Protein 2F4L (pdb70)

InterPro domains:
  IPR004304 Acetamidase/Formamidase [PF03069] (16-131)
  IPR004304 Acetamidase/Formamidase [PF03069] (140-243)
  IPR004304 Acetamidase/Formamidase [PTHR31891] (7-283)

Secondary structure (DSSP, 8-state):
-EE-TTSEESEEE----S-EE-TT-EEEEEE--TT------EEEEEEETT--TT-EEEEEEEEEE--SB--EEETT-STTGGG--SEEE---EE-SSEEEETTEEEEP----EEE---SSSEEETTSEETTEE---TT--TT-EEEEE--STTEEEEEE--B---TB-TTS---B--EEEEEEEEEE----SS-EEE-SSEEEEEEEESSHHHHHHHHHHHHHHHHHHHHT--HHHH--HHHH-EEEEEESSSSSEEEEEEEEGGGT-/--EE-TTSEESEEE----SEEE-TT-EEEEEE-------EEEEEEETT--TT-EEEEEEEEEE--SB--EEETT-STTGGG--SEEE---BB-SSEEEETTEEEEP----EEE---SSSEEETTSEETTEE---TT--TTEEEEEE--STTEEEEEE-EE---TB-TTS--SEE-EEEEEEEEEES---SS-EEE-SSEEEEEEEESSHHHHHHHHHHHHHHHHHHHHT--HHHH--HHHH-EEEEEESSSSSEEEEEEEEGGGT-/--EE-TTSEESEEE----SEEE-TT-EEEEEE--TT--------EEEEEEETT--TT-EEEEEEEEEE--SB--EEETT-STTTTT--SEEE---EE-SSEEEETTEEEEP----EEE---SSSEEETTSEETTEE---TT-STTEEEEEE--STTEEEEEE-EE---TB-TTS--SEE-EEEEEEEEEES---SS-EEE-SSEEEEEEEESSHHHHHHHHHHHHHHHHHHHHT--HHHH--HHHH-EEEEEESSSSSEEEEEEEEGGGT-/--EE-TTSEESEEE----SEEE-TT-EEEEEE--TT----EEEEEEETT--TT-EEEEEEEEEE--SB--EEETT-STTTTT--SEEE---EE-SSEEEETTEEEEP----EEE---SSSEEETTSEETTEE---TT--TT-EEEEE--STTEEEEEE-EE---TB-TTS--SEE-EEEEEEEEEES---SS-EEE-SSEEEEEEEESSHHHHHHHHHHHHHHHHHHHHT--HHHH--HHHH-EEEEEESSSSSEEEEEEEEGGGT-

CATH classification: 2.60.120.580 (+2 more: 2.40.10.120, 3.10.28.20)

Nearest PDB structures (foldseek):
  2f4l-assembly2_C  TM=1.004E+00  e=5.101E-58  Thermotoga maritima MSB8
  2f4l-assembly2_D  TM=9.854E-01  e=3.652E-54  Thermotoga maritima MSB8
  2f4l-assembly1_A  TM=9.945E-01  e=1.901E-53  Thermotoga maritima MSB8
  2f4l-assembly1_B  TM=9.841E-01  e=3.764E-53  Thermotoga maritima MSB8
  3tkk-assembly2_D  TM=9.656E-01  e=3.105E-33  Caldanaerobacter subterraneus subsp. tengcongensis

Sequence (1072 aa):
KVVPAQRCVYSFSANAPVEEVYPGEQVVFETLDALGSKVNPATGPVFVNGVKPGDTLKVRIKRIELPRRGIVTGKGFGVLGDEVEGFHTKELEIEKWAVLFDGVRIPIHPVGVIGVAPQEGEYPTGTAHRHGGNDTKEITENVTVHLPVFQEGALLALGDVHATGDGEVCVSACEVPAKVVVEIDVSKEEIKWPVVETNDAYYIIVSLPDIEEALKEVTRETVWFIQRRKTIPFTDAYLASLSVDVGISQLVNPAKTAKARIPKYIFTHKVVPAQRCVYSFSANAPVEEVYPGEQVVFETLDALVNPATGPVFVNGVKPGDTLKVRIKRIELPRRGIVTGKGFGVLGDEVEGFHTKELEIEKWAVLFDGVRIPIHPVGVIGVAPQEGEYPTGTAHRHGGNDTKEITENNVTVHLPVFQEGALLALGDVHATGDGEVCVSACEVPAKVVVEIDVSKEEIKWPVVETNDAYYIIVSLPDIEEALKEVTRETVWFIQRRKTIPFTDAYLASLSVDVGISQLVNPAKTAKARIPKYIFTHKVVPAQRCVYSFSANAPVEEVYPGEQVVFETLDALGGSSKVNPATGPVFVNGVKPGDTLKVRIKRIELPRRGIVTGKGFGVLGDEVEGFHTKELEIEKWAVLFDGVRIPIHPVGVIGVAPQEGEYPTGTAHRHGGNDTKEITENVTVHLPVFQEGALLALGDVHATGDGEVCVSACEVPAKVVVEIDVSKEEIKWPVVETNNDAYYIIVSLPDIEEALKEVTRRETVWFIQRRKTIPFTDAYLASLSVDVGISQLVNPAKTAKARIPKYIFTHKVVPAQRCVYSFSANAPVEEVYPGEQVVFETLDALGVNPATGPVFVNGVKPGDTLKVRIKRIELPRRGIVTGKGFGVLGDEVEGFHTKELEIEKWAVLFDGVRIPIHPVGVIGVAPQEGEYPTGTAHRHGGNDTKEITENVTVHLPVFQEGALLALGDVHATGDGEVCVSACEVPAKVVVEIDVSKEEIKWPVVETNDAYYIIVSLPDIEEALKEVTRETVWFIQRRKTIPFTDAYLASLSVDVGISQLVNPAKTAKARIPKYIFT

Radius of gyration: 30.97 Å; Cα contacts (8 Å, |Δi|>4): 3338; chains: 4; bounding box: 73×74×76 Å

Organism: Thermotoga maritima (strain ATCC 43589 / DSM 3109 / JCM 10099 / NBRC 100826 / MSB8) (NCBI:txid243274)

Foldseek 3Di:
DEQEQVAWDQKQAQPDWPEEEEAQDKYKYWHAWQPVVSGGIWGTQYFYPPDAAQKKKKKAWADKAFDQKWDKFAAPFFDCNVPGHDIDDDMWGDDPQAIDDPPDGHGWQKWFAKFFHDQHGIDGLLAAAQRTHGFASLPGHQKMKIGGARHHRRGIITYNMARHDFACGRRHHTIGTIMIMIHIHIGNHGDRHMWIGHPWWIKGKGWAQDPVVSQVVQLVRQLVVLCVLVVDDSVVSVCCVVAKDKAFGHDTTSIGMIIIIGTPVSND/DEEQEAVAWDQKQALDDWPEEDEAQDKYKYFAFWCPVHIWGTQYFYAPDAAQWKKKKAWADKFFDQKWKKFAQPFFPQVVPGHDIDDDMWGDDDQAIDDPNDGHGWQKWFFKFFRDQHDIDGLLAAFQGTHGFASLPGHGKMKIGGARHRRRGIITYNMARHDAACGRHHHGIGTIMIMIGMHIGNHGDRHMWIGHPWWIKGKGWAQDVVVQQVVQLVRQLVVLCVLPVDDSVVSNVCVVAKDKAFGHDTGSIGMIMIIGTPVSND/DEEQEAVAWDQKQALPDWPEEDEAQDKYKYWAFWLVRPPVVGRTWTTFYFYPPDAAQKKKKKAFADKFFDQKWDWFAQPFFPCNVPGHDIDDDMWGDDPQAIDDPPDGHGWQKWFFKFFHDQHDMDGLLAAAQRTHGFASLPGHQKMKIGGARHHRRGMTTYNMARHDFACGRHHHGIGTIMIMIRMHIGSHGDRHMWMGHPWWIKGKGWAQDVVVQQVVQLVSQLVVQCVLVVDDSVVSNCCVVAKDKGFGHDTTSTGMIMIIGTPVSND/DAEQAAVQWDQKQALPDWPEEDEAFDKYKYWHFWCVVVGIWTTFYFYPPDAAQKKKKKAWADKFFDQKFDKFAQPFFPVNPPGHDIDDDMWGHDPQAIDDPNDGHGWQKWFFKFFHDQHGMDGLLAAAQRTHGFASLPGHQKIKIGGARHRRRGMTTYNMARADFACGRRHHGIGTIMIMIRIHIGNHGDRHMWMGHPWWIKGKGWAQDPVVQQVVQLVRQLVVQCVLVVDDSVVSNCCVVAKDKAFGHDTTSIGMIMIIGTPVSND

Structure (mmCIF, N/CA/C/O backbone):
data_2F4L
#
_entry.id   2F4L
#
_cell.length_a   80.257
_cell.length_b   104.068
_cell.length_c   154.945
_cell.angle_alpha   90.000
_cell.angle_beta   90.000
_cell.angle_gamma   90.000
#
_symmetry.space_group_name_H-M   'P 21 21 21'
#
loop_
_entity.id
_entity.type
_entity.pdbx_description
1 polymer 'acetamidase, putative'
2 non-polymer 'ZINC ION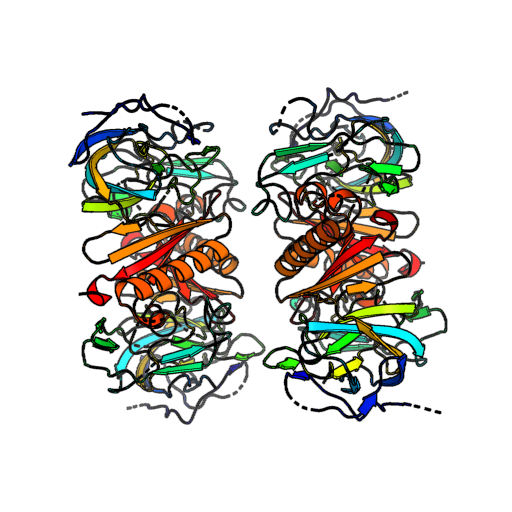'
3 non-polymer 'CHLORIDE ION'
4 water water
#
loop_
_atom_site.group_PDB
_atom_site.id
_atom_site.type_symbol
_atom_site.label_atom_id
_atom_site.label_alt_id
_atom_site.label_comp_id
_atom_site.label_asym_id
_atom_site.label_entity_id
_atom_site.label_seq_id
_atom_site.pdbx_PDB_ins_code
_atom_site.Cartn_x
_atom_site.Cartn_y
_atom_site.Cartn_z
_atom_site.occupancy
_atom_site.B_iso_or_equiv
_atom_site.auth_seq_id
_atom_site.auth_comp_id
_atom_site.auth_asym_id
_atom_site.auth_atom_id
_atom_site.pdbx_PDB_model_num
ATOM 9 N N . LYS A 1 14 ? 28.895 87.122 50.997 1.00 35.51 2 LYS A N 1
ATOM 10 C CA . LYS A 1 14 ? 29.479 87.341 52.309 1.00 33.97 2 LYS A CA 1
ATOM 11 C C . LYS A 1 14 ? 30.259 86.123 52.779 1.00 31.56 2 LYS A C 1
ATOM 12 O O . LYS A 1 14 ? 29.794 84.997 52.637 1.00 31.29 2 LYS A O 1
ATOM 18 N N . VAL A 1 15 ? 31.436 86.370 53.351 1.00 29.04 3 VAL A N 1
ATOM 19 C CA . VAL A 1 15 ? 32.265 85.330 53.944 1.00 27.09 3 VAL A CA 1
ATOM 20 C C . VAL A 1 15 ? 32.432 85.554 55.444 1.00 26.66 3 VAL A C 1
ATOM 21 O O . VAL A 1 15 ? 32.772 86.646 55.867 1.00 28.01 3 VAL A O 1
ATOM 25 N N . VAL A 1 16 ? 32.188 84.525 56.248 1.00 26.13 4 VAL A N 1
ATOM 26 C CA . VAL A 1 16 ? 32.445 84.608 57.683 1.00 24.81 4 VAL A CA 1
ATOM 27 C C . VAL A 1 16 ? 33.758 83.893 57.966 1.00 24.76 4 VAL A C 1
ATOM 28 O O . VAL A 1 16 ? 33.823 82.677 57.890 1.00 24.72 4 VAL A O 1
ATOM 32 N N . PRO A 1 17 ? 34.814 84.639 58.296 1.00 25.31 5 PRO A N 1
ATOM 33 C CA . PRO A 1 17 ? 36.131 84.004 58.456 1.00 25.16 5 PRO A CA 1
ATOM 34 C C . PRO A 1 17 ? 36.217 83.168 59.723 1.00 25.97 5 PRO A C 1
ATOM 35 O O . PRO A 1 17 ? 35.514 83.472 60.693 1.00 26.54 5 PRO A O 1
ATOM 39 N N . ALA A 1 18 ? 37.076 82.143 59.714 1.00 27.18 6 ALA A N 1
ATOM 40 C CA . ALA A 1 18 ? 37.145 81.129 60.806 1.00 26.78 6 ALA A CA 1
ATOM 41 C C . ALA A 1 18 ? 37.528 81.707 62.161 1.00 28.04 6 ALA A C 1
ATOM 42 O O . ALA A 1 18 ? 37.171 81.151 63.205 1.00 29.79 6 ALA A O 1
ATOM 44 N N . GLN A 1 19 ? 38.234 82.834 62.135 1.00 27.98 7 GLN A N 1
ATOM 45 C CA . GLN A 1 19 ? 38.648 83.543 63.341 1.00 27.40 7 GLN A CA 1
ATOM 46 C C . GLN A 1 19 ? 37.488 84.161 64.119 1.00 26.96 7 GLN A C 1
ATOM 47 O O . GLN A 1 19 ? 37.669 84.595 65.249 1.00 29.38 7 GLN A O 1
ATOM 53 N N . ARG A 1 20 ? 36.314 84.252 63.512 1.00 26.48 8 ARG A N 1
ATOM 54 C CA . ARG A 1 20 ? 35.118 84.696 64.229 1.00 26.26 8 ARG A CA 1
ATOM 55 C C . ARG A 1 20 ? 34.225 83.502 64.565 1.00 25.86 8 ARG A C 1
ATOM 56 O O . ARG A 1 20 ? 33.477 82.997 63.705 1.00 24.77 8 ARG A O 1
ATOM 64 N N . CYS A 1 21 ? 34.311 83.064 65.821 1.00 24.08 9 CYS A N 1
ATOM 65 C CA . CYS A 1 21 ? 33.697 81.828 66.236 1.00 25.18 9 CYS A CA 1
ATOM 66 C C . CYS A 1 21 ? 33.285 81.810 67.701 1.00 24.31 9 CYS A C 1
ATOM 67 O O . CYS A 1 21 ? 33.525 82.744 68.455 1.00 23.31 9 CYS A O 1
ATOM 70 N N . VAL A 1 22 ? 32.657 80.710 68.092 1.00 25.68 10 VAL A N 1
ATOM 71 C CA . VAL A 1 22 ? 32.183 80.521 69.454 1.00 24.69 10 VAL A CA 1
ATOM 72 C C . VAL A 1 22 ? 32.473 79.092 69.931 1.00 24.05 10 VAL A C 1
ATOM 73 O O . VAL A 1 22 ? 32.716 78.186 69.132 1.00 22.67 10 VAL A O 1
ATOM 77 N N . TYR A 1 23 ? 32.488 78.935 71.250 1.00 24.89 11 TYR A N 1
ATOM 78 C CA . TYR A 1 23 ? 32.676 77.651 71.907 1.00 24.46 11 TYR A CA 1
ATOM 79 C C . TYR A 1 23 ? 31.454 77.312 72.769 1.00 24.04 11 TYR A C 1
ATOM 80 O O . TYR A 1 23 ? 31.442 76.315 73.484 1.00 23.82 11 TYR A O 1
ATOM 89 N N . SER A 1 24 ? 30.417 78.139 72.663 1.00 24.05 12 SER A N 1
ATOM 90 C CA . SER A 1 24 ? 29.127 77.878 73.271 1.00 24.62 12 SER A CA 1
ATOM 91 C C . SER A 1 24 ? 28.074 78.484 72.386 1.00 25.64 12 SER A C 1
ATOM 92 O O . SER A 1 24 ? 28.281 79.565 71.832 1.00 27.35 12 SER A O 1
ATOM 95 N N . PHE A 1 25 ? 26.947 77.796 72.245 1.00 25.56 13 PHE A N 1
ATOM 96 C CA . PHE A 1 25 ? 25.719 78.450 71.823 1.00 24.41 13 PHE A CA 1
ATOM 97 C C . PHE A 1 25 ? 25.112 79.057 73.076 1.00 25.38 13 PHE A C 1
ATOM 98 O O . PHE A 1 25 ? 24.762 78.340 74.032 1.00 24.27 13 PHE A O 1
ATOM 106 N N . SER A 1 26 ? 25.049 80.385 73.079 1.00 24.98 14 SER A N 1
ATOM 107 C CA . SER A 1 26 ? 24.621 81.146 74.239 1.00 26.08 14 SER A CA 1
ATOM 108 C C . SER A 1 26 ? 23.437 82.016 73.850 1.00 25.77 14 SER A C 1
ATOM 109 O O . SER A 1 26 ? 23.353 82.491 72.717 1.00 25.80 14 SER A O 1
ATOM 112 N N . ALA A 1 27 ? 22.519 82.210 74.788 1.00 25.59 15 ALA A N 1
ATOM 113 C CA . ALA A 1 27 ? 21.361 83.062 74.556 1.00 26.50 15 ALA A CA 1
ATOM 114 C C . ALA A 1 27 ? 21.800 84.459 74.124 1.00 27.74 15 ALA A C 1
ATOM 115 O O . ALA A 1 27 ? 21.154 85.089 73.280 1.00 27.34 15 ALA A O 1
ATOM 117 N N . ASN A 1 28 ? 22.919 84.919 74.684 1.00 28.86 16 ASN A N 1
ATOM 118 C CA . ASN A 1 28 ? 23.354 86.297 74.511 1.00 29.72 16 ASN A CA 1
ATOM 119 C C . ASN A 1 28 ? 24.500 86.564 73.543 1.00 29.40 16 ASN A C 1
ATOM 120 O O . ASN A 1 28 ? 24.987 87.684 73.494 1.00 30.20 16 ASN A O 1
ATOM 133 N N . ALA A 1 30 ? 26.841 87.744 70.612 1.00 27.36 18 ALA A N 1
ATOM 134 C CA . ALA A 1 30 ? 26.800 88.849 69.650 1.00 26.18 18 ALA A CA 1
ATOM 135 C C . ALA A 1 30 ? 26.987 88.326 68.227 1.00 26.71 18 ALA A C 1
ATOM 136 O O . ALA A 1 30 ? 27.786 87.425 67.997 1.00 25.84 18 ALA A O 1
ATOM 138 N N . PRO A 1 31 ? 26.241 88.885 67.261 1.00 27.05 19 PRO A N 1
ATOM 139 C CA . PRO A 1 31 ? 26.489 88.517 65.868 1.00 27.53 19 PRO A CA 1
ATOM 140 C C . PRO A 1 31 ? 27.806 89.076 65.341 1.00 27.18 19 PRO A C 1
ATOM 141 O O . PRO A 1 31 ? 28.311 90.052 65.891 1.00 26.29 19 PRO A O 1
ATOM 145 N N . VAL A 1 32 ? 28.352 88.441 64.304 1.00 26.54 20 VAL A N 1
ATOM 146 C CA . VAL A 1 32 ? 29.551 88.933 63.620 1.00 27.21 20 VAL A CA 1
ATOM 147 C C . VAL A 1 32 ? 29.275 89.188 62.130 1.00 28.41 20 VAL A C 1
ATOM 148 O O . VAL A 1 32 ? 30.187 89.444 61.353 1.00 27.49 20 VAL A O 1
ATOM 152 N N . GLU A 1 33 ? 28.004 89.130 61.750 1.00 30.32 21 GLU A N 1
ATOM 153 C CA . GLU A 1 33 ? 27.577 89.326 60.374 1.00 30.08 21 GLU A CA 1
ATOM 154 C C . GLU A 1 33 ? 26.050 89.336 60.376 1.00 30.44 21 GLU A C 1
ATOM 155 O O . GLU A 1 33 ? 25.411 88.657 61.200 1.00 29.10 21 GLU A O 1
ATOM 161 N N . GLU A 1 34 ? 25.480 90.132 59.473 1.00 31.09 22 GLU A N 1
ATOM 162 C CA . GLU A 1 34 ? 24.030 90.229 59.309 1.00 31.48 22 GLU A CA 1
ATOM 163 C C . GLU A 1 34 ? 23.655 90.007 57.838 1.00 29.89 22 GLU A C 1
ATOM 164 O O . GLU A 1 34 ? 24.291 90.545 56.933 1.00 28.67 22 GLU A O 1
ATOM 167 N N . VAL A 1 35 ? 22.620 89.193 57.636 1.00 29.22 23 VAL A N 1
ATOM 168 C CA . VAL A 1 35 ? 22.157 88.780 56.318 1.00 28.70 23 VAL A CA 1
ATOM 169 C C . VAL A 1 35 ? 20.641 88.967 56.166 1.00 27.50 23 VAL A C 1
ATOM 170 O O . VAL A 1 35 ? 19.884 88.915 57.140 1.00 27.26 23 VAL A O 1
ATOM 174 N N . TYR A 1 36 ? 20.204 89.198 54.939 1.00 26.18 24 TYR A N 1
ATOM 175 C CA . TYR A 1 36 ? 18.799 89.083 54.622 1.00 26.06 24 TYR A CA 1
ATOM 176 C C . TYR A 1 36 ? 18.529 87.613 54.395 1.00 25.37 24 TYR A C 1
ATOM 177 O O . TYR A 1 36 ? 19.414 86.894 53.962 1.00 25.70 24 TYR A O 1
ATOM 186 N N . PRO A 1 37 ? 17.302 87.155 54.684 1.00 25.32 25 PRO A N 1
ATOM 187 C CA . PRO A 1 37 ? 16.943 85.813 54.279 1.00 25.47 25 PRO A CA 1
ATOM 188 C C . PRO A 1 37 ? 16.905 85.701 52.741 1.00 26.93 25 PRO A C 1
ATOM 189 O O . PRO A 1 37 ? 16.513 86.658 52.052 1.00 25.46 25 PRO A O 1
ATOM 193 N N . GLY A 1 38 ? 17.334 84.549 52.225 1.00 28.00 26 GLY A N 1
ATOM 194 C CA . GLY A 1 38 ? 17.571 84.353 50.801 1.00 28.55 26 GLY A CA 1
ATOM 195 C C . GLY A 1 38 ? 19.023 84.508 50.387 1.00 29.57 26 GLY A C 1
ATOM 196 O O . GLY A 1 38 ? 19.391 84.089 49.288 1.00 30.75 26 GLY A O 1
ATOM 197 N N . GLU A 1 39 ? 19.846 85.124 51.234 1.00 30.68 27 GLU A N 1
ATOM 198 C CA . GLU A 1 39 ? 21.252 85.362 50.882 1.00 32.63 27 GLU A CA 1
ATOM 199 C C . GLU A 1 39 ? 22.043 84.085 51.008 1.00 31.47 27 GLU A C 1
ATOM 200 O O . GLU A 1 39 ? 21.653 83.202 51.744 1.00 31.08 27 GLU A O 1
ATOM 206 N N . GLN A 1 40 ? 23.150 84.003 50.273 1.00 32.46 28 GLN A N 1
ATOM 207 C CA . GLN A 1 40 ? 24.144 82.932 50.436 1.00 33.09 28 GLN A CA 1
ATOM 208 C C . GLN A 1 40 ? 25.284 83.449 51.291 1.00 30.35 28 GLN A C 1
ATOM 209 O O . GLN A 1 40 ? 25.629 84.606 51.212 1.00 31.14 28 GLN A O 1
ATOM 215 N N . VAL A 1 41 ? 25.867 82.573 52.096 1.00 30.10 29 VAL A N 1
ATOM 216 C CA . VAL A 1 41 ? 26.967 82.927 52.987 1.00 29.79 29 VAL A CA 1
ATOM 217 C C . VAL A 1 41 ? 28.006 81.801 52.994 1.00 29.58 29 VAL A C 1
ATOM 218 O O . VAL A 1 41 ? 27.645 80.622 53.085 1.00 29.42 29 VAL A O 1
ATOM 222 N N . VAL A 1 42 ? 29.284 82.170 52.897 1.00 27.68 30 VAL A N 1
ATOM 223 C CA . VAL A 1 42 ? 30.382 81.222 53.064 1.00 26.54 30 VAL A CA 1
ATOM 224 C C . VAL A 1 42 ? 30.929 81.266 54.507 1.00 27.62 30 VAL A C 1
ATOM 225 O O . VAL A 1 42 ? 31.359 82.334 54.998 1.00 26.14 30 VAL A O 1
ATOM 229 N N . PHE A 1 43 ? 30.906 80.106 55.176 1.00 27.35 31 PHE A N 1
ATOM 230 C CA . PHE A 1 43 ? 31.514 79.945 56.501 1.00 27.33 31 PHE A CA 1
ATOM 231 C C . PHE A 1 43 ? 32.867 79.261 56.334 1.00 27.83 31 PHE A C 1
ATOM 232 O O . PHE A 1 43 ? 32.927 78.143 55.828 1.00 28.84 31 PHE A O 1
ATOM 240 N N . GLU A 1 44 ? 33.942 79.899 56.778 1.00 27.76 32 GLU A N 1
ATOM 241 C CA . GLU A 1 44 ? 35.239 79.232 56.841 1.00 29.10 32 GLU A CA 1
ATOM 242 C C . GLU A 1 44 ? 35.354 78.639 58.232 1.00 29.77 32 GLU A C 1
ATOM 243 O O . GLU A 1 44 ? 35.181 79.348 59.223 1.00 30.34 32 GLU A O 1
ATOM 249 N N . THR A 1 45 ? 35.584 77.328 58.308 1.00 29.47 33 THR A N 1
ATOM 250 C CA . THR A 1 45 ? 35.606 76.627 59.586 1.00 28.09 33 THR A CA 1
ATOM 251 C C . THR A 1 45 ? 36.966 76.020 59.824 1.00 27.76 33 THR A C 1
ATOM 252 O O . THR A 1 45 ? 37.580 75.530 58.888 1.00 26.91 33 THR A O 1
ATOM 256 N N . LEU A 1 46 ? 37.437 76.094 61.073 1.00 27.93 34 LEU A N 1
ATOM 257 C CA . LEU A 1 46 ? 38.616 75.357 61.522 1.00 27.92 34 LEU A CA 1
ATOM 258 C C . LEU A 1 46 ? 38.141 73.968 61.856 1.00 27.71 34 LEU A C 1
ATOM 259 O O . LEU A 1 46 ? 36.960 73.779 62.143 1.00 27.58 34 LEU A O 1
ATOM 264 N N . ASP A 1 47 ? 39.043 72.993 61.809 1.00 28.79 35 ASP A N 1
ATOM 265 C CA . ASP A 1 47 ? 38.709 71.631 62.241 1.00 30.56 35 ASP A CA 1
ATOM 266 C C . ASP A 1 47 ? 38.349 71.609 63.748 1.00 29.53 35 ASP A C 1
ATOM 267 O O . ASP A 1 47 ? 38.697 72.517 64.489 1.00 28.62 35 ASP A O 1
ATOM 272 N N . ALA A 1 48 ? 37.653 70.566 64.185 1.00 29.31 36 ALA A N 1
ATOM 273 C CA . ALA A 1 48 ? 37.119 70.511 65.540 1.00 29.28 36 ALA A CA 1
ATOM 274 C C . ALA A 1 48 ? 38.216 70.370 66.600 1.00 30.13 36 ALA A C 1
ATOM 275 O O . ALA A 1 48 ? 38.030 70.784 67.735 1.00 27.59 36 ALA A O 1
ATOM 277 N N . LEU A 1 49 ? 39.361 69.821 66.200 1.00 32.71 37 LEU A N 1
ATOM 278 C CA . LEU A 1 49 ? 40.401 69.389 67.125 1.00 35.35 37 LEU A CA 1
ATOM 279 C C . LEU A 1 49 ? 41.348 70.501 67.564 1.00 37.99 37 LEU A C 1
ATOM 280 O O . LEU A 1 49 ? 42.029 70.361 68.576 1.00 39.41 37 LEU A O 1
ATOM 285 N N . GLY A 1 50 ? 41.422 71.588 66.801 1.00 40.62 38 GLY A N 1
ATOM 286 C CA . GLY A 1 50 ? 42.356 72.678 67.119 1.00 41.77 38 GLY A CA 1
ATOM 287 C C . GLY A 1 50 ? 42.338 73.767 66.063 1.00 42.43 38 GLY A C 1
ATOM 288 O O . GLY A 1 50 ? 43.145 73.748 65.134 1.00 42.65 38 GLY A O 1
ATOM 289 N N . SER A 1 59 ? 42.502 71.406 74.171 1.00 45.24 47 SER A N 1
ATOM 290 C CA . SER A 1 59 ? 41.264 70.686 74.464 1.00 45.02 47 SER A CA 1
ATOM 291 C C . SER A 1 59 ? 40.219 71.599 75.143 1.00 45.03 47 SER A C 1
ATOM 292 O O . SER A 1 59 ? 39.324 71.122 75.856 1.00 44.21 47 SER A O 1
ATOM 295 N N . LYS A 1 60 ? 40.352 72.908 74.899 1.00 44.60 48 LYS A N 1
ATOM 296 C CA . LYS A 1 60 ? 39.357 73.923 75.269 1.00 42.83 48 LYS A CA 1
ATOM 297 C C . LYS A 1 60 ? 38.756 74.505 73.984 1.00 40.26 48 LYS A C 1
ATOM 298 O O . LYS A 1 60 ? 38.568 75.722 73.875 1.00 39.13 48 LYS A O 1
ATOM 300 N N . VAL A 1 61 ? 38.452 73.621 73.023 1.00 38.05 49 VAL A N 1
ATOM 301 C CA . VAL A 1 61 ? 38.137 74.016 71.636 1.00 35.44 49 VAL A CA 1
ATOM 302 C C . VAL A 1 61 ? 37.273 72.984 70.864 1.00 34.84 49 VAL A C 1
ATOM 303 O O . VAL A 1 61 ? 37.572 71.789 70.861 1.00 33.97 49 VAL A O 1
ATOM 307 N N . ASN A 1 62 ? 36.179 73.477 70.264 1.00 34.22 50 ASN A N 1
ATOM 308 C CA . ASN A 1 62 ? 35.432 72.835 69.157 1.00 32.47 50 ASN A CA 1
ATOM 309 C C . ASN A 1 62 ? 34.640 73.954 68.423 1.00 31.66 50 ASN A C 1
ATOM 310 O O . ASN A 1 62 ? 33.438 74.111 68.616 1.00 30.97 50 ASN A O 1
ATOM 315 N N . PRO A 1 63 ? 35.323 74.749 67.581 1.00 30.38 51 PRO A N 1
ATOM 316 C CA . PRO A 1 63 ? 34.829 76.064 67.139 1.00 29.83 51 PRO A CA 1
ATOM 317 C C . PRO A 1 63 ? 33.761 76.109 66.026 1.00 28.28 51 PRO A C 1
ATOM 318 O O . PRO A 1 63 ? 33.911 75.458 64.992 1.00 26.46 51 PRO A O 1
ATOM 322 N N . ALA A 1 64 ? 32.727 76.928 66.232 1.00 26.74 52 ALA A N 1
ATOM 323 C CA . ALA A 1 64 ? 31.673 77.142 65.238 1.00 25.87 52 ALA A CA 1
ATOM 324 C C . ALA A 1 64 ? 31.726 78.572 64.699 1.00 25.47 52 ALA A C 1
ATOM 325 O O . ALA A 1 64 ? 31.546 79.512 65.460 1.00 26.73 52 ALA A O 1
ATOM 327 N N . THR A 1 65 ? 31.975 78.741 63.399 1.00 24.91 53 THR A N 1
ATOM 328 C CA . THR A 1 65 ? 32.048 80.086 62.800 1.00 24.75 53 THR A CA 1
ATOM 329 C C . THR A 1 65 ? 30.697 80.785 62.903 1.00 25.55 53 THR A C 1
ATOM 330 O O . THR A 1 65 ? 29.661 80.148 62.738 1.00 25.96 53 THR A O 1
ATOM 334 N N . GLY A 1 66 ? 30.718 82.092 63.168 1.00 25.67 54 GLY A N 1
ATOM 335 C CA . GLY A 1 66 ? 29.504 82.863 63.411 1.00 25.56 54 GLY A CA 1
ATOM 336 C C . GLY A 1 66 ? 29.529 83.489 64.801 1.00 25.81 54 GLY A C 1
ATOM 337 O O . GLY A 1 66 ? 30.604 83.658 65.382 1.00 25.40 54 GLY A O 1
ATOM 338 N N . PRO A 1 67 ? 28.346 83.821 65.357 1.00 25.89 55 PRO A N 1
ATOM 339 C CA . PRO A 1 67 ? 27.005 83.577 64.836 1.00 25.64 55 PRO A CA 1
ATOM 340 C C . PRO A 1 67 ? 26.531 84.632 63.842 1.00 25.14 55 PRO A C 1
ATOM 341 O O . PRO A 1 67 ? 27.051 85.753 63.826 1.00 24.99 55 PRO A O 1
ATOM 345 N N . VAL A 1 68 ? 25.547 84.259 63.024 1.00 24.20 56 VAL A N 1
ATOM 346 C CA . VAL A 1 68 ? 25.013 85.142 61.986 1.00 23.76 56 VAL A CA 1
ATOM 347 C C . VAL A 1 68 ? 23.562 85.578 62.296 1.00 24.13 56 VAL A C 1
ATOM 348 O O . VAL A 1 68 ? 22.694 84.727 62.494 1.00 24.57 56 VAL A O 1
ATOM 352 N N . PHE A 1 69 ? 23.320 86.891 62.316 1.00 22.46 57 PHE A N 1
ATOM 353 C CA . PHE A 1 69 ? 21.982 87.471 62.488 1.00 22.23 57 PHE A CA 1
ATOM 354 C C . PHE A 1 69 ? 21.204 87.492 61.162 1.00 22.92 57 PHE A C 1
ATOM 355 O O . PHE A 1 69 ? 21.681 88.052 60.166 1.00 22.39 57 PHE A O 1
ATOM 363 N N . VAL A 1 70 ? 20.007 86.908 61.140 1.00 23.06 58 VAL A N 1
ATOM 364 C CA . VAL A 1 70 ? 19.187 86.896 59.924 1.00 22.74 58 VAL A CA 1
ATOM 365 C C . VAL A 1 70 ? 17.989 87.803 60.100 1.00 24.42 58 VAL A C 1
ATOM 366 O O . VAL A 1 70 ? 17.167 87.593 60.978 1.00 24.71 58 VAL A O 1
ATOM 370 N N . ASN A 1 71 ? 17.883 88.813 59.248 1.00 27.18 59 ASN A N 1
ATOM 371 C CA . ASN A 1 71 ? 16.868 89.854 59.435 1.00 27.95 59 ASN A CA 1
ATOM 372 C C . ASN A 1 71 ? 15.429 89.329 59.454 1.00 27.74 59 ASN A C 1
ATOM 373 O O . ASN A 1 71 ? 15.006 88.588 58.571 1.00 26.73 59 ASN A O 1
ATOM 378 N N . GLY A 1 72 ? 14.699 89.714 60.499 1.00 28.23 60 GLY A N 1
ATOM 379 C CA . GLY A 1 72 ? 13.272 89.451 60.595 1.00 28.03 60 GLY A CA 1
ATOM 380 C C . GLY A 1 72 ? 12.904 88.110 61.193 1.00 27.91 60 GLY A C 1
ATOM 381 O O . GLY A 1 72 ? 11.736 87.869 61.472 1.00 29.37 60 GLY A O 1
ATOM 382 N N . VAL A 1 73 ? 13.878 87.222 61.364 1.00 27.45 61 VAL A N 1
ATOM 383 C CA . VAL A 1 73 ? 13.629 85.945 62.021 1.00 26.58 61 VAL A CA 1
ATOM 384 C C . VAL A 1 73 ? 13.304 86.201 63.484 1.00 26.65 61 VAL A C 1
ATOM 385 O O . VAL A 1 73 ? 14.017 86.950 64.156 1.00 26.83 61 VAL A O 1
ATOM 389 N N . LYS A 1 74 ? 12.225 85.589 63.970 1.00 26.08 62 LYS A N 1
ATOM 390 C CA . LYS A 1 74 ? 11.808 85.756 65.364 1.00 26.43 62 LYS A CA 1
ATOM 391 C C . LYS A 1 74 ? 11.733 84.418 66.105 1.00 25.38 62 LYS A C 1
ATOM 392 O O . LYS A 1 74 ? 11.621 83.363 65.481 1.00 25.67 62 LYS A O 1
ATOM 398 N N . PRO A 1 75 ? 11.819 84.456 67.446 1.00 24.09 63 PRO A N 1
ATOM 399 C CA . PRO A 1 75 ? 11.589 83.263 68.249 1.00 24.01 63 PRO A CA 1
ATOM 400 C C . PRO A 1 75 ? 10.273 82.597 67.885 1.00 23.69 63 PRO A C 1
ATOM 401 O O . PRO A 1 75 ? 9.280 83.280 67.665 1.00 23.93 63 PRO A O 1
ATOM 405 N N . GLY A 1 76 ? 10.281 81.274 67.805 1.00 23.95 64 GLY A N 1
ATOM 406 C CA . GLY A 1 76 ? 9.128 80.535 67.327 1.00 24.83 64 GLY A CA 1
ATOM 407 C C . GLY A 1 76 ? 9.108 80.405 65.812 1.00 26.12 64 GLY A C 1
ATOM 408 O O . GLY A 1 76 ? 8.191 79.797 65.266 1.00 27.17 64 GLY A O 1
ATOM 409 N N . ASP A 1 77 ? 10.095 80.977 65.122 1.00 26.45 65 ASP A N 1
ATOM 410 C CA . ASP A 1 77 ? 10.265 80.697 63.702 1.00 28.48 65 ASP A CA 1
ATOM 411 C C . ASP A 1 77 ? 11.117 79.446 63.524 1.00 28.34 65 ASP A C 1
ATOM 412 O O . ASP A 1 77 ? 11.593 78.835 64.503 1.00 27.14 65 ASP A O 1
ATOM 417 N N . THR A 1 78 ? 11.270 79.071 62.255 1.00 27.30 66 THR A N 1
ATOM 418 C CA . THR A 1 78 ? 12.218 78.067 61.829 1.00 26.37 66 THR A CA 1
ATOM 419 C C . THR A 1 78 ? 13.214 78.704 60.856 1.00 25.69 66 THR A C 1
ATOM 420 O O . THR A 1 78 ? 12.822 79.307 59.865 1.00 26.53 66 THR A O 1
ATOM 424 N N . LEU A 1 79 ? 14.494 78.609 61.183 1.00 24.92 67 LEU A N 1
ATOM 425 C CA . LEU A 1 79 ? 15.564 79.044 60.307 1.00 24.41 67 LEU A CA 1
ATOM 426 C C . LEU A 1 79 ? 15.803 77.882 59.363 1.00 24.61 67 LEU A C 1
ATOM 427 O O . LEU A 1 79 ? 15.805 76.742 59.801 1.00 25.08 67 LEU A O 1
ATOM 432 N N . LYS A 1 80 ? 15.957 78.158 58.075 1.00 25.13 68 LYS A N 1
ATOM 433 C CA . LYS A 1 80 ? 16.214 77.114 57.081 1.00 25.59 68 LYS A CA 1
ATOM 434 C C . LYS A 1 80 ? 17.571 77.343 56.458 1.00 25.83 68 LYS A C 1
ATOM 435 O O . LYS A 1 80 ? 17.807 78.404 55.906 1.00 27.17 68 LYS A O 1
ATOM 441 N N . VAL A 1 81 ? 18.458 76.360 56.554 1.00 25.44 69 VAL A N 1
ATOM 442 C CA . VAL A 1 81 ? 19.806 76.490 56.022 1.00 26.90 69 VAL A CA 1
ATOM 443 C C . VAL A 1 81 ? 20.035 75.441 54.950 1.00 27.56 69 VAL A C 1
ATOM 444 O O . VAL A 1 81 ? 20.122 74.263 55.279 1.00 29.24 69 VAL A O 1
ATOM 448 N N . ARG A 1 82 ? 20.101 75.853 53.681 1.00 27.44 70 ARG A N 1
ATOM 449 C CA . ARG A 1 82 ? 20.329 74.906 52.573 1.00 28.32 70 ARG A CA 1
ATOM 450 C C . ARG A 1 82 ? 21.819 74.780 52.341 1.00 25.82 70 ARG A C 1
ATOM 451 O O . ARG A 1 82 ? 22.499 75.782 52.139 1.00 25.89 70 ARG A O 1
ATOM 459 N N . ILE A 1 83 ? 22.337 73.558 52.379 1.00 24.52 71 ILE A N 1
ATOM 460 C CA . ILE A 1 83 ? 23.785 73.369 52.275 1.00 24.56 71 ILE A CA 1
ATOM 461 C C . ILE A 1 83 ? 24.117 73.240 50.788 1.00 24.24 71 ILE A C 1
ATOM 462 O O . ILE A 1 83 ? 23.771 72.250 50.142 1.00 22.96 71 ILE A O 1
ATOM 467 N N . LYS A 1 84 ? 24.741 74.274 50.231 1.00 25.18 72 LYS A N 1
ATOM 468 C CA . LYS A 1 84 ? 24.992 74.317 48.788 1.00 24.68 72 LYS A CA 1
ATOM 469 C C . LYS A 1 84 ? 26.294 73.621 48.435 1.00 24.45 72 LYS A C 1
ATOM 470 O O . LYS A 1 84 ? 26.371 72.888 47.453 1.00 24.74 72 LYS A O 1
ATOM 476 N N . ARG A 1 85 ? 27.321 73.836 49.242 1.00 24.62 73 ARG A N 1
ATOM 477 C CA . ARG A 1 85 ? 28.637 73.384 48.874 1.00 26.10 73 ARG A CA 1
ATOM 478 C C . ARG A 1 85 ? 29.487 73.217 50.129 1.00 24.98 73 ARG A C 1
ATOM 479 O O . ARG A 1 85 ? 29.442 74.069 51.007 1.00 25.84 73 ARG A O 1
ATOM 487 N N . ILE A 1 86 ? 30.207 72.093 50.219 1.00 24.00 74 ILE A N 1
ATOM 488 C CA . ILE A 1 86 ? 31.200 71.835 51.264 1.00 23.37 74 ILE A CA 1
ATOM 489 C C . ILE A 1 86 ? 32.547 71.593 50.579 1.00 23.62 74 ILE A C 1
ATOM 490 O O . ILE A 1 86 ? 32.753 70.533 49.999 1.00 24.76 74 ILE A O 1
ATOM 495 N N . GLU A 1 87 ? 33.448 72.571 50.619 1.00 24.39 75 GLU A N 1
ATOM 496 C CA . GLU A 1 87 ? 34.759 72.433 49.969 1.00 25.41 75 GLU A CA 1
ATOM 497 C C . GLU A 1 87 ? 35.759 71.914 50.985 1.00 24.65 75 GLU A C 1
ATOM 498 O O . GLU A 1 87 ? 35.985 72.549 52.011 1.00 24.88 75 GLU A O 1
ATOM 504 N N . LEU A 1 88 ? 36.326 70.744 50.703 1.00 23.56 76 LEU A N 1
ATOM 505 C CA . LEU A 1 88 ? 37.183 70.023 51.647 1.00 23.12 76 LEU A CA 1
ATOM 506 C C . LEU A 1 88 ? 38.653 70.130 51.266 1.00 22.17 76 LEU A C 1
ATOM 507 O O . LEU A 1 88 ? 38.959 70.262 50.093 1.00 20.83 76 LEU A O 1
ATOM 512 N N . PRO A 1 89 ? 39.569 69.978 52.245 1.00 22.56 77 PRO A N 1
ATOM 513 C CA . PRO A 1 89 ? 40.996 69.953 51.957 1.00 21.88 77 PRO A CA 1
ATOM 514 C C . PRO A 1 89 ? 41.430 68.535 51.604 1.00 21.96 77 PRO A C 1
ATOM 515 O O . PRO A 1 89 ? 40.591 67.649 51.504 1.00 22.48 77 PRO A O 1
ATOM 519 N N . ARG A 1 90 ? 42.728 68.321 51.434 1.00 22.72 78 ARG A N 1
ATOM 520 C CA . ARG A 1 90 ? 43.246 67.038 50.981 1.00 24.66 78 ARG A CA 1
ATOM 521 C C . ARG A 1 90 ? 43.809 66.201 52.125 1.00 23.62 78 ARG A C 1
ATOM 522 O O . ARG A 1 90 ? 44.354 65.118 51.915 1.00 22.94 78 ARG A O 1
ATOM 530 N N . ARG A 1 91 ? 43.658 66.698 53.342 1.00 24.42 79 ARG A N 1
ATOM 531 C CA . ARG A 1 91 ? 44.213 66.038 54.517 1.00 25.80 79 ARG A CA 1
ATOM 532 C C . ARG A 1 91 ? 43.212 66.119 55.661 1.00 24.60 79 ARG A C 1
ATOM 533 O O . ARG A 1 91 ? 42.524 67.121 55.820 1.00 23.62 79 ARG A O 1
ATOM 541 N N . GLY A 1 92 ? 43.109 65.042 56.428 1.00 24.52 80 GLY A N 1
ATOM 542 C CA . GLY A 1 92 ? 42.199 64.993 57.561 1.00 24.62 80 GLY A CA 1
ATOM 543 C C . GLY A 1 92 ? 42.862 64.337 58.755 1.00 24.59 80 GLY A C 1
ATOM 544 O O . GLY A 1 92 ? 43.941 63.761 58.641 1.00 23.47 80 GLY A O 1
ATOM 553 N N . ILE A 1 94 ? 42.051 62.006 62.409 1.00 24.46 82 ILE A N 1
ATOM 554 C CA . ILE A 1 94 ? 41.162 61.290 63.330 1.00 23.89 82 ILE A CA 1
ATOM 555 C C . ILE A 1 94 ? 41.881 61.035 64.656 1.00 23.61 82 ILE A C 1
ATOM 556 O O . ILE A 1 94 ? 43.088 60.845 64.686 1.00 23.86 82 ILE A O 1
ATOM 561 N N . VAL A 1 95 ? 41.136 61.067 65.751 1.00 23.66 83 VAL A N 1
ATOM 562 C CA . VAL A 1 95 ? 41.720 60.915 67.077 1.00 25.06 83 VAL A CA 1
ATOM 563 C C . VAL A 1 95 ? 40.899 60.019 67.988 1.00 25.59 83 VAL A C 1
ATOM 564 O O . VAL A 1 95 ? 39.669 59.999 67.939 1.00 27.12 83 VAL A O 1
ATOM 568 N N . THR A 1 96 ? 41.599 59.256 68.809 1.00 25.91 84 THR A N 1
ATOM 569 C CA . THR A 1 96 ? 40.947 58.461 69.837 1.00 27.69 84 THR A CA 1
ATOM 570 C C . THR A 1 96 ? 41.932 58.189 70.986 1.00 26.93 84 THR A C 1
ATOM 571 O O . THR A 1 96 ? 43.107 58.539 70.894 1.00 27.17 84 THR A O 1
ATOM 575 N N . GLY A 1 97 ? 41.438 57.590 72.065 1.00 26.66 85 GLY A N 1
ATOM 576 C CA . GLY A 1 97 ? 42.256 57.312 73.251 1.00 26.21 85 GLY A CA 1
ATOM 577 C C . GLY A 1 97 ? 41.409 56.999 74.465 1.00 25.54 85 GLY A C 1
ATOM 578 O O . GLY A 1 97 ? 40.177 56.968 74.381 1.00 24.75 85 GLY A O 1
ATOM 579 N N . LYS A 1 98 ? 42.071 56.782 75.600 1.00 26.24 86 LYS A N 1
ATOM 580 C CA . LYS A 1 98 ? 41.390 56.441 76.851 1.00 25.87 86 LYS A CA 1
ATOM 581 C C . LYS A 1 98 ? 40.302 57.461 77.163 1.00 26.49 86 LYS A C 1
ATOM 582 O O . LYS A 1 98 ? 40.478 58.664 76.982 1.00 26.70 86 LYS A O 1
ATOM 588 N N . GLY A 1 99 ? 39.159 56.955 77.596 1.00 27.41 87 GLY A N 1
ATOM 589 C CA . GLY A 1 99 ? 38.058 57.794 78.007 1.00 28.25 87 GLY A CA 1
ATOM 590 C C . GLY A 1 99 ? 37.276 58.412 76.884 1.00 29.87 87 GLY A C 1
ATOM 591 O O . GLY A 1 99 ? 36.392 59.208 77.153 1.00 31.89 87 GLY A O 1
ATOM 592 N N . PHE A 1 100 ? 37.575 58.049 75.635 1.00 31.14 88 PHE A N 1
ATOM 593 C CA . PHE A 1 100 ? 36.928 58.664 74.470 1.00 31.86 88 PHE A CA 1
ATOM 594 C C . PHE A 1 100 ? 36.139 57.660 73.665 1.00 31.21 88 PHE A C 1
ATOM 595 O O . PHE A 1 100 ? 36.638 56.575 73.341 1.00 31.08 88 PHE A O 1
ATOM 603 N N . GLY A 1 101 ? 34.920 58.045 73.301 1.00 30.06 89 GLY A N 1
ATOM 604 C CA . GLY A 1 101 ? 34.084 57.199 72.470 1.00 28.84 89 GLY A CA 1
ATOM 605 C C . GLY A 1 101 ? 33.452 56.067 73.249 1.00 27.48 89 GLY A C 1
ATOM 606 O O . GLY A 1 101 ? 33.639 55.939 74.458 1.00 27.77 89 GLY A O 1
ATOM 607 N N . VAL A 1 102 ? 32.728 55.226 72.523 1.00 26.94 90 VAL A N 1
ATOM 608 C CA . VAL A 1 102 ? 31.906 54.154 73.098 1.00 26.61 90 VAL A CA 1
ATOM 609 C C . VAL A 1 102 ? 32.697 53.117 73.912 1.00 26.86 90 VAL A C 1
ATOM 610 O O . VAL A 1 102 ? 32.164 52.545 74.857 1.00 26.77 90 VAL A O 1
ATOM 614 N N . LEU A 1 103 ? 33.953 52.875 73.545 1.00 27.38 91 LEU A N 1
ATOM 615 C CA . LEU A 1 103 ? 34.785 51.896 74.249 1.00 28.06 91 LEU A CA 1
ATOM 616 C C . LEU A 1 103 ? 36.012 52.570 74.841 1.00 30.08 91 LEU A C 1
ATOM 617 O O . LEU A 1 103 ? 37.105 51.992 74.863 1.00 29.72 91 LEU A O 1
ATOM 622 N N . GLY A 1 104 ? 35.817 53.795 75.325 1.00 31.85 92 GLY A N 1
ATOM 623 C CA . GLY A 1 104 ? 36.891 54.571 75.927 1.00 33.45 92 GLY A CA 1
ATOM 624 C C . GLY A 1 104 ? 37.285 54.069 77.299 1.00 35.53 92 GLY A C 1
ATOM 625 O O . GLY A 1 104 ? 38.408 54.307 77.751 1.00 36.40 92 GLY A O 1
ATOM 626 N N . ASP A 1 105 ? 36.367 53.378 77.972 1.00 37.36 93 ASP A N 1
ATOM 627 C CA . ASP A 1 105 ? 36.675 52.704 79.232 1.00 37.99 93 ASP A CA 1
ATOM 628 C C . ASP A 1 105 ? 37.354 51.355 78.970 1.00 39.01 93 ASP A C 1
ATOM 629 O O . ASP A 1 105 ? 37.241 50.440 79.770 1.00 40.50 93 ASP A O 1
ATOM 631 N N . GLU A 1 106 ? 38.073 51.246 77.856 1.00 39.37 94 GLU A N 1
ATOM 632 C CA . GLU A 1 106 ? 38.596 49.964 77.382 1.00 39.05 94 GLU A CA 1
ATOM 633 C C . GLU A 1 106 ? 39.795 50.104 76.429 1.00 38.51 94 GLU A C 1
ATOM 634 O O . GLU A 1 106 ? 40.340 49.107 75.988 1.00 39.34 94 GLU A O 1
ATOM 636 N N . VAL A 1 107 ? 40.192 51.338 76.120 1.00 38.24 95 VAL A N 1
ATOM 637 C CA . VAL A 1 107 ? 41.288 51.641 75.202 1.00 37.31 95 VAL A CA 1
ATOM 638 C C . VAL A 1 107 ? 42.314 52.468 75.946 1.00 35.38 95 VAL A C 1
ATOM 639 O O . VAL A 1 107 ? 41.955 53.249 76.814 1.00 36.30 95 VAL A O 1
ATOM 643 N N . GLU A 1 108 ? 43.585 52.310 75.604 1.00 33.84 96 GLU A N 1
ATOM 644 C CA . GLU A 1 108 ? 44.649 53.044 76.285 1.00 32.76 96 GLU A CA 1
ATOM 645 C C . GLU A 1 108 ? 45.316 54.066 75.364 1.00 32.19 96 GLU A C 1
ATOM 646 O O . GLU A 1 108 ? 45.131 54.054 74.139 1.00 32.80 96 GLU A O 1
ATOM 649 N N . GLY A 1 109 ? 46.063 54.969 75.988 1.00 30.68 97 GLY A N 1
ATOM 650 C CA . GLY A 1 109 ? 46.866 55.950 75.288 1.00 30.08 97 GLY A CA 1
ATOM 651 C C . GLY A 1 109 ? 46.054 57.066 74.682 1.00 30.29 97 GLY A C 1
ATOM 652 O O . GLY A 1 109 ? 44.888 57.255 75.002 1.00 31.27 97 GLY A O 1
ATOM 653 N N . PHE A 1 110 ? 46.704 57.822 73.812 1.00 30.22 98 PHE A N 1
ATOM 654 C CA . PHE A 1 110 ? 46.048 58.831 72.995 1.00 29.67 98 PHE A CA 1
ATOM 655 C C . PHE A 1 110 ? 46.609 58.708 71.569 1.00 29.30 98 PHE A C 1
ATOM 656 O O . PHE A 1 110 ? 47.827 58.708 71.376 1.00 28.92 98 PHE A O 1
ATOM 664 N N . HIS A 1 111 ? 45.726 58.580 70.582 1.00 28.50 99 HIS A N 1
ATOM 665 C CA . HIS A 1 111 ? 46.149 58.260 69.216 1.00 28.63 99 HIS A CA 1
ATOM 666 C C . HIS A 1 111 ? 45.545 59.203 68.182 1.00 27.57 99 HIS A C 1
ATOM 667 O O . HIS A 1 111 ? 44.407 59.639 68.311 1.00 28.46 99 HIS A O 1
ATOM 674 N N . THR A 1 112 ? 46.329 59.525 67.161 1.00 26.88 100 THR A N 1
ATOM 675 C CA . THR A 1 112 ? 45.909 60.441 66.102 1.00 26.13 100 THR A CA 1
ATOM 676 C C . THR A 1 112 ? 46.415 59.906 64.774 1.00 25.21 100 THR A C 1
ATOM 677 O O . THR A 1 112 ? 47.519 59.382 64.709 1.00 25.38 100 THR A O 1
ATOM 681 N N . LYS A 1 113 ? 45.634 60.030 63.713 1.00 25.01 101 LYS A N 1
ATOM 682 C CA . LYS A 1 113 ? 46.076 59.530 62.419 1.00 25.62 101 LYS A CA 1
ATOM 683 C C . LYS A 1 113 ? 45.707 60.502 61.321 1.00 26.38 101 LYS A C 1
ATOM 684 O O . LYS A 1 113 ? 44.549 60.918 61.219 1.00 26.91 101 LYS A O 1
ATOM 690 N N . GLU A 1 114 ? 46.693 60.866 60.506 1.00 27.77 102 GLU A N 1
ATOM 691 C CA . GLU A 1 114 ? 46.445 61.691 59.332 1.00 30.04 102 GLU A CA 1
ATOM 692 C C . GLU A 1 114 ? 45.849 60.833 58.237 1.00 27.75 102 GLU A C 1
ATOM 693 O O . GLU A 1 114 ? 46.212 59.680 58.087 1.00 27.93 102 GLU A O 1
ATOM 699 N N . LEU A 1 115 ? 44.922 61.413 57.489 1.00 27.01 103 LEU A N 1
ATOM 700 C CA . LEU A 1 115 ? 44.165 60.708 56.482 1.00 26.12 103 LEU A CA 1
ATOM 701 C C . LEU A 1 115 ? 44.184 61.492 55.178 1.00 26.10 103 LEU A C 1
ATOM 702 O O . LEU A 1 115 ? 43.891 62.695 55.165 1.00 26.16 103 LEU A O 1
ATOM 707 N N . GLU A 1 116 ? 44.512 60.814 54.083 1.00 25.87 104 GLU A N 1
ATOM 708 C CA . GLU A 1 116 ? 44.467 61.441 52.774 1.00 27.07 104 GLU A CA 1
ATOM 709 C C . GLU A 1 116 ? 43.033 61.467 52.259 1.00 26.27 104 GLU A C 1
ATOM 710 O O . GLU A 1 116 ? 42.312 60.468 52.360 1.00 26.90 104 GLU A O 1
ATOM 716 N N . ILE A 1 117 ? 42.617 62.609 51.714 1.00 25.13 105 ILE A N 1
ATOM 717 C CA . ILE A 1 117 ? 41.285 62.756 51.114 1.00 24.40 105 ILE A CA 1
ATOM 718 C C . ILE A 1 117 ? 41.434 62.927 49.591 1.00 25.67 105 ILE A C 1
ATOM 719 O O . ILE A 1 117 ? 42.046 63.882 49.130 1.00 26.38 105 ILE A O 1
ATOM 724 N N . GLU A 1 118 ? 40.916 61.975 48.823 1.00 26.31 106 GLU A N 1
ATOM 725 C CA . GLU A 1 118 ? 40.827 62.100 47.374 1.00 28.20 106 GLU A CA 1
ATOM 726 C C . GLU A 1 118 ? 39.436 62.643 47.051 1.00 27.70 106 GLU A C 1
ATOM 727 O O . GLU A 1 118 ? 38.651 62.944 47.961 1.00 27.05 106 GLU A O 1
ATOM 733 N N . LYS A 1 119 ? 39.113 62.779 45.768 1.00 26.85 107 LYS A N 1
ATOM 734 C CA . LYS A 1 119 ? 37.816 63.322 45.394 1.00 26.62 107 LYS A CA 1
ATOM 735 C C . LYS A 1 119 ? 36.672 62.444 45.878 1.00 25.36 107 LYS A C 1
ATOM 736 O O . LYS A 1 119 ? 35.660 62.949 46.351 1.00 23.95 107 LYS A O 1
ATOM 742 N N . TRP A 1 120 ? 36.830 61.132 45.757 1.00 24.89 108 TRP A N 1
ATOM 743 C CA . TRP A 1 120 ? 35.738 60.214 46.064 1.00 24.70 108 TRP A CA 1
ATOM 744 C C . TRP A 1 120 ? 35.907 59.374 47.333 1.00 23.09 108 TRP A C 1
ATOM 745 O O . TRP A 1 120 ? 34.957 58.736 47.760 1.00 20.96 108 TRP A O 1
ATOM 756 N N . ALA A 1 121 ? 37.085 59.421 47.949 1.00 22.85 109 ALA A N 1
ATOM 757 C CA . ALA A 1 121 ? 37.426 58.507 49.041 1.00 23.28 109 ALA A CA 1
ATOM 758 C C . ALA A 1 121 ? 38.367 59.121 50.069 1.00 23.09 109 ALA A C 1
ATOM 759 O O . ALA A 1 121 ? 39.284 59.858 49.720 1.00 24.61 109 ALA A O 1
ATOM 761 N N . VAL A 1 122 ? 38.121 58.815 51.338 1.00 21.86 110 VAL A N 1
ATOM 762 C CA . VAL A 1 122 ? 39.099 59.008 52.382 1.00 21.12 110 VAL A CA 1
ATOM 763 C C . VAL A 1 122 ? 39.906 57.727 52.379 1.00 21.88 110 VAL A C 1
ATOM 764 O O . VAL A 1 122 ? 39.333 56.646 52.251 1.00 22.86 110 VAL A O 1
ATOM 768 N N . LEU A 1 123 ? 41.224 57.841 52.483 1.00 21.91 111 LEU A N 1
ATOM 769 C CA . LEU A 1 123 ? 42.081 56.671 52.515 1.00 22.76 111 LEU A CA 1
ATOM 770 C C . LEU A 1 123 ? 42.507 56.382 53.948 1.00 24.70 111 LEU A C 1
ATOM 771 O O . LEU A 1 123 ? 42.884 57.284 54.701 1.00 26.06 111 LEU A O 1
ATOM 776 N N . PHE A 1 124 ? 42.392 55.113 54.328 1.00 26.75 112 PHE A N 1
ATOM 777 C CA . PHE A 1 124 ? 42.729 54.637 55.674 1.00 27.27 112 PHE A CA 1
ATOM 778 C C . PHE A 1 124 ? 43.604 53.389 55.518 1.00 28.35 112 PHE A C 1
ATOM 779 O O . PHE A 1 124 ? 43.102 52.276 55.303 1.00 27.48 112 PHE A O 1
ATOM 787 N N . ASP A 1 125 ? 44.916 53.600 55.617 1.00 29.96 113 ASP A N 1
ATOM 788 C CA . ASP A 1 125 ? 45.899 52.591 55.242 1.00 30.95 113 ASP A CA 1
ATOM 789 C C . ASP A 1 125 ? 45.471 52.051 53.880 1.00 31.14 113 ASP A C 1
ATOM 790 O O . ASP A 1 125 ? 45.346 52.835 52.940 1.00 32.04 113 ASP A O 1
ATOM 795 N N . GLY A 1 126 ? 45.193 50.764 53.750 1.00 30.94 114 GLY A N 1
ATOM 796 C CA . GLY A 1 126 ? 44.758 50.251 52.448 1.00 31.55 114 GLY A CA 1
ATOM 797 C C . GLY A 1 126 ? 43.328 50.592 52.004 1.00 31.24 114 GLY A C 1
ATOM 798 O O . GLY A 1 126 ? 42.944 50.282 50.885 1.00 33.13 114 GLY A O 1
ATOM 799 N N . VAL A 1 127 ? 42.533 51.236 52.844 1.00 29.21 115 VAL A N 1
ATOM 800 C CA . VAL A 1 127 ? 41.089 51.241 52.624 1.00 28.61 115 VAL A CA 1
ATOM 801 C C . VAL A 1 127 ? 40.567 52.537 51.998 1.00 28.47 115 VAL A C 1
ATOM 802 O O . VAL A 1 127 ? 41.004 53.621 52.361 1.00 29.59 115 VAL A O 1
ATOM 806 N N . ARG A 1 128 ? 39.628 52.405 51.061 1.00 27.54 116 ARG A N 1
ATOM 807 C CA . ARG A 1 128 ? 38.991 53.546 50.423 1.00 27.18 116 ARG A CA 1
ATOM 808 C C . ARG A 1 128 ? 37.591 53.709 50.970 1.00 26.18 116 ARG A C 1
ATOM 809 O O . ARG A 1 128 ? 36.660 53.062 50.493 1.00 26.24 116 ARG A O 1
ATOM 817 N N . ILE A 1 129 ? 37.439 54.568 51.972 1.00 25.56 117 ILE A N 1
ATOM 818 C CA . ILE A 1 129 ? 36.123 54.839 52.542 1.00 26.24 117 ILE A CA 1
ATOM 819 C C . ILE A 1 129 ? 35.449 55.870 51.643 1.00 27.34 117 ILE A C 1
ATOM 820 O O . ILE A 1 129 ? 36.032 56.909 51.379 1.00 29.18 117 ILE A O 1
ATOM 825 N N . PRO A 1 130 ? 34.239 55.579 51.138 1.00 27.63 118 PRO A N 1
ATOM 826 C CA . PRO A 1 130 ? 33.544 56.554 50.285 1.00 26.99 118 PRO A CA 1
ATOM 827 C C . PRO A 1 130 ? 33.371 57.895 50.968 1.00 27.08 118 PRO A C 1
ATOM 828 O O . PRO A 1 130 ? 33.025 57.953 52.160 1.00 26.47 118 PRO A O 1
ATOM 832 N N . ILE A 1 131 ? 33.619 58.965 50.218 1.00 27.19 119 ILE A N 1
ATOM 833 C CA . ILE A 1 131 ? 33.585 60.294 50.788 1.00 27.73 119 ILE A CA 1
ATOM 834 C C . ILE A 1 131 ? 32.144 60.624 51.147 1.00 28.24 119 ILE A C 1
ATOM 835 O O . ILE A 1 131 ? 31.223 60.131 50.521 1.00 29.94 119 ILE A O 1
ATOM 840 N N . HIS A 1 132 ? 31.958 61.425 52.183 1.00 28.30 120 HIS A N 1
ATOM 841 C CA . HIS A 1 132 ? 30.623 61.779 52.644 1.00 28.63 120 HIS A CA 1
ATOM 842 C C . HIS A 1 132 ? 30.678 63.073 53.465 1.00 27.40 120 HIS A C 1
ATOM 843 O O . HIS A 1 132 ? 30.608 63.061 54.697 1.00 27.64 120 HIS A O 1
ATOM 850 N N . PRO A 1 133 ? 30.843 64.202 52.773 1.00 26.49 121 PRO A N 1
ATOM 851 C CA . PRO A 1 133 ? 31.032 65.453 53.475 1.00 26.45 121 PRO A CA 1
ATOM 852 C C . PRO A 1 133 ? 29.807 65.836 54.279 1.00 26.54 121 PRO A C 1
ATOM 853 O O . PRO A 1 133 ? 28.672 65.633 53.837 1.00 25.04 121 PRO A O 1
ATOM 865 N N . VAL A 1 135 ? 28.415 68.585 57.788 1.00 26.41 123 VAL A N 1
ATOM 866 C CA . VAL A 1 135 ? 28.650 69.598 58.793 1.00 25.59 123 VAL A CA 1
ATOM 867 C C . VAL A 1 135 ? 28.201 68.977 60.096 1.00 24.96 123 VAL A C 1
ATOM 868 O O . VAL A 1 135 ? 27.036 68.634 60.219 1.00 26.77 123 VAL A O 1
ATOM 872 N N . GLY A 1 136 ? 29.121 68.814 61.044 1.00 24.05 124 GLY A N 1
ATOM 873 C CA . GLY A 1 136 ? 28.830 68.153 62.319 1.00 24.55 124 GLY A CA 1
ATOM 874 C C . GLY A 1 136 ? 28.294 69.047 63.437 1.00 25.42 124 GLY A C 1
ATOM 875 O O . GLY A 1 136 ? 27.578 68.578 64.328 1.00 26.19 124 GLY A O 1
ATOM 876 N N . VAL A 1 137 ? 28.664 70.325 63.429 1.00 24.42 125 VAL A N 1
ATOM 877 C CA . VAL A 1 137 ? 28.106 71.276 64.373 1.00 24.14 125 VAL A CA 1
ATOM 878 C C . VAL A 1 137 ? 27.305 72.299 63.595 1.00 24.40 125 VAL A C 1
ATOM 879 O O . VAL A 1 137 ? 27.810 72.938 62.676 1.00 24.35 125 VAL A O 1
ATOM 883 N N . ILE A 1 138 ? 26.034 72.421 63.946 1.00 24.57 126 ILE A N 1
ATOM 884 C CA . ILE A 1 138 ? 25.190 73.462 63.386 1.00 24.25 126 ILE A CA 1
ATOM 885 C C . ILE A 1 138 ? 24.088 73.759 64.380 1.00 22.98 126 ILE A C 1
ATOM 886 O O . ILE A 1 138 ? 23.430 72.856 64.882 1.00 22.68 126 ILE A O 1
ATOM 891 N N . GLY A 1 139 ? 23.909 75.035 64.670 1.00 23.62 127 GLY A N 1
ATOM 892 C CA . GLY A 1 139 ? 22.978 75.442 65.700 1.00 24.74 127 GLY A CA 1
ATOM 893 C C . GLY A 1 139 ? 22.715 76.926 65.758 1.00 24.01 127 GLY A C 1
ATOM 894 O O . GLY A 1 139 ? 23.334 77.715 65.042 1.00 25.88 127 GLY A O 1
ATOM 895 N N . VAL A 1 140 ? 21.791 77.282 66.636 1.00 22.09 128 VAL A N 1
ATOM 896 C CA . VAL A 1 140 ? 21.376 78.645 66.849 1.00 21.68 128 VAL A CA 1
ATOM 897 C C . VAL A 1 140 ? 21.344 78.939 68.359 1.00 23.42 128 VAL A C 1
ATOM 898 O O . VAL A 1 140 ? 21.567 78.055 69.197 1.00 22.50 128 VAL A O 1
ATOM 902 N N . ALA A 1 141 ? 21.066 80.189 68.705 1.00 25.26 129 ALA A N 1
ATOM 903 C CA . ALA A 1 141 ? 21.037 80.606 70.095 1.00 25.17 129 ALA A CA 1
ATOM 904 C C . ALA A 1 141 ? 19.890 79.902 70.826 1.00 26.03 129 ALA A C 1
ATOM 905 O O . ALA A 1 141 ? 18.758 79.890 70.333 1.00 25.54 129 ALA A O 1
ATOM 907 N N . PRO A 1 142 ? 20.181 79.293 71.991 1.00 26.54 130 PRO A N 1
ATOM 908 C CA . PRO A 1 142 ? 19.117 78.648 72.757 1.00 26.83 130 PRO A CA 1
ATOM 909 C C . PRO A 1 142 ? 18.241 79.657 73.484 1.00 26.57 130 PRO A C 1
ATOM 910 O O . PRO A 1 142 ? 18.519 80.849 73.459 1.00 25.63 130 PRO A O 1
ATOM 914 N N . GLN A 1 143 ? 17.189 79.153 74.115 1.00 28.19 131 GLN A N 1
ATOM 915 C CA . GLN A 1 143 ? 16.252 79.953 74.894 1.00 29.72 131 GLN A CA 1
ATOM 916 C C . GLN A 1 143 ? 16.964 80.668 76.038 1.00 30.58 131 GLN A C 1
ATOM 917 O O . GLN A 1 143 ? 16.845 81.890 76.176 1.00 30.34 131 GLN A O 1
ATOM 923 N N . GLU A 1 144 ? 17.693 79.905 76.856 1.00 31.37 132 GLU A N 1
ATOM 924 C CA . GLU A 1 144 ? 18.390 80.467 78.033 1.00 32.41 132 GLU A CA 1
ATOM 925 C C . GLU A 1 144 ? 19.758 79.814 78.268 1.00 32.55 132 GLU A C 1
ATOM 926 O O . GLU A 1 144 ? 19.986 78.676 77.878 1.00 32.83 132 GLU A O 1
ATOM 929 N N . GLY A 1 145 ? 20.666 80.547 78.908 1.00 32.71 133 GLY A N 1
ATOM 930 C CA . GLY A 1 145 ? 21.969 80.003 79.290 1.00 32.19 133 GLY A CA 1
ATOM 931 C C . GLY A 1 145 ? 22.860 79.707 78.108 1.00 32.54 133 GLY A C 1
ATOM 932 O O . GLY A 1 145 ? 22.770 80.359 77.069 1.00 31.85 133 GLY A O 1
ATOM 933 N N . GLU A 1 146 ? 23.723 78.710 78.265 1.00 34.44 134 GLU A N 1
ATOM 934 C CA . GLU A 1 146 ? 24.645 78.322 77.202 1.00 35.84 134 GLU A CA 1
ATOM 935 C C . GLU A 1 146 ? 24.932 76.823 77.190 1.00 33.42 134 GLU A C 1
ATOM 936 O O . GLU A 1 146 ? 24.997 76.189 78.239 1.00 33.96 134 GLU A O 1
ATOM 942 N N . TYR A 1 147 ? 25.103 76.275 75.989 1.00 31.88 135 TYR A N 1
ATOM 943 C CA . TYR A 1 147 ? 25.485 74.881 75.802 1.00 30.02 135 TYR A CA 1
ATOM 944 C C . TYR A 1 147 ? 26.785 74.877 75.022 1.00 28.85 135 TYR A C 1
ATOM 945 O O . TYR A 1 147 ? 26.824 75.444 73.934 1.00 30.11 135 TYR A O 1
ATOM 954 N N . PRO A 1 148 ? 27.839 74.218 75.538 1.00 26.51 136 PRO A N 1
ATOM 955 C CA . PRO A 1 148 ? 29.072 74.104 74.770 1.00 25.99 136 PRO A CA 1
ATOM 956 C C . PRO A 1 148 ? 28.810 73.603 73.367 1.00 25.72 136 PRO A C 1
ATOM 957 O O . PRO A 1 148 ? 27.871 72.852 73.164 1.00 25.85 136 PRO A O 1
ATOM 961 N N . THR A 1 149 ? 29.634 74.024 72.410 1.00 26.39 137 THR A N 1
ATOM 962 C CA . THR A 1 149 ? 29.525 73.551 71.024 1.00 26.40 137 THR A CA 1
ATOM 963 C C . THR A 1 149 ? 29.834 72.053 70.878 1.00 27.30 137 THR A C 1
ATOM 964 O O . THR A 1 149 ? 29.587 71.480 69.819 1.00 29.11 137 THR A O 1
ATOM 968 N N . GLY A 1 150 ? 30.382 71.433 71.927 1.00 26.72 138 GLY A N 1
ATOM 969 C CA . GLY A 1 150 ? 30.653 69.997 71.943 1.00 26.32 138 GLY A CA 1
ATOM 970 C C . GLY A 1 150 ? 29.456 69.131 72.301 1.00 27.53 138 GLY A C 1
ATOM 971 O O . GLY A 1 150 ? 29.547 67.900 72.235 1.00 29.29 138 GLY A O 1
ATOM 972 N N . THR A 1 151 ? 28.343 69.754 72.696 1.00 27.60 139 THR A N 1
ATOM 973 C CA . THR A 1 151 ? 27.086 69.031 72.948 1.00 27.48 139 THR A CA 1
ATOM 974 C C . THR A 1 151 ? 25.939 69.560 72.060 1.00 27.54 139 THR A C 1
ATOM 975 O O . THR A 1 151 ? 26.159 70.428 71.218 1.00 27.36 139 THR A O 1
ATOM 979 N N . ALA A 1 152 ? 24.738 69.008 72.238 1.00 26.96 140 ALA A N 1
ATOM 980 C CA . ALA A 1 152 ? 23.575 69.390 71.427 1.00 27.24 140 ALA A CA 1
ATOM 981 C C . ALA A 1 152 ? 22.246 69.299 72.201 1.00 27.59 140 ALA A C 1
ATOM 982 O O . ALA A 1 152 ? 22.139 68.600 73.214 1.00 28.34 140 ALA A O 1
ATOM 984 N N . HIS A 1 153 ? 21.250 70.035 71.713 1.00 26.74 141 HIS A N 1
ATOM 985 C CA . HIS A 1 153 ? 19.888 70.001 72.249 1.00 25.54 141 HIS A CA 1
ATOM 986 C C . HIS A 1 153 ? 18.957 70.505 71.137 1.00 25.03 141 HIS A C 1
ATOM 987 O O . HIS A 1 153 ? 19.225 70.295 69.955 1.00 22.90 141 HIS A O 1
ATOM 994 N N . ARG A 1 154 ? 17.877 71.180 71.496 1.00 25.90 142 ARG A N 1
ATOM 995 C CA . ARG A 1 154 ? 16.874 71.598 70.515 1.00 27.21 142 ARG A CA 1
ATOM 996 C C . ARG A 1 154 ? 17.377 72.689 69.573 1.00 26.99 142 ARG A C 1
ATOM 997 O O . ARG A 1 154 ? 16.911 72.809 68.449 1.00 28.71 142 ARG A O 1
ATOM 1005 N N . HIS A 1 155 ? 18.325 73.493 70.038 1.00 26.85 143 HIS A N 1
ATOM 1006 C CA . HIS A 1 155 ? 18.873 74.579 69.242 1.00 26.35 143 HIS A CA 1
ATOM 1007 C C . HIS A 1 155 ? 19.873 74.102 68.181 1.00 26.73 143 HIS A C 1
ATOM 1008 O O . HIS A 1 155 ? 20.318 74.888 67.346 1.00 27.55 143 HIS A O 1
ATOM 1015 N N . GLY A 1 156 ? 20.224 72.821 68.223 1.00 27.66 144 GLY A N 1
ATOM 1016 C CA . GLY A 1 156 ? 21.239 72.241 67.355 1.00 27.20 144 GLY A CA 1
ATOM 1017 C C . GLY A 1 156 ? 22.489 71.983 68.165 1.00 27.62 144 GLY A C 1
ATOM 1018 O O . GLY A 1 156 ? 22.428 71.819 69.384 1.00 27.51 144 GLY A O 1
ATOM 1019 N N . GLY A 1 157 ? 23.629 71.957 67.489 1.00 28.14 145 GLY A N 1
ATOM 1020 C CA . GLY A 1 157 ? 24.907 71.730 68.155 1.00 27.59 145 GLY A CA 1
ATOM 1021 C C . GLY A 1 157 ? 25.682 70.597 67.512 1.00 27.63 145 GLY A C 1
ATOM 1022 O O . GLY A 1 157 ? 25.563 70.358 66.306 1.00 27.27 145 GLY A O 1
ATOM 1023 N N . ASN A 1 158 ? 26.465 69.896 68.334 1.00 27.58 146 ASN A N 1
ATOM 1024 C CA . ASN A 1 158 ? 27.323 68.805 67.875 1.00 28.03 146 ASN A CA 1
ATOM 1025 C C . ASN A 1 158 ? 26.477 67.542 67.661 1.00 28.66 146 ASN A C 1
ATOM 1026 O O . ASN A 1 158 ? 26.472 66.618 68.489 1.00 27.80 146 ASN A O 1
ATOM 1039 N N . ASP A 1 160 ? 26.569 65.559 64.926 1.00 29.30 148 ASP A N 1
ATOM 1040 C CA . ASP A 1 160 ? 27.252 64.629 64.044 1.00 29.47 148 ASP A CA 1
ATOM 1041 C C . ASP A 1 160 ? 26.286 63.733 63.274 1.00 28.67 148 ASP A C 1
ATOM 1042 O O . ASP A 1 160 ? 26.428 62.502 63.288 1.00 28.56 148 ASP A O 1
ATOM 1047 N N . THR A 1 161 ? 25.318 64.357 62.599 1.00 27.39 149 THR A N 1
ATOM 1048 C CA . THR A 1 161 ? 24.397 63.647 61.714 1.00 27.67 149 THR A CA 1
ATOM 1049 C C . THR A 1 161 ? 24.911 63.658 60.267 1.00 29.24 149 THR A C 1
ATOM 1050 O O . THR A 1 161 ? 25.029 64.714 59.652 1.00 30.72 149 THR A O 1
ATOM 1054 N N . LYS A 1 162 ? 25.200 62.489 59.705 1.00 30.72 150 LYS A N 1
ATOM 1055 C CA . LYS A 1 162 ? 25.721 62.431 58.326 1.00 31.82 150 LYS A CA 1
ATOM 1056 C C . LYS A 1 162 ? 24.727 62.864 57.264 1.00 31.62 150 LYS A C 1
ATOM 1057 O O . LYS A 1 162 ? 25.110 63.107 56.131 1.00 33.47 150 LYS A O 1
ATOM 1063 N N . GLU A 1 163 ? 23.455 62.955 57.613 1.00 31.30 151 GLU A N 1
ATOM 1064 C CA . GLU A 1 163 ? 22.457 63.410 56.654 1.00 31.71 151 GLU A CA 1
ATOM 1065 C C . GLU A 1 163 ? 22.598 64.896 56.294 1.00 31.32 151 GLU A C 1
ATOM 1066 O O . GLU A 1 163 ? 22.141 65.344 55.233 1.00 32.14 151 GLU A O 1
ATOM 1072 N N . ILE A 1 164 ? 23.264 65.650 57.157 1.00 30.60 152 ILE A N 1
ATOM 1073 C CA . ILE A 1 164 ? 23.524 67.062 56.907 1.00 29.46 152 ILE A CA 1
ATOM 1074 C C . ILE A 1 164 ? 24.697 67.195 55.935 1.00 28.50 152 ILE A C 1
ATOM 1075 O O . ILE A 1 164 ? 25.828 67.460 56.327 1.00 28.49 152 ILE A O 1
ATOM 1080 N N . THR A 1 165 ? 24.408 66.983 54.661 1.00 28.89 153 THR A N 1
ATOM 1081 C CA . THR A 1 165 ? 25.409 67.001 53.604 1.00 28.06 153 THR A CA 1
ATOM 1082 C C . THR A 1 165 ? 24.995 68.072 52.618 1.00 27.40 153 THR A C 1
ATOM 1083 O O . THR A 1 165 ? 24.026 68.800 52.856 1.00 26.75 153 THR A O 1
ATOM 1087 N N . GLU A 1 166 ? 25.715 68.153 51.497 1.00 27.90 154 GLU A N 1
ATOM 1088 C CA . GLU A 1 166 ? 25.312 68.999 50.375 1.00 26.94 154 GLU A CA 1
ATOM 1089 C C . GLU A 1 166 ? 23.940 68.627 49.868 1.00 25.81 154 GLU A C 1
ATOM 1090 O O . GLU A 1 166 ? 23.572 67.445 49.812 1.00 24.84 154 GLU A O 1
ATOM 1096 N N . ASN A 1 167 ? 23.177 69.651 49.518 1.00 25.42 155 ASN A N 1
ATOM 1097 C CA . ASN A 1 167 ? 21.906 69.459 48.875 1.00 26.42 155 ASN A CA 1
ATOM 1098 C C . ASN A 1 167 ? 20.806 68.982 49.812 1.00 25.25 155 ASN A C 1
ATOM 1099 O O . ASN A 1 167 ? 19.938 68.223 49.410 1.00 25.88 155 ASN A O 1
ATOM 1104 N N . VAL A 1 168 ? 20.857 69.422 51.065 1.00 26.11 156 VAL A N 1
ATOM 1105 C CA . VAL A 1 168 ? 19.767 69.246 52.006 1.00 25.25 156 VAL A CA 1
ATOM 1106 C C . VAL A 1 168 ? 19.489 70.600 52.663 1.00 26.39 156 VAL A C 1
ATOM 1107 O O . VAL A 1 168 ? 20.293 71.536 52.561 1.00 25.29 156 VAL A O 1
ATOM 1111 N N . THR A 1 169 ? 18.349 70.686 53.343 1.00 26.69 157 THR A N 1
ATOM 1112 C CA . THR A 1 169 ? 17.991 71.846 54.137 1.00 26.65 157 THR A CA 1
ATOM 1113 C C . THR A 1 169 ? 17.842 71.469 55.605 1.00 25.86 157 THR A C 1
ATOM 1114 O O . THR A 1 169 ? 16.958 70.693 55.947 1.00 25.72 157 THR A O 1
ATOM 1118 N N . VAL A 1 170 ? 18.684 72.044 56.462 1.00 24.91 158 VAL A N 1
ATOM 1119 C CA . VAL A 1 170 ? 18.506 71.924 57.898 1.00 24.98 158 VAL A CA 1
ATOM 1120 C C . VAL A 1 170 ? 17.486 72.946 58.403 1.00 25.52 158 VAL A C 1
ATOM 1121 O O . VAL A 1 170 ? 17.686 74.136 58.263 1.00 26.00 158 VAL A O 1
ATOM 1125 N N . HIS A 1 171 ? 16.399 72.464 58.991 1.00 26.10 159 HIS A N 1
ATOM 1126 C CA . HIS A 1 171 ? 15.436 73.314 59.684 1.00 25.89 159 HIS A CA 1
ATOM 1127 C C . HIS A 1 171 ? 15.800 73.382 61.169 1.00 25.75 159 HIS A C 1
ATOM 1128 O O . HIS A 1 171 ? 15.975 72.348 61.815 1.00 24.71 159 HIS A O 1
ATOM 1135 N N . LEU A 1 172 ? 15.902 74.595 61.713 1.00 26.39 160 LEU A N 1
ATOM 1136 C CA . LEU A 1 172 ? 16.241 74.784 63.137 1.00 25.83 160 LEU A CA 1
ATOM 1137 C C . LEU A 1 172 ? 15.230 75.688 63.831 1.00 24.43 160 LEU A C 1
ATOM 1138 O O . LEU A 1 172 ? 14.857 76.730 63.290 1.00 23.12 160 LEU A O 1
ATOM 1143 N N . PRO A 1 173 ? 14.800 75.306 65.042 1.00 23.98 161 PRO A N 1
ATOM 1144 C CA . PRO A 1 173 ? 13.901 76.168 65.795 1.00 24.13 161 PRO A CA 1
ATOM 1145 C C . PRO A 1 173 ? 14.658 77.368 66.312 1.00 24.05 161 PRO A C 1
ATOM 1146 O O . PRO A 1 173 ? 15.836 77.247 66.641 1.00 23.93 161 PRO A O 1
ATOM 1150 N N . VAL A 1 174 ? 13.991 78.518 66.346 1.00 23.52 162 VAL A N 1
ATOM 1151 C CA . VAL A 1 174 ? 14.631 79.771 66.676 1.00 22.73 162 VAL A CA 1
ATOM 1152 C C . VAL A 1 174 ? 14.195 80.184 68.075 1.00 23.06 162 VAL A C 1
ATOM 1153 O O . VAL A 1 174 ? 13.019 80.060 68.420 1.00 22.61 162 VAL A O 1
ATOM 1157 N N . PHE A 1 175 ? 15.140 80.670 68.875 1.00 22.56 163 PHE A N 1
ATOM 1158 C CA . PHE A 1 175 ? 14.834 81.128 70.236 1.00 22.55 163 PHE A CA 1
ATOM 1159 C C . PHE A 1 175 ? 15.154 82.592 70.480 1.00 22.98 163 PHE A C 1
ATOM 1160 O O . PHE A 1 175 ? 14.555 83.207 71.336 1.00 25.11 163 PHE A O 1
ATOM 1168 N N . GLN A 1 176 ? 16.094 83.148 69.728 1.00 23.82 164 GLN A N 1
ATOM 1169 C CA . GLN A 1 176 ? 16.458 84.552 69.833 1.00 23.50 164 GLN A CA 1
ATOM 1170 C C . GLN A 1 176 ? 16.186 85.277 68.526 1.00 24.67 164 GLN A C 1
ATOM 1171 O O . GLN A 1 176 ? 16.244 84.672 67.451 1.00 25.07 164 GLN A O 1
ATOM 1177 N N . GLU A 1 177 ? 15.920 86.577 68.618 1.00 25.46 165 GLU A N 1
ATOM 1178 C CA . GLU A 1 177 ? 15.798 87.399 67.427 1.00 28.86 165 GLU A CA 1
ATOM 1179 C C . GLU A 1 177 ? 17.052 87.272 66.556 1.00 27.60 165 GLU A C 1
ATOM 1180 O O . GLU A 1 177 ? 18.181 87.293 67.050 1.00 27.91 165 GLU A O 1
ATOM 1186 N N . GLY A 1 178 ? 16.839 87.110 65.257 1.00 26.24 166 GLY A N 1
ATOM 1187 C CA . GLY A 1 178 ? 17.928 87.025 64.312 1.00 24.67 166 GLY A CA 1
ATOM 1188 C C . GLY A 1 178 ? 18.465 85.628 64.169 1.00 24.18 166 GLY A C 1
ATOM 1189 O O . GLY A 1 178 ? 19.258 85.388 63.255 1.00 24.15 166 GLY A O 1
ATOM 1190 N N . ALA A 1 179 ? 18.029 84.719 65.057 1.00 22.87 167 ALA A N 1
ATOM 1191 C CA . ALA A 1 179 ? 18.459 83.298 65.095 1.00 23.91 167 ALA A CA 1
ATOM 1192 C C . ALA A 1 179 ? 19.871 83.096 65.679 1.00 24.95 167 ALA A C 1
ATOM 1193 O O . ALA A 1 179 ? 20.044 82.301 66.609 1.00 27.55 167 ALA A O 1
ATOM 1195 N N . LEU A 1 180 ? 20.858 83.817 65.146 1.00 24.02 168 LEU A N 1
ATOM 1196 C CA . LEU A 1 180 ? 22.257 83.700 65.565 1.00 23.46 168 LEU A CA 1
ATOM 1197 C C . LEU A 1 180 ? 22.785 82.290 65.222 1.00 24.81 168 LEU A C 1
ATOM 1198 O O . LEU A 1 180 ? 22.979 81.431 66.092 1.00 25.33 168 LEU A O 1
ATOM 1203 N N . LEU A 1 181 ? 22.976 82.076 63.919 1.00 23.76 169 LEU A N 1
ATOM 1204 C CA . LEU A 1 181 ? 23.392 80.796 63.358 1.00 22.18 169 LEU A CA 1
ATOM 1205 C C . LEU A 1 181 ? 24.912 80.667 63.408 1.00 24.30 169 LEU A C 1
ATOM 1206 O O . LEU A 1 181 ? 25.627 81.592 63.002 1.00 24.98 169 LEU A O 1
ATOM 1211 N N . ALA A 1 182 ? 25.402 79.529 63.898 1.00 24.05 170 ALA A N 1
ATOM 1212 C CA . ALA A 1 182 ? 26.834 79.235 63.884 1.00 23.59 170 ALA A CA 1
ATOM 1213 C C . ALA A 1 182 ? 27.060 77.809 63.420 1.00 24.18 170 ALA A C 1
ATOM 1214 O O . ALA A 1 182 ? 26.180 76.958 63.543 1.00 24.18 170 ALA A O 1
ATOM 1216 N N . LEU A 1 183 ? 28.252 77.544 62.894 1.00 25.38 171 LEU A N 1
ATOM 1217 C CA . LEU A 1 183 ? 28.501 76.299 62.170 1.00 25.36 171 LEU A CA 1
ATOM 1218 C C . LEU A 1 183 ? 29.997 75.948 62.046 1.00 24.89 171 LEU A C 1
ATOM 1219 O O . LEU A 1 183 ? 30.869 76.814 61.910 1.00 24.11 171 LEU A O 1
ATOM 1224 N N . GLY A 1 184 ? 30.271 74.655 62.137 1.00 24.75 172 GLY A N 1
ATOM 1225 C CA . GLY A 1 184 ? 31.632 74.140 62.181 1.00 23.90 172 GLY A CA 1
ATOM 1226 C C . GLY A 1 184 ? 31.633 72.624 62.311 1.00 23.21 172 GLY A C 1
ATOM 1227 O O . GLY A 1 184 ? 30.594 71.984 62.129 1.00 22.80 172 GLY A O 1
ATOM 1228 N N . ASP A 1 185 ? 32.798 72.062 62.633 1.00 22.58 173 ASP A N 1
ATOM 1229 C CA . ASP A 1 185 ? 32.978 70.607 62.819 1.00 22.71 173 ASP A CA 1
ATOM 1230 C C . ASP A 1 185 ? 32.655 69.822 61.547 1.00 21.82 173 ASP A C 1
ATOM 1231 O O . ASP A 1 185 ? 31.902 68.848 61.562 1.00 22.73 173 ASP A O 1
ATOM 1236 N N . VAL A 1 186 ? 33.243 70.254 60.443 1.00 21.88 174 VAL A N 1
ATOM 1237 C CA . VAL A 1 186 ? 33.068 69.561 59.167 1.00 22.07 174 VAL A CA 1
ATOM 1238 C C . VAL A 1 186 ? 33.902 68.278 59.152 1.00 22.83 174 VAL A C 1
ATOM 1239 O O . VAL A 1 186 ? 35.044 68.260 59.642 1.00 21.49 174 VAL A O 1
ATOM 1243 N N . HIS A 1 187 ? 33.302 67.218 58.600 1.00 23.82 175 HIS A N 1
ATOM 1244 C CA . HIS A 1 187 ? 33.939 65.912 58.407 1.00 24.25 175 HIS A CA 1
ATOM 1245 C C . HIS A 1 187 ? 33.989 65.557 56.936 1.00 25.58 175 HIS A C 1
ATOM 1246 O O . HIS A 1 187 ? 33.092 65.922 56.175 1.00 26.35 175 HIS A O 1
ATOM 1253 N N . ALA A 1 188 ? 35.037 64.837 56.536 1.00 27.27 176 ALA A N 1
ATOM 1254 C CA . ALA A 1 188 ? 35.177 64.377 55.153 1.00 27.31 176 ALA A CA 1
ATOM 1255 C C . ALA A 1 188 ? 34.359 63.096 54.969 1.00 27.52 176 ALA A C 1
ATOM 1256 O O . ALA A 1 188 ? 33.861 62.813 53.876 1.00 27.71 176 ALA A O 1
ATOM 1258 N N . THR A 1 189 ? 34.251 62.324 56.048 1.00 26.41 177 THR A N 1
ATOM 1259 C CA . THR A 1 189 ? 33.439 61.123 56.075 1.00 25.85 177 THR A CA 1
ATOM 1260 C C . THR A 1 189 ? 33.260 60.672 57.527 1.00 28.18 177 THR A C 1
ATOM 1261 O O . THR A 1 189 ? 33.991 61.116 58.434 1.00 27.72 177 THR A O 1
ATOM 1273 N N . GLY A 1 191 ? 30.907 57.259 59.897 1.00 30.14 179 GLY A N 1
ATOM 1274 C CA . GLY A 1 191 ? 29.837 56.275 60.033 1.00 28.16 179 GLY A CA 1
ATOM 1275 C C . GLY A 1 191 ? 28.945 56.636 61.203 1.00 27.51 179 GLY A C 1
ATOM 1276 O O . GLY A 1 191 ? 29.420 57.168 62.213 1.00 26.17 179 GLY A O 1
ATOM 1277 N N . ASP A 1 192 ? 27.652 56.343 61.069 1.00 27.61 180 ASP A N 1
ATOM 1278 C CA . ASP A 1 192 ? 26.689 56.506 62.156 1.00 26.92 180 ASP A CA 1
ATOM 1279 C C . ASP A 1 192 ? 27.192 55.860 63.428 1.00 26.08 180 ASP A C 1
ATOM 1280 O O . ASP A 1 192 ? 27.590 54.703 63.412 1.00 25.69 180 ASP A O 1
ATOM 1285 N N . GLY A 1 193 ? 27.135 56.614 64.528 1.00 26.47 181 GLY A N 1
ATOM 1286 C CA . GLY A 1 193 ? 27.677 56.203 65.822 1.00 26.39 181 GLY A CA 1
ATOM 1287 C C . GLY A 1 193 ? 28.918 57.002 66.197 1.00 26.87 181 GLY A C 1
ATOM 1288 O O . GLY A 1 193 ? 29.136 57.312 67.369 1.00 23.13 181 GLY A O 1
ATOM 1289 N N . GLU A 1 194 ? 29.740 57.321 65.195 1.00 29.00 182 GLU A N 1
ATOM 1290 C CA . GLU A 1 194 ? 31.013 58.023 65.409 1.00 30.57 182 GLU A CA 1
ATOM 1291 C C . GLU A 1 194 ? 31.749 57.463 66.618 1.00 27.40 182 GLU A C 1
ATOM 1292 O O . GLU A 1 194 ? 32.264 58.208 67.442 1.00 26.99 182 GLU A O 1
ATOM 1298 N N . VAL A 1 195 ? 31.808 56.138 66.687 1.00 26.29 183 VAL A N 1
ATOM 1299 C CA . VAL A 1 195 ? 32.139 55.403 67.927 1.00 26.19 183 VAL A CA 1
ATOM 1300 C C . VAL A 1 195 ? 33.497 55.675 68.586 1.00 25.86 183 VAL A C 1
ATOM 1301 O O . VAL A 1 195 ? 33.634 55.404 69.773 1.00 24.60 183 VAL A O 1
ATOM 1305 N N . CYS A 1 196 ? 34.487 56.198 67.852 1.00 26.35 184 CYS A N 1
ATOM 1306 C CA . CYS A 1 196 ? 35.812 56.491 68.468 1.00 27.25 184 CYS A CA 1
ATOM 1307 C C . CYS A 1 196 ? 35.916 57.888 69.082 1.00 27.07 184 CYS A C 1
ATOM 1308 O O . CYS A 1 196 ? 36.942 58.220 69.690 1.00 28.12 184 CYS A O 1
ATOM 1311 N N . VAL A 1 197 ? 34.840 58.663 68.922 1.00 26.71 185 VAL A N 1
ATOM 1312 C CA . VAL A 1 197 ? 34.685 60.064 69.367 1.00 27.56 185 VAL A CA 1
ATOM 1313 C C . VAL A 1 197 ? 34.813 61.031 68.200 1.00 27.12 185 VAL A C 1
ATOM 1314 O O . VAL A 1 197 ? 34.150 62.059 68.180 1.00 26.96 185 VAL A O 1
ATOM 1318 N N . SER A 1 198 ? 35.667 60.702 67.235 1.00 26.95 186 SER A N 1
ATOM 1319 C CA . SER A 1 198 ? 35.898 61.574 66.086 1.00 26.72 186 SER A CA 1
ATOM 1320 C C . SER A 1 198 ? 35.655 60.874 64.746 1.00 25.84 186 SER A C 1
ATOM 1321 O O . SER A 1 198 ? 35.607 59.649 64.659 1.00 26.48 186 SER A O 1
ATOM 1324 N N . ALA A 1 199 ? 35.462 61.685 63.719 1.00 25.96 187 ALA A N 1
ATOM 1325 C CA . ALA A 1 199 ? 35.426 61.233 62.344 1.00 27.69 187 ALA A CA 1
ATOM 1326 C C . ALA A 1 199 ? 36.702 61.767 61.681 1.00 28.73 187 ALA A C 1
ATOM 1327 O O . ALA A 1 199 ? 37.675 62.048 62.376 1.00 29.45 187 ALA A O 1
ATOM 1329 N N . CYS A 1 200 ? 36.707 61.894 60.355 1.00 31.12 188 CYS A N 1
ATOM 1330 C CA . CYS A 1 200 ? 37.789 62.558 59.638 1.00 30.92 188 CYS A CA 1
ATOM 1331 C C . CYS A 1 200 ? 37.652 64.087 59.728 1.00 32.69 188 CYS A C 1
ATOM 1332 O O . CYS A 1 200 ? 37.049 64.728 58.852 1.00 33.18 188 CYS A O 1
ATOM 1335 N N . GLU A 1 201 ? 38.217 64.672 60.786 1.00 33.01 189 GLU A N 1
ATOM 1336 C CA . GLU A 1 201 ? 38.056 66.107 61.061 1.00 31.72 189 GLU A CA 1
ATOM 1337 C C . GLU A 1 201 ? 38.864 66.936 60.066 1.00 30.71 189 GLU A C 1
ATOM 1338 O O . GLU A 1 201 ? 40.026 66.627 59.795 1.00 32.61 189 GLU A O 1
ATOM 1344 N N . VAL A 1 202 ? 38.252 67.987 59.533 1.00 27.90 190 VAL A N 1
ATOM 1345 C CA . VAL A 1 202 ? 38.904 68.845 58.564 1.00 26.57 190 VAL A CA 1
ATOM 1346 C C . VAL A 1 202 ? 38.433 70.280 58.754 1.00 27.11 190 VAL A C 1
ATOM 1347 O O . VAL A 1 202 ? 37.308 70.510 59.212 1.00 28.72 190 VAL A O 1
ATOM 1351 N N . PRO A 1 203 ? 39.288 71.250 58.398 1.00 25.96 191 PRO A N 1
ATOM 1352 C CA . PRO A 1 203 ? 38.804 72.610 58.147 1.00 26.16 191 PRO A CA 1
ATOM 1353 C C . PRO A 1 203 ? 38.134 72.659 56.762 1.00 26.09 191 PRO A C 1
ATOM 1354 O O . PRO A 1 203 ? 38.498 71.885 55.886 1.00 25.76 191 PRO A O 1
ATOM 1358 N N . ALA A 1 204 ? 37.174 73.550 56.570 1.00 24.80 192 ALA A N 1
ATOM 1359 C CA . ALA A 1 204 ? 36.392 73.554 55.354 1.00 25.33 192 ALA A CA 1
ATOM 1360 C C . ALA A 1 204 ? 35.822 74.912 55.080 1.00 25.81 192 ALA A C 1
ATOM 1361 O O . ALA A 1 204 ? 35.893 75.810 55.917 1.00 27.45 192 ALA A O 1
ATOM 1363 N N . LYS A 1 205 ? 35.269 75.046 53.883 1.00 26.08 193 LYS A N 1
ATOM 1364 C CA . LYS A 1 205 ? 34.434 76.174 53.498 1.00 26.83 193 LYS A CA 1
ATOM 1365 C C . LYS A 1 205 ? 33.053 75.604 53.217 1.00 25.35 193 LYS A C 1
ATOM 1366 O O . LYS A 1 205 ? 32.902 74.726 52.370 1.00 26.25 193 LYS A O 1
ATOM 1372 N N . VAL A 1 206 ? 32.051 76.092 53.928 1.00 25.09 194 VAL A N 1
ATOM 1373 C CA . VAL A 1 206 ? 30.668 75.660 53.722 1.00 24.04 194 VAL A CA 1
ATOM 1374 C C . VAL A 1 206 ? 29.850 76.824 53.190 1.00 24.25 194 VAL A C 1
ATOM 1375 O O . VAL A 1 206 ? 29.768 77.881 53.839 1.00 25.13 194 VAL A O 1
ATOM 1379 N N . VAL A 1 207 ? 29.253 76.628 52.022 1.00 22.61 195 VAL A N 1
ATOM 1380 C CA . VAL A 1 207 ? 28.414 77.621 51.395 1.00 21.66 195 VAL A CA 1
ATOM 1381 C C . VAL A 1 207 ? 26.972 77.250 51.699 1.00 23.00 195 VAL A C 1
ATOM 1382 O O . VAL A 1 207 ? 26.517 76.162 51.349 1.00 23.96 195 VAL A O 1
ATOM 1386 N N . VAL A 1 208 ? 26.249 78.161 52.339 1.00 24.97 196 VAL A N 1
ATOM 1387 C CA . VAL A 1 208 ? 24.856 77.942 52.688 1.00 25.28 196 VAL A CA 1
ATOM 1388 C C . VAL A 1 208 ? 23.974 79.061 52.154 1.00 27.40 196 VAL A C 1
ATOM 1389 O O . VAL A 1 208 ? 24.451 80.132 51.785 1.00 26.16 196 VAL A O 1
ATOM 1393 N N . GLU A 1 209 ? 22.673 78.793 52.133 1.00 31.11 197 GLU A N 1
ATOM 1394 C CA . GLU A 1 209 ? 21.643 79.763 51.751 1.00 31.82 197 GLU A CA 1
ATOM 1395 C C . GLU A 1 209 ? 20.666 79.784 52.906 1.00 29.43 197 GLU A C 1
ATOM 1396 O O . GLU A 1 209 ? 20.170 78.742 53.311 1.00 29.81 197 GLU A O 1
ATOM 1402 N N . ILE A 1 210 ? 20.399 80.955 53.461 1.00 29.66 198 ILE A N 1
ATOM 1403 C CA . ILE A 1 210 ? 19.606 81.046 54.671 1.00 29.75 198 ILE A CA 1
ATOM 1404 C C . ILE A 1 210 ? 18.241 81.623 54.365 1.00 30.58 198 ILE A C 1
ATOM 1405 O O . ILE A 1 210 ? 18.159 82.723 53.860 1.00 32.16 198 ILE A O 1
ATOM 1410 N N . ASP A 1 211 ? 17.176 80.880 54.671 1.00 30.79 199 ASP A N 1
ATOM 1411 C CA . ASP A 1 211 ? 15.809 81.389 54.585 1.00 30.59 199 ASP A CA 1
ATOM 1412 C C . ASP A 1 211 ? 15.090 81.135 55.923 1.00 30.19 199 ASP A C 1
ATOM 1413 O O . ASP A 1 211 ? 15.685 80.621 56.871 1.00 30.33 199 ASP A O 1
ATOM 1418 N N . VAL A 1 212 ? 13.817 81.512 55.993 1.00 28.60 200 VAL A N 1
ATOM 1419 C CA . VAL A 1 212 ? 13.051 81.428 57.215 1.00 28.46 200 VAL A CA 1
ATOM 1420 C C . VAL A 1 212 ? 11.709 80.820 56.899 1.00 28.28 200 VAL A C 1
ATOM 1421 O O . VAL A 1 212 ? 11.257 80.870 55.772 1.00 28.27 200 VAL A O 1
ATOM 1425 N N . SER A 1 213 ? 11.095 80.233 57.911 1.00 28.77 201 SER A N 1
ATOM 1426 C CA . SER A 1 213 ? 9.716 79.785 57.854 1.00 29.12 201 SER A CA 1
ATOM 1427 C C . SER A 1 213 ? 9.070 80.167 59.180 1.00 28.80 201 SER A C 1
ATOM 1428 O O . SER A 1 213 ? 9.722 80.143 60.219 1.00 27.72 201 SER A O 1
ATOM 1431 N N . LYS A 1 214 ? 7.793 80.519 59.143 1.00 30.52 202 LYS A N 1
ATOM 1432 C CA . LYS A 1 214 ? 7.113 81.054 60.323 1.00 32.77 202 LYS A CA 1
ATOM 1433 C C . LYS A 1 214 ? 6.488 79.962 61.201 1.00 34.08 202 LYS A C 1
ATOM 1434 O O . LYS A 1 214 ? 5.970 80.262 62.281 1.00 34.66 202 LYS A O 1
ATOM 1440 N N . GLU A 1 215 ? 6.574 78.707 60.754 1.00 34.36 203 GLU A N 1
ATOM 1441 C CA . GLU A 1 215 ? 6.091 77.566 61.526 1.00 34.70 203 GLU A CA 1
ATOM 1442 C C . GLU A 1 215 ? 7.062 77.221 62.663 1.00 35.35 203 GLU A C 1
ATOM 1443 O O . GLU A 1 215 ? 8.283 77.272 62.484 1.00 36.67 203 GLU A O 1
ATOM 1446 N N . GLU A 1 216 ? 6.508 76.878 63.826 1.00 33.81 204 GLU A N 1
ATOM 1447 C CA . GLU A 1 216 ? 7.287 76.496 65.000 1.00 33.61 204 GLU A CA 1
ATOM 1448 C C . GLU A 1 216 ? 7.541 74.988 65.031 1.00 32.42 204 GLU A C 1
ATOM 1449 O O . GLU A 1 216 ? 6.657 74.199 64.719 1.00 32.44 204 GLU A O 1
ATOM 1455 N N . ILE A 1 217 ? 8.751 74.593 65.416 1.00 30.57 205 ILE A N 1
ATOM 1456 C CA . ILE A 1 217 ? 9.080 73.182 65.558 1.00 28.91 205 ILE A CA 1
ATOM 1457 C C . ILE A 1 217 ? 9.796 72.963 66.882 1.00 27.25 205 ILE A C 1
ATOM 1458 O O . ILE A 1 217 ? 10.291 73.902 67.474 1.00 26.27 205 ILE A O 1
ATOM 1463 N N . LYS A 1 218 ? 9.852 71.726 67.349 1.00 26.48 206 LYS A N 1
ATOM 1464 C CA . LYS A 1 218 ? 10.491 71.458 68.635 1.00 26.21 206 LYS A CA 1
ATOM 1465 C C . LYS A 1 218 ? 11.974 71.168 68.454 1.00 26.07 206 LYS A C 1
ATOM 1466 O O . LYS A 1 218 ? 12.813 71.797 69.080 1.00 27.66 206 LYS A O 1
ATOM 1472 N N . TRP A 1 219 ? 12.277 70.207 67.590 1.00 26.29 207 TRP A N 1
ATOM 1473 C CA . TRP A 1 219 ? 13.623 69.724 67.371 1.00 25.51 207 TRP A CA 1
ATOM 1474 C C . TRP A 1 219 ? 14.042 69.945 65.935 1.00 25.62 207 TRP A C 1
ATOM 1475 O O . TRP A 1 219 ? 13.187 70.006 65.045 1.00 26.49 207 TRP A O 1
ATOM 1486 N N . PRO A 1 220 ? 15.358 70.006 65.682 1.00 25.39 208 PRO A N 1
ATOM 1487 C CA . PRO A 1 220 ? 15.858 70.133 64.312 1.00 24.68 208 PRO A CA 1
ATOM 1488 C C . PRO A 1 220 ? 15.349 69.067 63.347 1.00 24.07 208 PRO A C 1
ATOM 1489 O O . PRO A 1 220 ? 15.021 67.961 63.751 1.00 24.25 208 PRO A O 1
ATOM 1493 N N . VAL A 1 221 ? 15.293 69.424 62.071 1.00 24.31 209 VAL A N 1
ATOM 1494 C CA . VAL A 1 221 ? 14.775 68.567 61.034 1.00 23.93 209 VAL A CA 1
ATOM 1495 C C . VAL A 1 221 ? 15.636 68.804 59.801 1.00 26.71 209 VAL A C 1
ATOM 1496 O O . VAL A 1 221 ? 15.844 69.963 59.393 1.00 25.75 209 VAL A O 1
ATOM 1500 N N . VAL A 1 222 ? 16.147 67.706 59.231 1.00 25.84 210 VAL A N 1
ATOM 1501 C CA . VAL A 1 222 ? 16.931 67.746 58.021 1.00 25.10 210 VAL A CA 1
ATOM 1502 C C . VAL A 1 222 ? 16.070 67.250 56.867 1.00 26.07 210 VAL A C 1
ATOM 1503 O O . VAL A 1 222 ? 15.660 66.095 56.824 1.00 25.98 210 VAL A O 1
ATOM 1507 N N . GLU A 1 223 ? 15.793 68.143 55.929 1.00 27.41 211 GLU A N 1
ATOM 1508 C CA . GLU A 1 223 ? 15.024 67.784 54.745 1.00 28.60 211 GLU A CA 1
ATOM 1509 C C . GLU A 1 223 ? 15.960 67.391 53.596 1.00 27.42 211 GLU A C 1
ATOM 1510 O O . GLU A 1 223 ? 16.705 68.225 53.078 1.00 25.82 211 GLU A O 1
ATOM 1516 N N . THR A 1 224 ? 15.919 66.115 53.221 1.00 27.43 212 THR A N 1
ATOM 1517 C CA . THR A 1 224 ? 16.578 65.642 51.993 1.00 27.82 212 THR A CA 1
ATOM 1518 C C . THR A 1 224 ? 15.569 65.602 50.857 1.00 29.00 212 THR A C 1
ATOM 1519 O O . THR A 1 224 ? 14.417 66.012 51.015 1.00 28.24 212 THR A O 1
ATOM 1523 N N . ASN A 1 225 ? 16.005 65.105 49.710 1.00 31.98 213 ASN A N 1
ATOM 1524 C CA . ASN A 1 225 ? 15.108 64.989 48.553 1.00 34.77 213 ASN A CA 1
ATOM 1525 C C . ASN A 1 225 ? 13.866 64.139 48.778 1.00 33.60 213 ASN A C 1
ATOM 1526 O O . ASN A 1 225 ? 12.806 64.482 48.280 1.00 34.30 213 ASN A O 1
ATOM 1531 N N . ASP A 1 226 ? 13.991 63.061 49.546 1.00 31.55 214 ASP A N 1
ATOM 1532 C CA . ASP A 1 226 ? 12.886 62.133 49.716 1.00 31.81 214 ASP A CA 1
ATOM 1533 C C . ASP A 1 226 ? 12.469 61.853 51.162 1.00 30.84 214 ASP A C 1
ATOM 1534 O O . ASP A 1 226 ? 11.544 61.072 51.378 1.00 30.28 214 ASP A O 1
ATOM 1539 N N . ALA A 1 227 ? 13.126 62.488 52.138 1.00 29.17 215 ALA A N 1
ATOM 1540 C CA . ALA A 1 227 ? 12.852 62.216 53.550 1.00 27.90 215 ALA A CA 1
ATOM 1541 C C . ALA A 1 227 ? 13.024 63.435 54.455 1.00 27.01 215 ALA A C 1
ATOM 1542 O O . ALA A 1 227 ? 13.784 64.354 54.151 1.00 26.65 215 ALA A O 1
ATOM 1544 N N . TYR A 1 228 ? 12.284 63.431 55.558 1.00 26.16 216 TYR A N 1
ATOM 1545 C CA . TYR A 1 228 ? 12.531 64.330 56.670 1.00 26.38 216 TYR A CA 1
ATOM 1546 C C . TYR A 1 228 ? 13.216 63.512 57.737 1.00 26.10 216 TYR A C 1
ATOM 1547 O O . TYR A 1 228 ? 12.736 62.429 58.087 1.00 25.38 216 TYR A O 1
ATOM 1556 N N . TYR A 1 229 ? 14.334 64.015 58.253 1.00 25.83 217 TYR A N 1
ATOM 1557 C CA . TYR A 1 229 ? 15.010 63.362 59.365 1.00 25.44 217 TYR A CA 1
ATOM 1558 C C . TYR A 1 229 ? 14.845 64.251 60.570 1.00 24.97 217 TYR A C 1
ATOM 1559 O O . TYR A 1 229 ? 15.422 65.331 60.590 1.00 27.10 217 TYR A O 1
ATOM 1568 N N . ILE A 1 230 ? 14.054 63.813 61.552 1.00 22.75 218 ILE A N 1
ATOM 1569 C CA . ILE A 1 230 ? 13.985 64.490 62.838 1.00 23.07 218 ILE A CA 1
ATOM 1570 C C . ILE A 1 230 ? 15.141 64.040 63.737 1.00 24.74 218 ILE A C 1
ATOM 1571 O O . ILE A 1 230 ? 15.416 62.842 63.865 1.00 24.76 218 ILE A O 1
ATOM 1576 N N . ILE A 1 231 ? 15.794 65.013 64.374 1.00 25.56 219 ILE A N 1
ATOM 1577 C CA . ILE A 1 231 ? 17.051 64.785 65.100 1.00 25.63 219 ILE A CA 1
ATOM 1578 C C . ILE A 1 231 ? 16.957 65.196 66.570 1.00 25.36 219 ILE A C 1
ATOM 1579 O O . ILE A 1 231 ? 16.828 66.378 66.875 1.00 27.68 219 ILE A O 1
ATOM 1584 N N . VAL A 1 232 ? 17.029 64.228 67.479 1.00 24.92 220 VAL A N 1
ATOM 1585 C CA . VAL A 1 232 ? 16.825 64.500 68.909 1.00 25.43 220 VAL A CA 1
ATOM 1586 C C . VAL A 1 232 ? 18.091 64.190 69.686 1.00 26.69 220 VAL A C 1
ATOM 1587 O O . VAL A 1 232 ? 18.648 63.105 69.541 1.00 28.23 220 VAL A O 1
ATOM 1591 N N . SER A 1 233 ? 18.549 65.157 70.487 1.00 27.31 221 SER A N 1
ATOM 1592 C CA . SER A 1 233 ? 19.767 65.025 71.289 1.00 26.95 221 SER A CA 1
ATOM 1593 C C . SER A 1 233 ? 19.470 65.175 72.773 1.00 27.22 221 SER A C 1
ATOM 1594 O O . SER A 1 233 ? 19.104 66.257 73.233 1.00 27.43 221 SER A O 1
ATOM 1597 N N . LEU A 1 234 ? 19.630 64.087 73.517 1.00 27.76 222 LEU A N 1
ATOM 1598 C CA . LEU A 1 234 ? 19.449 64.095 74.961 1.00 27.89 222 LEU A CA 1
ATOM 1599 C C . LEU A 1 234 ? 20.593 63.317 75.608 1.00 28.67 222 LEU A C 1
ATOM 1600 O O . LEU A 1 234 ? 21.255 62.538 74.928 1.00 27.95 222 LEU A O 1
ATOM 1605 N N . PRO A 1 235 ? 20.835 63.527 76.919 1.00 30.63 223 PRO A N 1
ATOM 1606 C CA . PRO A 1 235 ? 21.918 62.847 77.655 1.00 31.52 223 PRO A CA 1
ATOM 1607 C C . PRO A 1 235 ? 21.906 61.309 77.662 1.00 32.63 223 PRO A C 1
ATOM 1608 O O . PRO A 1 235 ? 22.977 60.716 77.738 1.00 33.34 223 PRO A O 1
ATOM 1612 N N . ASP A 1 236 ? 20.738 60.666 77.612 1.00 33.59 224 ASP A N 1
ATOM 1613 C CA . ASP A 1 236 ? 20.689 59.196 77.472 1.00 33.97 224 ASP A CA 1
ATOM 1614 C C . ASP A 1 236 ? 19.968 58.773 76.185 1.00 32.59 224 ASP A C 1
ATOM 1615 O O . ASP A 1 236 ? 18.899 59.280 75.855 1.00 31.94 224 ASP A O 1
ATOM 1618 N N . ILE A 1 237 ? 20.578 57.835 75.470 1.00 31.34 225 ILE A N 1
ATOM 1619 C CA . ILE A 1 237 ? 20.124 57.445 74.138 1.00 30.39 225 ILE A CA 1
ATOM 1620 C C . ILE A 1 237 ? 18.725 56.843 74.157 1.00 30.74 225 ILE A C 1
ATOM 1621 O O . ILE A 1 237 ? 17.973 57.007 73.196 1.00 31.31 225 ILE A O 1
ATOM 1626 N N . GLU A 1 238 ? 18.365 56.156 75.240 1.00 30.84 226 GLU A N 1
ATOM 1627 C CA . GLU A 1 238 ? 17.020 55.585 75.331 1.00 31.05 226 GLU A CA 1
ATOM 1628 C C . GLU A 1 238 ? 15.977 56.703 75.344 1.00 30.72 226 GLU A C 1
ATOM 1629 O O . GLU A 1 238 ? 14.963 56.616 74.658 1.00 29.34 226 GLU A O 1
ATOM 1632 N N . GLU A 1 239 ? 16.238 57.762 76.113 1.00 30.12 227 GLU A N 1
ATOM 1633 C CA . GLU A 1 239 ? 15.304 58.893 76.198 1.00 29.00 227 GLU A CA 1
ATOM 1634 C C . GLU A 1 239 ? 15.192 59.625 74.838 1.00 27.28 227 GLU A C 1
ATOM 1635 O O . GLU A 1 239 ? 14.102 60.024 74.426 1.00 26.38 227 GLU A O 1
ATOM 1638 N N . ALA A 1 240 ? 16.319 59.783 74.151 1.00 25.47 228 ALA A N 1
ATOM 1639 C CA . ALA A 1 240 ? 16.349 60.463 72.862 1.00 25.93 228 ALA A CA 1
ATOM 1640 C C . ALA A 1 240 ? 15.537 59.675 71.817 1.00 24.32 228 ALA A C 1
ATOM 1641 O O . ALA A 1 240 ? 14.760 60.247 71.058 1.00 24.31 228 ALA A O 1
ATOM 1643 N N . LEU A 1 241 ? 15.717 58.359 71.816 1.00 23.66 229 LEU A N 1
ATOM 1644 C CA . LEU A 1 241 ? 14.878 57.438 71.040 1.00 23.64 229 LEU A CA 1
ATOM 1645 C C . LEU A 1 241 ? 13.371 57.489 71.358 1.00 22.99 229 LEU A C 1
ATOM 1646 O O . LEU A 1 241 ? 12.544 57.397 70.463 1.00 22.02 229 LEU A O 1
ATOM 1651 N N . LYS A 1 242 ? 13.007 57.632 72.622 1.00 25.04 230 LYS A N 1
ATOM 1652 C CA . LYS A 1 242 ? 11.596 57.761 72.960 1.00 26.34 230 LYS A CA 1
ATOM 1653 C C . LYS A 1 242 ? 11.071 59.088 72.428 1.00 25.53 230 LYS A C 1
ATOM 1654 O O . LYS A 1 242 ? 10.016 59.145 71.790 1.00 25.48 230 LYS A O 1
ATOM 1660 N N . GLU A 1 243 ? 11.839 60.150 72.636 1.00 25.80 231 GLU A N 1
ATOM 1661 C CA . GLU A 1 243 ? 11.428 61.468 72.183 1.00 25.42 231 GLU A CA 1
ATOM 1662 C C . GLU A 1 243 ? 11.267 61.567 70.659 1.00 26.12 231 GLU A C 1
ATOM 1663 O O . GLU A 1 243 ? 10.287 62.142 70.187 1.00 28.26 231 GLU A O 1
ATOM 1669 N N . VAL A 1 244 ? 12.202 61.021 69.888 1.00 24.54 232 VAL A N 1
ATOM 1670 C CA . VAL A 1 244 ? 12.127 61.185 68.445 1.00 24.82 232 VAL A CA 1
ATOM 1671 C C . VAL A 1 244 ? 10.966 60.377 67.873 1.00 26.17 232 VAL A C 1
ATOM 1672 O O . VAL A 1 244 ? 10.434 60.707 66.816 1.00 26.34 232 VAL A O 1
ATOM 1676 N N . THR A 1 245 ? 10.567 59.321 68.577 1.00 26.56 233 THR A N 1
ATOM 1677 C CA . THR A 1 245 ? 9.404 58.536 68.158 1.00 26.78 233 THR A CA 1
ATOM 1678 C C . THR A 1 245 ? 8.124 59.329 68.397 1.00 27.29 233 THR A C 1
ATOM 1679 O O . THR A 1 245 ? 7.271 59.429 67.508 1.00 27.20 233 THR A O 1
ATOM 1683 N N . ARG A 1 246 ? 8.008 59.880 69.608 1.00 26.44 234 ARG A N 1
ATOM 1684 C CA . ARG A 1 246 ? 6.896 60.747 69.984 1.00 26.85 234 ARG A CA 1
ATOM 1685 C C . ARG A 1 246 ? 6.768 61.888 68.969 1.00 27.76 234 ARG A C 1
ATOM 1686 O O . ARG A 1 246 ? 5.668 62.216 68.521 1.00 27.01 234 ARG A O 1
ATOM 1690 N N . GLU A 1 247 ? 7.903 62.482 68.602 1.00 28.00 235 GLU A N 1
ATOM 1691 C CA . GLU A 1 247 ? 7.904 63.608 67.670 1.00 28.90 235 GLU A CA 1
ATOM 1692 C C . GLU A 1 247 ? 7.560 63.171 66.245 1.00 28.55 235 GLU A C 1
ATOM 1693 O O . GLU A 1 247 ? 6.885 63.897 65.518 1.00 29.78 235 GLU A O 1
ATOM 1699 N N . THR A 1 248 ? 8.019 61.987 65.859 1.00 27.40 236 THR A N 1
ATOM 1700 C CA . THR A 1 248 ? 7.716 61.445 64.547 1.00 26.47 236 THR A CA 1
ATOM 1701 C C . THR A 1 248 ? 6.232 61.135 64.403 1.00 26.59 236 THR A C 1
ATOM 1702 O O . THR A 1 248 ? 5.638 61.447 63.390 1.00 27.59 236 THR A O 1
ATOM 1706 N N . VAL A 1 249 ? 5.620 60.527 65.407 1.00 25.70 237 VAL A N 1
ATOM 1707 C CA . VAL A 1 249 ? 4.221 60.182 65.266 1.00 25.36 237 VAL A CA 1
ATOM 1708 C C . VAL A 1 249 ? 3.378 61.442 65.141 1.00 25.85 237 VAL A C 1
ATOM 1709 O O . VAL A 1 249 ? 2.606 61.570 64.201 1.00 25.10 237 VAL A O 1
ATOM 1713 N N . TRP A 1 250 ? 3.567 62.398 66.041 1.00 28.02 238 TRP A N 1
ATOM 1714 C CA . TRP A 1 250 ? 2.857 63.672 65.928 1.00 29.96 238 TRP A CA 1
ATOM 1715 C C . TRP A 1 250 ? 3.067 64.351 64.576 1.00 30.39 238 TRP A C 1
ATOM 1716 O O . TRP A 1 250 ? 2.105 64.745 63.924 1.00 32.60 238 TRP A O 1
ATOM 1727 N N . PHE A 1 251 ? 4.313 64.470 64.143 1.00 29.35 239 PHE A N 1
ATOM 1728 C CA . PHE A 1 251 ? 4.610 65.025 62.830 1.00 29.79 239 PHE A CA 1
ATOM 1729 C C . PHE A 1 251 ? 3.647 64.499 61.781 1.00 29.45 239 PHE A C 1
ATOM 1730 O O . PHE A 1 251 ? 3.022 65.263 61.060 1.00 30.64 239 PHE A O 1
ATOM 1738 N N . ILE A 1 252 ? 3.523 63.182 61.722 1.00 28.52 240 ILE A N 1
ATOM 1739 C CA . ILE A 1 252 ? 2.706 62.527 60.724 1.00 27.38 240 ILE A CA 1
ATOM 1740 C C . ILE A 1 252 ? 1.230 62.772 61.011 1.00 27.99 240 ILE A C 1
ATOM 1741 O O . ILE A 1 252 ? 0.441 62.946 60.089 1.00 28.91 240 ILE A O 1
ATOM 1746 N N . GLN A 1 253 ? 0.861 62.783 62.288 1.00 29.07 241 GLN A N 1
ATOM 1747 C CA . GLN A 1 253 ? -0.544 62.951 62.705 1.00 29.50 241 GLN A CA 1
ATOM 1748 C C . GLN A 1 253 ? -1.093 64.303 62.260 1.00 30.23 241 GLN A C 1
ATOM 1749 O O . GLN A 1 253 ? -2.221 64.397 61.765 1.00 29.84 241 GLN A O 1
ATOM 1755 N N . ARG A 1 254 ? -0.284 65.343 62.429 1.00 31.14 242 ARG A N 1
ATOM 1756 C CA . ARG A 1 254 ? -0.668 66.683 62.021 1.00 32.69 242 ARG A CA 1
ATOM 1757 C C . ARG A 1 254 ? -0.688 66.868 60.507 1.00 32.86 242 ARG A C 1
ATOM 1758 O O . ARG A 1 254 ? -1.638 67.444 59.968 1.00 34.39 242 ARG A O 1
ATOM 1766 N N . ARG A 1 255 ? 0.355 66.416 59.820 1.00 31.67 243 ARG A N 1
ATOM 1767 C CA . ARG A 1 255 ? 0.427 66.622 58.377 1.00 31.88 243 ARG A CA 1
ATOM 1768 C C . ARG A 1 255 ? -0.631 65.875 57.590 1.00 30.61 243 ARG A C 1
ATOM 1769 O O . ARG A 1 255 ? -1.020 66.314 56.522 1.00 30.84 243 ARG A O 1
ATOM 1777 N N . LYS A 1 256 ? -1.097 64.748 58.108 1.00 30.48 244 LYS A N 1
ATOM 1778 C CA . LYS A 1 256 ? -2.075 63.932 57.386 1.00 29.20 244 LYS A CA 1
ATOM 1779 C C . LYS A 1 256 ? -3.465 63.995 58.003 1.00 29.47 244 LYS A C 1
ATOM 1780 O O . LYS A 1 256 ? -4.410 63.449 57.436 1.00 30.24 244 LYS A O 1
ATOM 1786 N N . THR A 1 257 ? -3.586 64.632 59.166 1.00 29.48 245 THR A N 1
ATOM 1787 C CA . THR A 1 257 ? -4.872 64.736 59.870 1.00 29.61 245 THR A CA 1
ATOM 1788 C C . THR A 1 257 ? -5.520 63.366 60.064 1.00 28.91 245 THR A C 1
ATOM 1789 O O . THR A 1 257 ? -6.678 63.152 59.694 1.00 29.75 245 THR A O 1
ATOM 1793 N N . ILE A 1 258 ? -4.766 62.441 60.643 1.00 27.07 246 ILE A N 1
ATOM 1794 C CA . ILE A 1 258 ? -5.289 61.110 60.910 1.00 25.76 246 ILE A CA 1
ATOM 1795 C C . ILE A 1 258 ? -5.211 60.859 62.411 1.00 25.56 246 ILE A C 1
ATOM 1796 O O . ILE A 1 258 ? -4.537 61.597 63.133 1.00 25.42 246 ILE A O 1
ATOM 1801 N N . PRO A 1 259 ? -5.959 59.869 62.904 1.00 24.75 247 PRO A N 1
ATOM 1802 C CA . PRO A 1 259 ? -5.872 59.593 64.318 1.00 24.66 247 PRO A CA 1
ATOM 1803 C C . PRO A 1 259 ? -4.457 59.201 64.702 1.00 26.26 247 PRO A C 1
ATOM 1804 O O . PRO A 1 259 ? -3.712 58.671 63.869 1.00 27.83 247 PRO A O 1
ATOM 1808 N N . PHE A 1 260 ? -4.090 59.482 65.946 1.00 26.15 248 PHE A N 1
ATOM 1809 C CA . PHE A 1 260 ? -2.752 59.187 66.452 1.00 26.33 248 PHE A CA 1
ATOM 1810 C C . PHE A 1 260 ? -2.372 57.710 66.263 1.00 26.73 248 PHE A C 1
ATOM 1811 O O . PHE A 1 260 ? -1.260 57.410 65.817 1.00 25.72 248 PHE A O 1
ATOM 1819 N N . THR A 1 261 ? -3.289 56.800 66.596 1.00 27.07 249 THR A N 1
ATOM 1820 C CA . THR A 1 261 ? -2.994 55.374 66.502 1.00 29.07 249 THR A CA 1
ATOM 1821 C C . THR A 1 261 ? -2.677 54.977 65.050 1.00 29.91 249 THR A C 1
ATOM 1822 O O . THR A 1 261 ? -1.831 54.112 64.825 1.00 30.85 249 THR A O 1
ATOM 1826 N N . ASP A 1 262 ? -3.332 55.614 64.074 1.00 29.37 250 ASP A N 1
ATOM 1827 C CA . ASP A 1 262 ? -3.011 55.362 62.665 1.00 29.12 250 ASP A CA 1
ATOM 1828 C C . ASP A 1 262 ? -1.600 55.862 62.354 1.00 28.16 250 ASP A C 1
ATOM 1829 O O . ASP A 1 262 ? -0.815 55.142 61.711 1.00 28.82 250 ASP A O 1
ATOM 1834 N N . ALA A 1 263 ? -1.266 57.077 62.803 1.00 25.70 251 ALA A N 1
ATOM 1835 C CA . ALA A 1 263 ? 0.088 57.610 62.578 1.00 24.42 251 ALA A CA 1
ATOM 1836 C C . ALA A 1 263 ? 1.146 56.673 63.189 1.00 24.45 251 ALA A C 1
ATOM 1837 O O . ALA A 1 263 ? 2.151 56.356 62.542 1.00 24.61 251 ALA A O 1
ATOM 1839 N N . TYR A 1 264 ? 0.867 56.193 64.404 1.00 24.60 252 TYR A N 1
ATOM 1840 C CA . TYR A 1 264 ? 1.715 55.242 65.135 1.00 23.07 252 TYR A CA 1
ATOM 1841 C C . TYR A 1 264 ? 1.943 53.982 64.312 1.00 22.22 252 TYR A C 1
ATOM 1842 O O . TYR A 1 264 ? 3.069 53.532 64.140 1.00 21.43 252 TYR A O 1
ATOM 1859 N N . LEU A 1 266 ? 1.486 53.754 61.034 1.00 24.03 254 LEU A N 1
ATOM 1860 C CA . LEU A 1 266 ? 2.205 54.178 59.839 1.00 24.90 254 LEU A CA 1
ATOM 1861 C C . LEU A 1 266 ? 3.711 54.318 60.045 1.00 25.56 254 LEU A C 1
ATOM 1862 O O . LEU A 1 266 ? 4.497 54.022 59.131 1.00 27.47 254 LEU A O 1
ATOM 1867 N N . ALA A 1 267 ? 4.113 54.795 61.220 1.00 25.41 255 ALA A N 1
ATOM 1868 C CA . ALA A 1 267 ? 5.546 54.977 61.530 1.00 26.03 255 ALA A CA 1
ATOM 1869 C C . ALA A 1 267 ? 6.248 53.636 61.752 1.00 26.21 255 ALA A C 1
ATOM 1870 O O . ALA A 1 267 ? 7.453 53.505 61.547 1.00 26.15 255 ALA A O 1
ATOM 1872 N N . SER A 1 268 ? 5.487 52.641 62.186 1.00 27.05 256 SER A N 1
ATOM 1873 C CA . SER A 1 268 ? 6.038 51.310 62.396 1.00 28.11 256 SER A CA 1
ATOM 1874 C C . SER A 1 268 ? 6.379 50.670 61.046 1.00 27.19 256 SER A C 1
ATOM 1875 O O . SER A 1 268 ? 7.326 49.893 60.932 1.00 25.59 256 SER A O 1
ATOM 1878 N N . LEU A 1 269 ? 5.607 51.035 60.026 1.00 26.83 257 LEU A N 1
ATOM 1879 C CA . LEU A 1 269 ? 5.727 50.444 58.705 1.00 26.00 257 LEU A CA 1
ATOM 1880 C C . LEU A 1 269 ? 6.736 51.164 57.822 1.00 25.29 257 LEU A C 1
ATOM 1881 O O . LEU A 1 269 ? 7.404 50.519 57.020 1.00 25.10 257 LEU A O 1
ATOM 1886 N N . SER A 1 270 ? 6.835 52.489 57.968 1.00 25.47 258 SER A N 1
ATOM 1887 C CA . SER A 1 270 ? 7.579 53.338 57.019 1.00 25.40 258 SER A CA 1
ATOM 1888 C C . SER A 1 270 ? 8.706 54.198 57.615 1.00 25.27 258 SER A C 1
ATOM 1889 O O . SER A 1 270 ? 9.523 54.724 56.872 1.00 25.25 258 SER A O 1
ATOM 1892 N N . VAL A 1 271 ? 8.747 54.378 58.933 1.00 25.06 259 VAL A N 1
ATOM 1893 C CA . VAL A 1 271 ? 9.769 55.230 59.536 1.00 23.95 259 VAL A CA 1
ATOM 1894 C C . VAL A 1 271 ? 10.917 54.417 60.071 1.00 25.99 259 VAL A C 1
ATOM 1895 O O . VAL A 1 271 ? 10.706 53.451 60.815 1.00 25.27 259 VAL A O 1
ATOM 1899 N N . ASP A 1 272 ? 12.132 54.822 59.697 1.00 27.49 260 ASP A N 1
ATOM 1900 C CA . ASP A 1 272 ? 13.367 54.176 60.166 1.00 27.81 260 ASP A CA 1
ATOM 1901 C C . ASP A 1 272 ? 14.017 55.004 61.278 1.00 27.59 260 ASP A C 1
ATOM 1902 O O . ASP A 1 272 ? 14.622 56.057 61.025 1.00 28.23 260 ASP A O 1
ATOM 1907 N N . VAL A 1 273 ? 13.878 54.528 62.508 1.00 27.41 261 VAL A N 1
ATOM 1908 C CA . VAL A 1 273 ? 14.569 55.109 63.655 1.00 26.27 261 VAL A CA 1
ATOM 1909 C C . VAL A 1 273 ? 16.034 54.700 63.636 1.00 27.35 261 VAL A C 1
ATOM 1910 O O . VAL A 1 273 ? 16.362 53.563 63.297 1.00 27.38 261 VAL A O 1
ATOM 1914 N N . GLY A 1 274 ? 16.917 55.630 64.002 1.00 28.27 262 GLY A N 1
ATOM 1915 C CA . GLY A 1 274 ? 18.359 55.377 63.969 1.00 28.12 262 GLY A CA 1
ATOM 1916 C C . GLY A 1 274 ? 19.193 56.169 64.964 1.00 28.99 262 GLY A C 1
ATOM 1917 O O . GLY A 1 274 ? 18.676 56.724 65.938 1.00 29.97 262 GLY A O 1
ATOM 1918 N N . ILE A 1 275 ? 20.499 56.200 64.706 1.00 28.75 263 ILE A N 1
ATOM 1919 C CA . ILE A 1 275 ? 21.481 56.784 65.618 1.00 28.87 263 ILE A CA 1
ATOM 1920 C C . ILE A 1 275 ? 22.412 57.680 64.803 1.00 29.51 263 ILE A C 1
ATOM 1921 O O . ILE A 1 275 ? 22.859 57.287 63.722 1.00 29.77 263 ILE A O 1
ATOM 1926 N N . SER A 1 276 ? 22.676 58.884 65.312 1.00 29.19 264 SER A N 1
ATOM 1927 C CA . SER A 1 276 ? 23.650 59.773 64.699 1.00 28.56 264 SER A CA 1
ATOM 1928 C C . SER A 1 276 ? 24.980 59.569 65.389 1.00 27.56 264 SER A C 1
ATOM 1929 O O . SER A 1 276 ? 25.944 59.184 64.751 1.00 28.07 264 SER A O 1
ATOM 1932 N N . GLN A 1 277 ? 25.031 59.803 66.693 1.00 26.34 265 GLN A N 1
ATOM 1933 C CA . GLN A 1 277 ? 26.272 59.573 67.437 1.00 26.66 265 GLN A CA 1
ATOM 1934 C C . GLN A 1 277 ? 26.003 59.177 68.881 1.00 25.97 265 GLN A C 1
ATOM 1935 O O . GLN A 1 277 ? 24.962 59.521 69.436 1.00 25.30 265 GLN A O 1
ATOM 1941 N N . LEU A 1 278 ? 26.968 58.467 69.469 1.00 26.44 266 LEU A N 1
ATOM 1942 C CA . LEU A 1 278 ? 26.851 57.875 70.804 1.00 25.95 266 LEU A CA 1
ATOM 1943 C C . LEU A 1 278 ? 27.933 58.372 71.776 1.00 26.44 266 LEU A C 1
ATOM 1944 O O . LEU A 1 278 ? 28.178 57.754 72.813 1.00 26.83 266 LEU A O 1
ATOM 1949 N N . VAL A 1 279 ? 28.570 59.491 71.459 1.00 26.91 267 VAL A N 1
ATOM 1950 C CA . VAL A 1 279 ? 29.857 59.832 72.077 1.00 26.01 267 VAL A CA 1
ATOM 1951 C C . VAL A 1 279 ? 29.973 61.232 72.696 1.00 26.06 267 VAL A C 1
ATOM 1952 O O . VAL A 1 279 ? 30.982 61.544 73.321 1.00 26.42 267 VAL A O 1
ATOM 1956 N N . ASN A 1 280 ? 28.978 62.086 72.485 1.00 27.14 268 ASN A N 1
ATOM 1957 C CA . ASN A 1 280 ? 29.005 63.450 73.016 1.00 26.47 268 ASN A CA 1
ATOM 1958 C C . ASN A 1 280 ? 28.186 63.436 74.303 1.00 26.57 268 ASN A C 1
ATOM 1959 O O . ASN A 1 280 ? 27.472 62.458 74.579 1.00 26.66 268 ASN A O 1
ATOM 1964 N N . PRO A 1 281 ? 28.286 64.499 75.115 1.00 27.17 269 PRO A N 1
ATOM 1965 C CA . PRO A 1 281 ? 27.509 64.523 76.370 1.00 26.83 269 PRO A CA 1
ATOM 1966 C C . PRO A 1 281 ? 26.015 64.257 76.144 1.00 26.63 269 PRO A C 1
ATOM 1967 O O . PRO A 1 281 ? 25.386 63.555 76.935 1.00 26.52 269 PRO A O 1
ATOM 1971 N N . ALA A 1 282 ? 25.477 64.804 75.056 1.00 26.61 270 ALA A N 1
ATOM 1972 C CA . ALA A 1 282 ? 24.132 64.461 74.580 1.00 26.28 270 ALA A CA 1
ATOM 1973 C C . ALA A 1 282 ? 24.254 63.480 73.425 1.00 25.84 270 ALA A C 1
ATOM 1974 O O . ALA A 1 282 ? 25.064 63.672 72.528 1.00 24.93 270 ALA A O 1
ATOM 1976 N N . LYS A 1 283 ? 23.437 62.434 73.449 1.00 27.03 271 LYS A N 1
ATOM 1977 C CA . LYS A 1 283 ? 23.435 61.411 72.400 1.00 27.46 271 LYS A CA 1
ATOM 1978 C C . LYS A 1 283 ? 22.378 61.767 71.363 1.00 27.25 271 LYS A C 1
ATOM 1979 O O . LYS A 1 283 ? 21.290 62.197 71.721 1.00 29.21 271 LYS A O 1
ATOM 1985 N N . THR A 1 284 ? 22.681 61.552 70.090 1.00 25.87 272 THR A N 1
ATOM 1986 C CA . THR A 1 284 ? 21.796 61.966 69.009 1.00 25.87 272 THR A CA 1
ATOM 1987 C C . THR A 1 284 ? 21.123 60.782 68.296 1.00 25.72 272 THR A C 1
ATOM 1988 O O . THR A 1 284 ? 21.788 59.964 67.640 1.00 25.25 272 THR A O 1
ATOM 1992 N N . ALA A 1 285 ? 19.797 60.714 68.433 1.00 24.08 273 ALA A N 1
ATOM 1993 C CA . ALA A 1 285 ? 18.959 59.779 67.692 1.00 23.14 273 ALA A CA 1
ATOM 1994 C C . ALA A 1 285 ? 18.236 60.504 66.540 1.00 23.83 273 ALA A C 1
ATOM 1995 O O . ALA A 1 285 ? 18.029 61.725 66.574 1.00 22.97 273 ALA A O 1
ATOM 1997 N N . LYS A 1 286 ? 17.835 59.743 65.528 1.00 24.50 274 LYS A N 1
ATOM 1998 C CA . LYS A 1 286 ? 17.113 60.313 64.385 1.00 25.46 274 LYS A CA 1
ATOM 1999 C C . LYS A 1 286 ? 16.034 59.388 63.882 1.00 23.80 274 LYS A C 1
ATOM 2000 O O . LYS A 1 286 ? 16.022 58.211 64.197 1.00 23.88 274 LYS A O 1
ATOM 2006 N N . ALA A 1 287 ? 15.126 59.944 63.095 1.00 24.70 275 ALA A N 1
ATOM 2007 C CA . ALA A 1 287 ? 14.013 59.193 62.518 1.00 24.47 275 ALA A CA 1
ATOM 2008 C C . ALA A 1 287 ? 13.789 59.663 61.077 1.00 25.04 275 ALA A C 1
ATOM 2009 O O . ALA A 1 287 ? 13.532 60.848 60.849 1.00 25.66 275 ALA A O 1
ATOM 2011 N N . ARG A 1 288 ? 13.917 58.743 60.120 1.00 24.00 276 ARG A N 1
ATOM 2012 C CA . ARG A 1 288 ? 13.712 59.047 58.716 1.00 24.16 276 ARG A CA 1
ATOM 2013 C C . ARG A 1 288 ? 12.232 58.917 58.397 1.00 24.77 276 ARG A C 1
ATOM 2014 O O . ARG A 1 288 ? 11.674 57.846 58.550 1.00 26.85 276 ARG A O 1
ATOM 2022 N N . ILE A 1 289 ? 11.603 60.005 57.967 1.00 24.76 277 ILE A N 1
ATOM 2023 C CA . ILE A 1 289 ? 10.190 60.016 57.594 1.00 24.90 277 ILE A CA 1
ATOM 2024 C C . ILE A 1 289 ? 10.060 60.298 56.087 1.00 25.26 277 ILE A C 1
ATOM 2025 O O . ILE A 1 289 ? 10.250 61.441 55.644 1.00 25.46 277 ILE A O 1
ATOM 2030 N N . PRO A 1 290 ? 9.760 59.263 55.285 1.00 24.53 278 PRO A N 1
ATOM 2031 C CA . PRO A 1 290 ? 9.741 59.467 53.837 1.00 24.81 278 PRO A CA 1
ATOM 2032 C C . PRO A 1 290 ? 8.624 60.362 53.345 1.00 24.96 278 PRO A C 1
ATOM 2033 O O . PRO A 1 290 ? 7.499 60.292 53.834 1.00 25.27 278 PRO A O 1
ATOM 2037 N N . LYS A 1 291 ? 8.955 61.187 52.359 1.00 25.64 279 LYS A N 1
ATOM 2038 C CA . LYS A 1 291 ? 8.001 62.112 51.763 1.00 25.38 279 LYS A CA 1
ATOM 2039 C C . LYS A 1 291 ? 6.884 61.394 51.028 1.00 24.45 279 LYS A C 1
ATOM 2040 O O . LYS A 1 291 ? 5.806 61.964 50.870 1.00 24.83 279 LYS A O 1
ATOM 2046 N N . TYR A 1 292 ? 7.123 60.153 50.591 1.00 24.34 280 TYR A N 1
ATOM 2047 C CA . TYR A 1 292 ? 6.073 59.382 49.905 1.00 25.72 280 TYR A CA 1
ATOM 2048 C C . TYR A 1 292 ? 4.804 59.211 50.757 1.00 27.11 280 TYR A C 1
ATOM 2049 O O . TYR A 1 292 ? 3.715 59.025 50.201 1.00 26.22 280 TYR A O 1
ATOM 2058 N N . ILE A 1 293 ? 4.931 59.285 52.086 1.00 27.86 281 ILE A N 1
ATOM 2059 C CA . ILE A 1 293 ? 3.761 59.111 52.932 1.00 30.20 281 ILE A CA 1
ATOM 2060 C C . ILE A 1 293 ? 2.812 60.321 52.793 1.00 31.25 281 ILE A C 1
ATOM 2061 O O . ILE A 1 293 ? 1.616 60.207 53.047 1.00 31.14 281 ILE A O 1
ATOM 2066 N N . PHE A 1 294 ? 3.336 61.459 52.342 1.00 31.77 282 PHE A N 1
ATOM 2067 C CA . PHE A 1 294 ? 2.510 62.641 52.145 1.00 33.18 282 PHE A CA 1
ATOM 2068 C C . PHE A 1 294 ? 2.170 62.896 50.669 1.00 35.29 282 PHE A C 1
ATOM 2069 O O . PHE A 1 294 ? 1.169 63.552 50.395 1.00 34.92 282 PHE A O 1
ATOM 2077 N N . THR A 1 295 ? 2.972 62.363 49.734 1.00 38.06 283 THR A N 1
ATOM 2078 C CA . THR A 1 295 ? 2.822 62.657 48.283 1.00 39.43 283 THR A CA 1
ATOM 2079 C C . THR A 1 295 ? 2.090 61.567 47.494 1.00 39.72 283 THR A C 1
ATOM 2080 O O . THR A 1 295 ? 1.739 60.520 48.041 1.00 39.87 283 THR A O 1
ATOM 2084 N N . HIS B 1 12 ? 14.060 17.053 47.851 1.00 43.06 0 HIS B N 1
ATOM 2085 C CA . HIS B 1 12 ? 13.211 16.943 46.628 1.00 43.13 0 HIS B CA 1
ATOM 2086 C C . HIS B 1 12 ? 11.702 17.088 46.896 1.00 42.92 0 HIS B C 1
ATOM 2087 O O . HIS B 1 12 ? 10.985 16.091 46.769 1.00 41.73 0 HIS B O 1
ATOM 2097 N N . LYS B 1 14 ? 11.953 19.472 50.570 1.00 35.29 2 LYS B N 1
ATOM 2098 C CA . LYS B 1 14 ? 11.398 19.395 51.920 1.00 33.85 2 LYS B CA 1
ATOM 2099 C C . LYS B 1 14 ? 10.558 20.614 52.317 1.00 31.49 2 LYS B C 1
ATOM 2100 O O . LYS B 1 14 ? 10.985 21.753 52.151 1.00 31.19 2 LYS B O 1
ATOM 2106 N N . VAL B 1 15 ? 9.371 20.348 52.860 1.00 29.33 3 VAL B N 1
ATOM 2107 C CA . VAL B 1 15 ? 8.442 21.383 53.300 1.00 27.40 3 VAL B CA 1
ATOM 2108 C C . VAL B 1 15 ? 8.032 21.148 54.746 1.00 26.25 3 VAL B C 1
ATOM 2109 O O . VAL B 1 15 ? 7.427 20.137 55.058 1.00 27.89 3 VAL B O 1
ATOM 2113 N N . VAL B 1 16 ? 8.339 22.084 55.628 1.00 25.99 4 VAL B N 1
ATOM 2114 C CA . VAL B 1 16 ? 7.831 22.013 57.001 1.00 24.76 4 VAL B CA 1
ATOM 2115 C C . VAL B 1 16 ? 6.508 22.794 57.125 1.00 24.74 4 VAL B C 1
ATOM 2116 O O . VAL B 1 16 ? 6.481 24.022 56.982 1.00 23.80 4 VAL B O 1
ATOM 2120 N N . PRO B 1 17 ? 5.409 22.094 57.421 1.00 24.34 5 PRO B N 1
ATOM 2121 C CA . PRO B 1 17 ? 4.143 22.804 57.481 1.00 24.39 5 PRO B CA 1
ATOM 2122 C C . PRO B 1 17 ? 4.061 23.652 58.745 1.00 25.81 5 PRO B C 1
ATOM 2123 O O . PRO B 1 17 ? 4.797 23.395 59.711 1.00 25.84 5 PRO B O 1
ATOM 2127 N N . ALA B 1 18 ? 3.164 24.638 58.731 1.00 26.88 6 ALA B N 1
ATOM 2128 C CA . ALA B 1 18 ? 3.056 25.620 59.812 1.00 27.13 6 ALA B CA 1
ATOM 2129 C C . ALA B 1 18 ? 2.517 25.038 61.109 1.00 28.12 6 ALA B C 1
ATOM 2130 O O . ALA B 1 18 ? 2.751 25.600 62.172 1.00 30.39 6 ALA B O 1
ATOM 2132 N N . GLN B 1 19 ? 1.825 23.904 61.029 1.00 28.26 7 GLN B N 1
ATOM 2133 C CA . GLN B 1 19 ? 1.279 23.226 62.218 1.00 27.91 7 GLN B CA 1
ATOM 2134 C C . GLN B 1 19 ? 2.356 22.672 63.153 1.00 27.41 7 GLN B C 1
ATOM 2135 O O . GLN B 1 19 ? 2.074 22.368 64.312 1.00 28.35 7 GLN B O 1
ATOM 2141 N N . ARG B 1 20 ? 3.564 22.482 62.627 1.00 26.37 8 ARG B N 1
ATOM 2142 C CA . ARG B 1 20 ? 4.694 21.982 63.401 1.00 25.67 8 ARG B CA 1
ATOM 2143 C C . ARG B 1 20 ? 5.603 23.149 63.746 1.00 25.00 8 ARG B C 1
ATOM 2144 O O . ARG B 1 20 ? 6.364 23.622 62.897 1.00 24.39 8 ARG B O 1
ATOM 2152 N N . CYS B 1 21 ? 5.515 23.606 64.991 1.00 24.09 9 CYS B N 1
ATOM 2153 C CA . CYS B 1 21 ? 6.176 24.825 65.409 1.00 26.06 9 CYS B CA 1
ATOM 2154 C C . CYS B 1 21 ? 6.436 24.868 66.922 1.00 25.18 9 CYS B C 1
ATOM 2155 O O . CYS B 1 21 ? 6.033 23.970 67.648 1.00 22.79 9 CYS B O 1
ATOM 2158 N N . VAL B 1 22 ? 7.130 25.921 67.365 1.00 25.32 10 VAL B N 1
ATOM 2159 C CA . VAL B 1 22 ? 7.457 26.125 68.770 1.00 24.29 10 VAL B CA 1
ATOM 2160 C C . VAL B 1 22 ? 7.121 27.561 69.179 1.00 24.93 10 VAL B C 1
ATOM 2161 O O . VAL B 1 22 ? 7.039 28.453 68.342 1.00 24.10 10 VAL B O 1
ATOM 2165 N N . TYR B 1 23 ? 6.904 27.770 70.474 1.00 26.01 11 TYR B N 1
ATOM 2166 C CA . TYR B 1 23 ? 6.683 29.116 71.021 1.00 25.56 11 TYR B CA 1
ATOM 2167 C C . TYR B 1 23 ? 7.842 29.514 71.902 1.00 25.44 11 TYR B C 1
ATOM 2168 O O . TYR B 1 23 ? 7.787 30.542 72.572 1.00 25.45 11 TYR B O 1
ATOM 2177 N N . SER B 1 24 ? 8.889 28.691 71.877 1.00 25.11 12 SER B N 1
ATOM 2178 C CA . SER B 1 24 ? 10.115 28.921 72.617 1.00 25.07 12 SER B CA 1
ATOM 2179 C C . SER B 1 24 ? 11.266 28.268 71.884 1.00 24.74 12 SER B C 1
ATOM 2180 O O . SER B 1 24 ? 11.116 27.188 71.332 1.00 24.41 12 SER B O 1
ATOM 2183 N N . PHE B 1 25 ? 12.422 28.908 71.901 1.00 25.06 13 PHE B N 1
ATOM 2184 C CA . PHE B 1 25 ? 13.650 28.208 71.584 1.00 24.68 13 PHE B CA 1
ATOM 2185 C C . PHE B 1 25 ? 14.161 27.611 72.892 1.00 25.14 13 PHE B C 1
ATOM 2186 O O . PHE B 1 25 ? 14.587 28.346 73.775 1.00 24.06 13 PHE B O 1
ATOM 2194 N N . SER B 1 26 ? 14.062 26.288 73.024 1.00 25.46 14 SER B N 1
ATOM 2195 C CA . SER B 1 26 ? 14.572 25.570 74.191 1.00 26.77 14 SER B CA 1
ATOM 2196 C C . SER B 1 26 ? 15.783 24.741 73.811 1.00 27.15 14 SER B C 1
ATOM 2197 O O . SER B 1 26 ? 15.957 24.371 72.636 1.00 28.06 14 SER B O 1
ATOM 2200 N N . ALA B 1 27 ? 16.609 24.449 74.812 1.00 26.05 15 ALA B N 1
ATOM 2201 C CA . ALA B 1 27 ? 17.775 23.608 74.627 1.00 26.55 15 ALA B CA 1
ATOM 2202 C C . ALA B 1 27 ? 17.374 22.174 74.274 1.00 27.85 15 ALA B C 1
ATOM 2203 O O . ALA B 1 27 ? 18.128 21.462 73.620 1.00 29.72 15 ALA B O 1
ATOM 2205 N N . ASN B 1 28 ? 16.181 21.766 74.694 1.00 28.87 16 ASN B N 1
ATOM 2206 C CA . ASN B 1 28 ? 15.711 20.402 74.520 1.00 29.38 16 ASN B CA 1
ATOM 2207 C C . ASN B 1 28 ? 14.495 20.244 73.608 1.00 29.40 16 ASN B C 1
ATOM 2208 O O . ASN B 1 28 ? 13.834 19.216 73.660 1.00 31.18 16 ASN B O 1
ATOM 2221 N N . ALA B 1 30 ? 12.447 19.155 70.401 1.00 28.09 18 ALA B N 1
ATOM 2222 C CA . ALA B 1 30 ? 12.641 18.020 69.497 1.00 27.22 18 ALA B CA 1
ATOM 2223 C C . ALA B 1 30 ? 12.550 18.485 68.034 1.00 28.12 18 ALA B C 1
ATOM 2224 O O . ALA B 1 30 ? 11.681 19.296 67.686 1.00 28.39 18 ALA B O 1
ATOM 2226 N N . PRO B 1 31 ? 13.436 17.967 67.164 1.00 27.36 19 PRO B N 1
ATOM 2227 C CA . PRO B 1 31 ? 13.312 18.354 65.766 1.00 26.82 19 PRO B CA 1
ATOM 2228 C C . PRO B 1 31 ? 12.050 17.766 65.159 1.00 26.14 19 PRO B C 1
ATOM 2229 O O . PRO B 1 31 ? 11.540 16.782 65.681 1.00 25.74 19 PRO B O 1
ATOM 2233 N N . VAL B 1 32 ? 11.550 18.372 64.087 1.00 26.49 20 VAL B N 1
ATOM 2234 C CA . VAL B 1 32 ? 10.370 17.856 63.369 1.00 27.19 20 VAL B CA 1
ATOM 2235 C C . VAL B 1 32 ? 10.716 17.471 61.935 1.00 28.44 20 VAL B C 1
ATOM 2236 O O . VAL B 1 32 ? 9.838 17.105 61.150 1.00 28.01 20 VAL B O 1
ATOM 2240 N N . GLU B 1 33 ? 12.002 17.547 61.608 1.00 30.34 21 GLU B N 1
ATOM 2241 C CA . GLU B 1 33 ? 12.490 17.297 60.259 1.00 30.33 21 GLU B CA 1
ATOM 2242 C C . GLU B 1 33 ? 14.004 17.334 60.330 1.00 30.11 21 GLU B C 1
ATOM 2243 O O . GLU B 1 33 ? 14.568 17.936 61.247 1.00 29.10 21 GLU B O 1
ATOM 2249 N N . GLU B 1 34 ? 14.665 16.666 59.392 1.00 31.04 22 GLU B N 1
ATOM 2250 C CA . GLU B 1 34 ? 16.114 16.726 59.331 1.00 32.25 22 GLU B CA 1
ATOM 2251 C C . GLU B 1 34 ? 16.630 16.928 57.916 1.00 30.99 22 GLU B C 1
ATOM 2252 O O . GLU B 1 34 ? 16.023 16.487 56.947 1.00 31.08 22 GLU B O 1
ATOM 2258 N N . VAL B 1 35 ? 17.778 17.588 57.834 1.00 29.99 23 VAL B N 1
ATOM 2259 C CA . VAL B 1 35 ? 18.332 18.095 56.592 1.00 28.79 23 VAL B CA 1
ATOM 2260 C C . VAL B 1 35 ? 19.860 17.935 56.569 1.00 27.70 23 VAL B C 1
ATOM 2261 O O . VAL B 1 35 ? 20.497 17.892 57.613 1.00 27.86 23 VAL B O 1
ATOM 2265 N N . TYR B 1 36 ? 20.450 17.823 55.387 1.00 27.03 24 TYR B N 1
ATOM 2266 C CA . TYR B 1 36 ? 21.903 17.896 55.270 1.00 26.49 24 TYR B CA 1
ATOM 2267 C C . TYR B 1 36 ? 22.292 19.293 54.850 1.00 26.68 24 TYR B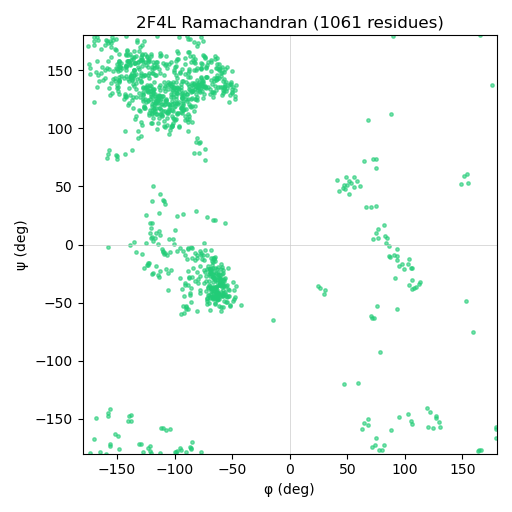 C 1
ATOM 2268 O O . TYR B 1 36 ? 21.513 19.980 54.190 1.00 26.37 24 TYR B O 1
ATOM 2277 N N . PRO B 1 37 ? 23.514 19.718 55.209 1.00 26.90 25 PRO B N 1
ATOM 2278 C CA . PRO B 1 37 ? 24.030 20.960 54.654 1.00 26.18 25 PRO B CA 1
ATOM 2279 C C . PRO B 1 37 ? 24.025 20.904 53.129 1.00 26.57 25 PRO B C 1
ATOM 2280 O O . PRO B 1 37 ? 24.365 19.874 52.545 1.00 25.42 25 PRO B O 1
ATOM 2284 N N . GLY B 1 38 ? 23.623 22.006 52.504 1.00 28.11 26 GLY B N 1
ATOM 2285 C CA . GLY B 1 38 ? 23.493 22.089 51.058 1.00 28.26 26 GLY B CA 1
ATOM 2286 C C . GLY B 1 38 ? 22.058 22.002 50.583 1.00 29.50 26 GLY B C 1
ATOM 2287 O O . GLY B 1 38 ? 21.783 22.362 49.446 1.00 30.48 26 GLY B O 1
ATOM 2288 N N . GLU B 1 39 ? 21.150 21.533 51.447 1.00 31.46 27 GLU B N 1
ATOM 2289 C CA . GLU B 1 39 ? 19.744 21.282 51.083 1.00 32.58 27 GLU B CA 1
ATOM 2290 C C . GLU B 1 39 ? 18.862 22.493 51.256 1.00 31.90 27 GLU B C 1
ATOM 2291 O O . GLU B 1 39 ? 19.060 23.288 52.172 1.00 32.45 27 GLU B O 1
ATOM 2297 N N . GLN B 1 40 ? 17.857 22.589 50.391 1.00 32.31 28 GLN B N 1
ATOM 2298 C CA . GLN B 1 40 ? 16.838 23.627 50.472 1.00 32.69 28 GLN B CA 1
ATOM 2299 C C . GLN B 1 40 ? 15.629 23.135 51.237 1.00 30.89 28 GLN B C 1
ATOM 2300 O O . GLN B 1 40 ? 15.158 22.028 51.023 1.00 32.61 28 GLN B O 1
ATOM 2306 N N . VAL B 1 41 ? 15.125 23.975 52.125 1.00 29.79 29 VAL B N 1
ATOM 2307 C CA . VAL B 1 41 ? 13.943 23.665 52.909 1.00 29.91 29 VAL B CA 1
ATOM 2308 C C . VAL B 1 41 ? 12.925 24.801 52.738 1.00 29.45 29 VAL B C 1
ATOM 2309 O O . VAL B 1 41 ? 13.306 25.957 52.557 1.00 29.29 29 VAL B O 1
ATOM 2313 N N . VAL B 1 42 ? 11.638 24.462 52.749 1.00 27.97 30 VAL B N 1
ATOM 2314 C CA . VAL B 1 42 ? 10.578 25.454 52.744 1.00 25.52 30 VAL B CA 1
ATOM 2315 C C . VAL B 1 42 ? 9.946 25.467 54.132 1.00 26.80 30 VAL B C 1
ATOM 2316 O O . VAL B 1 42 ? 9.530 24.414 54.643 1.00 26.51 30 VAL B O 1
ATOM 2320 N N . PHE B 1 43 ? 9.898 26.648 54.748 1.00 25.92 31 PHE B N 1
ATOM 2321 C CA . PHE B 1 43 ? 9.146 26.851 55.971 1.00 26.17 31 PHE B CA 1
ATOM 2322 C C . PHE B 1 43 ? 7.832 27.547 55.651 1.00 27.52 31 PHE B C 1
ATOM 2323 O O . PHE B 1 43 ? 7.826 28.697 55.220 1.00 27.42 31 PHE B O 1
ATOM 2331 N N . GLU B 1 44 ? 6.719 26.862 55.870 1.00 28.02 32 GLU B N 1
ATOM 2332 C CA . GLU B 1 44 ? 5.420 27.502 55.777 1.00 29.19 32 GLU B CA 1
ATOM 2333 C C . GLU B 1 44 ? 5.151 28.107 57.133 1.00 28.91 32 GLU B C 1
ATOM 2334 O O . GLU B 1 44 ? 5.108 27.383 58.118 1.00 31.30 32 GLU B O 1
ATOM 2340 N N . THR B 1 45 ? 4.991 29.429 57.196 1.00 28.90 33 THR B N 1
ATOM 2341 C CA . THR B 1 45 ? 4.847 30.131 58.472 1.00 28.39 33 THR B CA 1
ATOM 2342 C C . THR B 1 45 ? 3.435 30.652 58.696 1.00 28.53 33 THR B C 1
ATOM 2343 O O . THR B 1 45 ? 2.759 31.041 57.750 1.00 28.42 33 THR B O 1
ATOM 2347 N N . LEU B 1 46 ? 3.004 30.657 59.958 1.00 28.49 34 LEU B N 1
ATOM 2348 C CA . LEU B 1 46 ? 1.835 31.422 60.376 1.00 28.19 34 LEU B CA 1
ATOM 2349 C C . LEU B 1 46 ? 2.270 32.843 60.714 1.00 28.80 34 LEU B C 1
ATOM 2350 O O . LEU B 1 46 ? 3.456 33.081 60.945 1.00 28.35 34 LEU B O 1
ATOM 2355 N N . ASP B 1 47 ? 1.315 33.778 60.759 1.00 29.54 35 ASP B N 1
ATOM 2356 C CA . ASP B 1 47 ? 1.603 35.143 61.217 1.00 30.84 35 ASP B CA 1
ATOM 2357 C C . ASP B 1 47 ? 1.807 35.200 62.736 1.00 30.38 35 ASP B C 1
ATOM 2358 O O . ASP B 1 47 ? 1.380 34.309 63.462 1.00 29.48 35 ASP B O 1
ATOM 2363 N N . ALA B 1 48 ? 2.436 36.268 63.212 1.00 30.31 36 ALA B N 1
ATOM 2364 C CA . ALA B 1 48 ? 2.795 36.366 64.620 1.00 29.58 36 ALA B CA 1
ATOM 2365 C C . ALA B 1 48 ? 1.586 36.377 65.547 1.00 30.23 36 ALA B C 1
ATOM 2366 O O . ALA B 1 48 ? 1.731 36.048 66.710 1.00 31.68 36 ALA B O 1
ATOM 2368 N N . LEU B 1 49 ? 0.406 36.732 65.043 1.00 31.19 37 LEU B N 1
ATOM 2369 C CA . LEU B 1 49 ? -0.807 36.815 65.871 1.00 32.66 37 LEU B CA 1
ATOM 2370 C C . LEU B 1 49 ? -1.775 35.680 65.521 1.00 32.91 37 LEU B C 1
ATOM 2371 O O . LEU B 1 49 ? -1.935 34.717 66.273 1.00 33.82 37 LEU B O 1
ATOM 2376 N N . VAL B 1 61 ? 1.394 33.185 71.964 1.00 37.47 49 VAL B N 1
ATOM 2377 C CA . VAL B 1 61 ? 1.552 32.698 70.589 1.00 35.68 49 VAL B CA 1
ATOM 2378 C C . VAL B 1 61 ? 2.295 33.678 69.651 1.00 34.95 49 VAL B C 1
ATOM 2379 O O . VAL B 1 61 ? 1.746 34.710 69.298 1.00 36.03 49 VAL B O 1
ATOM 2383 N N . ASN B 1 62 ? 3.546 33.360 69.295 1.00 33.31 50 ASN B N 1
ATOM 2384 C CA . ASN B 1 62 ? 4.288 34.010 68.188 1.00 32.49 50 ASN B CA 1
ATOM 2385 C C . ASN B 1 62 ? 5.124 32.914 67.511 1.00 30.59 50 ASN B C 1
ATOM 2386 O O . ASN B 1 62 ? 6.322 32.790 67.745 1.00 27.78 50 ASN B O 1
ATOM 2391 N N . PRO B 1 63 ? 4.472 32.094 66.675 1.00 30.22 51 PRO B N 1
ATOM 2392 C CA . PRO B 1 63 ? 4.980 30.771 66.331 1.00 28.68 51 PRO B CA 1
ATOM 2393 C C . PRO B 1 63 ? 6.066 30.732 65.267 1.00 28.39 51 PRO B C 1
ATOM 2394 O O . PRO B 1 63 ? 6.012 31.471 64.282 1.00 28.23 51 PRO B O 1
ATOM 2398 N N . ALA B 1 64 ? 7.032 29.844 65.484 1.00 27.36 52 ALA B N 1
ATOM 2399 C CA . ALA B 1 64 ? 8.143 29.626 64.579 1.00 26.41 52 ALA B CA 1
ATOM 2400 C C . ALA B 1 64 ? 8.080 28.181 64.083 1.00 26.09 52 ALA B C 1
ATOM 2401 O O . ALA B 1 64 ? 8.111 27.237 64.883 1.00 26.84 52 ALA B O 1
ATOM 2403 N N . THR B 1 65 ? 7.965 28.020 62.769 1.00 24.76 53 THR B N 1
ATOM 2404 C CA . THR B 1 65 ? 7.926 26.719 62.142 1.00 23.32 53 THR B CA 1
ATOM 2405 C C . THR B 1 65 ? 9.274 26.034 62.361 1.00 23.68 53 THR B C 1
ATOM 2406 O O . THR B 1 65 ? 10.330 26.664 62.244 1.00 23.19 53 THR B O 1
ATOM 2410 N N . GLY B 1 66 ? 9.226 24.748 62.704 1.00 24.49 54 GLY B N 1
ATOM 2411 C CA . GLY B 1 66 ? 10.418 23.963 63.033 1.00 25.05 54 GLY B CA 1
ATOM 2412 C C . GLY B 1 66 ? 10.309 23.316 64.409 1.00 24.97 54 GLY B C 1
ATOM 2413 O O . GLY B 1 66 ? 9.204 23.149 64.921 1.00 24.63 54 GLY B O 1
ATOM 2414 N N . PRO B 1 67 ? 11.456 22.955 65.025 1.00 25.67 55 PRO B N 1
ATOM 2415 C CA . PRO B 1 67 ? 12.841 23.146 64.560 1.00 25.68 55 PRO B CA 1
ATOM 2416 C C . PRO B 1 67 ? 13.356 22.078 63.585 1.00 25.60 55 PRO B C 1
ATOM 2417 O O . PRO B 1 67 ? 12.924 20.917 63.642 1.00 24.89 55 PRO B O 1
ATOM 2421 N N . VAL B 1 68 ? 14.268 22.490 62.702 1.00 23.65 56 VAL B N 1
ATOM 2422 C CA . VAL B 1 68 ? 14.901 21.590 61.741 1.00 23.08 56 VAL B CA 1
ATOM 2423 C C . VAL B 1 68 ? 16.281 21.147 62.253 1.00 23.33 56 VAL B C 1
ATOM 2424 O O . VAL B 1 68 ? 17.062 21.966 62.728 1.00 22.67 56 VAL B O 1
ATOM 2428 N N . PHE B 1 69 ? 16.561 19.845 62.176 1.00 23.07 57 PHE B N 1
ATOM 2429 C CA . PHE B 1 69 ? 17.848 19.279 62.614 1.00 22.59 57 PHE B CA 1
ATOM 2430 C C . PHE B 1 69 ? 18.761 19.189 61.408 1.00 22.12 57 PHE B C 1
ATOM 2431 O O . PHE B 1 69 ? 18.457 18.474 60.462 1.00 22.04 57 PHE B O 1
ATOM 2439 N N . VAL B 1 70 ? 19.871 19.913 61.442 1.00 22.17 58 VAL B N 1
ATOM 2440 C CA . VAL B 1 70 ? 20.827 19.908 60.358 1.00 22.55 58 VAL B CA 1
ATOM 2441 C C . VAL B 1 70 ? 21.960 18.964 60.727 1.00 24.22 58 VAL B C 1
ATOM 2442 O O . VAL B 1 70 ? 22.761 19.270 61.613 1.00 23.74 58 VAL B O 1
ATOM 2446 N N . ASN B 1 71 ? 22.006 17.815 60.052 1.00 26.00 59 ASN B N 1
ATOM 2447 C CA . ASN B 1 71 ? 23.048 16.814 60.257 1.00 27.49 59 ASN B CA 1
ATOM 2448 C C . ASN B 1 71 ? 24.431 17.404 60.072 1.00 27.88 59 ASN B C 1
ATOM 2449 O O . ASN B 1 71 ? 24.652 18.199 59.166 1.00 27.94 59 ASN B O 1
ATOM 2454 N N . GLY B 1 72 ? 25.361 17.006 60.925 1.00 27.36 60 GLY B N 1
ATOM 2455 C CA . GLY B 1 72 ? 26.734 17.453 60.790 1.00 27.95 60 GLY B CA 1
ATOM 2456 C C . GLY B 1 72 ? 27.048 18.817 61.377 1.00 28.26 60 GLY B C 1
ATOM 2457 O O . GLY B 1 72 ? 28.153 19.307 61.199 1.00 29.49 60 GLY B O 1
ATOM 2458 N N . VAL B 1 73 ? 26.102 19.425 62.089 1.00 27.57 61 VAL B N 1
ATOM 2459 C CA . VAL B 1 73 ? 26.349 20.678 62.800 1.00 26.53 61 VAL B CA 1
ATOM 2460 C C . VAL B 1 73 ? 26.458 20.441 64.322 1.00 26.70 61 VAL B C 1
ATOM 2461 O O . VAL B 1 73 ? 25.527 19.942 64.956 1.00 27.13 61 VAL B O 1
ATOM 2465 N N . LYS B 1 74 ? 27.602 20.809 64.897 1.00 26.26 62 LYS B N 1
ATOM 2466 C CA . LYS B 1 74 ? 27.877 20.586 66.318 1.00 26.54 62 LYS B CA 1
ATOM 2467 C C . LYS B 1 74 ? 27.934 21.900 67.082 1.00 24.73 62 LYS B C 1
ATOM 2468 O O . LYS B 1 74 ? 28.077 22.961 66.483 1.00 24.46 62 LYS B O 1
ATOM 2474 N N . PRO B 1 75 ? 27.827 21.838 68.415 1.00 24.20 63 PRO B N 1
ATOM 2475 C CA . PRO B 1 75 ? 28.044 23.053 69.197 1.00 24.45 63 PRO B CA 1
ATOM 2476 C C . PRO B 1 75 ? 29.423 23.654 68.926 1.00 24.60 63 PRO B C 1
ATOM 2477 O O . PRO B 1 75 ? 30.425 22.927 68.884 1.00 23.10 63 PRO B O 1
ATOM 2481 N N . GLY B 1 76 ? 29.448 24.973 68.730 1.00 25.67 64 GLY B N 1
ATOM 2482 C CA . GLY B 1 76 ? 30.673 25.711 68.419 1.00 25.74 64 GLY B CA 1
ATOM 2483 C C . GLY B 1 76 ? 30.766 26.083 66.953 1.00 25.95 64 GLY B C 1
ATOM 2484 O O . GLY B 1 76 ? 31.620 26.865 66.567 1.00 27.81 64 GLY B O 1
ATOM 2485 N N . ASP B 1 77 ? 29.906 25.508 66.130 1.00 26.37 65 ASP B N 1
ATOM 2486 C CA . ASP B 1 77 ? 29.887 25.828 64.713 1.00 28.40 65 ASP B CA 1
ATOM 2487 C C . ASP B 1 77 ? 28.973 27.025 64.448 1.00 28.10 65 ASP B C 1
ATOM 2488 O O . ASP B 1 77 ? 28.338 27.566 65.367 1.00 29.14 65 ASP B O 1
ATOM 2493 N N . THR B 1 78 ? 28.938 27.435 63.186 1.00 26.99 66 THR B N 1
ATOM 2494 C CA . THR B 1 78 ? 28.044 28.470 62.693 1.00 26.33 66 THR B CA 1
ATOM 2495 C C . THR B 1 78 ? 27.153 27.854 61.607 1.00 25.73 66 THR B C 1
ATOM 2496 O O . THR B 1 78 ? 27.631 27.229 60.661 1.00 26.46 66 THR B O 1
ATOM 2500 N N . LEU B 1 79 ? 25.854 28.015 61.779 1.00 24.68 67 LEU B N 1
ATOM 2501 C CA . LEU B 1 79 ? 24.879 27.652 60.792 1.00 23.97 67 LEU B CA 1
ATOM 2502 C C . LEU B 1 79 ? 24.703 28.849 59.850 1.00 24.50 67 LEU B C 1
ATOM 2503 O O . LEU B 1 79 ? 24.584 29.992 60.298 1.00 22.77 67 LEU B O 1
ATOM 2508 N N . LYS B 1 80 ? 24.702 28.581 58.547 1.00 24.95 68 LYS B N 1
ATOM 2509 C CA . LYS B 1 80 ? 24.477 29.615 57.545 1.00 25.71 68 LYS B CA 1
ATOM 2510 C C . LYS B 1 80 ? 23.140 29.367 56.871 1.00 26.19 68 LYS B C 1
ATOM 2511 O O . LYS B 1 80 ? 22.927 28.307 56.292 1.00 27.95 68 LYS B O 1
ATOM 2517 N N . VAL B 1 81 ? 22.234 30.334 56.961 1.00 25.96 69 VAL B N 1
ATOM 2518 C CA . VAL B 1 81 ? 20.913 30.180 56.377 1.00 26.18 69 VAL B CA 1
ATOM 2519 C C . VAL B 1 81 ? 20.738 31.193 55.256 1.00 26.23 69 VAL B C 1
ATOM 2520 O O . VAL B 1 81 ? 20.462 32.367 55.510 1.00 26.82 69 VAL B O 1
ATOM 2524 N N . ARG B 1 82 ? 20.919 30.744 54.019 1.00 25.63 70 ARG B N 1
ATOM 2525 C CA . ARG B 1 82 ? 20.686 31.606 52.881 1.00 25.75 70 ARG B CA 1
ATOM 2526 C C . ARG B 1 82 ? 19.203 31.645 52.613 1.00 23.61 70 ARG B C 1
ATOM 2527 O O . ARG B 1 82 ? 18.577 30.617 52.443 1.00 24.32 70 ARG B O 1
ATOM 2535 N N . ILE B 1 83 ? 18.643 32.843 52.587 1.00 23.84 71 ILE B N 1
ATOM 2536 C CA . ILE B 1 83 ? 17.223 33.028 52.309 1.00 24.41 71 ILE B CA 1
ATOM 2537 C C . ILE B 1 83 ? 17.011 33.230 50.813 1.00 24.16 71 ILE B C 1
ATOM 2538 O O . ILE B 1 83 ? 17.360 34.288 50.272 1.00 22.11 71 ILE B O 1
ATOM 2543 N N . LYS B 1 84 ? 16.465 32.204 50.150 1.00 24.68 72 LYS B N 1
ATOM 2544 C CA . LYS B 1 84 ? 16.239 32.260 48.692 1.00 25.29 72 LYS B CA 1
ATOM 2545 C C . LYS B 1 84 ? 14.962 33.041 48.383 1.00 25.05 72 LYS B C 1
ATOM 2546 O O . LYS B 1 84 ? 15.005 34.032 47.665 1.00 26.54 72 LYS B O 1
ATOM 2550 N N . ARG B 1 85 ? 13.835 32.607 48.944 1.00 25.00 73 ARG B N 1
ATOM 2551 C CA . ARG B 1 85 ? 12.545 33.197 48.624 1.00 24.74 73 ARG B CA 1
ATOM 2552 C C . ARG B 1 85 ? 11.713 33.409 49.852 1.00 24.16 73 ARG B C 1
ATOM 2553 O O . ARG B 1 85 ? 11.718 32.576 50.756 1.00 25.23 73 ARG B O 1
ATOM 2561 N N . ILE B 1 86 ? 10.995 34.528 49.859 1.00 23.40 74 ILE B N 1
ATOM 2562 C CA . ILE B 1 86 ? 9.921 34.790 50.790 1.00 23.16 74 ILE B CA 1
ATOM 2563 C C . ILE B 1 86 ? 8.676 35.063 49.966 1.00 24.44 74 ILE B C 1
ATOM 2564 O O . ILE B 1 86 ? 8.591 36.083 49.289 1.00 24.39 74 ILE B O 1
ATOM 2569 N N . GLU B 1 87 ? 7.709 34.155 50.020 1.00 25.92 75 GLU B N 1
ATOM 2570 C CA . GLU B 1 87 ? 6.463 34.352 49.306 1.00 25.63 75 GLU B CA 1
ATOM 2571 C C . GLU B 1 87 ? 5.396 34.887 50.251 1.00 24.05 75 GLU B C 1
ATOM 2572 O O . GLU B 1 87 ? 5.153 34.329 51.308 1.00 21.75 75 GLU B O 1
ATOM 2578 N N . LEU B 1 88 ? 4.774 35.983 49.835 1.00 23.88 76 LEU B N 1
ATOM 2579 C CA . LEU B 1 88 ? 3.801 36.703 50.632 1.00 22.94 76 LEU B CA 1
ATOM 2580 C C . LEU B 1 88 ? 2.387 36.498 50.087 1.00 22.24 76 LEU B C 1
ATOM 2581 O O . LEU B 1 88 ? 2.197 36.232 48.905 1.00 19.24 76 LEU B O 1
ATOM 2586 N N . PRO B 1 89 ? 1.380 36.656 50.956 1.00 23.21 77 PRO B N 1
ATOM 2587 C CA . PRO B 1 89 ? 0.000 36.677 50.510 1.00 22.44 77 PRO B CA 1
ATOM 2588 C C . PRO B 1 89 ? -0.385 38.091 50.065 1.00 22.44 77 PRO B C 1
ATOM 2589 O O . PRO B 1 89 ? 0.477 38.963 49.952 1.00 23.02 77 PRO B O 1
ATOM 2593 N N . ARG B 1 90 ? -1.667 38.315 49.824 1.00 23.13 78 ARG B N 1
ATOM 2594 C CA . ARG B 1 90 ? -2.143 39.609 49.379 1.00 24.62 78 ARG B CA 1
ATOM 2595 C C . ARG B 1 90 ? -2.779 40.472 50.477 1.00 23.83 78 ARG B C 1
ATOM 2596 O O . ARG B 1 90 ? -3.181 41.603 50.214 1.00 22.96 78 ARG B O 1
ATOM 2604 N N . ARG B 1 91 ? -2.828 39.959 51.704 1.00 24.42 79 ARG B N 1
ATOM 2605 C CA . ARG B 1 91 ? -3.427 40.672 52.835 1.00 25.21 79 ARG B CA 1
ATOM 2606 C C . ARG B 1 91 ? -2.538 40.516 54.077 1.00 24.57 79 ARG B C 1
ATOM 2607 O O . ARG B 1 91 ? -1.960 39.461 54.309 1.00 23.83 79 ARG B O 1
ATOM 2610 N N . GLY B 1 92 ? -2.432 41.580 54.862 1.00 24.44 80 GLY B N 1
ATOM 2611 C CA . GLY B 1 92 ? -1.675 41.557 56.106 1.00 24.97 80 GLY B CA 1
ATOM 2612 C C . GLY B 1 92 ? -2.390 42.274 57.240 1.00 24.79 80 GLY B C 1
ATOM 2613 O O . GLY B 1 92 ? -3.441 42.871 57.053 1.00 24.91 80 GLY B O 1
ATOM 2622 N N . ILE B 1 94 ? -1.766 44.702 60.876 1.00 24.69 82 ILE B N 1
ATOM 2623 C CA . ILE B 1 94 ? -0.942 45.436 61.855 1.00 24.20 82 ILE B CA 1
ATOM 2624 C C . ILE B 1 94 ? -1.739 45.684 63.133 1.00 23.72 82 ILE B C 1
ATOM 2625 O O . ILE B 1 94 ? -2.953 45.834 63.080 1.00 23.81 82 ILE B O 1
ATOM 2630 N N . VAL B 1 95 ? -1.071 45.698 64.282 1.00 23.79 83 VAL B N 1
ATOM 2631 C CA . VAL B 1 95 ? -1.775 45.909 65.557 1.00 25.36 83 VAL B CA 1
ATOM 2632 C C . VAL B 1 95 ? -1.018 46.800 66.543 1.00 26.57 83 VAL B C 1
ATOM 2633 O O . VAL B 1 95 ? 0.197 46.923 66.470 1.00 28.08 83 VAL B O 1
ATOM 2637 N N . THR B 1 96 ? -1.748 47.398 67.482 1.00 26.72 84 THR B N 1
ATOM 2638 C CA . THR B 1 96 ? -1.140 48.183 68.549 1.00 26.90 84 THR B CA 1
ATOM 2639 C C . THR B 1 96 ? -2.193 48.537 69.597 1.00 26.92 84 THR B C 1
ATOM 2640 O O . THR B 1 96 ? -3.389 48.307 69.394 1.00 26.88 84 THR B O 1
ATOM 2644 N N . GLY B 1 97 ? -1.740 49.101 70.715 1.00 26.81 85 GLY B N 1
ATOM 2645 C CA . GLY B 1 97 ? -2.641 49.504 71.806 1.00 26.83 85 GLY B CA 1
ATOM 2646 C C . GLY B 1 97 ? -1.934 49.809 73.117 1.00 25.80 85 GLY B C 1
ATOM 2647 O O . GLY B 1 97 ? -0.706 49.761 73.184 1.00 25.87 85 GLY B O 1
ATOM 2648 N N . LYS B 1 98 ? -2.706 50.109 74.159 1.00 25.23 86 LYS B N 1
ATOM 2649 C CA . LYS B 1 98 ? -2.137 50.420 75.473 1.00 25.73 86 LYS B CA 1
ATOM 2650 C C . LYS B 1 98 ? -1.083 49.367 75.832 1.00 26.51 86 LYS B C 1
ATOM 2651 O O . LYS B 1 98 ? -1.345 48.170 75.781 1.00 26.50 86 LYS B O 1
ATOM 2655 N N . GLY B 1 99 ? 0.123 49.832 76.143 1.00 27.72 87 GLY B N 1
ATOM 2656 C CA . GLY B 1 99 ? 1.202 48.955 76.577 1.00 28.48 87 GLY B CA 1
ATOM 2657 C C . GLY B 1 99 ? 1.950 48.266 75.461 1.00 30.14 87 GLY B C 1
ATOM 2658 O O . GLY B 1 99 ? 2.657 47.289 75.705 1.00 31.82 87 GLY B O 1
ATOM 2659 N N . PHE B 1 100 ? 1.803 48.758 74.234 1.00 30.72 88 PHE B N 1
ATOM 2660 C CA . PHE B 1 100 ? 2.504 48.173 73.104 1.00 31.54 88 PHE B CA 1
ATOM 2661 C C . PHE B 1 100 ? 3.277 49.218 72.325 1.00 30.60 88 PHE B C 1
ATOM 2662 O O . PHE B 1 100 ? 2.739 50.255 71.936 1.00 30.43 88 PHE B O 1
ATOM 2670 N N . GLY B 1 101 ? 4.549 48.919 72.099 1.00 29.56 89 GLY B N 1
ATOM 2671 C CA . GLY B 1 101 ? 5.428 49.793 71.362 1.00 28.37 89 GLY B CA 1
ATOM 2672 C C . GLY B 1 101 ? 6.124 50.786 72.261 1.00 27.47 89 GLY B C 1
ATOM 2673 O O . GLY B 1 101 ? 5.915 50.796 73.481 1.00 28.06 89 GLY B O 1
ATOM 2674 N N . VAL B 1 102 ? 6.957 51.616 71.639 1.00 27.03 90 VAL B N 1
ATOM 2675 C CA . VAL B 1 102 ? 7.737 52.654 72.317 1.00 25.94 90 VAL B CA 1
ATOM 2676 C C . VAL B 1 102 ? 6.831 53.613 73.085 1.00 26.97 90 VAL B C 1
ATOM 2677 O O . VAL B 1 102 ? 7.207 54.087 74.161 1.00 25.98 90 VAL B O 1
ATOM 2681 N N . LEU B 1 103 ? 5.647 53.880 72.517 1.00 27.60 91 LEU B N 1
ATOM 2682 C CA . LEU B 1 103 ? 4.658 54.798 73.092 1.00 28.45 91 LEU B CA 1
ATOM 2683 C C . LEU B 1 103 ? 3.437 54.070 73.656 1.00 30.49 91 LEU B C 1
ATOM 2684 O O . LEU B 1 103 ? 2.310 54.589 73.578 1.00 30.08 91 LEU B O 1
ATOM 2689 N N . GLY B 1 104 ? 3.649 52.883 74.226 1.00 31.73 92 GLY B N 1
ATOM 2690 C CA . GLY B 1 104 ? 2.617 52.237 75.025 1.00 33.78 92 GLY B CA 1
ATOM 2691 C C . GLY B 1 104 ? 2.181 53.155 76.158 1.00 35.52 92 GLY B C 1
ATOM 2692 O O . GLY B 1 104 ? 1.038 53.096 76.598 1.00 36.59 92 GLY B O 1
ATOM 2693 N N . ASP B 1 105 ? 3.110 54.004 76.605 1.00 37.43 93 ASP B N 1
ATOM 2694 C CA . ASP B 1 105 ? 2.901 55.045 77.634 1.00 37.98 93 ASP B CA 1
ATOM 2695 C C . ASP B 1 105 ? 1.455 55.389 77.990 1.00 38.40 93 ASP B C 1
ATOM 2696 O O . ASP B 1 105 ? 1.106 55.173 79.136 1.00 40.74 93 ASP B O 1
ATOM 2698 N N . GLU B 1 106 ? 0.597 55.950 77.130 1.00 38.82 94 GLU B N 1
ATOM 2699 C CA . GLU B 1 106 ? 0.859 56.750 75.923 1.00 39.03 94 GLU B CA 1
ATOM 2700 C C . GLU B 1 106 ? -0.313 56.603 74.931 1.00 38.95 94 GLU B C 1
ATOM 2701 O O . GLU B 1 106 ? -0.826 57.593 74.441 1.00 40.24 94 GLU B O 1
ATOM 2703 N N . VAL B 1 107 ? -0.735 55.370 74.657 1.00 38.43 95 VAL B N 1
ATOM 2704 C CA . VAL B 1 107 ? -1.856 55.083 73.753 1.00 37.34 95 VAL B CA 1
ATOM 2705 C C . VAL B 1 107 ? -2.958 54.342 74.508 1.00 36.11 95 VAL B C 1
ATOM 2706 O O . VAL B 1 107 ? -2.681 53.617 75.464 1.00 36.82 95 VAL B O 1
ATOM 2710 N N . GLU B 1 108 ? -4.202 54.518 74.070 1.00 34.10 96 GLU B N 1
ATOM 2711 C CA . GLU B 1 108 ? -5.352 53.900 74.718 1.00 32.60 96 GLU B CA 1
ATOM 2712 C C . GLU B 1 108 ? -6.014 52.933 73.758 1.00 32.26 96 GLU B C 1
ATOM 2713 O O . GLU B 1 108 ? -6.033 53.154 72.547 1.00 33.75 96 GLU B O 1
ATOM 2716 N N . GLY B 1 109 ? -6.554 51.853 74.307 1.00 31.22 97 GLY B N 1
ATOM 2717 C CA . GLY B 1 109 ? -7.348 50.911 73.541 1.00 30.33 97 GLY B CA 1
ATOM 2718 C C . GLY B 1 109 ? -6.528 49.827 72.880 1.00 30.43 97 GLY B C 1
ATOM 2719 O O . GLY B 1 109 ? -5.413 49.522 73.296 1.00 30.84 97 GLY B O 1
ATOM 2720 N N . PHE B 1 110 ? -7.116 49.225 71.855 1.00 30.03 98 PHE B N 1
ATOM 2721 C CA . PHE B 1 110 ? -6.469 48.193 71.082 1.00 29.41 98 PHE B CA 1
ATOM 2722 C C . PHE B 1 110 ? -6.990 48.277 69.655 1.00 28.95 98 PHE B C 1
ATOM 2723 O O . PHE B 1 110 ? -8.191 48.360 69.429 1.00 28.42 98 PHE B O 1
ATOM 2731 N N . HIS B 1 111 ? -6.076 48.248 68.696 1.00 28.88 99 HIS B N 1
ATOM 2732 C CA . HIS B 1 111 ? -6.414 48.551 67.310 1.00 28.78 99 HIS B CA 1
ATOM 2733 C C . HIS B 1 111 ? -5.763 47.552 66.359 1.00 27.28 99 HIS B C 1
ATOM 2734 O O . HIS B 1 111 ? -4.654 47.086 66.602 1.00 27.46 99 HIS B O 1
ATOM 2741 N N . THR B 1 112 ? -6.476 47.208 65.293 1.00 26.07 100 THR B N 1
ATOM 2742 C CA . THR B 1 112 ? -5.943 46.349 64.250 1.00 25.83 100 THR B CA 1
ATOM 2743 C C . THR B 1 112 ? -6.360 46.883 62.885 1.00 25.35 100 THR B C 1
ATOM 2744 O O . THR B 1 112 ? -7.366 47.573 62.769 1.00 24.90 100 THR B O 1
ATOM 2748 N N . LYS B 1 113 ? -5.585 46.572 61.855 1.00 25.13 101 LYS B N 1
ATOM 2749 C CA . LYS B 1 113 ? -5.867 47.085 60.524 1.00 25.84 101 LYS B CA 1
ATOM 2750 C C . LYS B 1 113 ? -5.421 46.089 59.486 1.00 26.28 101 LYS B C 1
ATOM 2751 O O . LYS B 1 113 ? -4.290 45.614 59.527 1.00 27.08 101 LYS B O 1
ATOM 2757 N N . GLU B 1 114 ? -6.315 45.773 58.561 1.00 27.97 102 GLU B N 1
ATOM 2758 C CA . GLU B 1 114 ? -5.990 44.921 57.421 1.00 30.13 102 GLU B CA 1
ATOM 2759 C C . GLU B 1 114 ? -5.284 45.756 56.373 1.00 27.54 102 GLU B C 1
ATOM 2760 O O . GLU B 1 114 ? -5.674 46.879 56.110 1.00 26.70 102 GLU B O 1
ATOM 2766 N N . LEU B 1 115 ? -4.246 45.199 55.774 1.00 26.79 103 LEU B N 1
ATOM 2767 C CA . LEU B 1 115 ? -3.476 45.909 54.768 1.00 26.04 103 LEU B CA 1
ATOM 2768 C C . LEU B 1 115 ? -3.446 45.086 53.491 1.00 25.17 103 LEU B C 1
ATOM 2769 O O . LEU B 1 115 ? -3.201 43.896 53.544 1.00 24.66 103 LEU B O 1
ATOM 2774 N N . GLU B 1 116 ? -3.715 45.717 52.352 1.00 26.23 104 GLU B N 1
ATOM 2775 C CA . GLU B 1 116 ? -3.631 45.052 51.051 1.00 25.97 104 GLU B CA 1
ATOM 2776 C C . GLU B 1 116 ? -2.167 45.032 50.691 1.00 25.67 104 GLU B C 1
ATOM 2777 O O . GLU B 1 116 ? -1.452 46.013 50.922 1.00 25.76 104 GLU B O 1
ATOM 2780 N N . ILE B 1 117 ? -1.717 43.905 50.154 1.00 24.83 105 ILE B N 1
ATOM 2781 C CA . ILE B 1 117 ? -0.343 43.762 49.702 1.00 24.16 105 ILE B CA 1
ATOM 2782 C C . ILE B 1 117 ? -0.324 43.594 48.184 1.00 25.87 105 ILE B C 1
ATOM 2783 O O . ILE B 1 117 ? -0.768 42.579 47.643 1.00 26.36 105 ILE B O 1
ATOM 2788 N N . GLU B 1 118 ? 0.151 44.622 47.493 1.00 26.93 106 GLU B N 1
ATOM 2789 C CA . GLU B 1 118 ? 0.390 44.523 46.070 1.00 28.02 106 GLU B CA 1
ATOM 2790 C C . GLU B 1 118 ? 1.813 44.044 45.864 1.00 26.87 106 GLU B C 1
ATOM 2791 O O . GLU B 1 118 ? 2.535 43.779 46.820 1.00 26.96 106 GLU B O 1
ATOM 2797 N N . LYS B 1 119 ? 2.230 43.916 44.619 1.00 26.45 107 LYS B N 1
ATOM 2798 C CA . LYS B 1 119 ? 3.529 43.322 44.364 1.00 27.29 107 LYS B CA 1
ATOM 2799 C C . LYS B 1 119 ? 4.652 44.219 44.880 1.00 26.20 107 LYS B C 1
ATOM 2800 O O . LYS B 1 119 ? 5.565 43.755 45.554 1.00 26.22 107 LYS B O 1
ATOM 2806 N N . TRP B 1 120 ? 4.559 45.511 44.598 1.00 25.08 108 TRP B N 1
ATOM 2807 C CA . TRP B 1 120 ? 5.624 46.436 44.953 1.00 24.53 108 TRP B CA 1
ATOM 2808 C C . TRP B 1 120 ? 5.328 47.340 46.154 1.00 22.88 108 TRP B C 1
ATOM 2809 O O . TRP B 1 120 ? 6.141 48.202 46.503 1.00 20.60 108 TRP B O 1
ATOM 2820 N N . ALA B 1 121 ? 4.186 47.130 46.802 1.00 22.67 109 ALA B N 1
ATOM 2821 C CA . ALA B 1 121 ? 3.756 48.054 47.839 1.00 23.29 109 ALA B CA 1
ATOM 2822 C C . ALA B 1 121 ? 2.698 47.462 48.758 1.00 23.30 109 ALA B C 1
ATOM 2823 O O . ALA B 1 121 ? 1.814 46.728 48.305 1.00 24.11 109 ALA B O 1
ATOM 2825 N N . VAL B 1 122 ? 2.822 47.789 50.046 1.00 22.06 110 VAL B N 1
ATOM 2826 C CA . VAL B 1 122 ? 1.782 47.576 51.037 1.00 21.08 110 VAL B CA 1
ATOM 2827 C C . VAL B 1 122 ? 0.965 48.861 51.052 1.00 21.86 110 VAL B C 1
ATOM 2828 O O . VAL B 1 122 ? 1.530 49.951 51.146 1.00 22.05 110 VAL B O 1
ATOM 2832 N N . LEU B 1 123 ? -0.355 48.736 50.972 1.00 22.75 111 LEU B N 1
ATOM 2833 C CA . LEU B 1 123 ? -1.237 49.895 50.936 1.00 23.20 111 LEU B CA 1
ATOM 2834 C C . LEU B 1 123 ? -1.743 50.254 52.326 1.00 25.53 111 LEU B C 1
ATOM 2835 O O . LEU B 1 123 ? -2.088 49.373 53.114 1.00 27.05 111 LEU B O 1
ATOM 2840 N N . PHE B 1 124 ? -1.770 51.555 52.620 1.00 26.49 112 PHE B N 1
ATOM 2841 C CA . PHE B 1 124 ? -2.190 52.070 53.920 1.00 26.72 112 PHE B CA 1
ATOM 2842 C C . PHE B 1 124 ? -2.963 53.363 53.666 1.00 28.02 112 PHE B C 1
ATOM 2843 O O . PHE B 1 124 ? -2.360 54.414 53.457 1.00 28.31 112 PHE B O 1
ATOM 2851 N N . ASP B 1 125 ? -4.291 53.278 53.638 1.00 29.10 113 ASP B N 1
ATOM 2852 C CA . ASP B 1 125 ? -5.147 54.449 53.419 1.00 30.60 113 ASP B CA 1
ATOM 2853 C C . ASP B 1 125 ? -4.567 55.349 52.340 1.00 31.44 113 ASP B C 1
ATOM 2854 O O . ASP B 1 125 ? -4.298 56.526 52.574 1.00 32.81 113 ASP B O 1
ATOM 2859 N N . GLY B 1 126 ? -4.328 54.798 51.162 1.00 31.46 114 GLY B N 1
ATOM 2860 C CA . GLY B 1 126 ? -3.892 55.623 50.038 1.00 31.53 114 GLY B CA 1
ATOM 2861 C C . GLY B 1 126 ? -2.404 55.905 49.988 1.00 30.86 114 GLY B C 1
ATOM 2862 O O . GLY B 1 126 ? -1.951 56.610 49.096 1.00 32.09 114 GLY B O 1
ATOM 2863 N N . VAL B 1 127 ? -1.644 55.370 50.937 1.00 28.96 115 VAL B N 1
ATOM 2864 C CA . VAL B 1 127 ? -0.193 55.493 50.910 1.00 27.98 115 VAL B CA 1
ATOM 2865 C C . VAL B 1 127 ? 0.399 54.179 50.442 1.00 27.56 115 VAL B C 1
ATOM 2866 O O . VAL B 1 127 ? -0.038 53.128 50.871 1.00 29.06 115 VAL B O 1
ATOM 2870 N N . ARG B 1 128 ? 1.388 54.245 49.561 1.00 27.50 116 ARG B N 1
ATOM 2871 C CA . ARG B 1 128 ? 2.069 53.057 49.042 1.00 27.47 116 ARG B CA 1
ATOM 2872 C C . ARG B 1 128 ? 3.399 52.900 49.735 1.00 26.07 116 ARG B C 1
ATOM 2873 O O . ARG B 1 128 ? 4.342 53.604 49.405 1.00 26.21 116 ARG B O 1
ATOM 2881 N N . ILE B 1 129 ? 3.479 51.990 50.698 1.00 25.84 117 ILE B N 1
ATOM 2882 C CA . ILE B 1 129 ? 4.727 51.762 51.403 1.00 26.31 117 ILE B CA 1
ATOM 2883 C C . ILE B 1 129 ? 5.482 50.741 50.582 1.00 27.94 117 ILE B C 1
ATOM 2884 O O . ILE B 1 129 ? 4.952 49.645 50.358 1.00 30.87 117 ILE B O 1
ATOM 2889 N N . PRO B 1 130 ? 6.702 51.083 50.110 1.00 27.52 118 PRO B N 1
ATOM 2890 C CA . PRO B 1 130 ? 7.484 50.124 49.324 1.00 26.52 118 PRO B CA 1
ATOM 2891 C C . PRO B 1 130 ? 7.582 48.781 50.019 1.00 26.34 118 PRO B C 1
ATOM 2892 O O . PRO B 1 130 ? 7.831 48.724 51.227 1.00 26.17 118 PRO B O 1
ATOM 2896 N N . ILE B 1 131 ? 7.355 47.719 49.257 1.00 26.65 119 ILE B N 1
ATOM 2897 C CA . ILE B 1 131 ? 7.418 46.360 49.775 1.00 27.74 119 ILE B CA 1
ATOM 2898 C C . ILE B 1 131 ? 8.838 46.057 50.257 1.00 28.70 119 ILE B C 1
ATOM 2899 O O . ILE B 1 131 ? 9.815 46.519 49.669 1.00 30.59 119 ILE B O 1
ATOM 2904 N N . HIS B 1 132 ? 8.950 45.306 51.342 1.00 28.69 120 HIS B N 1
ATOM 2905 C CA . HIS B 1 132 ? 10.249 44.897 51.849 1.00 28.49 120 HIS B CA 1
ATOM 2906 C C . HIS B 1 132 ? 10.067 43.634 52.686 1.00 27.11 120 HIS B C 1
ATOM 2907 O O . HIS B 1 132 ? 9.951 43.702 53.903 1.00 26.48 120 HIS B O 1
ATOM 2914 N N . PRO B 1 133 ? 9.992 42.474 52.013 1.00 26.20 121 PRO B N 1
ATOM 2915 C CA . PRO B 1 133 ? 9.786 41.185 52.670 1.00 26.72 121 PRO B CA 1
ATOM 2916 C C . PRO B 1 133 ? 10.936 40.833 53.606 1.00 27.22 121 PRO B C 1
ATOM 2917 O O . PRO B 1 133 ? 12.103 40.953 53.220 1.00 26.40 121 PRO B O 1
ATOM 2929 N N . VAL B 1 135 ? 12.096 38.317 57.384 1.00 26.10 123 VAL B N 1
ATOM 2930 C CA . VAL B 1 135 ? 11.795 37.275 58.350 1.00 25.69 123 VAL B CA 1
ATOM 2931 C C . VAL B 1 135 ? 12.169 37.847 59.720 1.00 25.70 123 VAL B C 1
ATOM 2932 O O . VAL B 1 135 ? 13.328 38.174 59.955 1.00 26.21 123 VAL B O 1
ATOM 2936 N N . GLY B 1 136 ? 11.173 37.984 60.600 1.00 25.40 124 GLY B N 1
ATOM 2937 C CA . GLY B 1 136 ? 11.340 38.655 61.899 1.00 25.67 124 GLY B CA 1
ATOM 2938 C C . GLY B 1 136 ? 11.849 37.785 63.045 1.00 25.04 124 GLY B C 1
ATOM 2939 O O . GLY B 1 136 ? 12.626 38.240 63.887 1.00 24.99 124 GLY B O 1
ATOM 2940 N N . VAL B 1 137 ? 11.401 36.538 63.076 1.00 24.26 125 VAL B N 1
ATOM 2941 C CA . VAL B 1 137 ? 11.911 35.566 64.016 1.00 23.95 125 VAL B CA 1
ATOM 2942 C C . VAL B 1 137 ? 12.713 34.505 63.276 1.00 23.81 125 VAL B C 1
ATOM 2943 O O . VAL B 1 137 ? 12.211 33.831 62.397 1.00 23.45 125 VAL B O 1
ATOM 2947 N N . ILE B 1 138 ? 13.977 34.379 63.634 1.00 24.53 126 ILE B N 1
ATOM 2948 C CA . ILE B 1 138 ? 14.793 33.264 63.181 1.00 24.32 126 ILE B CA 1
ATOM 2949 C C . ILE B 1 138 ? 15.834 32.967 64.257 1.00 24.71 126 ILE B C 1
ATOM 2950 O O . ILE B 1 138 ? 16.434 33.889 64.819 1.00 25.23 126 ILE B O 1
ATOM 2955 N N . GLY B 1 139 ? 16.011 31.689 64.584 1.00 24.71 127 GLY B N 1
ATOM 2956 C CA . GLY B 1 139 ? 16.940 31.315 65.653 1.00 24.76 127 GLY B CA 1
ATOM 2957 C C . GLY B 1 139 ? 17.229 29.828 65.772 1.00 24.72 127 GLY B C 1
ATOM 2958 O O . GLY B 1 139 ? 16.686 29.020 65.019 1.00 26.57 127 GLY B O 1
ATOM 2959 N N . VAL B 1 140 ? 18.091 29.475 66.723 1.00 23.41 128 VAL B N 1
ATOM 2960 C CA . VAL B 1 140 ? 18.432 28.081 67.004 1.00 22.68 128 VAL B CA 1
ATOM 2961 C C . VAL B 1 140 ? 18.270 27.793 68.487 1.00 23.89 128 VAL B C 1
ATOM 2962 O O . VAL B 1 140 ? 18.046 28.696 69.297 1.00 23.90 128 VAL B O 1
ATOM 2966 N N . ALA B 1 141 ? 18.388 26.524 68.850 1.00 25.32 129 ALA B N 1
ATOM 2967 C CA . ALA B 1 141 ? 18.337 26.142 70.247 1.00 24.82 129 ALA B CA 1
ATOM 2968 C C . ALA B 1 141 ? 19.449 26.876 70.986 1.00 26.36 129 ALA B C 1
ATOM 2969 O O . ALA B 1 141 ? 20.580 26.965 70.486 1.00 26.29 129 ALA B O 1
ATOM 2971 N N . PRO B 1 142 ? 19.131 27.427 72.168 1.00 27.03 130 PRO B N 1
ATOM 2972 C CA . PRO B 1 142 ? 20.141 28.080 72.977 1.00 26.73 130 PRO B CA 1
ATOM 2973 C C . PRO B 1 142 ? 20.928 27.083 73.825 1.00 26.75 130 PRO B C 1
ATOM 2974 O O . PRO B 1 142 ? 20.604 25.897 73.871 1.00 26.02 130 PRO B O 1
ATOM 2978 N N . GLN B 1 143 ? 21.946 27.592 74.498 1.00 28.14 131 GLN B N 1
ATOM 2979 C CA . GLN B 1 143 ? 22.807 26.786 75.345 1.00 30.10 131 GLN B CA 1
ATOM 2980 C C . GLN B 1 143 ? 22.029 26.106 76.476 1.00 31.64 131 GLN B C 1
ATOM 2981 O O . GLN B 1 143 ? 22.087 24.874 76.616 1.00 31.86 131 GLN B O 1
ATOM 2987 N N . GLU B 1 144 ? 21.332 26.896 77.300 1.00 32.21 132 GLU B N 1
ATOM 2988 C CA . GLU B 1 144 ? 20.460 26.324 78.347 1.00 33.33 132 GLU B CA 1
ATOM 2989 C C . GLU B 1 144 ? 19.132 27.065 78.486 1.00 32.33 132 GLU B C 1
ATOM 2990 O O . GLU B 1 144 ? 18.955 28.168 77.965 1.00 31.92 132 GLU B O 1
ATOM 2996 N N . GLY B 1 145 ? 18.192 26.418 79.163 1.00 32.05 133 GLY B N 1
ATOM 2997 C CA . GLY B 1 145 ? 16.890 27.005 79.431 1.00 32.04 133 GLY B CA 1
ATOM 2998 C C . GLY B 1 145 ? 16.091 27.251 78.172 1.00 32.56 133 GLY B C 1
ATOM 2999 O O . GLY B 1 145 ? 16.284 26.579 77.162 1.00 31.68 133 GLY B O 1
ATOM 3000 N N . GLU B 1 146 ? 15.197 28.230 78.235 1.00 33.75 134 GLU B N 1
ATOM 3001 C CA . GLU B 1 146 ? 14.351 28.575 77.105 1.00 35.44 134 GLU B CA 1
ATOM 3002 C C . GLU B 1 146 ? 14.141 30.080 76.994 1.00 33.27 134 GLU B C 1
ATOM 3003 O O . GLU B 1 146 ? 14.089 30.781 77.993 1.00 34.60 134 GLU B O 1
ATOM 3009 N N . TYR B 1 147 ? 14.064 30.567 75.767 1.00 30.75 135 TYR B N 1
ATOM 3010 C CA . TYR B 1 147 ? 13.735 31.943 75.493 1.00 29.34 135 TYR B CA 1
ATOM 3011 C C . TYR B 1 147 ? 12.527 31.951 74.585 1.00 27.78 135 TYR B C 1
ATOM 3012 O O . TYR B 1 147 ? 12.589 31.366 73.508 1.00 29.32 135 TYR B O 1
ATOM 3021 N N . PRO B 1 148 ? 11.436 32.626 74.981 1.00 25.68 136 PRO B N 1
ATOM 3022 C CA . PRO B 1 148 ? 10.247 32.685 74.123 1.00 25.57 136 PRO B CA 1
ATOM 3023 C C . PRO B 1 148 ? 10.547 33.237 72.734 1.00 25.95 136 PRO B C 1
ATOM 3024 O O . PRO B 1 148 ? 11.453 34.053 72.577 1.00 26.64 136 PRO B O 1
ATOM 3028 N N . THR B 1 149 ? 9.788 32.813 71.732 1.00 26.68 137 THR B N 1
ATOM 3029 C CA . THR B 1 149 ? 10.025 33.285 70.356 1.00 27.21 137 THR B CA 1
ATOM 3030 C C . THR B 1 149 ? 9.779 34.793 70.183 1.00 27.98 137 THR B C 1
ATOM 3031 O O . THR B 1 149 ? 10.189 35.370 69.178 1.00 31.06 137 THR B O 1
ATOM 3035 N N . GLY B 1 150 ? 9.133 35.427 71.155 1.00 26.57 138 GLY B N 1
ATOM 3036 C CA . GLY B 1 150 ? 8.952 36.873 71.145 1.00 26.82 138 GLY B CA 1
ATOM 3037 C C . GLY B 1 150 ? 10.136 37.708 71.623 1.00 27.56 138 GLY B C 1
ATOM 3038 O O . GLY B 1 150 ? 10.099 38.939 71.512 1.00 28.56 138 GLY B O 1
ATOM 3039 N N . THR B 1 151 ? 11.161 37.056 72.173 1.00 27.32 139 THR B N 1
ATOM 3040 C CA . THR B 1 151 ? 12.359 37.728 72.662 1.00 26.55 139 THR B CA 1
ATOM 3041 C C . THR B 1 151 ? 13.528 37.157 71.892 1.00 27.93 139 THR B C 1
ATOM 3042 O O . THR B 1 151 ? 13.335 36.289 71.031 1.00 28.47 139 THR B O 1
ATOM 3046 N N . ALA B 1 152 ? 14.734 37.635 72.192 1.00 27.60 140 ALA B N 1
ATOM 3047 C CA . ALA B 1 152 ? 15.909 37.311 71.377 1.00 27.18 140 ALA B CA 1
ATOM 3048 C C . ALA B 1 152 ? 17.178 37.432 72.189 1.00 27.07 140 ALA B C 1
ATOM 3049 O O . ALA B 1 152 ? 17.182 38.064 73.237 1.00 28.17 140 ALA B O 1
ATOM 3051 N N . HIS B 1 153 ? 18.241 36.801 71.694 1.00 26.78 141 HIS B N 1
ATOM 3052 C CA . HIS B 1 153 ? 19.545 36.754 72.361 1.00 25.49 141 HIS B CA 1
ATOM 3053 C C . HIS B 1 153 ? 20.577 36.205 71.346 1.00 25.66 141 HIS B C 1
ATOM 3054 O O . HIS B 1 153 ? 20.425 36.431 70.124 1.00 24.08 141 HIS B O 1
ATOM 3061 N N . ARG B 1 154 ? 21.613 35.506 71.818 1.00 24.75 142 ARG B N 1
ATOM 3062 C CA . ARG B 1 154 ? 22.692 35.047 70.950 1.00 26.57 142 ARG B CA 1
ATOM 3063 C C . ARG B 1 154 ? 22.273 34.003 69.931 1.00 25.91 142 ARG B C 1
ATOM 3064 O O . ARG B 1 154 ? 22.857 33.923 68.866 1.00 27.01 142 ARG B O 1
ATOM 3072 N N . HIS B 1 155 ? 21.265 33.214 70.263 1.00 26.21 143 HIS B N 1
ATOM 3073 C CA . HIS B 1 155 ? 20.732 32.175 69.372 1.00 26.07 143 HIS B CA 1
ATOM 3074 C C . HIS B 1 155 ? 19.811 32.696 68.263 1.00 26.44 143 HIS B C 1
ATOM 3075 O O . HIS B 1 155 ? 19.386 31.930 67.399 1.00 26.96 143 HIS B O 1
ATOM 3082 N N . GLY B 1 156 ? 19.498 33.985 68.283 1.00 26.82 144 GLY B N 1
ATOM 3083 C CA . GLY B 1 156 ? 18.504 34.558 67.375 1.00 26.88 144 GLY B CA 1
ATOM 3084 C C . GLY B 1 156 ? 17.226 34.832 68.156 1.00 27.79 144 GLY B C 1
ATOM 3085 O O . GLY B 1 156 ? 17.261 35.080 69.370 1.00 27.84 144 GLY B O 1
ATOM 3086 N N . GLY B 1 157 ? 16.090 34.799 67.471 1.00 28.23 145 GLY B N 1
ATOM 3087 C CA . GLY B 1 157 ? 14.805 35.068 68.111 1.00 26.97 145 GLY B CA 1
ATOM 3088 C C . GLY B 1 157 ? 14.057 36.137 67.350 1.00 27.00 145 GLY B C 1
ATOM 3089 O O . GLY B 1 157 ? 14.170 36.231 66.142 1.00 27.41 145 GLY B O 1
ATOM 3090 N N . ASN B 1 158 ? 13.283 36.930 68.075 1.00 28.00 146 ASN B N 1
ATOM 3091 C CA . ASN B 1 158 ? 12.480 37.999 67.510 1.00 27.25 146 ASN B CA 1
ATOM 3092 C C . ASN B 1 158 ? 13.387 39.197 67.366 1.00 27.86 146 ASN B C 1
ATOM 3093 O O . ASN B 1 158 ? 13.385 40.101 68.193 1.00 27.58 146 ASN B O 1
ATOM 3106 N N . ASP B 1 160 ? 13.563 41.044 64.473 1.00 29.38 148 ASP B N 1
ATOM 3107 C CA . ASP B 1 160 ? 12.939 41.995 63.564 1.00 29.52 148 ASP B CA 1
ATOM 3108 C C . ASP B 1 160 ? 13.969 42.891 62.839 1.00 28.96 148 ASP B C 1
ATOM 3109 O O . ASP B 1 160 ? 13.874 44.118 62.823 1.00 28.71 148 ASP B O 1
ATOM 3114 N N . THR B 1 161 ? 14.946 42.250 62.223 1.00 28.26 149 THR B N 1
ATOM 3115 C CA . THR B 1 161 ? 15.946 42.949 61.439 1.00 28.77 149 THR B CA 1
ATOM 3116 C C . THR B 1 161 ? 15.549 42.970 59.967 1.00 28.61 149 THR B C 1
ATOM 3117 O O . THR B 1 161 ? 15.527 41.928 59.338 1.00 29.22 149 THR B O 1
ATOM 3121 N N . LYS B 1 162 ? 15.262 44.160 59.425 1.00 30.49 150 LYS B N 1
ATOM 3122 C CA . LYS B 1 162 ? 14.753 44.309 58.044 1.00 31.03 150 LYS B CA 1
ATOM 3123 C C . LYS B 1 162 ? 15.768 43.918 56.963 1.00 30.67 150 LYS B C 1
ATOM 3124 O O . LYS B 1 162 ? 15.417 43.808 55.793 1.00 31.85 150 LYS B O 1
ATOM 3130 N N . GLU B 1 163 ? 17.022 43.732 57.364 1.00 30.41 151 GLU B N 1
ATOM 3131 C CA . GLU B 1 163 ? 18.062 43.226 56.478 1.00 31.25 151 GLU B CA 1
ATOM 3132 C C . GLU B 1 163 ? 17.946 41.703 56.194 1.00 30.90 151 GLU B C 1
ATOM 3133 O O . GLU B 1 163 ? 18.453 41.224 55.168 1.00 30.23 151 GLU B O 1
ATOM 3139 N N . ILE B 1 164 ? 17.259 40.970 57.082 1.00 29.44 152 ILE B N 1
ATOM 3140 C CA . ILE B 1 164 ? 17.006 39.530 56.925 1.00 29.02 152 ILE B CA 1
ATOM 3141 C C . ILE B 1 164 ? 15.938 39.313 55.833 1.00 28.78 152 ILE B C 1
ATOM 3142 O O . ILE B 1 164 ? 14.780 38.974 56.073 1.00 28.83 152 ILE B O 1
ATOM 3147 N N . THR B 1 165 ? 16.366 39.527 54.603 1.00 28.99 153 THR B N 1
ATOM 3148 C CA . THR B 1 165 ? 15.476 39.612 53.477 1.00 28.07 153 THR B CA 1
ATOM 3149 C C . THR B 1 165 ? 15.924 38.559 52.475 1.00 26.61 153 THR B C 1
ATOM 3150 O O . THR B 1 165 ? 16.825 37.781 52.764 1.00 26.32 153 THR B O 1
ATOM 3154 N N . GLU B 1 166 ? 15.303 38.515 51.303 1.00 27.55 154 GLU B N 1
ATOM 3155 C CA . GLU B 1 166 ? 15.735 37.584 50.254 1.00 27.16 154 GLU B CA 1
ATOM 3156 C C . GLU B 1 166 ? 17.185 37.869 49.862 1.00 25.63 154 GLU B C 1
ATOM 3157 O O . GLU B 1 166 ? 17.638 39.008 49.933 1.00 25.83 154 GLU B O 1
ATOM 3163 N N . ASN B 1 167 ? 17.899 36.815 49.482 1.00 25.26 155 ASN B N 1
ATOM 3164 C CA A ASN B 1 167 ? 19.257 36.958 48.938 0.50 25.04 155 ASN B CA 1
ATOM 3165 C CA B ASN B 1 167 ? 19.267 36.890 48.967 0.50 25.15 155 ASN B CA 1
ATOM 3166 C C . ASN B 1 167 ? 20.269 37.449 49.973 1.00 25.59 155 ASN B C 1
ATOM 3167 O O . ASN B 1 167 ? 21.196 38.167 49.620 1.00 25.84 155 ASN B O 1
ATOM 3176 N N . VAL B 1 168 ? 20.081 37.087 51.245 1.00 26.06 156 VAL B N 1
ATOM 3177 C CA . VAL B 1 168 ? 21.102 37.332 52.276 1.00 26.13 156 VAL B CA 1
ATOM 3178 C C . VAL B 1 168 ? 21.385 36.030 53.023 1.00 26.28 156 VAL B C 1
ATOM 3179 O O . VAL B 1 168 ? 20.606 35.085 52.930 1.00 25.12 156 VAL B O 1
ATOM 3183 N N . THR B 1 169 ? 22.503 35.984 53.746 1.00 26.51 157 THR B N 1
ATOM 3184 C CA . THR B 1 169 ? 22.844 34.834 54.583 1.00 26.44 157 THR B CA 1
ATOM 3185 C C . THR B 1 169 ? 22.855 35.217 56.069 1.00 25.82 157 THR B C 1
ATOM 3186 O O . THR B 1 169 ? 23.501 36.183 56.473 1.00 25.89 157 THR B O 1
ATOM 3190 N N . VAL B 1 170 ? 22.126 34.446 56.865 1.00 25.23 158 VAL B N 1
ATOM 3191 C CA . VAL B 1 170 ? 22.090 34.621 58.306 1.00 25.03 158 VAL B CA 1
ATOM 3192 C C . VAL B 1 170 ? 23.070 33.639 58.939 1.00 26.21 158 VAL B C 1
ATOM 3193 O O . VAL B 1 170 ? 22.952 32.431 58.754 1.00 27.07 158 VAL B O 1
ATOM 3197 N N . HIS B 1 171 ? 24.037 34.171 59.679 1.00 26.21 159 HIS B N 1
ATOM 3198 C CA . HIS B 1 171 ? 25.017 33.358 60.377 1.00 26.11 159 HIS B CA 1
ATOM 3199 C C . HIS B 1 171 ? 24.563 33.283 61.837 1.00 26.16 159 HIS B C 1
ATOM 3200 O O . HIS B 1 171 ? 24.457 34.304 62.500 1.00 25.87 159 HIS B O 1
ATOM 3207 N N . LEU B 1 172 ? 24.281 32.076 62.320 1.00 25.79 160 LEU B N 1
ATOM 3208 C CA . LEU B 1 172 ? 23.817 31.869 63.677 1.00 25.28 160 LEU B CA 1
ATOM 3209 C C . LEU B 1 172 ? 24.787 30.957 64.428 1.00 24.87 160 LEU B C 1
ATOM 3210 O O . LEU B 1 172 ? 25.219 29.943 63.907 1.00 23.36 160 LEU B O 1
ATOM 3215 N N . PRO B 1 173 ? 25.108 31.304 65.678 1.00 24.66 161 PRO B N 1
ATOM 3216 C CA . PRO B 1 173 ? 25.949 30.418 66.479 1.00 23.96 161 PRO B CA 1
ATOM 3217 C C . PRO B 1 173 ? 25.177 29.188 66.912 1.00 23.61 161 PRO B C 1
ATOM 3218 O O . PRO B 1 173 ? 23.987 29.288 67.184 1.00 23.34 161 PRO B O 1
ATOM 3222 N N . VAL B 1 174 ? 25.851 28.040 66.968 1.00 23.43 162 VAL B N 1
ATOM 3223 C CA . VAL B 1 174 ? 25.203 26.782 67.285 1.00 22.20 162 VAL B CA 1
ATOM 3224 C C . VAL B 1 174 ? 25.500 26.373 68.736 1.00 23.03 162 VAL B C 1
ATOM 3225 O O . VAL B 1 174 ? 26.630 26.488 69.204 1.00 22.76 162 VAL B O 1
ATOM 3229 N N . PHE B 1 175 ? 24.478 25.903 69.446 1.00 22.77 163 PHE B N 1
ATOM 3230 C CA . PHE B 1 175 ? 24.650 25.469 70.828 1.00 22.45 163 PHE B CA 1
ATOM 3231 C C . PHE B 1 175 ? 24.215 24.047 71.077 1.00 23.07 163 PHE B C 1
ATOM 3232 O O . PHE B 1 175 ? 24.601 23.479 72.093 1.00 25.46 163 PHE B O 1
ATOM 3240 N N . GLN B 1 176 ? 23.415 23.465 70.184 1.00 23.57 164 GLN B N 1
ATOM 3241 C CA . GLN B 1 176 ? 22.989 22.061 70.319 1.00 23.17 164 GLN B CA 1
ATOM 3242 C C . GLN B 1 176 ? 23.352 21.274 69.064 1.00 24.27 164 GLN B C 1
ATOM 3243 O O . GLN B 1 176 ? 23.467 21.855 67.986 1.00 25.36 164 GLN B O 1
ATOM 3249 N N . GLU B 1 177 ? 23.530 19.958 69.209 1.00 24.88 165 GLU B N 1
ATOM 3250 C CA . GLU B 1 177 ? 23.740 19.078 68.062 1.00 24.76 165 GLU B CA 1
ATOM 3251 C C . GLU B 1 177 ? 22.621 19.314 67.035 1.00 25.08 165 GLU B C 1
ATOM 3252 O O . GLU B 1 177 ? 21.435 19.347 67.384 1.00 24.81 165 GLU B O 1
ATOM 3255 N N . GLY B 1 178 ? 23.012 19.542 65.784 1.00 23.55 166 GLY B N 1
ATOM 3256 C CA . GLY B 1 178 ? 22.057 19.782 64.715 1.00 23.92 166 GLY B CA 1
ATOM 3257 C C . GLY B 1 178 ? 21.379 21.145 64.694 1.00 24.21 166 GLY B C 1
ATOM 3258 O O . GLY B 1 178 ? 20.437 21.354 63.929 1.00 23.83 166 GLY B O 1
ATOM 3259 N N . ALA B 1 179 ? 21.852 22.077 65.517 1.00 24.89 167 ALA B N 1
ATOM 3260 C CA . ALA B 1 179 ? 21.388 23.482 65.484 1.00 24.74 167 ALA B CA 1
ATOM 3261 C C . ALA B 1 179 ? 19.949 23.660 65.998 1.00 25.20 167 ALA B C 1
ATOM 3262 O O . ALA B 1 179 ? 19.735 24.336 67.008 1.00 27.49 167 ALA B O 1
ATOM 3264 N N . LEU B 1 180 ? 18.990 23.028 65.323 1.00 23.53 168 LEU B N 1
ATOM 3265 C CA . LEU B 1 180 ? 17.570 23.099 65.672 1.00 23.49 168 LEU B CA 1
ATOM 3266 C C . LEU B 1 180 ? 17.082 24.500 65.287 1.00 23.36 168 LEU B C 1
ATOM 3267 O O . LEU B 1 180 ? 16.855 25.359 66.126 1.00 24.57 168 LEU B O 1
ATOM 3272 N N . LEU B 1 181 ? 16.944 24.689 63.981 1.00 22.72 169 LEU B N 1
ATOM 3273 C CA . LEU B 1 181 ? 16.594 25.949 63.365 1.00 21.52 169 LEU B CA 1
ATOM 3274 C C . LEU B 1 181 ? 15.078 26.118 63.352 1.00 23.03 169 LEU B C 1
ATOM 3275 O O . LEU B 1 181 ? 14.345 25.177 63.066 1.00 23.10 169 LEU B O 1
ATOM 3280 N N . ALA B 1 182 ? 14.611 27.319 63.671 1.00 23.76 170 ALA B N 1
ATOM 3281 C CA . ALA B 1 182 ? 13.185 27.653 63.591 1.00 24.42 170 ALA B CA 1
ATOM 3282 C C . ALA B 1 182 ? 13.030 29.083 63.095 1.00 24.34 170 ALA B C 1
ATOM 3283 O O . ALA B 1 182 ? 13.955 29.881 63.157 1.00 25.85 170 ALA B O 1
ATOM 3285 N N . LEU B 1 183 ? 11.838 29.422 62.639 1.00 24.54 171 LEU B N 1
ATOM 3286 C CA . LEU B 1 183 ? 11.698 30.567 61.783 1.00 24.74 171 LEU B CA 1
ATOM 3287 C C . LEU B 1 183 ? 10.231 30.935 61.651 1.00 25.07 171 LEU B C 1
ATOM 3288 O O . LEU B 1 183 ? 9.372 30.055 61.472 1.00 25.79 171 LEU B O 1
ATOM 3293 N N . GLY B 1 184 ? 9.937 32.229 61.756 1.00 24.11 172 GLY B N 1
ATOM 3294 C CA . GLY B 1 184 ? 8.557 32.694 61.753 1.00 23.34 172 GLY B CA 1
ATOM 3295 C C . GLY B 1 184 ? 8.467 34.197 61.639 1.00 22.91 172 GLY B C 1
ATOM 3296 O O . GLY B 1 184 ? 9.453 34.856 61.310 1.00 23.84 172 GLY B O 1
ATOM 3297 N N . ASP B 1 185 ? 7.271 34.729 61.884 1.00 22.53 173 ASP B N 1
ATOM 3298 C CA . ASP B 1 185 ? 7.061 36.168 62.051 1.00 22.68 173 ASP B CA 1
ATOM 3299 C C . ASP B 1 185 ? 7.498 36.951 60.827 1.00 22.60 173 ASP B C 1
ATOM 3300 O O . ASP B 1 185 ? 8.315 37.876 60.943 1.00 22.63 173 ASP B O 1
ATOM 3305 N N . VAL B 1 186 ? 6.967 36.579 59.660 1.00 21.43 174 VAL B N 1
ATOM 3306 C CA . VAL B 1 186 ? 7.350 37.233 58.408 1.00 21.37 174 VAL B CA 1
ATOM 3307 C C . VAL B 1 186 ? 6.546 38.518 58.238 1.00 23.45 174 VAL B C 1
ATOM 3308 O O . VAL B 1 186 ? 5.344 38.534 58.526 1.00 24.94 174 VAL B O 1
ATOM 3312 N N . HIS B 1 187 ? 7.207 39.582 57.776 1.00 23.06 175 HIS B N 1
ATOM 3313 C CA . HIS B 1 187 ? 6.541 40.828 57.411 1.00 23.76 175 HIS B CA 1
ATOM 3314 C C . HIS B 1 187 ? 6.604 41.136 55.906 1.00 24.36 175 HIS B C 1
ATOM 3315 O O . HIS B 1 187 ? 7.545 40.744 55.228 1.00 24.64 175 HIS B O 1
ATOM 3322 N N . ALA B 1 188 ? 5.590 41.849 55.410 1.00 24.58 176 ALA B N 1
ATOM 3323 C CA . ALA B 1 188 ? 5.573 42.401 54.054 1.00 25.37 176 ALA B CA 1
ATOM 3324 C C . ALA B 1 188 ? 6.395 43.691 53.954 1.00 25.75 176 ALA B C 1
ATOM 3325 O O . ALA B 1 188 ? 6.934 44.010 52.889 1.00 25.58 176 ALA B O 1
ATOM 3327 N N . THR B 1 189 ? 6.462 44.432 55.056 1.00 27.28 177 THR B N 1
ATOM 3328 C CA . THR B 1 189 ? 7.297 45.629 55.153 1.00 30.21 177 THR B CA 1
ATOM 3329 C C . THR B 1 189 ? 7.459 46.053 56.615 1.00 30.79 177 THR B C 1
ATOM 3330 O O . THR B 1 189 ? 6.679 45.636 57.475 1.00 30.03 177 THR B O 1
ATOM 3342 N N . GLY B 1 191 ? 9.456 49.410 59.305 1.00 30.72 179 GLY B N 1
ATOM 3343 C CA . GLY B 1 191 ? 10.438 50.449 59.578 1.00 30.67 179 GLY B CA 1
ATOM 3344 C C . GLY B 1 191 ? 11.387 50.034 60.687 1.00 30.56 179 GLY B C 1
ATOM 3345 O O . GLY B 1 191 ? 10.992 49.315 61.604 1.00 30.70 179 GLY B O 1
ATOM 3346 N N . ASP B 1 192 ? 12.637 50.481 60.623 1.00 29.94 180 ASP B N 1
ATOM 3347 C CA . ASP B 1 192 ? 13.566 50.229 61.717 1.00 31.11 180 ASP B CA 1
ATOM 3348 C C . ASP B 1 192 ? 13.012 50.802 63.018 1.00 31.32 180 ASP B C 1
ATOM 3349 O O . ASP B 1 192 ? 12.578 51.951 63.066 1.00 32.67 180 ASP B O 1
ATOM 3354 N N . GLY B 1 193 ? 13.011 49.987 64.066 1.00 31.37 181 GLY B N 1
ATOM 3355 C CA . GLY B 1 193 ? 12.416 50.373 65.342 1.00 31.73 181 GLY B CA 1
ATOM 3356 C C . GLY B 1 193 ? 11.124 49.643 65.639 1.00 31.51 181 GLY B C 1
ATOM 3357 O O . GLY B 1 193 ? 10.867 49.302 66.788 1.00 33.78 181 GLY B O 1
ATOM 3358 N N . GLU B 1 194 ? 10.314 49.411 64.607 1.00 31.29 182 GLU B N 1
ATOM 3359 C CA . GLU B 1 194 ? 9.032 48.690 64.731 1.00 32.39 182 GLU B CA 1
ATOM 3360 C C . GLU B 1 194 ? 8.190 49.268 65.863 1.00 30.65 182 GLU B C 1
ATOM 3361 O O . GLU B 1 194 ? 7.687 48.557 66.728 1.00 31.26 182 GLU B O 1
ATOM 3367 N N . VAL B 1 195 ? 8.033 50.577 65.827 1.00 29.21 183 VAL B N 1
ATOM 3368 C CA . VAL B 1 195 ? 7.768 51.340 67.040 1.00 27.64 183 VAL B CA 1
ATOM 3369 C C . VAL B 1 195 ? 6.423 51.119 67.710 1.00 27.92 183 VAL B C 1
ATOM 3370 O O . VAL B 1 195 ? 6.295 51.423 68.888 1.00 29.37 183 VAL B O 1
ATOM 3374 N N . CYS B 1 196 ? 5.424 50.623 66.981 1.00 27.15 184 CYS B N 1
ATOM 3375 C CA . CYS B 1 196 ? 4.104 50.390 67.573 1.00 26.82 184 CYS B CA 1
ATOM 3376 C C . CYS B 1 196 ? 3.968 48.967 68.085 1.00 25.85 184 CYS B C 1
ATOM 3377 O O . CYS B 1 196 ? 2.955 48.617 68.675 1.00 26.24 184 CYS B O 1
ATOM 3380 N N . VAL B 1 197 ? 4.993 48.162 67.821 1.00 25.33 185 VAL B N 1
ATOM 3381 C CA . VAL B 1 197 ? 5.150 46.782 68.300 1.00 26.36 185 VAL B CA 1
ATOM 3382 C C . VAL B 1 197 ? 5.057 45.803 67.150 1.00 26.36 185 VAL B C 1
ATOM 3383 O O . VAL B 1 197 ? 5.719 44.775 67.172 1.00 27.81 185 VAL B O 1
ATOM 3387 N N . SER B 1 198 ? 4.234 46.108 66.154 1.00 26.67 186 SER B N 1
ATOM 3388 C CA . SER B 1 198 ? 4.031 45.183 65.039 1.00 27.84 186 SER B CA 1
ATOM 3389 C C . SER B 1 198 ? 4.355 45.807 63.691 1.00 28.47 186 SER B C 1
ATOM 3390 O O . SER B 1 198 ? 4.390 47.036 63.534 1.00 27.44 186 SER B O 1
ATOM 3393 N N . ALA B 1 199 ? 4.645 44.937 62.728 1.00 30.01 187 ALA B N 1
ATOM 3394 C CA . ALA B 1 199 ? 4.881 45.356 61.349 1.00 30.54 187 ALA B CA 1
ATOM 3395 C C . ALA B 1 199 ? 3.653 44.903 60.585 1.00 30.16 187 ALA B C 1
ATOM 3396 O O . ALA B 1 199 ? 2.598 44.672 61.187 1.00 30.61 187 ALA B O 1
ATOM 3398 N N . CYS B 1 200 ? 3.783 44.792 59.272 1.00 30.45 188 CYS B N 1
ATOM 3399 C CA . CYS B 1 200 ? 2.733 44.241 58.441 1.00 29.29 188 CYS B CA 1
ATOM 3400 C C . CYS B 1 200 ? 2.780 42.701 58.493 1.00 27.77 188 CYS B C 1
ATOM 3401 O O . CYS B 1 200 ? 3.491 42.059 57.713 1.00 25.83 188 CYS B O 1
ATOM 3404 N N . GLU B 1 201 ? 2.019 42.130 59.426 1.00 26.31 189 GLU B N 1
ATOM 3405 C CA . GLU B 1 201 ? 2.164 40.730 59.813 1.00 26.64 189 GLU B CA 1
ATOM 3406 C C . GLU B 1 201 ? 1.457 39.816 58.830 1.00 26.77 189 GLU B C 1
ATOM 3407 O O . GLU B 1 201 ? 0.311 40.077 58.445 1.00 28.06 189 GLU B O 1
ATOM 3413 N N . VAL B 1 202 ? 2.128 38.733 58.443 1.00 26.48 190 VAL B N 1
ATOM 3414 C CA . VAL B 1 202 ? 1.596 37.817 57.430 1.00 25.85 190 VAL B CA 1
ATOM 3415 C C . VAL B 1 202 ? 2.074 36.372 57.600 1.00 26.60 190 VAL B C 1
ATOM 3416 O O . VAL B 1 202 ? 3.156 36.136 58.133 1.00 28.80 190 VAL B O 1
ATOM 3420 N N . PRO B 1 203 ? 1.257 35.404 57.147 1.00 26.16 191 PRO B N 1
ATOM 3421 C CA . PRO B 1 203 ? 1.737 34.051 56.918 1.00 25.72 191 PRO B CA 1
ATOM 3422 C C . PRO B 1 203 ? 2.438 34.031 55.576 1.00 25.56 191 PRO B C 1
ATOM 3423 O O . PRO B 1 203 ? 2.084 34.799 54.690 1.00 24.11 191 PRO B O 1
ATOM 3427 N N . ALA B 1 204 ? 3.406 33.148 55.416 1.00 25.65 192 ALA B N 1
ATOM 3428 C CA . ALA B 1 204 ? 4.266 33.181 54.240 1.00 25.14 192 ALA B CA 1
ATOM 3429 C C . ALA B 1 204 ? 4.896 31.830 54.027 1.00 25.24 192 ALA B C 1
ATOM 3430 O O . ALA B 1 204 ? 4.718 30.928 54.839 1.00 26.15 192 ALA B O 1
ATOM 3432 N N . LYS B 1 205 ? 5.593 31.693 52.906 1.00 25.90 193 LYS B N 1
ATOM 3433 C CA . LYS B 1 205 ? 6.489 30.570 52.660 1.00 26.58 193 LYS B CA 1
ATOM 3434 C C . LYS B 1 205 ? 7.884 31.152 52.623 1.00 23.60 193 LYS B C 1
ATOM 3435 O O . LYS B 1 205 ? 8.089 32.202 52.048 1.00 24.22 193 LYS B O 1
ATOM 3441 N N . VAL B 1 206 ? 8.840 30.491 53.247 1.00 23.65 194 VAL B N 1
ATOM 3442 C CA . VAL B 1 206 ? 10.213 30.951 53.212 1.00 22.74 194 VAL B CA 1
ATOM 3443 C C . VAL B 1 206 ? 11.105 29.790 52.812 1.00 23.03 194 VAL B C 1
ATOM 3444 O O . VAL B 1 206 ? 11.196 28.796 53.524 1.00 22.17 194 VAL B O 1
ATOM 3448 N N . VAL B 1 207 ? 11.726 29.918 51.642 1.00 23.27 195 VAL B N 1
ATOM 3449 C CA . VAL B 1 207 ? 12.651 28.918 51.113 1.00 22.16 195 VAL B CA 1
ATOM 3450 C C . VAL B 1 207 ? 14.048 29.328 51.543 1.00 22.48 195 VAL B C 1
ATOM 3451 O O . VAL B 1 207 ? 14.478 30.457 51.301 1.00 23.02 195 VAL B O 1
ATOM 3455 N N . VAL B 1 208 ? 14.753 28.410 52.180 1.00 23.96 196 VAL B N 1
ATOM 3456 C CA . VAL B 1 208 ? 16.089 28.678 52.675 1.00 25.14 196 VAL B CA 1
ATOM 3457 C C . VAL B 1 208 ? 17.006 27.583 52.213 1.00 26.83 196 VAL B C 1
ATOM 3458 O O . VAL B 1 208 ? 16.566 26.577 51.686 1.00 26.42 196 VAL B O 1
ATOM 3462 N N . GLU B 1 209 ? 18.295 27.801 52.407 1.00 30.44 197 GLU B N 1
ATOM 3463 C CA . GLU B 1 209 ? 19.332 26.852 52.002 1.00 32.35 197 GLU B CA 1
ATOM 3464 C C . GLU B 1 209 ? 20.325 26.863 53.129 1.00 30.04 197 GLU B C 1
ATOM 3465 O O . GLU B 1 209 ? 20.859 27.915 53.465 1.00 29.09 197 GLU B O 1
ATOM 3471 N N . ILE B 1 210 ? 20.555 25.698 53.720 1.00 29.83 198 ILE B N 1
ATOM 3472 C CA . ILE B 1 210 ? 21.314 25.606 54.947 1.00 30.11 198 ILE B CA 1
ATOM 3473 C C . ILE B 1 210 ? 22.732 25.131 54.648 1.00 30.68 198 ILE B C 1
ATOM 3474 O O . ILE B 1 210 ? 22.946 24.266 53.805 1.00 31.89 198 ILE B O 1
ATOM 3479 N N . ASP B 1 211 ? 23.703 25.747 55.308 1.00 30.78 199 ASP B N 1
ATOM 3480 C CA . ASP B 1 211 ? 25.091 25.310 55.214 1.00 31.06 199 ASP B CA 1
ATOM 3481 C C . ASP B 1 211 ? 25.749 25.450 56.591 1.00 29.46 199 ASP B C 1
ATOM 3482 O O . ASP B 1 211 ? 25.103 25.873 57.555 1.00 30.03 199 ASP B O 1
ATOM 3487 N N . VAL B 1 212 ? 27.018 25.074 56.679 1.00 28.38 200 VAL B N 1
ATOM 3488 C CA . VAL B 1 212 ? 27.747 25.119 57.925 1.00 28.81 200 VAL B CA 1
ATOM 3489 C C . VAL B 1 212 ? 29.113 25.754 57.767 1.00 28.23 200 VAL B C 1
ATOM 3490 O O . VAL B 1 212 ? 29.765 25.623 56.739 1.00 28.44 200 VAL B O 1
ATOM 3494 N N . SER B 1 213 ? 29.545 26.437 58.811 1.00 28.89 201 SER B N 1
ATOM 3495 C CA . SER B 1 213 ? 30.918 26.887 58.906 1.00 29.73 201 SER B CA 1
ATOM 3496 C C . SER B 1 213 ? 31.472 26.428 60.236 1.00 30.06 201 SER B C 1
ATOM 3497 O O . SER B 1 213 ? 30.757 26.407 61.232 1.00 28.70 201 SER B O 1
ATOM 3500 N N . LYS B 1 214 ? 32.754 26.084 60.255 1.00 31.03 202 LYS B N 1
ATOM 3501 C CA . LYS B 1 214 ? 33.374 25.574 61.465 1.00 32.84 202 LYS B CA 1
ATOM 3502 C C . LYS B 1 214 ? 34.038 26.658 62.300 1.00 34.13 202 LYS B C 1
ATOM 3503 O O . LYS B 1 214 ? 34.957 26.373 63.043 1.00 36.81 202 LYS B O 1
ATOM 3509 N N . GLU B 1 215 ? 33.573 27.897 62.191 1.00 34.77 203 GLU B N 1
ATOM 3510 C CA . GLU B 1 215 ? 34.020 28.969 63.082 1.00 34.70 203 GLU B CA 1
ATOM 3511 C C . GLU B 1 215 ? 32.971 29.145 64.173 1.00 34.89 203 GLU B C 1
ATOM 3512 O O . GLU B 1 215 ? 31.770 29.078 63.908 1.00 35.06 203 GLU B O 1
ATOM 3514 N N . GLU B 1 216 ? 33.430 29.362 65.401 1.00 34.52 204 GLU B N 1
ATOM 3515 C CA . GLU B 1 216 ? 32.558 29.828 66.467 1.00 34.17 204 GLU B CA 1
ATOM 3516 C C . GLU B 1 216 ? 32.312 31.323 66.277 1.00 33.26 204 GLU B C 1
ATOM 3517 O O . GLU B 1 216 ? 33.205 32.036 65.821 1.00 32.40 204 GLU B O 1
ATOM 3523 N N . ILE B 1 217 ? 31.097 31.778 66.600 1.00 31.09 205 ILE B N 1
ATOM 3524 C CA . ILE B 1 217 ? 30.787 33.208 66.642 1.00 29.61 205 ILE B CA 1
ATOM 3525 C C . ILE B 1 217 ? 29.949 33.548 67.890 1.00 28.53 205 ILE B C 1
ATOM 3526 O O . ILE B 1 217 ? 29.348 32.658 68.495 1.00 29.78 205 ILE B O 1
ATOM 3531 N N . LYS B 1 218 ? 29.913 34.823 68.279 1.00 26.47 206 LYS B N 1
ATOM 3532 C CA . LYS B 1 218 ? 29.208 35.218 69.500 1.00 25.64 206 LYS B CA 1
ATOM 3533 C C . LYS B 1 218 ? 27.745 35.513 69.219 1.00 25.19 206 LYS B C 1
ATOM 3534 O O . LYS B 1 218 ? 26.870 34.923 69.834 1.00 26.10 206 LYS B O 1
ATOM 3540 N N . TRP B 1 219 ? 27.498 36.420 68.280 1.00 25.80 207 TRP B N 1
ATOM 3541 C CA . TRP B 1 219 ? 26.160 36.904 67.957 1.00 25.78 207 TRP B CA 1
ATOM 3542 C C . TRP B 1 219 ? 25.866 36.643 66.507 1.00 25.92 207 TRP B C 1
ATOM 3543 O O . TRP B 1 219 ? 26.788 36.508 65.705 1.00 27.06 207 TRP B O 1
ATOM 3554 N N . PRO B 1 220 ? 24.577 36.636 66.146 1.00 25.72 208 PRO B N 1
ATOM 3555 C CA . PRO B 1 220 ? 24.179 36.522 64.756 1.00 25.81 208 PRO B CA 1
ATOM 3556 C C . PRO B 1 220 ? 24.750 37.610 63.853 1.00 25.54 208 PRO B C 1
ATOM 3557 O O . PRO B 1 220 ? 24.957 38.749 64.295 1.00 25.27 208 PRO B O 1
ATOM 3561 N N . VAL B 1 221 ? 24.980 37.241 62.594 1.00 24.49 209 VAL B N 1
ATOM 3562 C CA . VAL B 1 221 ? 25.483 38.145 61.589 1.00 23.85 209 VAL B CA 1
ATOM 3563 C C . VAL B 1 221 ? 24.696 37.894 60.308 1.00 25.13 209 VAL B C 1
ATOM 3564 O O . VAL B 1 221 ? 24.642 36.763 59.814 1.00 23.30 209 VAL B O 1
ATOM 3568 N N . VAL B 1 222 ? 24.080 38.951 59.780 1.00 25.52 210 VAL B N 1
ATOM 3569 C CA . VAL B 1 222 ? 23.438 38.894 58.475 1.00 25.27 210 VAL B CA 1
ATOM 3570 C C . VAL B 1 222 ? 24.464 39.330 57.465 1.00 25.55 210 VAL B C 1
ATOM 3571 O O . VAL B 1 222 ? 25.091 40.357 57.646 1.00 26.71 210 VAL B O 1
ATOM 3575 N N . GLU B 1 223 ? 24.669 38.525 56.429 1.00 26.25 211 GLU B N 1
ATOM 3576 C CA . GLU B 1 223 ? 25.607 38.865 55.364 1.00 27.68 211 GLU B CA 1
ATOM 3577 C C . GLU B 1 223 ? 24.832 39.216 54.095 1.00 27.64 211 GLU B C 1
ATOM 3578 O O . GLU B 1 223 ? 24.142 38.372 53.506 1.00 25.16 211 GLU B O 1
ATOM 3584 N N . THR B 1 224 ? 24.949 40.478 53.693 1.00 27.54 212 THR B N 1
ATOM 3585 C CA . THR B 1 224 ? 24.325 40.953 52.476 1.00 26.79 212 THR B CA 1
ATOM 3586 C C . THR B 1 224 ? 25.352 40.982 51.378 1.00 28.08 212 THR B C 1
ATOM 3587 O O . THR B 1 224 ? 26.501 40.617 51.560 1.00 27.73 212 THR B O 1
ATOM 3591 N N . ASN B 1 225 ? 24.914 41.425 50.223 1.00 30.49 213 ASN B N 1
ATOM 3592 C CA . ASN B 1 225 ? 25.767 41.484 49.079 1.00 32.80 213 ASN B CA 1
ATOM 3593 C C . ASN B 1 225 ? 27.028 42.314 49.342 1.00 33.46 213 ASN B C 1
ATOM 3594 O O . ASN B 1 225 ? 28.122 41.907 48.959 1.00 35.18 213 ASN B O 1
ATOM 3599 N N . ASP B 1 226 ? 26.889 43.455 50.016 1.00 32.25 214 ASP B N 1
ATOM 3600 C CA . ASP B 1 226 ? 28.045 44.330 50.270 1.00 31.96 214 ASP B CA 1
ATOM 3601 C C . ASP B 1 226 ? 28.397 44.576 51.744 1.00 30.35 214 ASP B C 1
ATOM 3602 O O . ASP B 1 226 ? 29.341 45.311 52.032 1.00 30.46 214 ASP B O 1
ATOM 3607 N N . ALA B 1 227 ? 27.684 43.952 52.674 1.00 28.39 215 ALA B N 1
ATOM 3608 C CA . ALA B 1 227 ? 27.906 44.243 54.090 1.00 28.04 215 ALA B CA 1
ATOM 3609 C C . ALA B 1 227 ? 27.618 43.081 55.026 1.00 27.16 215 ALA B C 1
ATOM 3610 O O . ALA B 1 227 ? 26.767 42.224 54.765 1.00 26.84 215 ALA B O 1
ATOM 3612 N N . TYR B 1 228 ? 28.334 43.089 56.140 1.00 26.74 216 TYR B N 1
ATOM 3613 C CA . TYR B 1 228 ? 27.999 42.268 57.300 1.00 26.99 216 TYR B CA 1
ATOM 3614 C C . TYR B 1 228 ? 27.244 43.104 58.339 1.00 26.23 216 TYR B C 1
ATOM 3615 O O . TYR B 1 228 ? 27.681 44.193 58.692 1.00 25.97 216 TYR B O 1
ATOM 3624 N N . TYR B 1 229 ? 26.122 42.599 58.834 1.00 25.56 217 TYR B N 1
ATOM 3625 C CA . TYR B 1 229 ? 25.436 43.247 59.943 1.00 25.52 217 TYR B CA 1
ATOM 3626 C C . TYR B 1 229 ? 25.513 42.384 61.195 1.00 25.06 217 TYR B C 1
ATOM 3627 O O . TYR B 1 229 ? 24.911 41.311 61.238 1.00 26.80 217 TYR B O 1
ATOM 3636 N N . ILE B 1 230 ? 26.243 42.845 62.212 1.00 23.22 218 ILE B N 1
ATOM 3637 C CA . ILE B 1 230 ? 26.224 42.178 63.508 1.00 23.10 218 ILE B CA 1
ATOM 3638 C C . ILE B 1 230 ? 24.965 42.629 64.232 1.00 24.19 218 ILE B C 1
ATOM 3639 O O . ILE B 1 230 ? 24.604 43.805 64.198 1.00 24.41 218 ILE B O 1
ATOM 3644 N N . ILE B 1 231 ? 24.293 41.677 64.868 1.00 25.10 219 ILE B N 1
ATOM 3645 C CA . ILE B 1 231 ? 22.959 41.892 65.413 1.00 25.32 219 ILE B CA 1
ATOM 3646 C C . ILE B 1 231 ? 22.916 41.446 66.882 1.00 25.46 219 ILE B C 1
ATOM 3647 O O . ILE B 1 231 ? 22.886 40.257 67.166 1.00 25.80 219 ILE B O 1
ATOM 3652 N N . VAL B 1 232 ? 22.904 42.411 67.796 1.00 25.10 220 VAL B N 1
ATOM 3653 C CA . VAL B 1 232 ? 22.900 42.147 69.238 1.00 25.58 220 VAL B CA 1
ATOM 3654 C C . VAL B 1 232 ? 21.553 42.505 69.871 1.00 26.15 220 VAL B C 1
ATOM 3655 O O . VAL B 1 232 ? 20.993 43.557 69.590 1.00 27.30 220 VAL B O 1
ATOM 3659 N N . SER B 1 233 ? 21.044 41.621 70.724 1.00 26.29 221 SER B N 1
ATOM 3660 C CA . SER B 1 233 ? 19.755 41.815 71.378 1.00 26.43 221 SER B CA 1
ATOM 3661 C C . SER B 1 233 ? 19.907 41.682 72.888 1.00 26.49 221 SER B C 1
ATOM 3662 O O . SER B 1 233 ? 20.304 40.639 73.368 1.00 26.83 221 SER B O 1
ATOM 3665 N N . LEU B 1 234 ? 19.593 42.745 73.622 1.00 27.10 222 LEU B N 1
ATOM 3666 C CA . LEU B 1 234 ? 19.713 42.760 75.071 1.00 28.54 222 LEU B CA 1
ATOM 3667 C C . LEU B 1 234 ? 18.539 43.521 75.669 1.00 29.24 222 LEU B C 1
ATOM 3668 O O . LEU B 1 234 ? 17.918 44.307 74.984 1.00 29.79 222 LEU B O 1
ATOM 3673 N N . PRO B 1 235 ? 18.218 43.275 76.941 1.00 30.67 223 PRO B N 1
ATOM 3674 C CA . PRO B 1 235 ? 17.130 43.984 77.631 1.00 32.77 223 PRO B CA 1
ATOM 3675 C C . PRO B 1 235 ? 17.089 45.525 77.464 1.00 33.80 223 PRO B C 1
ATOM 3676 O O . PRO B 1 235 ? 15.999 46.100 77.427 1.00 35.19 223 PRO B O 1
ATOM 3680 N N . ASP B 1 236 ? 18.241 46.193 77.401 1.00 34.26 224 ASP B N 1
ATOM 3681 C CA . ASP B 1 236 ? 18.247 47.644 77.189 1.00 34.65 224 ASP B CA 1
ATOM 3682 C C . ASP B 1 236 ? 19.166 48.075 76.048 1.00 33.84 224 ASP B C 1
ATOM 3683 O O . ASP B 1 236 ? 20.274 47.545 75.850 1.00 34.39 224 ASP B O 1
ATOM 3688 N N . ILE B 1 237 ? 18.673 49.039 75.283 1.00 31.83 225 ILE B N 1
ATOM 3689 C CA . ILE B 1 237 ? 19.269 49.364 74.005 1.00 30.13 225 ILE B CA 1
ATOM 3690 C C . ILE B 1 237 ? 20.677 49.934 74.169 1.00 29.34 225 ILE B C 1
ATOM 3691 O O . ILE B 1 237 ? 21.541 49.759 73.312 1.00 29.96 225 ILE B O 1
ATOM 3696 N N . GLU B 1 238 ? 20.917 50.579 75.294 1.00 30.74 226 GLU B N 1
ATOM 3697 C CA . GLU B 1 238 ? 22.239 51.115 75.603 1.00 31.95 226 GLU B CA 1
ATOM 3698 C C . GLU B 1 238 ? 23.293 50.002 75.709 1.00 30.49 226 GLU B C 1
ATOM 3699 O O . GLU B 1 238 ? 24.412 50.158 75.224 1.00 29.47 226 GLU B O 1
ATOM 3705 N N . GLU B 1 239 ? 22.930 48.886 76.338 1.00 29.05 227 GLU B N 1
ATOM 3706 C CA . GLU B 1 239 ? 23.832 47.739 76.437 1.00 28.43 227 GLU B CA 1
ATOM 3707 C C . GLU B 1 239 ? 24.009 47.114 75.066 1.00 26.91 227 GLU B C 1
ATOM 3708 O O . GLU B 1 239 ? 25.120 46.781 74.664 1.00 26.20 227 GLU B O 1
ATOM 3711 N N . ALA B 1 240 ? 22.898 46.937 74.358 1.00 26.49 228 ALA B N 1
ATOM 3712 C CA . ALA B 1 240 ? 22.933 46.371 73.012 1.00 25.36 228 ALA B CA 1
ATOM 3713 C C . ALA B 1 240 ? 23.866 47.176 72.135 1.00 24.47 228 ALA B C 1
ATOM 3714 O O . ALA B 1 240 ? 24.656 46.605 71.393 1.00 27.05 228 ALA B O 1
ATOM 3716 N N . LEU B 1 241 ? 23.785 48.500 72.219 1.00 23.47 229 LEU B N 1
ATOM 3717 C CA . LEU B 1 241 ? 24.599 49.353 71.355 1.00 23.58 229 LEU B CA 1
ATOM 3718 C C . LEU B 1 241 ? 26.080 49.266 71.687 1.00 23.64 229 LEU B C 1
ATOM 3719 O O . LEU B 1 241 ? 26.920 49.267 70.804 1.00 24.15 229 LEU B O 1
ATOM 3724 N N . LYS B 1 242 ? 26.401 49.179 72.964 1.00 25.68 230 LYS B N 1
ATOM 3725 C CA . LYS B 1 242 ? 27.785 49.101 73.378 1.00 27.08 230 LYS B CA 1
ATOM 3726 C C . LYS B 1 242 ? 28.384 47.762 72.931 1.00 25.43 230 LYS B C 1
ATOM 3727 O O . LYS B 1 242 ? 29.525 47.709 72.511 1.00 24.77 230 LYS B O 1
ATOM 3733 N N . GLU B 1 243 ? 27.590 46.701 72.994 1.00 25.48 231 GLU B N 1
ATOM 3734 C CA . GLU B 1 243 ? 28.050 45.359 72.646 1.00 25.36 231 GLU B CA 1
ATOM 3735 C C . GLU B 1 243 ? 28.256 45.194 71.137 1.00 25.94 231 GLU B C 1
ATOM 3736 O O . GLU B 1 243 ? 29.287 44.676 70.712 1.00 25.72 231 GLU B O 1
ATOM 3742 N N . VAL B 1 244 ? 27.297 45.642 70.324 1.00 25.46 232 VAL B N 1
ATOM 3743 C CA . VAL B 1 244 ? 27.486 45.588 68.871 1.00 25.35 232 VAL B CA 1
ATOM 3744 C C . VAL B 1 244 ? 28.725 46.382 68.447 1.00 26.47 232 VAL B C 1
ATOM 3745 O O . VAL B 1 244 ? 29.434 45.981 67.513 1.00 27.40 232 VAL B O 1
ATOM 3749 N N . THR B 1 245 ? 28.996 47.490 69.138 1.00 25.11 233 THR B N 1
ATOM 3750 C CA . THR B 1 245 ? 30.206 48.259 68.869 1.00 26.30 233 THR B CA 1
ATOM 3751 C C . THR B 1 245 ? 31.474 47.500 69.279 1.00 26.57 233 THR B C 1
ATOM 3752 O O . THR B 1 245 ? 32.459 47.513 68.539 1.00 26.99 233 THR B O 1
ATOM 3756 N N . ARG B 1 246 ? 31.454 46.852 70.442 1.00 25.72 234 ARG B N 1
ATOM 3757 C CA . ARG B 1 246 ? 32.602 46.067 70.887 1.00 28.07 234 ARG B CA 1
ATOM 3758 C C . ARG B 1 246 ? 32.845 44.903 69.906 1.00 27.47 234 ARG B C 1
ATOM 3759 O O . ARG B 1 246 ? 33.980 44.621 69.514 1.00 27.23 234 ARG B O 1
ATOM 3767 N N . GLU B 1 247 ? 31.771 44.245 69.494 1.00 26.88 235 GLU B N 1
ATOM 3768 C CA . GLU B 1 247 ? 31.884 43.127 68.580 1.00 27.70 235 GLU B CA 1
ATOM 3769 C C . GLU B 1 247 ? 32.379 43.557 67.212 1.00 26.82 235 GLU B C 1
ATOM 3770 O O . GLU B 1 247 ? 33.281 42.947 66.661 1.00 27.47 235 GLU B O 1
ATOM 3776 N N . THR B 1 248 ? 31.793 44.617 66.678 1.00 27.07 236 THR B N 1
ATOM 3777 C CA . THR B 1 248 ? 32.185 45.157 65.378 1.00 26.84 236 THR B CA 1
ATOM 3778 C C . THR B 1 248 ? 33.666 45.507 65.301 1.00 26.05 236 THR B C 1
ATOM 3779 O O . THR B 1 248 ? 34.298 45.268 64.275 1.00 26.86 236 THR B O 1
ATOM 3783 N N . VAL B 1 249 ? 34.207 46.094 66.368 1.00 25.10 237 VAL B N 1
ATOM 3784 C CA . VAL B 1 249 ? 35.610 46.546 66.378 1.00 25.13 237 VAL B CA 1
ATOM 3785 C C . VAL B 1 249 ? 36.517 45.313 66.421 1.00 26.72 237 VAL B C 1
ATOM 3786 O O . VAL B 1 249 ? 37.490 45.226 65.673 1.00 25.77 237 VAL B O 1
ATOM 3790 N N . TRP B 1 250 ? 36.156 44.337 67.253 1.00 28.68 238 TRP B N 1
ATOM 3791 C CA . TRP B 1 250 ? 36.877 43.066 67.314 1.00 29.76 238 TRP B CA 1
ATOM 3792 C C . TRP B 1 250 ? 36.776 42.238 66.037 1.00 29.11 238 TRP B C 1
ATOM 3793 O O . TRP B 1 250 ? 37.735 41.567 65.647 1.00 29.70 238 TRP B O 1
ATOM 3804 N N . PHE B 1 251 ? 35.614 42.284 65.401 1.00 28.58 239 PHE B N 1
ATOM 3805 C CA . PHE B 1 251 ? 35.411 41.658 64.108 1.00 28.95 239 PHE B CA 1
ATOM 3806 C C . PHE B 1 251 ? 36.424 42.212 63.109 1.00 28.76 239 PHE B C 1
ATOM 3807 O O . PHE B 1 251 ? 37.102 41.452 62.418 1.00 29.06 239 PHE B O 1
ATOM 3815 N N . ILE B 1 252 ? 36.543 43.537 63.059 1.00 28.64 240 ILE B N 1
ATOM 3816 C CA . ILE B 1 252 ? 37.425 44.204 62.091 1.00 28.01 240 ILE B CA 1
ATOM 3817 C C . ILE B 1 252 ? 38.887 43.938 62.410 1.00 28.36 240 ILE B C 1
ATOM 3818 O O . ILE B 1 252 ? 39.713 43.765 61.515 1.00 27.39 240 ILE B O 1
ATOM 3823 N N . GLN B 1 253 ? 39.185 43.910 63.704 1.00 29.83 241 GLN B N 1
ATOM 3824 C CA . GLN B 1 253 ? 40.550 43.768 64.217 1.00 30.05 241 GLN B CA 1
ATOM 3825 C C . GLN B 1 253 ? 41.146 42.416 63.827 1.00 30.34 241 GLN B C 1
ATOM 3826 O O . GLN B 1 253 ? 42.316 42.324 63.436 1.00 28.73 241 GLN B O 1
ATOM 3832 N N . ARG B 1 254 ? 40.329 41.372 63.928 1.00 31.70 242 ARG B N 1
ATOM 3833 C CA . ARG B 1 254 ? 40.760 40.025 63.573 1.00 33.18 242 ARG B CA 1
ATOM 3834 C C . ARG B 1 254 ? 40.915 39.855 62.081 1.00 32.69 242 ARG B C 1
ATOM 3835 O O . ARG B 1 254 ? 41.938 39.368 61.614 1.00 34.05 242 ARG B O 1
ATOM 3843 N N . ARG B 1 255 ? 39.889 40.229 61.330 1.00 31.76 243 ARG B N 1
ATOM 3844 C CA . ARG B 1 255 ? 39.927 40.011 59.894 1.00 32.07 243 ARG B CA 1
ATOM 3845 C C . ARG B 1 255 ? 41.074 40.746 59.212 1.00 30.42 243 ARG B C 1
ATOM 3846 O O . ARG B 1 255 ? 41.566 40.277 58.199 1.00 30.25 243 ARG B O 1
ATOM 3854 N N . LYS B 1 256 ? 41.508 41.874 59.770 1.00 29.21 244 LYS B N 1
ATOM 3855 C CA . LYS B 1 256 ? 42.553 42.694 59.150 1.00 28.80 244 LYS B CA 1
ATOM 3856 C C . LYS B 1 256 ? 43.872 42.678 59.910 1.00 29.56 244 LYS B C 1
ATOM 3857 O O . LYS B 1 256 ? 44.859 43.265 59.453 1.00 30.03 244 LYS B O 1
ATOM 3863 N N . THR B 1 257 ? 43.887 42.030 61.074 1.00 29.58 245 THR B N 1
ATOM 3864 C CA . THR B 1 257 ? 45.099 41.894 61.877 1.00 29.24 245 THR B CA 1
ATOM 3865 C C . THR B 1 257 ? 45.791 43.237 62.119 1.00 29.02 245 THR B C 1
ATOM 3866 O O . THR B 1 257 ? 47.012 43.354 62.039 1.00 30.41 245 THR B O 1
ATOM 3870 N N . ILE B 1 258 ? 44.997 44.247 62.435 1.00 27.58 246 ILE B N 1
ATOM 3871 C CA . ILE B 1 258 ? 45.524 45.571 62.729 1.00 25.98 246 ILE B CA 1
ATOM 3872 C C . ILE B 1 258 ? 45.270 45.837 64.205 1.00 25.32 246 ILE B C 1
ATOM 3873 O O . ILE B 1 258 ? 44.450 45.158 64.812 1.00 24.86 246 ILE B O 1
ATOM 3878 N N . PRO B 1 259 ? 45.974 46.813 64.793 1.00 24.93 247 PRO B N 1
ATOM 3879 C CA . PRO B 1 259 ? 45.776 47.075 66.216 1.00 24.13 247 PRO B CA 1
ATOM 3880 C C . PRO B 1 259 ? 44.343 47.499 66.531 1.00 25.11 247 PRO B C 1
ATOM 3881 O O . PRO B 1 259 ? 43.672 48.088 65.688 1.00 24.52 247 PRO B O 1
ATOM 3885 N N . PHE B 1 260 ? 43.886 47.177 67.739 1.00 26.37 248 PHE B N 1
ATOM 3886 C CA . PHE B 1 260 ? 42.538 47.518 68.200 1.00 26.41 248 PHE B CA 1
ATOM 3887 C C . PHE B 1 260 ? 42.154 48.992 67.951 1.00 27.35 248 PHE B C 1
ATOM 3888 O O . PHE B 1 260 ? 41.064 49.279 67.454 1.00 27.19 248 PHE B O 1
ATOM 3896 N N . THR B 1 261 ? 43.046 49.920 68.297 1.00 27.96 249 THR B N 1
ATOM 3897 C CA . THR B 1 261 ? 42.766 51.349 68.134 1.00 28.87 249 THR B CA 1
ATOM 3898 C C . THR B 1 261 ? 42.605 51.749 66.655 1.00 29.46 249 THR B C 1
ATOM 3899 O O . THR B 1 261 ? 41.885 52.701 66.353 1.00 30.05 249 THR B O 1
ATOM 3903 N N . ASP B 1 262 ? 43.27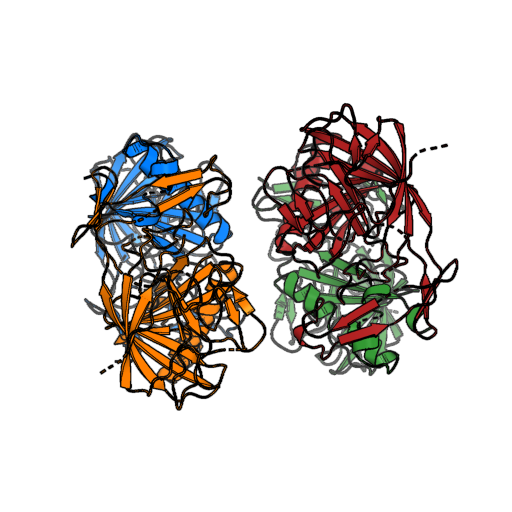8 51.031 65.747 1.00 29.66 250 ASP B N 1
ATOM 3904 C CA . ASP B 1 262 ? 43.085 51.210 64.294 1.00 29.05 250 ASP B CA 1
ATOM 3905 C C . ASP B 1 262 ? 41.729 50.695 63.853 1.00 27.73 250 ASP B C 1
ATOM 3906 O O . ASP B 1 262 ? 41.053 51.339 63.051 1.00 28.35 250 ASP B O 1
ATOM 3911 N N . ALA B 1 263 ? 41.344 49.528 64.370 1.00 25.41 251 ALA B N 1
ATOM 3912 C CA . ALA B 1 263 ? 40.005 48.986 64.137 1.00 24.58 251 ALA B CA 1
ATOM 3913 C C . ALA B 1 263 ? 38.927 49.957 64.619 1.00 23.55 251 ALA B C 1
ATOM 3914 O O . ALA B 1 263 ? 37.922 50.163 63.945 1.00 24.04 251 ALA B O 1
ATOM 3916 N N . TYR B 1 264 ? 39.167 50.559 65.777 1.00 22.93 252 TYR B N 1
ATOM 3917 C CA . TYR B 1 264 ? 38.211 51.445 66.437 1.00 23.03 252 TYR B CA 1
ATOM 3918 C C . TYR B 1 264 ? 38.001 52.702 65.611 1.00 22.76 252 TYR B C 1
ATOM 3919 O O . TYR B 1 264 ? 36.871 53.120 65.344 1.00 21.36 252 TYR B O 1
ATOM 3936 N N . LEU B 1 266 ? 38.610 52.971 62.462 1.00 23.83 254 LEU B N 1
ATOM 3937 C CA . LEU B 1 266 ? 38.061 52.595 61.191 1.00 24.33 254 LEU B CA 1
ATOM 3938 C C . LEU B 1 266 ? 36.550 52.381 61.303 1.00 25.09 254 LEU B C 1
ATOM 3939 O O . LEU B 1 266 ? 35.814 52.714 60.384 1.00 27.70 254 LEU B O 1
ATOM 3944 N N . ALA B 1 267 ? 36.075 51.853 62.423 1.00 25.13 255 ALA B N 1
ATOM 3945 C CA . ALA B 1 267 ? 34.621 51.683 62.631 1.00 25.56 255 ALA B CA 1
ATOM 3946 C C . ALA B 1 267 ? 33.908 53.035 62.678 1.00 25.55 255 ALA B C 1
ATOM 3947 O O . ALA B 1 267 ? 32.787 53.189 62.196 1.00 25.31 255 ALA B O 1
ATOM 3949 N N . SER B 1 268 ? 34.588 54.012 63.261 1.00 26.26 256 SER B N 1
ATOM 3950 C CA . SER B 1 268 ? 34.082 55.375 63.360 1.00 27.39 256 SER B CA 1
ATOM 3951 C C . SER B 1 268 ? 33.834 56.006 61.978 1.00 27.34 256 SER B C 1
ATOM 3952 O O . SER B 1 268 ? 32.901 56.794 61.817 1.00 26.23 256 SER B O 1
ATOM 3955 N N . LEU B 1 269 ? 34.658 55.637 60.990 1.00 26.98 257 LEU B N 1
ATOM 3956 C CA . LEU B 1 269 ? 34.592 56.214 59.633 1.00 26.61 257 LEU B CA 1
ATOM 3957 C C . LEU B 1 269 ? 33.669 55.434 58.682 1.00 25.83 257 LEU B C 1
ATOM 3958 O O . LEU B 1 269 ? 33.025 56.014 57.803 1.00 26.95 257 LEU B O 1
ATOM 3963 N N . SER B 1 270 ? 33.612 54.122 58.871 1.00 25.46 258 SER B N 1
ATOM 3964 C CA . SER B 1 270 ? 33.019 53.215 57.900 1.00 25.65 258 SER B CA 1
ATOM 3965 C C . SER B 1 270 ? 31.804 52.414 58.396 1.00 25.04 258 SER B C 1
ATOM 3966 O O . SER B 1 270 ? 31.009 51.947 57.576 1.00 24.19 258 SER B O 1
ATOM 3969 N N . VAL B 1 271 ? 31.693 52.204 59.710 1.00 23.94 259 VAL B N 1
ATOM 3970 C CA . VAL B 1 271 ? 30.622 51.380 60.256 1.00 24.05 259 VAL B CA 1
ATOM 3971 C C . VAL B 1 271 ? 29.426 52.223 60.666 1.00 24.91 259 VAL B C 1
ATOM 3972 O O . VAL B 1 271 ? 29.573 53.206 61.387 1.00 24.78 259 VAL B O 1
ATOM 3976 N N . ASP B 1 272 ? 28.243 51.814 60.218 1.00 26.44 260 ASP B N 1
ATOM 3977 C CA . ASP B 1 272 ? 26.983 52.482 60.576 1.00 27.16 260 ASP B CA 1
ATOM 3978 C C . ASP B 1 272 ? 26.216 51.700 61.655 1.00 26.64 260 ASP B C 1
ATOM 3979 O O . ASP B 1 272 ? 25.568 50.699 61.362 1.00 26.17 260 ASP B O 1
ATOM 3984 N N . VAL B 1 273 ? 26.294 52.162 62.901 1.00 26.97 261 VAL B N 1
ATOM 3985 C CA . VAL B 1 273 ? 25.501 51.589 63.999 1.00 27.03 261 VAL B CA 1
ATOM 3986 C C . VAL B 1 273 ? 24.036 52.051 63.958 1.00 27.83 261 VAL B C 1
ATOM 3987 O O . VAL B 1 273 ? 23.754 53.235 63.789 1.00 28.60 261 VAL B O 1
ATOM 3991 N N . GLY B 1 274 ? 23.107 51.114 64.135 1.00 28.71 262 GLY B N 1
ATOM 3992 C CA . GLY B 1 274 ? 21.671 51.422 64.085 1.00 28.06 262 GLY B CA 1
ATOM 3993 C C . GLY B 1 274 ? 20.818 50.543 64.978 1.00 27.66 262 GLY B C 1
ATOM 3994 O O . GLY B 1 274 ? 21.332 49.860 65.859 1.00 28.65 262 GLY B O 1
ATOM 3995 N N . ILE B 1 275 ? 19.510 50.568 64.729 1.00 27.27 263 ILE B N 1
ATOM 3996 C CA . ILE B 1 275 ? 18.512 49.910 65.555 1.00 26.97 263 ILE B CA 1
ATOM 3997 C C . ILE B 1 275 ? 17.699 48.964 64.680 1.00 28.09 263 ILE B C 1
ATOM 3998 O O . ILE B 1 275 ? 17.285 49.334 63.572 1.00 28.37 263 ILE B O 1
ATOM 4003 N N . SER B 1 276 ? 17.466 47.750 65.174 1.00 27.44 264 SER B N 1
ATOM 4004 C CA . SER B 1 276 ? 16.497 46.855 64.557 1.00 27.90 264 SER B CA 1
ATOM 4005 C C . SER B 1 276 ? 15.086 47.024 65.127 1.00 27.81 264 SER B C 1
ATOM 4006 O O . SER B 1 276 ? 14.130 47.227 64.367 1.00 28.44 264 SER B O 1
ATOM 4009 N N . GLN B 1 277 ? 14.957 46.952 66.448 1.00 26.03 265 GLN B N 1
ATOM 4010 C CA . GLN B 1 277 ? 13.678 47.191 67.082 1.00 25.55 265 GLN B CA 1
ATOM 4011 C C . GLN B 1 277 ? 13.795 47.569 68.566 1.00 26.10 265 GLN B C 1
ATOM 4012 O O . GLN B 1 277 ? 14.726 47.161 69.267 1.00 25.16 265 GLN B O 1
ATOM 4018 N N . LEU B 1 278 ? 12.805 48.335 69.026 1.00 26.76 266 LEU B N 1
ATOM 4019 C CA . LEU B 1 278 ? 12.772 48.881 70.372 1.00 26.31 266 LEU B CA 1
ATOM 4020 C C . LEU B 1 278 ? 11.571 48.419 71.181 1.00 25.90 266 LEU B C 1
ATOM 4021 O O . LEU B 1 278 ? 11.232 49.040 72.185 1.00 27.89 266 LEU B O 1
ATOM 4026 N N . VAL B 1 279 ? 10.932 47.334 70.771 1.00 25.98 267 VAL B N 1
ATOM 4027 C CA . VAL B 1 279 ? 9.610 46.994 71.302 1.00 25.72 267 VAL B CA 1
ATOM 4028 C C . VAL B 1 279 ? 9.493 45.621 71.943 1.00 26.08 267 VAL B C 1
ATOM 4029 O O . VAL B 1 279 ? 8.532 45.364 72.661 1.00 27.14 267 VAL B O 1
ATOM 4033 N N . ASN B 1 280 ? 10.434 44.730 71.654 1.00 26.81 268 ASN B N 1
ATOM 4034 C CA . ASN B 1 280 ? 10.420 43.386 72.225 1.00 27.09 268 ASN B CA 1
ATOM 4035 C C . ASN B 1 280 ? 11.147 43.433 73.560 1.00 26.98 268 ASN B C 1
ATOM 4036 O O . ASN B 1 280 ? 11.795 44.434 73.845 1.00 28.23 268 ASN B O 1
ATOM 4041 N N . PRO B 1 281 ? 11.015 42.383 74.400 1.00 27.06 269 PRO B N 1
ATOM 4042 C CA . PRO B 1 281 ? 11.708 42.418 75.713 1.00 26.42 269 PRO B CA 1
ATOM 4043 C C . PRO B 1 281 ? 13.248 42.523 75.640 1.00 26.50 269 PRO B C 1
ATOM 4044 O O . PRO B 1 281 ? 13.853 43.144 76.510 1.00 27.69 269 PRO B O 1
ATOM 4048 N N . ALA B 1 282 ? 13.873 41.933 74.624 1.00 25.65 270 ALA B N 1
ATOM 4049 C CA . ALA B 1 282 ? 15.241 42.324 74.255 1.00 24.91 270 ALA B CA 1
ATOM 4050 C C . ALA B 1 282 ? 15.128 43.307 73.097 1.00 25.75 270 ALA B C 1
ATOM 4051 O O . ALA B 1 282 ? 14.329 43.126 72.163 1.00 24.95 270 ALA B O 1
ATOM 4053 N N . LYS B 1 283 ? 15.900 44.376 73.185 1.00 26.22 271 LYS B N 1
ATOM 4054 C CA . LYS B 1 283 ? 15.928 45.380 72.147 1.00 27.64 271 LYS B CA 1
ATOM 4055 C C . LYS B 1 283 ? 17.096 45.002 71.266 1.00 27.43 271 LYS B C 1
ATOM 4056 O O . LYS B 1 283 ? 18.072 44.475 71.765 1.00 28.77 271 LYS B O 1
ATOM 4062 N N . THR B 1 284 ? 17.017 45.279 69.972 1.00 26.97 272 THR B N 1
ATOM 4063 C CA . THR B 1 284 ? 18.045 44.821 69.027 1.00 26.42 272 THR B CA 1
ATOM 4064 C C . THR B 1 284 ? 18.760 45.980 68.334 1.00 26.13 272 THR B C 1
ATOM 4065 O O . THR B 1 284 ? 18.139 46.764 67.608 1.00 25.92 272 THR B O 1
ATOM 4069 N N . ALA B 1 285 ? 20.068 46.082 68.578 1.00 25.29 273 ALA B N 1
ATOM 4070 C CA . ALA B 1 285 ? 20.947 47.016 67.876 1.00 24.12 273 ALA B CA 1
ATOM 4071 C C . ALA B 1 285 ? 21.648 46.292 66.725 1.00 24.14 273 ALA B C 1
ATOM 4072 O O . ALA B 1 285 ? 21.755 45.060 66.719 1.00 24.67 273 ALA B O 1
ATOM 4074 N N . LYS B 1 286 ? 22.137 47.055 65.762 1.00 24.31 274 LYS B N 1
ATOM 4075 C CA . LYS B 1 286 ? 22.923 46.490 64.658 1.00 25.45 274 LYS B CA 1
ATOM 4076 C C . LYS B 1 286 ? 24.087 47.394 64.281 1.00 23.82 274 LYS B C 1
ATOM 4077 O O . LYS B 1 286 ? 24.098 48.581 64.602 1.00 23.31 274 LYS B O 1
ATOM 4083 N N . ALA B 1 287 ? 25.086 46.800 63.644 1.00 23.45 275 ALA B N 1
ATOM 4084 C CA . ALA B 1 287 ? 26.213 47.536 63.114 1.00 23.88 275 ALA B CA 1
ATOM 4085 C C . ALA B 1 287 ? 26.464 47.040 61.691 1.00 24.43 275 ALA B C 1
ATOM 4086 O O . ALA B 1 287 ? 26.573 45.835 61.454 1.00 23.81 275 ALA B O 1
ATOM 4088 N N . ARG B 1 288 ? 26.515 47.972 60.745 1.00 24.79 276 ARG B N 1
ATOM 4089 C CA . ARG B 1 288 ? 26.793 47.646 59.356 1.00 24.31 276 ARG B CA 1
ATOM 4090 C C . ARG B 1 288 ? 28.278 47.754 59.128 1.00 24.04 276 ARG B C 1
ATOM 4091 O O . ARG B 1 288 ? 28.843 48.820 59.277 1.00 25.55 276 ARG B O 1
ATOM 4099 N N . ILE B 1 289 ? 28.904 46.637 58.792 1.00 24.64 277 ILE B N 1
ATOM 4100 C CA . ILE B 1 289 ? 30.313 46.589 58.436 1.00 25.25 277 ILE B CA 1
ATOM 4101 C C . ILE B 1 289 ? 30.461 46.313 56.929 1.00 24.47 277 ILE B C 1
ATOM 4102 O O . ILE B 1 289 ? 30.250 45.202 56.470 1.00 23.83 277 ILE B O 1
ATOM 4107 N N . PRO B 1 290 ? 30.835 47.328 56.149 1.00 25.18 278 PRO B N 1
ATOM 4108 C CA . PRO B 1 290 ? 30.905 47.111 54.718 1.00 24.76 278 PRO B CA 1
ATOM 4109 C C . PRO B 1 290 ? 32.079 46.232 54.312 1.00 25.59 278 PRO B C 1
ATOM 4110 O O . PRO B 1 290 ? 33.168 46.318 54.900 1.00 25.93 278 PRO B O 1
ATOM 4114 N N . LYS B 1 291 ? 31.850 45.408 53.295 1.00 25.93 279 LYS B N 1
ATOM 4115 C CA . LYS B 1 291 ? 32.850 44.461 52.837 1.00 25.59 279 LYS B CA 1
ATOM 4116 C C . LYS B 1 291 ? 34.047 45.135 52.195 1.00 24.93 279 LYS B C 1
ATOM 4117 O O . LYS B 1 291 ? 35.125 44.564 52.189 1.00 24.88 279 LYS B O 1
ATOM 4123 N N . TYR B 1 292 ? 33.871 46.347 51.668 1.00 25.36 280 TYR B N 1
ATOM 4124 C CA . TYR B 1 292 ? 34.983 47.049 51.007 1.00 26.42 280 TYR B CA 1
ATOM 4125 C C . TYR B 1 292 ? 36.200 47.247 51.942 1.00 27.29 280 TYR B C 1
ATOM 4126 O O . TYR B 1 292 ? 37.319 47.407 51.454 1.00 27.41 280 TYR B O 1
ATOM 4135 N N . ILE B 1 293 ? 35.998 47.206 53.266 1.00 28.10 281 ILE B N 1
ATOM 4136 C CA . ILE B 1 293 ? 37.107 47.444 54.216 1.00 29.10 281 ILE B CA 1
ATOM 4137 C C . ILE B 1 293 ? 38.061 46.255 54.309 1.00 30.01 281 ILE B C 1
ATOM 4138 O O . ILE B 1 293 ? 39.164 46.352 54.856 1.00 29.80 281 ILE B O 1
ATOM 4143 N N . PHE B 1 294 ? 37.627 45.130 53.765 1.00 31.80 282 PHE B N 1
ATOM 4144 C CA . PHE B 1 294 ? 38.475 43.960 53.649 1.00 32.77 282 PHE B CA 1
ATOM 4145 C C . PHE B 1 294 ? 38.930 43.746 52.212 1.00 34.55 282 PHE B C 1
ATOM 4146 O O . PHE B 1 294 ? 39.963 43.140 51.985 1.00 34.75 282 PHE B O 1
ATOM 4154 N N . THR B 1 295 ? 38.160 44.257 51.253 1.00 38.61 283 THR B N 1
ATOM 4155 C CA . THR B 1 295 ? 38.397 44.015 49.816 1.00 41.28 283 THR B CA 1
ATOM 4156 C C . THR B 1 295 ? 38.036 45.248 48.962 1.00 41.48 283 THR B C 1
ATOM 4157 O O . THR B 1 295 ? 38.890 46.082 48.637 1.00 41.56 283 THR B O 1
ATOM 4161 N N . HIS C 1 12 ? 55.773 63.976 115.789 1.00 42.50 0 HIS C N 1
ATOM 4162 C CA . HIS C 1 12 ? 55.335 64.008 117.217 1.00 42.59 0 HIS C CA 1
ATOM 4163 C C . HIS C 1 12 ? 54.633 65.336 117.497 1.00 42.86 0 HIS C C 1
ATOM 4164 O O . HIS C 1 12 ? 55.272 66.258 118.016 1.00 43.75 0 HIS C O 1
ATOM 4174 N N . LYS C 1 14 ? 52.708 64.061 113.851 1.00 35.64 2 LYS C N 1
ATOM 4175 C CA . LYS C 1 14 ? 52.790 64.409 112.431 1.00 33.44 2 LYS C CA 1
ATOM 4176 C C . LYS C 1 14 ? 51.458 64.908 111.879 1.00 31.35 2 LYS C C 1
ATOM 4177 O O . LYS C 1 14 ? 50.422 64.253 112.004 1.00 32.00 2 LYS C O 1
ATOM 4183 N N . VAL C 1 15 ? 51.513 66.074 111.251 1.00 29.20 3 VAL C N 1
ATOM 4184 C CA . VAL C 1 15 ? 50.356 66.751 110.702 1.00 27.12 3 VAL C CA 1
ATOM 4185 C C . VAL C 1 15 ? 50.663 67.069 109.251 1.00 26.59 3 VAL C C 1
ATOM 4186 O O . VAL C 1 15 ? 51.669 67.714 108.969 1.00 28.47 3 VAL C O 1
ATOM 4190 N N . VAL C 1 16 ? 49.816 66.606 108.336 1.00 26.39 4 VAL C N 1
ATOM 4191 C CA . VAL C 1 16 ? 49.927 66.927 106.910 1.00 24.13 4 VAL C CA 1
ATOM 4192 C C . VAL C 1 16 ? 48.885 67.998 106.586 1.00 24.68 4 VAL C C 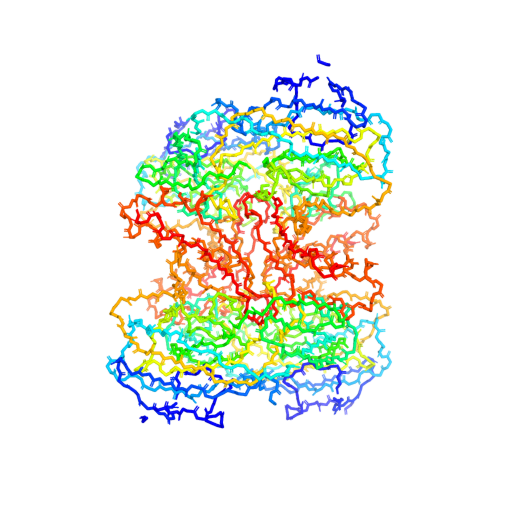1
ATOM 4193 O O . VAL C 1 16 ? 47.687 67.712 106.596 1.00 23.87 4 VAL C O 1
ATOM 4197 N N . PRO C 1 17 ? 49.332 69.238 106.298 1.00 24.90 5 PRO C N 1
ATOM 4198 C CA . PRO C 1 17 ? 48.429 70.351 105.987 1.00 24.63 5 PRO C CA 1
ATOM 4199 C C . PRO C 1 17 ? 47.826 70.258 104.596 1.00 25.85 5 PRO C C 1
ATOM 4200 O O . PRO C 1 17 ? 48.369 69.550 103.755 1.00 26.88 5 PRO C O 1
ATOM 4204 N N . ALA C 1 18 ? 46.737 70.997 104.363 1.00 27.09 6 ALA C N 1
ATOM 4205 C CA . ALA C 1 18 ? 45.906 70.868 103.148 1.00 27.09 6 ALA C CA 1
ATOM 4206 C C . ALA C 1 18 ? 46.586 71.247 101.826 1.00 27.63 6 ALA C C 1
ATOM 4207 O O . ALA C 1 18 ? 46.256 70.692 100.794 1.00 30.38 6 ALA C O 1
ATOM 4209 N N . GLN C 1 19 ? 47.522 72.187 101.847 1.00 27.85 7 GLN C N 1
ATOM 4210 C CA . GLN C 1 19 ? 48.292 72.526 100.648 1.00 27.67 7 GLN C CA 1
ATOM 4211 C C . GLN C 1 19 ? 48.870 71.299 99.966 1.00 26.98 7 GLN C C 1
ATOM 4212 O O . GLN C 1 19 ? 49.071 71.293 98.753 1.00 28.83 7 GLN C O 1
ATOM 4218 N N . ARG C 1 20 ? 49.201 70.284 100.750 1.00 25.94 8 ARG C N 1
ATOM 4219 C CA . ARG C 1 20 ? 49.909 69.120 100.226 1.00 26.24 8 ARG C CA 1
ATOM 4220 C C . ARG C 1 20 ? 48.912 68.017 99.901 1.00 24.93 8 ARG C C 1
ATOM 4221 O O . ARG C 1 20 ? 48.447 67.313 100.793 1.00 23.63 8 ARG C O 1
ATOM 4229 N N . CYS C 1 21 ? 48.595 67.873 98.616 1.00 24.11 9 CYS C N 1
ATOM 4230 C CA . CYS C 1 21 ? 47.439 67.088 98.202 1.00 25.95 9 CYS C CA 1
ATOM 4231 C C . CYS C 1 21 ? 47.444 66.716 96.729 1.00 24.63 9 CYS C C 1
ATOM 4232 O O . CYS C 1 21 ? 48.198 67.263 95.936 1.00 22.63 9 CYS C O 1
ATOM 4235 N N . VAL C 1 22 ? 46.546 65.807 96.374 1.00 24.09 10 VAL C N 1
ATOM 4236 C CA . VAL C 1 22 ? 46.436 65.343 95.011 1.00 24.36 10 VAL C CA 1
ATOM 4237 C C . VAL C 1 22 ? 44.988 65.403 94.539 1.00 23.72 10 VAL C C 1
ATOM 4238 O O . VAL C 1 22 ? 44.081 65.458 95.356 1.00 22.66 10 VAL C O 1
ATOM 4242 N N . TYR C 1 23 ? 44.805 65.423 93.219 1.00 24.14 11 TYR C N 1
ATOM 4243 C CA . TYR C 1 23 ? 43.490 65.346 92.566 1.00 24.80 11 TYR C CA 1
ATOM 4244 C C . TYR C 1 23 ? 43.381 64.070 91.740 1.00 25.60 11 TYR C C 1
ATOM 4245 O O . TYR C 1 23 ? 42.456 63.900 90.945 1.00 24.77 11 TYR C O 1
ATOM 4254 N N . SER C 1 24 ? 44.362 63.190 91.924 1.00 26.63 12 SER C N 1
ATOM 4255 C CA . SER C 1 24 ? 44.416 61.891 91.282 1.00 25.64 12 SER C CA 1
ATOM 4256 C C . SER C 1 24 ? 45.150 60.936 92.213 1.00 25.87 12 SER C C 1
ATOM 4257 O O . SER C 1 24 ? 46.170 61.304 92.817 1.00 25.72 12 SER C O 1
ATOM 4260 N N . PHE C 1 25 ? 44.617 59.724 92.333 1.00 25.58 13 PHE C N 1
ATOM 4261 C CA . PHE C 1 25 ? 45.373 58.594 92.829 1.00 24.26 13 PHE C CA 1
ATOM 4262 C C . PHE C 1 25 ? 46.057 57.994 91.623 1.00 24.28 13 PHE C C 1
ATOM 4263 O O . PHE C 1 25 ? 45.375 57.449 90.745 1.00 22.45 13 PHE C O 1
ATOM 4271 N N . SER C 1 26 ? 47.388 58.138 91.573 1.00 24.57 14 SER C N 1
ATOM 4272 C CA . SER C 1 26 ? 48.232 57.625 90.480 1.00 26.04 14 SER C CA 1
ATOM 4273 C C . SER C 1 26 ? 49.242 56.639 91.004 1.00 25.74 14 SER C C 1
ATOM 4274 O O . SER C 1 26 ? 49.660 56.726 92.153 1.00 26.89 14 SER C O 1
ATOM 4277 N N . ALA C 1 27 ? 49.655 55.712 90.149 1.00 26.09 15 ALA C N 1
ATOM 4278 C CA . ALA C 1 27 ? 50.693 54.749 90.508 1.00 26.27 15 ALA C CA 1
ATOM 4279 C C . ALA C 1 27 ? 52.025 55.442 90.807 1.00 28.00 15 ALA C C 1
ATOM 4280 O O . ALA C 1 27 ? 52.823 54.941 91.595 1.00 29.89 15 ALA C O 1
ATOM 4282 N N . ASN C 1 28 ? 52.243 56.605 90.194 1.00 28.95 16 ASN C N 1
ATOM 4283 C CA . ASN C 1 28 ? 53.511 57.307 90.261 1.00 29.02 16 ASN C CA 1
ATOM 4284 C C . ASN C 1 28 ? 53.591 58.349 91.356 1.00 29.07 16 ASN C C 1
ATOM 4285 O O . ASN C 1 28 ? 54.620 58.990 91.493 1.00 30.36 16 ASN C O 1
ATOM 4298 N N . ALA C 1 30 ? 54.317 60.848 94.092 1.00 27.47 18 ALA C N 1
ATOM 4299 C CA . ALA C 1 30 ? 55.365 61.082 95.070 1.00 26.92 18 ALA C CA 1
ATOM 4300 C C . ALA C 1 30 ? 54.697 61.446 96.403 1.00 26.88 18 ALA C C 1
ATOM 4301 O O . ALA C 1 30 ? 53.678 62.139 96.401 1.00 25.43 18 ALA C O 1
ATOM 4303 N N . PRO C 1 31 ? 55.271 60.982 97.539 1.00 26.78 19 PRO C N 1
ATOM 4304 C CA . PRO C 1 31 ? 54.780 61.293 98.883 1.00 26.57 19 PRO C CA 1
ATOM 4305 C C . PRO C 1 31 ? 55.240 62.646 99.429 1.00 26.37 19 PRO C C 1
ATOM 4306 O O . PRO C 1 31 ? 56.231 63.217 98.967 1.00 23.54 19 PRO C O 1
ATOM 4310 N N . VAL C 1 32 ? 54.499 63.143 100.415 1.00 26.89 20 VAL C N 1
ATOM 4311 C CA . VAL C 1 32 ? 54.771 64.448 101.012 1.00 26.66 20 VAL C CA 1
ATOM 4312 C C . VAL C 1 32 ? 55.050 64.290 102.500 1.00 28.28 20 VAL C C 1
ATOM 4313 O O . VAL C 1 32 ? 55.189 65.274 103.226 1.00 28.88 20 VAL C O 1
ATOM 4317 N N . GLU C 1 33 ? 55.116 63.039 102.945 1.00 30.44 21 GLU C N 1
ATOM 4318 C CA . GLU C 1 33 ? 55.342 62.697 104.341 1.00 29.91 21 GLU C CA 1
ATOM 4319 C C . GLU C 1 33 ? 55.513 61.190 104.457 1.00 29.19 21 GLU C C 1
ATOM 4320 O O . GLU C 1 33 ? 55.004 60.441 103.640 1.00 27.54 21 GLU C O 1
ATOM 4326 N N . GLU C 1 34 ? 56.258 60.755 105.459 1.00 30.57 22 GLU C N 1
ATOM 4327 C CA . GLU C 1 34 ? 56.392 59.333 105.735 1.00 32.42 22 GLU C CA 1
ATOM 4328 C C . GLU C 1 34 ? 56.110 59.015 107.195 1.00 30.59 22 GLU C C 1
ATOM 4329 O O . GLU C 1 34 ? 56.394 59.824 108.078 1.00 30.80 22 GLU C O 1
ATOM 4335 N N . VAL C 1 35 ? 55.521 57.845 107.426 1.00 29.25 23 VAL C N 1
ATOM 4336 C CA . VAL C 1 35 ? 55.176 57.392 108.765 1.00 29.45 23 VAL C CA 1
ATOM 4337 C C . VAL C 1 35 ? 55.578 55.940 108.947 1.00 28.39 23 VAL C C 1
ATOM 4338 O O . VAL C 1 35 ? 55.901 55.246 107.980 1.00 28.56 23 VAL C O 1
ATOM 4342 N N . TYR C 1 36 ? 55.563 55.501 110.200 1.00 27.61 24 TYR C N 1
ATOM 4343 C CA . TYR C 1 36 ? 55.789 54.104 110.540 1.00 26.95 24 TYR C CA 1
ATOM 4344 C C . TYR C 1 36 ? 54.472 53.490 110.954 1.00 26.18 24 TYR C C 1
ATOM 4345 O O . TYR C 1 36 ? 53.590 54.199 111.421 1.00 26.10 24 TYR C O 1
ATOM 4354 N N . PRO C 1 37 ? 54.316 52.172 110.747 1.00 26.66 25 PRO C N 1
ATOM 4355 C CA . PRO C 1 37 ? 53.126 51.472 111.248 1.00 26.68 25 PRO C CA 1
ATOM 4356 C C . PRO C 1 37 ? 52.995 51.650 112.761 1.00 26.40 25 PRO C C 1
ATOM 4357 O O . PRO C 1 37 ? 53.976 51.491 113.481 1.00 23.30 25 PRO C O 1
ATOM 4361 N N . GLY C 1 38 ? 51.796 52.000 113.220 1.00 27.59 26 GLY C N 1
ATOM 4362 C CA . GLY C 1 38 ? 51.575 52.340 114.625 1.00 28.54 26 GLY C CA 1
ATOM 4363 C C . GLY C 1 38 ? 51.534 53.833 114.907 1.00 29.67 26 GLY C C 1
ATOM 4364 O O . GLY C 1 38 ? 50.995 54.251 115.931 1.00 29.89 26 GLY C O 1
ATOM 4365 N N . GLU C 1 39 ? 52.103 54.646 114.018 1.00 31.59 27 GLU C N 1
ATOM 4366 C CA . GLU C 1 39 ? 52.071 56.102 114.198 1.00 33.36 27 GLU C CA 1
ATOM 4367 C C . GLU C 1 39 ? 50.672 56.677 113.949 1.00 32.26 27 GLU C C 1
ATOM 4368 O O . GLU C 1 39 ? 49.870 56.087 113.217 1.00 32.31 27 GLU C O 1
ATOM 4374 N N . GLN C 1 40 ? 50.409 57.831 114.566 1.00 31.97 28 GLN C N 1
ATOM 4375 C CA . GLN C 1 40 ? 49.217 58.632 114.298 1.00 32.79 28 GLN C CA 1
ATOM 4376 C C . GLN C 1 40 ? 49.573 59.795 113.355 1.00 31.57 28 GLN C C 1
ATOM 4377 O O . GLN C 1 40 ? 50.689 60.301 113.367 1.00 33.39 28 GLN C O 1
ATOM 4383 N N . VAL C 1 41 ? 48.627 60.197 112.522 1.00 29.79 29 VAL C N 1
ATOM 4384 C CA . VAL C 1 41 ? 48.859 61.248 111.554 1.00 29.05 29 VAL C CA 1
ATOM 4385 C C . VAL C 1 41 ? 47.593 62.092 111.452 1.00 27.93 29 VAL C C 1
ATOM 4386 O O . VAL C 1 41 ? 46.509 61.550 111.274 1.00 26.09 29 VAL C O 1
ATOM 4390 N N . VAL C 1 42 ? 47.732 63.410 111.612 1.00 27.42 30 VAL C N 1
ATOM 4391 C CA . VAL C 1 42 ? 46.617 64.339 111.411 1.00 26.63 30 VAL C CA 1
ATOM 4392 C C . VAL C 1 42 ? 46.586 64.804 109.961 1.00 26.08 30 VAL C C 1
ATOM 4393 O O . VAL C 1 42 ? 47.523 65.451 109.515 1.00 24.81 30 VAL C O 1
ATOM 4397 N N . PHE C 1 43 ? 45.513 64.485 109.239 1.00 26.03 31 PHE C N 1
ATOM 4398 C CA . PHE C 1 43 ? 45.276 65.047 107.906 1.00 26.49 31 PHE C CA 1
ATOM 4399 C C . PHE C 1 43 ? 44.370 66.275 108.023 1.00 27.37 31 PHE C C 1
ATOM 4400 O O . PHE C 1 43 ? 43.218 66.168 108.436 1.00 26.65 31 PHE C O 1
ATOM 4408 N N . GLU C 1 44 ? 44.881 67.438 107.643 1.00 28.39 32 GLU C N 1
ATOM 4409 C CA . GLU C 1 44 ? 44.038 68.623 107.480 1.00 29.53 32 GLU C CA 1
ATOM 4410 C C . GLU C 1 44 ? 43.485 68.607 106.068 1.00 29.05 32 GLU C C 1
ATOM 4411 O O . GLU C 1 44 ? 44.229 68.396 105.120 1.00 30.17 32 GLU C O 1
ATOM 4417 N N . THR C 1 45 ? 42.186 68.830 105.924 1.00 28.92 33 THR C N 1
ATOM 4418 C CA . THR C 1 45 ? 41.531 68.760 104.617 1.00 28.84 33 THR C CA 1
ATOM 4419 C C . THR C 1 45 ? 40.749 70.043 104.276 1.00 28.68 33 THR C C 1
ATOM 4420 O O . THR C 1 45 ? 40.176 70.690 105.161 1.00 28.02 33 THR C O 1
ATOM 4424 N N . LEU C 1 46 ? 40.729 70.389 102.986 1.00 28.38 34 LEU C N 1
ATOM 4425 C CA . LEU C 1 46 ? 39.787 71.360 102.436 1.00 28.18 34 LEU C CA 1
ATOM 4426 C C . LEU C 1 46 ? 38.463 70.659 102.145 1.00 28.69 34 LEU C C 1
ATOM 4427 O O . LEU C 1 46 ? 38.428 69.444 101.956 1.00 29.83 34 LEU C O 1
ATOM 4432 N N . ASP C 1 47 ? 37.373 71.414 102.086 1.00 29.97 35 ASP C N 1
ATOM 4433 C CA . ASP C 1 47 ? 36.120 70.876 101.534 1.00 31.00 35 ASP C CA 1
ATOM 4434 C C . ASP C 1 47 ? 36.301 70.538 100.043 1.00 30.41 35 ASP C C 1
ATOM 4435 O O . ASP C 1 47 ? 37.105 71.157 99.345 1.00 30.05 35 ASP C O 1
ATOM 4440 N N . ALA C 1 48 ? 35.538 69.564 99.563 1.00 30.89 36 ALA C N 1
ATOM 4441 C CA . ALA C 1 48 ? 35.695 69.034 98.203 1.00 32.73 36 ALA C CA 1
ATOM 4442 C C . ALA C 1 48 ? 35.527 70.059 97.045 1.00 32.29 36 ALA C C 1
ATOM 4443 O O . ALA C 1 48 ? 35.991 69.811 95.931 1.00 30.91 36 ALA C O 1
ATOM 4445 N N . LEU C 1 49 ? 34.881 71.193 97.308 1.00 33.89 37 LEU C N 1
ATOM 4446 C CA . LEU C 1 49 ? 34.737 72.271 96.317 1.00 35.65 37 LEU C CA 1
ATOM 4447 C C . LEU C 1 49 ? 35.930 73.240 96.377 1.00 36.83 37 LEU C C 1
ATOM 4448 O O . LEU C 1 49 ? 36.217 73.941 95.408 1.00 35.24 37 LEU C O 1
ATOM 4453 N N . GLY C 1 50 ? 36.615 73.278 97.523 1.00 39.39 38 GLY C N 1
ATOM 4454 C CA . GLY C 1 50 ? 37.839 74.080 97.692 1.00 40.48 38 GLY C CA 1
ATOM 4455 C C . GLY C 1 50 ? 37.606 75.480 98.253 1.00 42.35 38 GLY C C 1
ATOM 4456 O O . GLY C 1 50 ? 38.199 75.846 99.268 1.00 43.00 38 GLY C O 1
ATOM 4457 N N . GLY C 1 51 ? 36.740 76.253 97.590 1.00 43.20 39 GLY C N 1
ATOM 4458 C CA . GLY C 1 51 ? 36.456 77.653 97.940 1.00 42.16 39 GLY C CA 1
ATOM 4459 C C . GLY C 1 51 ? 35.847 78.401 96.754 1.00 42.65 39 GLY C C 1
ATOM 4460 O O . GLY C 1 51 ? 34.634 78.656 96.720 1.00 42.68 39 GLY C O 1
ATOM 4461 N N . SER C 1 52 ? 36.694 78.744 95.778 1.00 42.35 40 SER C N 1
ATOM 4462 C CA . SER C 1 52 ? 36.269 79.448 94.559 1.00 41.95 40 SER C CA 1
ATOM 4463 C C . SER C 1 52 ? 36.008 78.466 93.414 1.00 40.68 40 SER C C 1
ATOM 4464 O O . SER C 1 52 ? 34.894 78.387 92.896 1.00 39.46 40 SER C O 1
ATOM 4466 N N . SER C 1 59 ? 35.942 73.183 89.040 1.00 42.41 47 SER C N 1
ATOM 4467 C CA . SER C 1 59 ? 35.916 71.743 88.788 1.00 42.36 47 SER C CA 1
ATOM 4468 C C . SER C 1 59 ? 37.260 71.238 88.242 1.00 42.74 47 SER C C 1
ATOM 4469 O O . SER C 1 59 ? 37.311 70.370 87.370 1.00 43.17 47 SER C O 1
ATOM 4472 N N . LYS C 1 60 ? 38.342 71.818 88.758 1.00 42.55 48 LYS C N 1
ATOM 4473 C CA . LYS C 1 60 ? 39.686 71.244 88.671 1.00 40.28 48 LYS C CA 1
ATOM 4474 C C . LYS C 1 60 ? 40.135 71.010 90.122 1.00 39.08 48 LYS C C 1
ATOM 4475 O O . LYS C 1 60 ? 41.226 71.432 90.524 1.00 37.94 48 LYS C O 1
ATOM 4477 N N . VAL C 1 61 ? 39.259 70.340 90.893 1.00 38.43 49 VAL C N 1
ATOM 4478 C CA . VAL C 1 61 ? 39.405 70.162 92.357 1.00 36.10 49 VAL C CA 1
ATOM 4479 C C . VAL C 1 61 ? 38.401 69.135 93.021 1.00 35.15 49 VAL C C 1
ATOM 4480 O O . VAL C 1 61 ? 37.177 69.252 92.866 1.00 34.70 49 VAL C O 1
ATOM 4484 N N . ASN C 1 62 ? 38.955 68.110 93.687 1.00 33.19 50 ASN C N 1
ATOM 4485 C CA . ASN C 1 62 ? 38.355 67.428 94.864 1.00 32.93 50 ASN C CA 1
ATOM 4486 C C . ASN C 1 62 ? 39.527 66.883 95.764 1.00 31.52 50 ASN C C 1
ATOM 4487 O O . ASN C 1 62 ? 39.791 65.681 95.826 1.00 28.71 50 ASN C O 1
ATOM 4492 N N . PRO C 1 63 ? 40.232 67.777 96.478 1.00 30.86 51 PRO C N 1
ATOM 4493 C CA . PRO C 1 63 ? 41.597 67.456 96.920 1.00 29.26 51 PRO C CA 1
ATOM 4494 C C . PRO C 1 63 ? 41.664 66.462 98.056 1.00 27.79 51 PRO C C 1
ATOM 4495 O O . PRO C 1 63 ? 40.908 66.570 99.005 1.00 27.88 51 PRO C O 1
ATOM 4499 N N . ALA C 1 64 ? 42.581 65.506 97.943 1.00 26.67 52 ALA C N 1
ATOM 4500 C CA . ALA C 1 64 ? 42.863 64.569 98.996 1.00 25.41 52 ALA C CA 1
ATOM 4501 C C . ALA C 1 64 ? 44.233 64.915 99.584 1.00 25.22 52 ALA C C 1
ATOM 4502 O O . ALA C 1 64 ? 45.230 64.978 98.874 1.00 25.79 52 ALA C O 1
ATOM 4504 N N . THR C 1 65 ? 44.270 65.146 100.889 1.00 23.98 53 THR C N 1
ATOM 4505 C CA . THR C 1 65 ? 45.506 65.476 101.583 1.00 23.48 53 THR C CA 1
ATOM 4506 C C . THR C 1 65 ? 46.459 64.279 101.631 1.00 23.88 53 THR C C 1
ATOM 4507 O O . THR C 1 65 ? 46.072 63.169 102.054 1.00 23.37 53 THR C O 1
ATOM 4511 N N . GLY C 1 66 ? 47.706 64.514 101.226 1.00 23.53 54 GLY C N 1
ATOM 4512 C CA . GLY C 1 66 ? 48.709 63.451 101.125 1.00 24.65 54 GLY C CA 1
ATOM 4513 C C . GLY C 1 66 ? 49.422 63.480 99.779 1.00 24.87 54 GLY C C 1
ATOM 4514 O O . GLY C 1 66 ? 49.459 64.522 99.131 1.00 26.07 54 GLY C O 1
ATOM 4515 N N . PRO C 1 67 ? 50.000 62.345 99.346 1.00 25.13 55 PRO C N 1
ATOM 4516 C CA . PRO C 1 67 ? 49.993 61.006 99.947 1.00 25.94 55 PRO C CA 1
ATOM 4517 C C . PRO C 1 67 ? 51.102 60.761 100.974 1.00 25.36 55 PRO C C 1
ATOM 4518 O O . PRO C 1 67 ? 52.189 61.364 100.887 1.00 26.18 55 PRO C O 1
ATOM 4522 N N . VAL C 1 68 ? 50.808 59.884 101.933 1.00 24.08 56 VAL C N 1
ATOM 4523 C CA . VAL C 1 68 ? 51.754 59.521 102.985 1.00 23.93 56 VAL C CA 1
ATOM 4524 C C . VAL C 1 68 ? 52.372 58.168 102.660 1.00 23.50 56 VAL C C 1
ATOM 4525 O O . VAL C 1 68 ? 51.669 57.230 102.307 1.00 24.25 56 VAL C O 1
ATOM 4529 N N . PHE C 1 69 ? 53.690 58.082 102.778 1.00 22.80 57 PHE C N 1
ATOM 4530 C CA . PHE C 1 69 ? 54.415 56.850 102.538 1.00 22.74 57 PHE C CA 1
ATOM 4531 C C . PHE C 1 69 ? 54.561 56.103 103.865 1.00 23.04 57 PHE C C 1
ATOM 4532 O O . PHE C 1 69 ? 55.158 56.609 104.801 1.00 22.17 57 PHE C O 1
ATOM 4540 N N . VAL C 1 70 ? 54.026 54.884 103.924 1.00 23.78 58 VAL C N 1
ATOM 4541 C CA . VAL C 1 70 ? 54.080 54.064 105.126 1.00 22.69 58 VAL C CA 1
ATOM 4542 C C . VAL C 1 70 ? 55.229 53.062 105.024 1.00 23.85 58 VAL C C 1
ATOM 4543 O O . VAL C 1 70 ? 55.195 52.150 104.200 1.00 22.82 58 VAL C O 1
ATOM 4547 N N . ASN C 1 71 ? 56.246 53.226 105.863 1.00 25.29 59 ASN C N 1
ATOM 4548 C CA . ASN C 1 71 ? 57.356 52.274 105.883 1.00 27.14 59 ASN C CA 1
ATOM 4549 C C . ASN C 1 71 ? 56.899 50.867 106.283 1.00 27.72 59 ASN C C 1
ATOM 4550 O O . ASN C 1 71 ? 56.105 50.699 107.212 1.00 28.73 59 ASN C O 1
ATOM 4555 N N . GLY C 1 72 ? 57.388 49.864 105.555 1.00 28.07 60 GLY C N 1
ATOM 4556 C CA . GLY C 1 72 ? 57.039 48.471 105.809 1.00 28.19 60 GLY C CA 1
ATOM 4557 C C . GLY C 1 72 ? 55.864 47.917 105.016 1.00 28.53 60 GLY C C 1
ATOM 4558 O O . GLY C 1 72 ? 55.633 46.708 105.038 1.00 30.64 60 GLY C O 1
ATOM 4559 N N . VAL C 1 73 ? 55.116 48.768 104.316 1.00 27.18 61 VAL C N 1
ATOM 4560 C CA . VAL C 1 73 ? 53.971 48.295 103.531 1.00 26.66 61 VAL C CA 1
ATOM 4561 C C . VAL C 1 73 ? 54.445 47.912 102.119 1.00 26.29 61 VAL C C 1
ATOM 4562 O O . VAL C 1 73 ? 55.264 48.598 101.523 1.00 26.72 61 VAL C O 1
ATOM 4566 N N . LYS C 1 74 ? 53.935 46.804 101.602 1.00 26.14 62 LYS C N 1
ATOM 4567 C CA . LYS C 1 74 ? 54.318 46.308 100.283 1.00 26.92 62 LYS C CA 1
ATOM 4568 C C . LYS C 1 74 ? 53.081 46.034 99.425 1.00 26.10 62 LYS C C 1
ATOM 4569 O O . LYS C 1 74 ? 51.994 45.810 99.956 1.00 26.99 62 LYS C O 1
ATOM 4575 N N . PRO C 1 75 ? 53.246 46.007 98.094 1.00 24.49 63 PRO C N 1
ATOM 4576 C CA . PRO C 1 75 ? 52.151 45.521 97.257 1.00 24.59 63 PRO C CA 1
ATOM 4577 C C . PRO C 1 75 ? 51.634 44.166 97.735 1.00 24.43 63 PRO C C 1
ATOM 4578 O O . PRO C 1 75 ? 52.421 43.299 98.108 1.00 24.91 63 PRO C O 1
ATOM 4582 N N . GLY C 1 76 ? 50.322 43.995 97.738 1.00 24.52 64 GLY C N 1
ATOM 4583 C CA . GLY C 1 76 ? 49.717 42.751 98.186 1.00 24.75 64 GLY C CA 1
ATOM 4584 C C . GLY C 1 76 ? 49.319 42.803 99.641 1.00 25.76 64 GLY C C 1
ATOM 4585 O O . GLY C 1 76 ? 48.517 41.995 100.095 1.00 27.64 64 GLY C O 1
ATOM 4586 N N . ASP C 1 77 ? 49.875 43.748 100.387 1.00 26.94 65 ASP C N 1
ATOM 4587 C CA . ASP C 1 77 ? 49.492 43.923 101.772 1.00 28.00 65 ASP C CA 1
ATOM 4588 C C . ASP C 1 77 ? 48.187 44.698 101.847 1.00 27.46 65 ASP C C 1
ATOM 4589 O O . ASP C 1 77 ? 47.676 45.189 100.835 1.00 27.68 65 ASP C O 1
ATOM 4594 N N . THR C 1 78 ? 47.660 44.797 103.061 1.00 26.19 66 THR C N 1
ATOM 4595 C CA . THR C 1 78 ? 46.495 45.592 103.348 1.00 25.70 66 THR C CA 1
ATOM 4596 C C . THR C 1 78 ? 46.876 46.700 104.294 1.00 25.20 66 THR C C 1
ATOM 4597 O O . THR C 1 78 ? 47.425 46.447 105.357 1.00 24.19 66 THR C O 1
ATOM 4601 N N . LEU C 1 79 ? 46.563 47.931 103.913 1.00 25.47 67 LEU C N 1
ATOM 4602 C CA . LEU C 1 79 ? 46.740 49.062 104.805 1.00 24.89 67 LEU C CA 1
ATOM 4603 C C . LEU C 1 79 ? 45.514 49.194 105.706 1.00 25.24 67 LEU C C 1
ATOM 4604 O O . LEU C 1 79 ? 44.381 49.125 105.233 1.00 25.56 67 LEU C O 1
ATOM 4609 N N . LYS C 1 80 ? 45.757 49.355 107.007 1.00 26.13 68 LYS C N 1
ATOM 4610 C CA . LYS C 1 80 ? 44.698 49.519 108.015 1.00 26.09 68 LYS C CA 1
ATOM 4611 C C . LYS C 1 80 ? 44.744 50.930 108.590 1.00 26.01 68 LYS C C 1
ATOM 4612 O O . LYS C 1 80 ? 45.692 51.294 109.263 1.00 26.50 68 LYS C O 1
ATOM 4618 N N . VAL C 1 81 ? 43.721 51.720 108.300 1.00 25.96 69 VAL C N 1
ATOM 4619 C CA . VAL C 1 81 ? 43.645 53.097 108.745 1.00 25.54 69 VAL C CA 1
ATOM 4620 C C . VAL C 1 81 ? 42.532 53.170 109.774 1.00 26.05 69 VAL C C 1
ATOM 4621 O O . VAL C 1 81 ? 41.365 52.989 109.442 1.00 26.74 69 VAL C O 1
ATOM 4625 N N . ARG C 1 82 ? 42.894 53.398 111.032 1.00 27.01 70 ARG C N 1
ATOM 4626 C CA . ARG C 1 82 ? 41.906 53.518 112.087 1.00 25.83 70 ARG C CA 1
ATOM 4627 C C . ARG C 1 82 ? 41.578 54.983 112.226 1.00 24.22 70 ARG C C 1
ATOM 4628 O O . ARG C 1 82 ? 42.457 55.789 112.473 1.00 24.27 70 ARG C O 1
ATOM 4636 N N . ILE C 1 83 ? 40.310 55.324 112.059 1.00 23.67 71 ILE C N 1
ATOM 4637 C CA . ILE C 1 83 ? 39.875 56.710 112.156 1.00 24.22 71 ILE C CA 1
ATOM 4638 C C . ILE C 1 83 ? 39.608 57.034 113.625 1.00 23.46 71 ILE C C 1
ATOM 4639 O O . ILE C 1 83 ? 38.621 56.572 114.175 1.00 22.16 71 ILE C O 1
ATOM 4644 N N . LYS C 1 84 ? 40.512 57.794 114.249 1.00 24.38 72 LYS C N 1
ATOM 4645 C CA . LYS C 1 84 ? 40.440 58.121 115.683 1.00 24.83 72 LYS C CA 1
ATOM 4646 C C . LYS C 1 84 ? 39.589 59.358 115.968 1.00 24.60 72 LYS C C 1
ATOM 4647 O O . LYS C 1 84 ? 38.815 59.375 116.910 1.00 24.94 72 LYS C O 1
ATOM 4653 N N . ARG C 1 85 ? 39.751 60.405 115.173 1.00 25.22 73 ARG C N 1
ATOM 4654 C CA . ARG C 1 85 ? 39.061 61.661 115.435 1.00 26.26 73 ARG C CA 1
ATOM 4655 C C . ARG C 1 85 ? 38.757 62.366 114.130 1.00 25.28 73 ARG C C 1
ATOM 4656 O O . ARG C 1 85 ? 39.570 62.302 113.208 1.00 26.40 73 ARG C O 1
ATOM 4664 N N . ILE C 1 86 ? 37.582 63.004 114.047 1.00 24.08 74 ILE C N 1
ATOM 4665 C CA . ILE C 1 86 ? 37.235 63.894 112.924 1.00 23.69 74 ILE C CA 1
ATOM 4666 C C . ILE C 1 86 ? 36.769 65.215 113.498 1.00 22.09 74 ILE C C 1
ATOM 4667 O O . ILE C 1 86 ? 35.663 65.319 113.984 1.00 23.16 74 ILE C O 1
ATOM 4672 N N . GLU C 1 87 ? 37.624 66.220 113.452 1.00 23.47 75 GLU C N 1
ATOM 4673 C CA . GLU C 1 87 ? 37.283 67.528 113.989 1.00 25.21 75 GLU C CA 1
ATOM 4674 C C . GLU C 1 87 ? 36.647 68.431 112.899 1.00 24.35 75 GLU C C 1
ATOM 4675 O O . GLU C 1 87 ? 37.322 68.856 111.957 1.00 22.36 75 GLU C O 1
ATOM 4678 N N . LEU C 1 88 ? 35.343 68.697 113.062 1.00 23.59 76 LEU C N 1
ATOM 4679 C CA . LEU C 1 88 ? 34.546 69.521 112.155 1.00 23.08 76 LEU C CA 1
ATOM 4680 C C . LEU C 1 88 ? 34.533 70.998 112.559 1.00 22.31 76 LEU C C 1
ATOM 4681 O O . LEU C 1 88 ? 34.683 71.325 113.735 1.00 19.93 76 LEU C O 1
ATOM 4686 N N . PRO C 1 89 ? 34.289 71.894 111.582 1.00 23.06 77 PRO C N 1
ATOM 4687 C CA . PRO C 1 89 ? 34.073 73.318 111.856 1.00 22.55 77 PRO C CA 1
ATOM 4688 C C . PRO C 1 89 ? 32.598 73.611 112.196 1.00 22.50 77 PRO C C 1
ATOM 4689 O O . PRO C 1 89 ? 31.794 72.684 112.300 1.00 22.79 77 PRO C O 1
ATOM 4693 N N . ARG C 1 90 ? 32.246 74.882 112.370 1.00 23.21 78 ARG C N 1
ATOM 4694 C CA . ARG C 1 90 ? 30.865 75.272 112.710 1.00 24.51 78 ARG C CA 1
ATOM 4695 C C . ARG C 1 90 ? 29.971 75.554 111.488 1.00 23.77 78 ARG C C 1
ATOM 4696 O O . ARG C 1 90 ? 28.761 75.709 111.645 1.00 22.86 78 ARG C O 1
ATOM 4700 N N . ARG C 1 91 ? 30.549 75.607 110.285 1.00 23.99 79 ARG C N 1
ATOM 4701 C CA . ARG C 1 91 ? 29.768 75.858 109.071 1.00 25.04 79 ARG C CA 1
ATOM 4702 C C . ARG C 1 91 ? 30.119 74.950 107.895 1.00 24.44 79 ARG C C 1
ATOM 4703 O O . ARG C 1 91 ? 31.248 74.478 107.749 1.00 24.19 79 ARG C O 1
ATOM 4711 N N . GLY C 1 92 ? 29.113 74.704 107.063 1.00 25.08 80 GLY C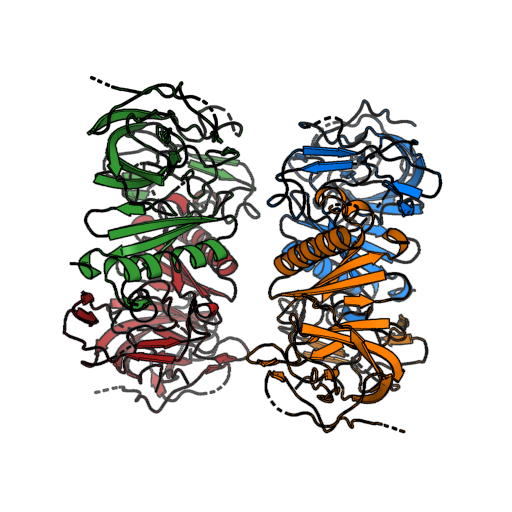 N 1
ATOM 4712 C CA . GLY C 1 92 ? 29.237 73.788 105.931 1.00 25.25 80 GLY C CA 1
ATOM 4713 C C . GLY C 1 92 ? 28.517 74.282 104.688 1.00 25.03 80 GLY C C 1
ATOM 4714 O O . GLY C 1 92 ? 27.807 75.282 104.722 1.00 24.47 80 GLY C O 1
ATOM 4723 N N . ILE C 1 94 ? 26.481 72.908 101.011 1.00 24.64 82 ILE C N 1
ATOM 4724 C CA . ILE C 1 94 ? 25.885 71.897 100.126 1.00 24.21 82 ILE C CA 1
ATOM 4725 C C . ILE C 1 94 ? 25.631 72.543 98.751 1.00 24.45 82 ILE C C 1
ATOM 4726 O O . ILE C 1 94 ? 25.400 73.751 98.668 1.00 23.42 82 ILE C O 1
ATOM 4731 N N . VAL C 1 95 ? 25.721 71.757 97.678 1.00 24.12 83 VAL C N 1
ATOM 4732 C CA . VAL C 1 95 ? 25.453 72.280 96.332 1.00 25.12 83 VAL C CA 1
ATOM 4733 C C . VAL C 1 95 ? 24.720 71.297 95.429 1.00 25.95 83 VAL C C 1
ATOM 4734 O O . VAL C 1 95 ? 24.810 70.080 95.588 1.00 26.25 83 VAL C O 1
ATOM 4738 N N . THR C 1 96 ? 24.005 71.847 94.458 1.00 26.52 84 THR C N 1
ATOM 4739 C CA . THR C 1 96 ? 23.375 71.040 93.425 1.00 27.46 84 THR C CA 1
ATOM 4740 C C . THR C 1 96 ? 23.076 71.899 92.204 1.00 26.73 84 THR C C 1
ATOM 4741 O O . THR C 1 96 ? 23.311 73.112 92.227 1.00 27.00 84 THR C O 1
ATOM 4745 N N . GLY C 1 97 ? 22.569 71.276 91.142 1.00 26.66 85 GLY C N 1
ATOM 4746 C CA . GLY C 1 97 ? 22.250 72.004 89.907 1.00 26.43 85 GLY C CA 1
ATOM 4747 C C . GLY C 1 97 ? 22.049 71.105 88.706 1.00 25.50 85 GLY C C 1
ATOM 4748 O O . GLY C 1 97 ? 22.089 69.892 88.841 1.00 24.65 85 GLY C O 1
ATOM 4749 N N . LYS C 1 98 ? 21.821 71.709 87.535 1.00 25.80 86 LYS C N 1
ATOM 4750 C CA . LYS C 1 98 ? 21.709 70.966 86.277 1.00 25.70 86 LYS C CA 1
ATOM 4751 C C . LYS C 1 98 ? 22.952 70.116 86.050 1.00 26.75 86 LYS C C 1
ATOM 4752 O O . LYS C 1 98 ? 24.082 70.597 86.190 1.00 26.62 86 LYS C O 1
ATOM 4758 N N . GLY C 1 99 ? 22.720 68.849 85.708 1.00 27.95 87 GLY C N 1
ATOM 4759 C CA . GLY C 1 99 ? 23.779 67.876 85.465 1.00 28.45 87 GLY C CA 1
ATOM 4760 C C . GLY C 1 99 ? 24.458 67.321 86.705 1.00 30.37 87 GLY C C 1
ATOM 4761 O O . GLY C 1 99 ? 25.509 66.687 86.593 1.00 31.89 87 GLY C O 1
ATOM 4762 N N . PHE C 1 100 ? 23.874 67.536 87.884 1.00 31.05 88 PHE C N 1
ATOM 4763 C CA . PHE C 1 100 ? 24.440 67.009 89.126 1.00 31.71 88 PHE C CA 1
ATOM 4764 C C . PHE C 1 100 ? 23.449 66.107 89.847 1.00 30.66 88 PHE C C 1
ATOM 4765 O O . PHE C 1 100 ? 22.278 66.438 89.990 1.00 31.09 88 PHE C O 1
ATOM 4773 N N . GLY C 1 101 ? 23.937 64.966 90.313 1.00 30.19 89 GLY C N 1
ATOM 4774 C CA . GLY C 1 101 ? 23.135 64.034 91.105 1.00 28.97 89 GLY C CA 1
ATOM 4775 C C . GLY C 1 101 ? 22.215 63.145 90.292 1.00 27.43 89 GLY C C 1
ATOM 4776 O O . GLY C 1 101 ? 22.194 63.199 89.057 1.00 26.99 89 GLY C O 1
ATOM 4777 N N . VAL C 1 102 ? 21.432 62.340 91.005 1.00 26.55 90 VAL C N 1
ATOM 4778 C CA . VAL C 1 102 ? 20.554 61.346 90.387 1.00 25.83 90 VAL C CA 1
ATOM 4779 C C . VAL C 1 102 ? 19.549 61.996 89.437 1.00 26.35 90 VAL C C 1
ATOM 4780 O O . VAL C 1 102 ? 19.179 61.388 88.429 1.00 25.92 90 VAL C O 1
ATOM 4784 N N . LEU C 1 103 ? 19.125 63.220 89.771 1.00 26.88 91 LEU C N 1
ATOM 4785 C CA . LEU C 1 103 ? 18.120 63.965 89.007 1.00 28.24 91 LEU C CA 1
ATOM 4786 C C . LEU C 1 103 ? 18.671 65.219 88.329 1.00 29.68 91 LEU C C 1
ATOM 4787 O O . LEU C 1 103 ? 17.920 66.156 88.073 1.00 29.83 91 LEU C O 1
ATOM 4792 N N . GLY C 1 104 ? 19.966 65.229 88.021 1.00 31.54 92 GLY C N 1
ATOM 4793 C CA . GLY C 1 104 ? 20.608 66.383 87.376 1.00 32.96 92 GLY C CA 1
ATOM 4794 C C . GLY C 1 104 ? 20.037 66.749 86.018 1.00 34.41 92 GLY C C 1
ATOM 4795 O O . GLY C 1 104 ? 20.057 67.917 85.617 1.00 34.08 92 GLY C O 1
ATOM 4796 N N . ASP C 1 105 ? 19.513 65.748 85.321 1.00 36.00 93 ASP C N 1
ATOM 4797 C CA . ASP C 1 105 ? 18.892 65.943 84.029 1.00 37.49 93 ASP C CA 1
ATOM 4798 C C . ASP C 1 105 ? 17.508 66.603 84.112 1.00 38.75 93 ASP C C 1
ATOM 4799 O O . ASP C 1 105 ? 16.854 66.787 83.091 1.00 40.27 93 ASP C O 1
ATOM 4801 N N . GLU C 1 106 ? 17.053 66.948 85.313 1.00 39.39 94 GLU C N 1
ATOM 4802 C CA . GLU C 1 106 ? 15.697 67.473 85.509 1.00 40.00 94 GLU C CA 1
ATOM 4803 C C . GLU C 1 106 ? 15.665 68.714 86.397 1.00 39.13 94 GLU C C 1
ATOM 4804 O O . GLU C 1 106 ? 14.619 69.328 86.561 1.00 40.04 94 GLU C O 1
ATOM 4810 N N . VAL C 1 107 ? 16.815 69.072 86.964 1.00 38.69 95 VAL C N 1
ATOM 4811 C CA . VAL C 1 107 ? 16.970 70.253 87.806 1.00 37.14 95 VAL C CA 1
ATOM 4812 C C . VAL C 1 107 ? 17.602 71.355 86.980 1.00 35.63 95 VAL C C 1
ATOM 4813 O O . VAL C 1 107 ? 18.364 71.078 86.056 1.00 36.18 95 VAL C O 1
ATOM 4817 N N . GLU C 1 108 ? 17.278 72.601 87.316 1.00 34.46 96 GLU C N 1
ATOM 4818 C CA . GLU C 1 108 ? 17.791 73.779 86.605 1.00 33.15 96 GLU C CA 1
ATOM 4819 C C . GLU C 1 108 ? 18.656 74.647 87.512 1.00 31.99 96 GLU C C 1
ATOM 4820 O O . GLU C 1 108 ? 18.554 74.584 88.732 1.00 32.79 96 GLU C O 1
ATOM 4826 N N . GLY C 1 109 ? 19.527 75.435 86.895 1.00 30.83 97 GLY C N 1
ATOM 4827 C CA . GLY C 1 109 ? 20.371 76.372 87.614 1.00 30.27 97 GLY C CA 1
ATOM 4828 C C . GLY C 1 109 ? 21.486 75.750 88.425 1.00 30.27 97 GLY C C 1
ATOM 4829 O O . GLY C 1 109 ? 21.735 74.543 88.369 1.00 31.35 97 GLY C O 1
ATOM 4830 N N . PHE C 1 110 ? 22.172 76.602 89.171 1.00 29.52 98 PHE C N 1
ATOM 4831 C CA . PHE C 1 110 ? 23.204 76.183 90.094 1.00 29.05 98 PHE C CA 1
ATOM 4832 C C . PHE C 1 110 ? 22.837 76.738 91.465 1.00 28.74 98 PHE C C 1
ATOM 4833 O O . PHE C 1 110 ? 22.426 77.891 91.581 1.00 28.79 98 PHE C O 1
ATOM 4841 N N . HIS C 1 111 ? 22.966 75.908 92.497 1.00 28.85 99 HIS C N 1
ATOM 4842 C CA . HIS C 1 111 ? 22.509 76.263 93.840 1.00 28.49 99 HIS C CA 1
ATOM 4843 C C . HIS C 1 111 ? 23.520 75.881 94.916 1.00 27.47 99 HIS C C 1
ATOM 4844 O O . HIS C 1 111 ? 24.118 74.808 94.871 1.00 27.22 99 HIS C O 1
ATOM 4851 N N . THR C 1 112 ? 23.708 76.781 95.878 1.00 26.99 100 THR C N 1
ATOM 4852 C CA . THR C 1 112 ? 24.560 76.524 97.035 1.00 26.30 100 THR C CA 1
ATOM 4853 C C . THR C 1 112 ? 23.851 76.988 98.298 1.00 25.27 100 THR C C 1
ATOM 4854 O O . THR C 1 112 ? 23.057 77.921 98.249 1.00 24.96 100 THR C O 1
ATOM 4858 N N . LYS C 1 113 ? 24.133 76.324 99.417 1.00 25.15 101 LYS C N 1
ATOM 4859 C CA . LYS C 1 113 ? 23.556 76.686 100.700 1.00 25.59 101 LYS C CA 1
ATOM 4860 C C . LYS C 1 113 ? 24.576 76.484 101.827 1.00 26.17 101 LYS C C 1
ATOM 4861 O O . LYS C 1 113 ? 25.204 75.433 101.919 1.00 25.61 101 LYS C O 1
ATOM 4867 N N . GLU C 1 114 ? 24.758 77.510 102.656 1.00 27.87 102 GLU C N 1
ATOM 4868 C CA . GLU C 1 114 ? 25.547 77.394 103.876 1.00 29.68 102 GLU C CA 1
ATOM 4869 C C . GLU C 1 114 ? 24.709 76.702 104.944 1.00 27.72 102 GLU C C 1
ATOM 4870 O O . GLU C 1 114 ? 23.534 76.992 105.093 1.00 27.24 102 GLU C O 1
ATOM 4876 N N . LEU C 1 115 ? 25.325 75.796 105.692 1.00 27.27 103 LEU C N 1
ATOM 4877 C CA . LEU C 1 115 ? 24.650 75.059 106.755 1.00 26.29 103 LEU C CA 1
ATOM 4878 C C . LEU C 1 115 ? 25.402 75.260 108.062 1.00 26.02 103 LEU C C 1
ATOM 4879 O O . LEU C 1 115 ? 26.638 75.208 108.089 1.00 24.50 103 LEU C O 1
ATOM 4884 N N . GLU C 1 116 ? 24.651 75.482 109.139 1.00 26.45 104 GLU C N 1
ATOM 4885 C CA . GLU C 1 116 ? 25.221 75.589 110.471 1.00 27.10 104 GLU C CA 1
ATOM 4886 C C . GLU C 1 116 ? 25.405 74.183 111.031 1.00 25.96 104 GLU C C 1
ATOM 4887 O O . GLU C 1 116 ? 24.535 73.332 110.867 1.00 25.28 104 GLU C O 1
ATOM 4893 N N . ILE C 1 117 ? 26.546 73.953 111.683 1.00 25.52 105 ILE C N 1
ATOM 4894 C CA . ILE C 1 117 ? 26.866 72.669 112.296 1.00 24.17 105 ILE C CA 1
ATOM 4895 C C . ILE C 1 117 ? 27.014 72.823 113.807 1.00 25.33 105 ILE C C 1
ATOM 4896 O O . ILE C 1 117 ? 27.905 73.509 114.288 1.00 25.35 105 ILE C O 1
ATOM 4901 N N . GLU C 1 118 ? 26.111 72.183 114.538 1.00 26.89 106 GLU C N 1
ATOM 4902 C CA . GLU C 1 118 ? 26.177 72.086 115.993 1.00 28.63 106 GLU C CA 1
ATOM 4903 C C . GLU C 1 118 ? 26.840 70.747 116.361 1.00 27.64 106 GLU C C 1
ATOM 4904 O O . GLU C 1 118 ? 27.186 69.965 115.475 1.00 26.95 106 GLU C O 1
ATOM 4910 N N . LYS C 1 119 ? 27.014 70.489 117.658 1.00 27.22 107 LYS C N 1
ATOM 4911 C CA . LYS C 1 119 ? 27.666 69.261 118.104 1.00 27.31 107 LYS C CA 1
ATOM 4912 C C . LYS C 1 119 ? 26.905 68.007 117.665 1.00 26.04 107 LYS C C 1
ATOM 4913 O O . LYS C 1 119 ? 27.507 67.073 117.135 1.00 24.60 107 LYS C O 1
ATOM 4919 N N . TRP C 1 120 ? 25.588 67.998 117.870 1.00 25.13 108 TRP C N 1
ATOM 4920 C CA . TRP C 1 120 ? 24.773 66.815 117.564 1.00 24.55 108 TRP C CA 1
ATOM 4921 C C . TRP C 1 120 ? 23.917 66.895 116.283 1.00 23.32 108 TRP C C 1
ATOM 4922 O O . TRP C 1 120 ? 23.341 65.893 115.874 1.00 21.66 108 TRP C O 1
ATOM 4933 N N . ALA C 1 121 ? 23.873 68.055 115.631 1.00 23.29 109 ALA C N 1
ATOM 4934 C CA . ALA C 1 121 ? 22.987 68.261 114.479 1.00 23.36 109 ALA C CA 1
ATOM 4935 C C . ALA C 1 121 ? 23.550 69.240 113.428 1.00 23.41 109 ALA C C 1
ATOM 4936 O O . ALA C 1 121 ? 24.236 70.212 113.766 1.00 24.03 109 ALA C O 1
ATOM 4938 N N . VAL C 1 122 ? 23.271 68.958 112.155 1.00 22.04 110 VAL C N 1
ATOM 4939 C CA . VAL C 1 122 ? 23.458 69.926 111.077 1.00 21.52 110 VAL C CA 1
ATOM 4940 C C . VAL C 1 122 ? 22.070 70.536 110.876 1.00 22.38 110 VAL C C 1
ATOM 4941 O O . VAL C 1 122 ? 21.068 69.812 110.881 1.00 23.37 110 VAL C O 1
ATOM 4945 N N . LEU C 1 123 ? 22.007 71.863 110.755 1.00 23.11 111 LEU C N 1
ATOM 4946 C CA . LEU C 1 123 ? 20.733 72.586 110.627 1.00 23.56 111 LEU C CA 1
ATOM 4947 C C . LEU C 1 123 ? 20.484 72.969 109.177 1.00 25.16 111 LEU C C 1
ATOM 4948 O O . LEU C 1 123 ? 21.358 73.549 108.529 1.00 26.10 111 LEU C O 1
ATOM 4953 N N . PHE C 1 124 ? 19.289 72.632 108.692 1.00 26.38 112 PHE C N 1
ATOM 4954 C CA . PHE C 1 124 ? 18.837 72.937 107.333 1.00 27.09 112 PHE C CA 1
ATOM 4955 C C . PHE C 1 124 ? 17.463 73.602 107.462 1.00 28.21 112 PHE C C 1
ATOM 4956 O O . PHE C 1 124 ? 16.432 72.931 107.540 1.00 28.18 112 PHE C O 1
ATOM 4964 N N . ASP C 1 125 ? 17.473 74.933 107.509 1.00 29.90 113 ASP C N 1
ATOM 4965 C CA . ASP C 1 125 ? 16.290 75.721 107.839 1.00 30.79 113 ASP C CA 1
ATOM 4966 C C . ASP C 1 125 ? 15.830 75.302 109.239 1.00 31.32 113 ASP C C 1
ATOM 4967 O O . ASP C 1 125 ? 16.597 75.424 110.192 1.00 32.28 113 ASP C O 1
ATOM 4972 N N . GLY C 1 126 ? 14.619 74.785 109.380 1.00 31.49 114 GLY C N 1
ATOM 4973 C CA . GLY C 1 126 ? 14.148 74.342 110.691 1.00 31.76 114 GLY C CA 1
ATOM 4974 C C . GLY C 1 126 ? 14.656 72.968 111.103 1.00 30.69 114 GLY C C 1
ATOM 4975 O O . GLY C 1 126 ? 14.527 72.569 112.258 1.00 31.79 114 GLY C O 1
ATOM 4976 N N . VAL C 1 127 ? 15.243 72.240 110.168 1.00 29.05 115 VAL C N 1
ATOM 4977 C CA . VAL C 1 127 ? 15.472 70.817 110.375 1.00 28.29 115 VAL C CA 1
ATOM 4978 C C . VAL C 1 127 ? 16.815 70.507 111.035 1.00 28.43 115 VAL C C 1
ATOM 4979 O O . VAL C 1 127 ? 17.862 70.963 110.581 1.00 29.10 115 VAL C O 1
ATOM 4983 N N . ARG C 1 128 ? 16.772 69.697 112.090 1.00 27.94 116 ARG C N 1
ATOM 4984 C CA . ARG C 1 128 ? 17.974 69.199 112.746 1.00 27.08 116 ARG C CA 1
ATOM 4985 C C . ARG C 1 128 ? 18.317 67.816 112.225 1.00 25.99 116 ARG C C 1
ATOM 4986 O O . ARG C 1 128 ? 17.683 66.841 112.607 1.00 25.37 116 ARG C O 1
ATOM 4994 N N . ILE C 1 129 ? 19.304 67.732 111.341 1.00 25.77 117 ILE C N 1
ATOM 4995 C CA . ILE C 1 129 ? 19.753 66.436 110.848 1.00 26.72 117 ILE C CA 1
ATOM 4996 C C . ILE C 1 129 ? 20.778 65.881 111.831 1.00 27.77 117 ILE C C 1
ATOM 4997 O O . ILE C 1 129 ? 21.750 66.560 112.132 1.00 29.62 117 ILE C O 1
ATOM 5002 N N . PRO C 1 130 ? 20.562 64.657 112.348 1.00 27.47 118 PRO C N 1
ATOM 5003 C CA . PRO C 1 130 ? 21.578 64.046 113.197 1.00 26.41 118 PRO C CA 1
ATOM 5004 C C . PRO C 1 130 ? 22.970 64.143 112.598 1.00 26.33 118 PRO C C 1
ATOM 5005 O O . PRO C 1 130 ? 23.155 63.867 111.415 1.00 27.25 118 PRO C O 1
ATOM 5009 N N . ILE C 1 131 ? 23.938 64.554 113.404 1.00 26.48 119 ILE C N 1
ATOM 5010 C CA . ILE C 1 131 ? 25.311 64.680 112.939 1.00 27.37 119 ILE C CA 1
ATOM 5011 C C . ILE C 1 131 ? 25.850 63.299 112.608 1.00 27.86 119 ILE C C 1
ATOM 5012 O O . ILE C 1 131 ? 25.554 62.354 113.323 1.00 28.95 119 ILE C O 1
ATOM 5017 N N . HIS C 1 132 ? 26.620 63.179 111.526 1.00 27.92 120 HIS C N 1
ATOM 5018 C CA . HIS C 1 132 ? 27.258 61.907 111.170 1.00 27.89 120 HIS C CA 1
ATOM 5019 C C . HIS C 1 132 ? 28.589 62.109 110.427 1.00 27.02 120 HIS C C 1
ATOM 5020 O O . HIS C 1 132 ? 28.676 61.947 109.203 1.00 27.34 120 HIS C O 1
ATOM 5027 N N . PRO C 1 133 ? 29.644 62.467 111.172 1.00 26.34 121 PRO C N 1
ATOM 5028 C CA . PRO C 1 133 ? 30.921 62.805 110.544 1.00 26.34 121 PRO C CA 1
ATOM 5029 C C . PRO C 1 133 ? 31.541 61.648 109.756 1.00 27.02 121 PRO C C 1
ATOM 5030 O O . PRO C 1 133 ? 31.590 60.529 110.243 1.00 26.39 121 PRO C O 1
ATOM 5042 N N . VAL C 1 135 ? 34.465 60.500 106.269 1.00 25.97 123 VAL C N 1
ATOM 5043 C CA . VAL C 1 135 ? 35.487 60.839 105.292 1.00 25.10 123 VAL C CA 1
ATOM 5044 C C . VAL C 1 135 ? 35.040 60.281 103.952 1.00 25.04 123 VAL C C 1
ATOM 5045 O O . VAL C 1 135 ? 34.924 59.075 103.785 1.00 25.81 123 VAL C O 1
ATOM 5049 N N . GLY C 1 136 ? 34.782 61.166 102.996 1.00 25.90 124 GLY C N 1
ATOM 5050 C CA . GLY C 1 136 ? 34.203 60.780 101.704 1.00 25.11 124 GLY C CA 1
ATOM 5051 C C . GLY C 1 136 ? 35.207 60.165 100.756 1.00 25.73 124 GLY C C 1
ATOM 5052 O O . GLY C 1 136 ? 34.886 59.212 100.048 1.00 25.76 124 GLY C O 1
ATOM 5053 N N . VAL C 1 137 ? 36.426 60.709 100.755 1.00 24.93 125 VAL C N 1
ATOM 5054 C CA . VAL C 1 137 ? 37.500 60.198 99.940 1.00 23.55 125 VAL C CA 1
ATOM 5055 C C . VAL C 1 137 ? 38.578 59.632 100.829 1.00 23.82 125 VAL C C 1
ATOM 5056 O O . VAL C 1 137 ? 39.044 60.285 101.751 1.00 24.18 125 VAL C O 1
ATOM 5060 N N . ILE C 1 138 ? 38.979 58.407 100.540 1.00 24.18 126 ILE C N 1
ATOM 5061 C CA . ILE C 1 138 ? 40.143 57.815 101.172 1.00 23.65 126 ILE C CA 1
ATOM 5062 C C . ILE C 1 138 ? 40.656 56.767 100.218 1.00 23.93 126 ILE C C 1
ATOM 5063 O O . ILE C 1 138 ? 39.865 56.069 99.590 1.00 25.44 126 ILE C O 1
ATOM 5068 N N . GLY C 1 139 ? 41.971 56.677 100.057 1.00 25.18 127 GLY C N 1
ATOM 5069 C CA . GLY C 1 139 ? 42.545 55.793 99.032 1.00 24.82 127 GLY C CA 1
ATOM 5070 C C . GLY C 1 139 ? 44.060 55.705 99.027 1.00 24.29 127 GLY C C 1
ATOM 5071 O O . GLY C 1 139 ? 44.737 56.454 99.725 1.00 26.58 127 GLY C O 1
ATOM 5072 N N . VAL C 1 140 ? 44.580 54.769 98.242 1.00 22.93 128 VAL C N 1
ATOM 5073 C CA . VAL C 1 140 ? 46.011 54.583 98.061 1.00 22.63 128 VAL C CA 1
ATOM 5074 C C . VAL C 1 140 ? 46.332 54.598 96.558 1.00 23.66 128 VAL C C 1
ATOM 5075 O O . VAL C 1 140 ? 45.429 54.685 95.718 1.00 23.35 128 VAL C O 1
ATOM 5079 N N . ALA C 1 141 ? 47.619 54.539 96.228 1.00 24.81 129 ALA C N 1
ATOM 5080 C CA . ALA C 1 141 ? 48.063 54.480 94.831 1.00 25.09 129 ALA C CA 1
ATOM 5081 C C . ALA C 1 141 ? 47.571 53.184 94.222 1.00 26.11 129 ALA C C 1
ATOM 5082 O O . ALA C 1 141 ? 47.702 52.130 94.842 1.00 25.94 129 ALA C O 1
ATOM 5084 N N . PRO C 1 142 ? 46.987 53.257 93.017 1.00 26.88 130 PRO C N 1
ATOM 5085 C CA . PRO C 1 142 ? 46.568 52.062 92.294 1.00 26.89 130 PRO C CA 1
ATOM 5086 C C . PRO C 1 142 ? 47.720 51.312 91.619 1.00 26.84 130 PRO C C 1
ATOM 5087 O O . PRO C 1 142 ? 48.883 51.728 91.684 1.00 25.90 130 PRO C O 1
ATOM 5091 N N . GLN C 1 143 ? 47.365 50.202 90.988 1.00 28.02 131 GLN C N 1
ATOM 5092 C CA . GLN C 1 143 ? 48.296 49.356 90.263 1.00 29.79 131 GLN C CA 1
ATOM 5093 C C . GLN C 1 143 ? 48.887 50.081 89.049 1.00 30.82 131 GLN C C 1
ATOM 5094 O O . GLN C 1 143 ? 50.106 50.093 88.853 1.00 30.96 131 GLN C O 1
ATOM 5100 N N . GLU C 1 144 ? 48.020 50.658 88.222 1.00 30.90 132 GLU C N 1
ATOM 5101 C CA . GLU C 1 144 ? 48.463 51.353 87.021 1.00 31.99 132 GLU C CA 1
ATOM 5102 C C . GLU C 1 144 ? 47.507 52.489 86.720 1.00 32.43 132 GLU C C 1
ATOM 5103 O O . GLU C 1 144 ? 46.404 52.556 87.281 1.00 33.23 132 GLU C O 1
ATOM 5106 N N . GLY C 1 145 ? 47.963 53.397 85.866 1.00 31.82 133 GLY C N 1
ATOM 5107 C CA . GLY C 1 145 ? 47.177 54.539 85.441 1.00 32.10 133 GLY C CA 1
ATOM 5108 C C . GLY C 1 145 ? 46.947 55.524 86.560 1.00 32.53 133 GLY C C 1
ATOM 5109 O O . GLY C 1 145 ? 47.712 55.597 87.523 1.00 31.46 133 GLY C O 1
ATOM 5110 N N . GLU C 1 146 ? 45.873 56.286 86.424 1.00 34.17 134 GLU C N 1
ATOM 5111 C CA . GLU C 1 146 ? 45.462 57.222 87.457 1.00 35.76 134 GLU C CA 1
ATOM 5112 C C . GLU C 1 146 ? 43.941 57.354 87.471 1.00 33.37 134 GLU C C 1
ATOM 5113 O O . GLU C 1 146 ? 43.285 57.177 86.449 1.00 33.56 134 GLU C O 1
ATOM 5119 N N . TYR C 1 147 ? 43.406 57.631 88.655 1.00 31.62 135 TYR C N 1
ATOM 5120 C CA . TYR C 1 147 ? 41.982 57.802 88.877 1.00 29.67 135 TYR C CA 1
ATOM 5121 C C . TYR C 1 147 ? 41.794 59.131 89.575 1.00 28.41 135 TYR C C 1
ATOM 5122 O O . TYR C 1 147 ? 42.398 59.362 90.625 1.00 29.34 135 TYR C O 1
ATOM 5131 N N . PRO C 1 148 ? 40.956 60.014 89.022 1.00 26.47 136 PRO C N 1
ATOM 5132 C CA . PRO C 1 148 ? 40.702 61.239 89.773 1.00 25.74 136 PRO C CA 1
ATOM 5133 C C . PRO C 1 148 ? 40.109 60.974 91.168 1.00 26.34 136 PRO C C 1
ATOM 5134 O O . PRO C 1 148 ? 39.439 59.962 91.386 1.00 26.76 136 PRO C O 1
ATOM 5138 N N . THR C 1 149 ? 40.352 61.892 92.097 1.00 26.75 137 THR C N 1
ATOM 5139 C CA . THR C 1 149 ? 39.874 61.761 93.475 1.00 27.05 137 THR C CA 1
ATOM 5140 C C . THR C 1 149 ? 38.347 61.802 93.570 1.00 27.66 137 THR C C 1
ATOM 5141 O O . THR C 1 149 ? 37.786 61.524 94.648 1.00 29.28 137 THR C O 1
ATOM 5145 N N . GLY C 1 150 ? 37.697 62.163 92.457 1.00 26.34 138 GLY C N 1
ATOM 5146 C CA . GLY C 1 150 ? 36.243 62.205 92.349 1.00 26.34 138 GLY C CA 1
ATOM 5147 C C . GLY C 1 150 ? 35.585 60.885 91.994 1.00 26.85 138 GLY C C 1
ATOM 5148 O O . GLY C 1 150 ? 34.380 60.769 92.087 1.00 27.52 138 GLY C O 1
ATOM 5149 N N . THR C 1 151 ? 36.378 59.898 91.583 1.00 27.59 139 THR C N 1
ATOM 5150 C CA . THR C 1 151 ? 35.880 58.557 91.286 1.00 27.26 139 THR C CA 1
ATOM 5151 C C . THR C 1 151 ? 36.503 57.571 92.280 1.00 28.07 139 THR C C 1
ATOM 5152 O O . THR C 1 151 ? 37.280 57.984 93.154 1.00 28.25 139 THR C O 1
ATOM 5156 N N . ALA C 1 152 ? 36.155 56.287 92.164 1.00 27.35 140 ALA C N 1
ATOM 5157 C CA . ALA C 1 152 ? 36.674 55.263 93.082 1.00 27.22 140 ALA C CA 1
ATOM 5158 C C . ALA C 1 152 ? 36.813 53.915 92.394 1.00 27.25 140 ALA C C 1
ATOM 5159 O O . ALA C 1 152 ? 36.165 53.661 91.385 1.00 28.52 140 ALA C O 1
ATOM 5161 N N . HIS C 1 153 ? 37.686 53.068 92.933 1.00 26.34 141 HIS C N 1
ATOM 5162 C CA . HIS C 1 153 ? 37.866 51.705 92.434 1.00 25.58 141 HIS C CA 1
ATOM 5163 C C . HIS C 1 153 ? 38.481 50.872 93.565 1.00 25.17 141 HIS C C 1
ATOM 5164 O O . HIS C 1 153 ? 38.144 51.099 94.730 1.00 25.61 141 HIS C O 1
ATOM 5171 N N . ARG C 1 154 ? 39.352 49.913 93.267 1.00 24.94 142 ARG C N 1
ATOM 5172 C CA . ARG C 1 154 ? 39.801 48.992 94.307 1.00 26.87 142 ARG C CA 1
ATOM 5173 C C . ARG C 1 154 ? 40.746 49.648 95.293 1.00 26.24 142 ARG C C 1
ATOM 5174 O O . ARG C 1 154 ? 40.769 49.302 96.460 1.00 27.11 142 ARG C O 1
ATOM 5182 N N . HIS C 1 155 ? 41.513 50.612 94.812 1.00 26.62 143 HIS C N 1
ATOM 5183 C CA . HIS C 1 155 ? 42.366 51.435 95.658 1.00 26.22 143 HIS C CA 1
ATOM 5184 C C . HIS C 1 155 ? 41.591 52.372 96.581 1.00 26.33 143 HIS C C 1
ATOM 5185 O O . HIS C 1 155 ? 42.192 53.082 97.387 1.00 26.75 143 HIS C O 1
ATOM 5192 N N . GLY C 1 156 ? 40.268 52.410 96.446 1.00 26.73 144 GLY C N 1
ATOM 5193 C CA . GLY C 1 156 ? 39.445 53.392 97.149 1.00 27.11 144 GLY C CA 1
ATOM 5194 C C . GLY C 1 156 ? 39.158 54.611 96.286 1.00 27.53 144 GLY C C 1
ATOM 5195 O O . GLY C 1 156 ? 39.076 54.502 95.058 1.00 28.47 144 GLY C O 1
ATOM 5196 N N . GLY C 1 157 ? 39.021 55.772 96.931 1.00 27.68 145 GLY C N 1
ATOM 5197 C CA . GLY C 1 157 ? 38.700 57.038 96.255 1.00 27.22 145 GLY C CA 1
ATOM 5198 C C . GLY C 1 157 ? 37.425 57.677 96.791 1.00 26.94 145 GLY C C 1
ATOM 5199 O O . GLY C 1 157 ? 37.133 57.588 97.975 1.00 26.86 145 GLY C O 1
ATOM 5200 N N . ASN C 1 158 ? 36.660 58.304 95.907 1.00 26.62 146 ASN C N 1
ATOM 5201 C CA . ASN C 1 158 ? 35.407 58.969 96.260 1.00 27.28 146 ASN C CA 1
ATOM 5202 C C . ASN C 1 158 ? 34.256 57.970 96.531 1.00 28.11 146 ASN C C 1
ATOM 5203 O O . ASN C 1 158 ? 33.245 57.908 95.805 1.00 27.48 146 ASN C O 1
ATOM 5216 N N . ASP C 1 160 ? 32.251 57.899 99.198 1.00 28.50 148 ASP C N 1
ATOM 5217 C CA . ASP C 1 160 ? 31.194 58.495 100.039 1.00 29.72 148 ASP C CA 1
ATOM 5218 C C . ASP C 1 160 ? 30.387 57.462 100.855 1.00 28.91 148 ASP C C 1
ATOM 5219 O O . ASP C 1 160 ? 29.170 57.330 100.705 1.00 28.57 148 ASP C O 1
ATOM 5224 N N . THR C 1 161 ? 31.089 56.744 101.720 1.00 27.78 149 THR C N 1
ATOM 5225 C CA . THR C 1 161 ? 30.503 55.682 102.515 1.00 28.29 149 THR C CA 1
ATOM 5226 C C . THR C 1 161 ? 30.363 56.136 103.959 1.00 29.27 149 THR C C 1
ATOM 5227 O O . THR C 1 161 ? 31.363 56.363 104.630 1.00 29.57 149 THR C O 1
ATOM 5231 N N . LYS C 1 162 ? 29.123 56.270 104.431 1.00 30.28 150 LYS C N 1
ATOM 5232 C CA . LYS C 1 162 ? 28.864 56.922 105.727 1.00 31.43 150 LYS C CA 1
ATOM 5233 C C . LYS C 1 162 ? 29.373 56.137 106.922 1.00 31.22 150 LYS C C 1
ATOM 5234 O O . LYS C 1 162 ? 29.548 56.699 107.991 1.00 32.76 150 LYS C O 1
ATOM 5240 N N . GLU C 1 163 ? 29.641 54.851 106.740 1.00 31.76 151 GLU C N 1
ATOM 5241 C CA . GLU C 1 163 ? 30.218 54.034 107.810 1.00 31.58 151 GLU C CA 1
ATOM 5242 C C . GLU C 1 163 ? 31.725 54.315 108.031 1.00 30.94 151 GLU C C 1
ATOM 5243 O O . GLU C 1 163 ? 32.309 53.816 108.996 1.00 30.19 151 GLU C O 1
ATOM 5249 N N . ILE C 1 164 ? 32.349 55.097 107.141 1.00 29.56 152 ILE C N 1
ATOM 5250 C CA . ILE C 1 164 ? 33.737 55.548 107.337 1.00 28.97 152 ILE C CA 1
ATOM 5251 C C . ILE C 1 164 ? 33.701 56.765 108.230 1.00 27.96 152 ILE C C 1
ATOM 5252 O O . ILE C 1 164 ? 33.782 57.901 107.776 1.00 28.03 152 ILE C O 1
ATOM 5257 N N . THR C 1 165 ? 33.549 56.489 109.519 1.00 28.42 153 THR C N 1
ATOM 5258 C CA . THR C 1 165 ? 33.437 57.503 110.550 1.00 28.04 153 THR C CA 1
ATOM 5259 C C . THR C 1 165 ? 34.428 57.180 111.663 1.00 26.70 153 THR C C 1
ATOM 5260 O O . THR C 1 165 ? 35.249 56.286 111.523 1.00 25.31 153 THR C O 1
ATOM 5264 N N . GLU C 1 166 ? 34.335 57.913 112.766 1.00 26.88 154 GLU C N 1
ATOM 5265 C CA . GLU C 1 166 ? 35.204 57.685 113.901 1.00 26.79 154 GLU C CA 1
ATOM 5266 C C . GLU C 1 166 ? 35.002 56.283 114.436 1.00 25.84 154 GLU C C 1
ATOM 5267 O O . GLU C 1 166 ? 33.941 55.668 114.274 1.00 24.77 154 GLU C O 1
ATOM 5273 N N . ASN C 1 167 ? 36.076 55.766 115.010 1.00 26.15 155 ASN C N 1
ATOM 5274 C CA . ASN C 1 167 ? 36.075 54.493 115.699 1.00 26.33 155 ASN C CA 1
ATOM 5275 C C . ASN C 1 167 ? 35.834 53.300 114.773 1.00 25.39 155 ASN C C 1
ATOM 5276 O O . ASN C 1 167 ? 35.223 52.312 115.173 1.00 24.75 155 ASN C O 1
ATOM 5281 N N . VAL C 1 168 ? 36.307 53.413 113.528 1.00 26.71 156 VAL C N 1
ATOM 5282 C CA . VAL C 1 168 ? 36.349 52.277 112.587 1.00 25.68 156 VAL C CA 1
ATOM 5283 C C . VAL C 1 168 ? 37.749 52.117 111.979 1.00 25.85 156 VAL C C 1
ATOM 5284 O O . VAL C 1 168 ? 38.580 53.014 112.034 1.00 25.53 156 VAL C O 1
ATOM 5288 N N . THR C 1 169 ? 38.005 50.952 111.406 1.00 27.05 157 THR C N 1
ATOM 5289 C CA . THR C 1 169 ? 39.248 50.696 110.686 1.00 26.90 157 THR C CA 1
ATOM 5290 C C . THR C 1 169 ? 38.913 50.451 109.214 1.00 26.09 157 THR C C 1
ATOM 5291 O O . THR C 1 169 ? 38.107 49.587 108.906 1.00 27.26 157 THR C O 1
ATOM 5295 N N . VAL C 1 170 ? 39.520 51.212 108.315 1.00 25.42 158 VAL C N 1
ATOM 5296 C CA . VAL C 1 170 ? 39.367 50.989 106.888 1.00 24.82 158 VAL C CA 1
ATOM 5297 C C . VAL C 1 170 ? 40.512 50.111 106.423 1.00 26.20 158 VAL C C 1
ATOM 5298 O O . VAL C 1 170 ? 41.670 50.378 106.718 1.00 27.35 158 VAL C O 1
ATOM 5302 N N . HIS C 1 171 ? 40.179 49.050 105.704 1.00 26.66 159 HIS C N 1
ATOM 5303 C CA . HIS C 1 171 ? 41.174 48.155 105.128 1.00 26.53 159 HIS C CA 1
ATOM 5304 C C . HIS C 1 171 ? 41.270 48.446 103.631 1.00 26.38 159 HIS C C 1
ATOM 5305 O O . HIS C 1 171 ? 40.278 48.331 102.902 1.00 26.00 159 HIS C O 1
ATOM 5312 N N . LEU C 1 172 ? 42.461 48.830 103.181 1.00 26.02 160 LEU C N 1
ATOM 5313 C CA . LEU C 1 172 ? 42.679 49.179 101.789 1.00 25.59 160 LEU C CA 1
ATOM 5314 C C . LEU C 1 172 ? 43.780 48.304 101.201 1.00 24.94 160 LEU C C 1
ATOM 5315 O O . LEU C 1 172 ? 44.854 48.181 101.794 1.00 24.05 160 LEU C O 1
ATOM 5320 N N . PRO C 1 173 ? 43.524 47.704 100.024 1.00 24.64 161 PRO C N 1
ATOM 5321 C CA . PRO C 1 173 ? 44.536 46.875 99.369 1.00 23.99 161 PRO C CA 1
ATOM 5322 C C . PRO C 1 173 ? 45.628 47.754 98.835 1.00 23.61 161 PRO C C 1
ATOM 5323 O O . PRO C 1 173 ? 45.328 48.779 98.241 1.00 23.21 161 PRO C O 1
ATOM 5327 N N . VAL C 1 174 ? 46.877 47.352 99.049 1.00 23.80 162 VAL C N 1
ATOM 5328 C CA . VAL C 1 174 ? 48.036 48.143 98.658 1.00 22.96 162 VAL C CA 1
ATOM 5329 C C . VAL C 1 174 ? 48.550 47.667 97.300 1.00 23.43 162 VAL C C 1
ATOM 5330 O O . VAL C 1 174 ? 48.711 46.462 97.091 1.00 22.44 162 VAL C O 1
ATOM 5334 N N . PHE C 1 175 ? 48.841 48.611 96.397 1.00 23.48 163 PHE C N 1
ATOM 5335 C CA . PHE C 1 175 ? 49.386 48.282 95.065 1.00 22.70 163 PHE C CA 1
ATOM 5336 C C . PHE C 1 175 ? 50.816 48.772 94.837 1.00 23.32 163 PHE C C 1
ATOM 5337 O O . PHE C 1 175 ? 51.558 48.162 94.084 1.00 25.08 163 PHE C O 1
ATOM 5345 N N . GLN C 1 176 ? 51.207 49.846 95.516 1.00 24.04 164 GLN C N 1
ATOM 5346 C CA . GLN C 1 176 ? 52.550 50.412 95.400 1.00 23.33 164 GLN C CA 1
ATOM 5347 C C . GLN C 1 176 ? 53.275 50.364 96.740 1.00 24.24 164 GLN C C 1
ATOM 5348 O O . GLN C 1 176 ? 52.631 50.368 97.791 1.00 24.75 164 GLN C O 1
ATOM 5354 N N . GLU C 1 177 ? 54.608 50.332 96.699 1.00 24.34 165 GLU C N 1
ATOM 5355 C CA . GLU C 1 177 ? 55.424 50.482 97.903 1.00 26.06 165 GLU C CA 1
ATOM 5356 C C . GLU C 1 177 ? 54.944 51.649 98.766 1.00 25.10 165 GLU C C 1
ATOM 5357 O O . GLU C 1 177 ? 54.606 52.710 98.247 1.00 25.81 165 GLU C O 1
ATOM 5363 N N . GLY C 1 178 ? 54.889 51.443 100.078 1.00 23.59 166 GLY C N 1
ATOM 5364 C CA . GLY C 1 178 ? 54.529 52.509 101.009 1.00 21.92 166 GLY C CA 1
ATOM 5365 C C . GLY C 1 178 ? 53.072 52.929 101.020 1.00 20.36 166 GLY C C 1
ATOM 5366 O O . GLY C 1 178 ? 52.731 53.868 101.716 1.00 19.36 166 GLY C O 1
ATOM 5367 N N . ALA C 1 179 ? 52.221 52.234 100.260 1.00 21.43 167 ALA C N 1
ATOM 5368 C CA . ALA C 1 179 ? 50.762 52.500 100.182 1.00 22.51 167 ALA C CA 1
ATOM 5369 C C . ALA C 1 179 ? 50.438 53.787 99.430 1.00 24.08 167 ALA C C 1
ATOM 5370 O O . ALA C 1 179 ? 49.807 53.739 98.361 1.00 24.89 167 ALA C O 1
ATOM 5372 N N . LEU C 1 180 ? 50.890 54.917 99.982 1.00 24.32 168 LEU C N 1
ATOM 5373 C CA . LEU C 1 180 ? 50.692 56.256 99.410 1.00 23.37 168 LEU C CA 1
ATOM 5374 C C . LEU C 1 180 ? 49.248 56.655 99.650 1.00 22.60 168 LEU C C 1
ATOM 5375 O O . LEU C 1 180 ? 48.428 56.662 98.738 1.00 23.39 168 LEU C O 1
ATOM 5380 N N . LEU C 1 181 ? 48.972 56.988 100.910 1.00 22.93 169 LEU C N 1
ATOM 5381 C CA . LEU C 1 181 ? 47.616 57.175 101.446 1.00 22.50 169 LEU C CA 1
ATOM 5382 C C . LEU C 1 181 ? 47.185 58.635 101.388 1.00 23.27 169 LEU C C 1
ATOM 5383 O O . LEU C 1 181 ? 47.865 59.513 101.918 1.00 24.29 169 LEU C O 1
ATOM 5388 N N . ALA C 1 182 ? 46.034 58.884 100.779 1.00 23.96 170 ALA C N 1
ATOM 5389 C CA . ALA C 1 182 ? 45.484 60.234 100.693 1.00 24.61 170 ALA C CA 1
ATOM 5390 C C . ALA C 1 182 ? 44.006 60.240 101.093 1.00 24.65 170 ALA C C 1
ATOM 5391 O O . ALA C 1 182 ? 43.288 59.248 100.913 1.00 24.19 170 ALA C O 1
ATOM 5393 N N . LEU C 1 183 ? 43.551 61.380 101.599 1.00 25.26 171 LEU C N 1
ATOM 5394 C CA . LEU C 1 183 ? 42.306 61.438 102.366 1.00 25.50 171 LEU C CA 1
ATOM 5395 C C . LEU C 1 183 ? 41.657 62.825 102.274 1.00 24.83 171 LEU C C 1
ATOM 5396 O O . LEU C 1 183 ? 42.339 63.845 102.244 1.00 26.90 171 LEU C O 1
ATOM 5401 N N . GLY C 1 184 ? 40.343 62.882 102.199 1.00 24.07 172 GLY C N 1
ATOM 5402 C CA . GLY C 1 184 ? 39.678 64.182 102.165 1.00 22.84 172 GLY C CA 1
ATOM 5403 C C . GLY C 1 184 ? 38.174 64.072 102.057 1.00 22.47 172 GLY C C 1
ATOM 5404 O O . GLY C 1 184 ? 37.589 63.045 102.396 1.00 22.88 172 GLY C O 1
ATOM 5405 N N . ASP C 1 185 ? 37.554 65.148 101.591 1.00 21.90 173 ASP C N 1
ATOM 5406 C CA . ASP C 1 185 ? 36.142 65.160 101.274 1.00 21.81 173 ASP C CA 1
ATOM 5407 C C . ASP C 1 185 ? 35.322 64.727 102.483 1.00 22.05 173 ASP C C 1
ATOM 5408 O O . ASP C 1 185 ? 34.562 63.749 102.426 1.00 21.41 173 ASP C O 1
ATOM 5413 N N . VAL C 1 186 ? 35.490 65.459 103.580 1.00 21.59 174 VAL C N 1
ATOM 5414 C CA . VAL C 1 186 ? 34.802 65.141 104.819 1.00 21.85 174 VAL C CA 1
ATOM 5415 C C . VAL C 1 186 ? 33.416 65.783 104.856 1.00 23.16 174 VAL C C 1
ATOM 5416 O O . VAL C 1 186 ? 33.238 66.879 104.350 1.00 23.77 174 VAL C O 1
ATOM 5420 N N . HIS C 1 187 ? 32.437 65.092 105.444 1.00 23.62 175 HIS C N 1
ATOM 5421 C CA . HIS C 1 187 ? 31.105 65.649 105.622 1.00 24.53 175 HIS C CA 1
ATOM 5422 C C . HIS C 1 187 ? 30.709 65.633 107.080 1.00 25.11 175 HIS C C 1
ATOM 5423 O O . HIS C 1 187 ? 31.163 64.768 107.831 1.00 26.16 175 HIS C O 1
ATOM 5430 N N . ALA C 1 188 ? 29.839 66.569 107.469 1.00 24.01 176 ALA C N 1
ATOM 5431 C CA . ALA C 1 188 ? 29.274 66.585 108.822 1.00 23.25 176 ALA C CA 1
ATOM 5432 C C . ALA C 1 188 ? 28.140 65.575 108.933 1.00 24.10 176 ALA C C 1
ATOM 5433 O O . ALA C 1 188 ? 27.907 64.996 109.993 1.00 24.87 176 ALA C O 1
ATOM 5435 N N . THR C 1 189 ? 27.419 65.394 107.835 1.00 24.99 177 THR C N 1
ATOM 5436 C CA . THR C 1 189 ? 26.373 64.398 107.745 1.00 25.31 177 THR C CA 1
ATOM 5437 C C . THR C 1 189 ? 26.101 64.097 106.262 1.00 28.61 177 THR C C 1
ATOM 5438 O O . THR C 1 189 ? 26.560 64.831 105.386 1.00 26.23 177 THR C O 1
ATOM 5450 N N . GLY C 1 191 ? 23.252 61.317 103.595 1.00 33.56 179 GLY C N 1
ATOM 5451 C CA . GLY C 1 191 ? 22.342 60.189 103.411 1.00 32.77 179 GLY C CA 1
ATOM 5452 C C . GLY C 1 191 ? 22.850 59.221 102.362 1.00 32.22 179 GLY C C 1
ATOM 5453 O O . GLY C 1 191 ? 23.441 59.632 101.353 1.00 31.74 179 GLY C O 1
ATOM 5454 N N . ASP C 1 192 ? 22.624 57.931 102.587 1.00 31.42 180 ASP C N 1
ATOM 5455 C CA . ASP C 1 192 ? 22.999 56.933 101.590 1.00 33.31 180 ASP C CA 1
ATOM 5456 C C . ASP C 1 192 ? 22.444 57.348 100.222 1.00 31.89 180 ASP C C 1
ATOM 5457 O O . ASP C 1 192 ? 21.266 57.701 100.091 1.00 30.24 180 ASP C O 1
ATOM 5462 N N . GLY C 1 193 ? 23.314 57.313 99.216 1.00 30.86 181 GLY C N 1
ATOM 5463 C CA . GLY C 1 193 ? 22.957 57.721 97.872 1.00 31.30 181 GLY C CA 1
ATOM 5464 C C . GLY C 1 193 ? 23.528 59.062 97.455 1.00 30.21 181 GLY C C 1
ATOM 5465 O O . GLY C 1 193 ? 23.784 59.281 96.267 1.00 29.90 181 GLY C O 1
ATOM 5466 N N . GLU C 1 194 ? 23.712 59.958 98.423 1.00 29.17 182 GLU C N 1
ATOM 5467 C CA . GLU C 1 194 ? 24.265 61.301 98.167 1.00 29.66 182 GLU C CA 1
ATOM 5468 C C . GLU C 1 194 ? 23.576 61.924 96.961 1.00 26.84 182 GLU C C 1
ATOM 5469 O O . GLU C 1 194 ? 24.234 62.467 96.064 1.00 23.31 182 GLU C O 1
ATOM 5475 N N . VAL C 1 195 ? 22.242 61.862 96.983 1.00 25.61 183 VAL C N 1
ATOM 5476 C CA . VAL C 1 195 ? 21.433 61.934 95.762 1.00 24.98 183 VAL C CA 1
ATOM 5477 C C . VAL C 1 195 ? 21.552 63.223 94.922 1.00 26.01 183 VAL C C 1
ATOM 5478 O O . VAL C 1 195 ? 21.329 63.177 93.701 1.00 24.89 183 VAL C O 1
ATOM 5482 N N . CYS C 1 196 ? 21.909 64.355 95.533 1.00 25.39 184 CYS C N 1
ATOM 5483 C CA . CYS C 1 196 ? 22.037 65.599 94.750 1.00 27.10 184 CYS C CA 1
ATOM 5484 C C . CYS C 1 196 ? 23.453 65.922 94.263 1.00 27.14 184 CYS C C 1
ATOM 5485 O O . CYS C 1 196 ? 23.635 66.904 93.557 1.00 28.26 184 CYS C O 1
ATOM 5488 N N . VAL C 1 197 ? 24.414 65.084 94.650 1.00 26.86 185 VAL C N 1
ATOM 5489 C CA . VAL C 1 197 ? 25.852 65.136 94.274 1.00 27.18 185 VAL C CA 1
ATOM 5490 C C . VAL C 1 197 ? 26.767 65.451 95.472 1.00 27.81 185 VAL C C 1
ATOM 5491 O O . VAL C 1 197 ? 27.896 64.960 95.524 1.00 30.27 185 VAL C O 1
ATOM 5495 N N . SER C 1 198 ? 26.289 66.243 96.426 1.00 26.62 186 SER C N 1
ATOM 5496 C CA . SER C 1 198 ? 27.102 66.604 97.577 1.00 27.99 186 SER C CA 1
ATOM 5497 C C . SER C 1 198 ? 26.386 66.367 98.908 1.00 29.39 186 SER C C 1
ATOM 5498 O O . SER C 1 198 ? 25.153 66.268 98.968 1.00 29.05 186 SER C O 1
ATOM 5501 N N . ALA C 1 199 ? 27.183 66.258 99.971 1.00 29.23 187 ALA C N 1
ATOM 5502 C CA . ALA C 1 199 ? 26.672 66.193 101.327 1.00 28.55 187 ALA C CA 1
ATOM 5503 C C . ALA C 1 199 ? 26.910 67.546 101.970 1.00 28.21 187 ALA C C 1
ATOM 5504 O O . ALA C 1 199 ? 27.041 68.546 101.276 1.00 27.96 187 ALA C O 1
ATOM 5506 N N . CYS C 1 200 ? 26.925 67.578 103.294 1.00 29.17 188 CYS C N 1
ATOM 5507 C CA . CYS C 1 200 ? 27.330 68.761 104.030 1.00 29.11 188 CYS C CA 1
ATOM 5508 C C . CYS C 1 200 ? 28.863 68.883 104.037 1.00 29.05 188 CYS C C 1
ATOM 5509 O O . CYS C 1 200 ? 29.527 68.393 104.947 1.00 30.19 188 CYS C O 1
ATOM 5512 N N . GLU C 1 201 ? 29.412 69.535 103.016 1.00 28.25 189 GLU C N 1
ATOM 5513 C CA . GLU C 1 201 ? 30.855 69.563 102.785 1.00 27.89 189 GLU C CA 1
ATOM 5514 C C . GLU C 1 201 ? 31.534 70.500 103.785 1.00 27.28 189 GLU C C 1
ATOM 5515 O O . GLU C 1 201 ? 31.030 71.591 104.043 1.00 26.63 189 GLU C O 1
ATOM 5521 N N . VAL C 1 202 ? 32.663 70.062 104.341 1.00 26.17 190 VAL C N 1
ATOM 5522 C CA . VAL C 1 202 ? 33.430 70.866 105.292 1.00 27.00 190 VAL C CA 1
ATOM 5523 C C . VAL C 1 202 ? 34.935 70.593 105.228 1.00 27.59 190 VAL C C 1
ATOM 5524 O O . VAL C 1 202 ? 35.366 69.468 104.946 1.00 27.53 190 VAL C O 1
ATOM 5528 N N . PRO C 1 203 ? 35.743 71.616 105.528 1.00 26.41 191 PRO C N 1
ATOM 5529 C CA . PRO C 1 203 ? 37.152 71.335 105.830 1.00 26.24 191 PRO C CA 1
ATOM 5530 C C . PRO C 1 203 ? 37.227 70.683 107.203 1.00 26.64 191 PRO C C 1
ATOM 5531 O O . PRO C 1 203 ? 36.370 70.945 108.032 1.00 27.52 191 PRO C O 1
ATOM 5535 N N . ALA C 1 204 ? 38.227 69.854 107.465 1.00 25.88 192 ALA C N 1
ATOM 5536 C CA . ALA C 1 204 ? 38.339 69.274 108.786 1.00 25.27 192 ALA C CA 1
ATOM 5537 C C . ALA C 1 204 ? 39.745 68.803 109.058 1.00 25.81 192 ALA C C 1
ATOM 5538 O O . ALA C 1 204 ? 40.598 68.861 108.186 1.00 26.18 192 ALA C O 1
ATOM 5540 N N . LYS C 1 205 ? 39.961 68.353 110.288 1.00 25.50 193 LYS C N 1
ATOM 5541 C CA . LYS C 1 205 ? 41.151 67.625 110.676 1.00 26.50 193 LYS C CA 1
ATOM 5542 C C . LYS C 1 205 ? 40.732 66.178 110.915 1.00 25.04 193 LYS C C 1
ATOM 5543 O O . LYS C 1 205 ? 39.666 65.915 111.445 1.00 26.43 193 LYS C O 1
ATOM 5549 N N . VAL C 1 206 ? 41.553 65.233 110.493 1.00 24.81 194 VAL C N 1
ATOM 5550 C CA . VAL C 1 206 ? 41.212 63.820 110.591 1.00 23.22 194 VAL C CA 1
ATOM 5551 C C . VAL C 1 206 ? 42.438 63.104 111.142 1.00 23.65 194 VAL C C 1
ATOM 5552 O O . VAL C 1 206 ? 43.452 63.008 110.446 1.00 23.28 194 VAL C O 1
ATOM 5556 N N . VAL C 1 207 ? 42.352 62.661 112.402 1.00 22.34 195 VAL C N 1
ATOM 5557 C CA . VAL C 1 207 ? 43.421 61.941 113.072 1.00 21.50 195 VAL C CA 1
ATOM 5558 C C . VAL C 1 207 ? 43.244 60.449 112.801 1.00 22.66 195 VAL C C 1
ATOM 5559 O O . VAL C 1 207 ? 42.201 59.885 113.084 1.00 22.81 195 VAL C O 1
ATOM 5563 N N . VAL C 1 208 ? 44.268 59.815 112.248 1.00 25.02 196 VAL C N 1
ATOM 5564 C CA . VAL C 1 208 ? 44.221 58.384 111.933 1.00 25.58 196 VAL C CA 1
ATOM 5565 C C . VAL C 1 208 ? 45.426 57.673 112.528 1.00 27.34 196 VAL C C 1
ATOM 5566 O O . VAL C 1 208 ? 46.473 58.282 112.762 1.00 25.71 196 VAL C O 1
ATOM 5570 N N . GLU C 1 209 ? 45.248 56.381 112.788 1.00 29.89 197 GLU C N 1
ATOM 5571 C CA . GLU C 1 209 ? 46.320 55.503 113.248 1.00 32.53 197 GLU C CA 1
ATOM 5572 C C . GLU C 1 209 ? 46.537 54.453 112.158 1.00 30.26 197 GLU C C 1
ATOM 5573 O O . GLU C 1 209 ? 45.600 53.764 111.767 1.00 28.15 197 GLU C O 1
ATOM 5579 N N . ILE C 1 210 ? 47.760 54.354 111.651 1.00 29.69 198 ILE C N 1
ATOM 5580 C CA . ILE C 1 210 ? 48.021 53.470 110.537 1.00 30.48 198 ILE C CA 1
ATOM 5581 C C . ILE C 1 210 ? 48.725 52.202 110.985 1.00 30.93 198 ILE C C 1
ATOM 5582 O O . ILE C 1 210 ? 49.594 52.233 111.847 1.00 32.51 198 ILE C O 1
ATOM 5587 N N . ASP C 1 211 ? 48.298 51.080 110.418 1.00 31.08 199 ASP C N 1
ATOM 5588 C CA . ASP C 1 211 ? 48.983 49.817 110.596 1.00 31.33 199 ASP C CA 1
ATOM 5589 C C . ASP C 1 211 ? 48.816 48.993 109.332 1.00 30.06 199 ASP C C 1
ATOM 5590 O O . ASP C 1 211 ? 48.254 49.472 108.341 1.00 30.51 199 ASP C O 1
ATOM 5595 N N . VAL C 1 212 ? 49.317 47.764 109.364 1.00 29.61 200 VAL C N 1
ATOM 5596 C CA . VAL C 1 212 ? 49.468 46.960 108.166 1.00 29.17 200 VAL C CA 1
ATOM 5597 C C . VAL C 1 212 ? 49.144 45.500 108.462 1.00 29.08 200 VAL C C 1
ATOM 5598 O O . VAL C 1 212 ? 49.271 45.044 109.593 1.00 29.73 200 VAL C O 1
ATOM 5602 N N . SER C 1 213 ? 48.713 44.788 107.431 1.00 28.96 201 SER C N 1
ATOM 5603 C CA . SER C 1 213 ? 48.409 43.371 107.511 1.00 29.79 201 SER C CA 1
ATOM 5604 C C . SER C 1 213 ? 48.923 42.688 106.257 1.00 30.13 201 SER C C 1
ATOM 5605 O O . SER C 1 213 ? 48.849 43.255 105.166 1.00 28.87 201 SER C O 1
ATOM 5608 N N . LYS C 1 214 ? 49.416 41.462 106.404 1.00 31.91 202 LYS C N 1
ATOM 5609 C CA . LYS C 1 214 ? 49.893 40.690 105.247 1.00 33.54 202 LYS C CA 1
ATOM 5610 C C . LYS C 1 214 ? 48.739 40.103 104.407 1.00 34.26 202 LYS C C 1
ATOM 5611 O O . LYS C 1 214 ? 48.964 39.646 103.273 1.00 36.09 202 LYS C O 1
ATOM 5615 N N . GLU C 1 215 ? 47.517 40.138 104.939 1.00 33.92 203 GLU C N 1
ATOM 5616 C CA . GLU C 1 215 ? 46.350 39.590 104.242 1.00 34.72 203 GLU C CA 1
ATOM 5617 C C . GLU C 1 215 ? 46.015 40.369 102.986 1.00 34.61 203 GLU C C 1
ATOM 5618 O O . GLU C 1 215 ? 45.833 41.575 103.050 1.00 36.55 203 GLU C O 1
ATOM 5624 N N . GLU C 1 216 ? 45.896 39.675 101.858 1.00 33.33 204 GLU C N 1
ATOM 5625 C CA . GLU C 1 216 ? 45.460 40.295 100.614 1.00 33.24 204 GLU C CA 1
ATOM 5626 C C . GLU C 1 216 ? 43.938 40.435 100.543 1.00 32.90 204 GLU C C 1
ATOM 5627 O O . GLU C 1 216 ? 43.225 39.509 100.883 1.00 33.96 204 GLU C O 1
ATOM 5633 N N . ILE C 1 217 ? 43.450 41.592 100.090 1.00 31.90 205 ILE C N 1
ATOM 5634 C CA . ILE C 1 217 ? 42.014 41.818 99.868 1.00 29.86 205 ILE C CA 1
ATOM 5635 C C . ILE C 1 217 ? 41.818 42.444 98.489 1.00 28.06 205 ILE C C 1
ATOM 5636 O O . ILE C 1 217 ? 42.745 43.022 97.927 1.00 28.33 205 ILE C O 1
ATOM 5641 N N . LYS C 1 218 ? 40.623 42.301 97.926 1.00 26.79 206 LYS C N 1
ATOM 5642 C CA . LYS C 1 218 ? 40.372 42.775 96.574 1.00 25.42 206 LYS C CA 1
ATOM 5643 C C . LYS C 1 218 ? 39.841 44.195 96.634 1.00 25.64 206 LYS C C 1
ATOM 5644 O O . LYS C 1 218 ? 40.445 45.108 96.087 1.00 25.99 206 LYS C O 1
ATOM 5650 N N . TRP C 1 219 ? 38.717 44.378 97.322 1.00 26.32 207 TRP C N 1
ATOM 5651 C CA . TRP C 1 219 ? 38.111 45.697 97.498 1.00 26.37 207 TRP C CA 1
ATOM 5652 C C . TRP C 1 219 ? 38.307 46.179 98.925 1.00 25.78 207 TRP C C 1
ATOM 5653 O O . TRP C 1 219 ? 38.603 45.382 99.793 1.00 27.13 207 TRP C O 1
ATOM 5664 N N . PRO C 1 220 ? 38.144 47.487 99.173 1.00 25.85 208 PRO C N 1
ATOM 5665 C CA . PRO C 1 220 ? 38.211 48.011 100.545 1.00 25.86 208 PRO C CA 1
ATOM 5666 C C . PRO C 1 220 ? 37.178 47.418 101.458 1.00 25.39 208 PRO C C 1
ATOM 5667 O O . PRO C 1 220 ? 36.076 47.144 101.020 1.00 27.75 208 PRO C O 1
ATOM 5671 N N . VAL C 1 221 ? 37.534 47.226 102.723 1.00 26.81 209 VAL C N 1
ATOM 5672 C CA . VAL C 1 221 ? 36.582 46.771 103.749 1.00 25.60 209 VAL C CA 1
ATOM 5673 C C . VAL C 1 221 ? 36.548 47.803 104.847 1.00 25.56 209 VAL C C 1
ATOM 5674 O O . VAL C 1 221 ? 37.606 48.300 105.243 1.00 27.27 209 VAL C O 1
ATOM 5678 N N . VAL C 1 222 ? 35.364 48.134 105.347 1.00 24.41 210 VAL C N 1
ATOM 5679 C CA . VAL C 1 222 ? 35.289 48.972 106.529 1.00 25.17 210 VAL C CA 1
ATOM 5680 C C . VAL C 1 222 ? 34.861 48.136 107.725 1.00 26.63 210 VAL C C 1
ATOM 5681 O O . VAL C 1 222 ? 33.822 47.487 107.689 1.00 28.31 210 VAL C O 1
ATOM 5685 N N . GLU C 1 223 ? 35.667 48.158 108.783 1.00 27.12 211 GLU C N 1
ATOM 5686 C CA . GLU C 1 223 ? 35.430 47.335 109.977 1.00 27.83 211 GLU C CA 1
ATOM 5687 C C . GLU C 1 223 ? 34.907 48.170 111.146 1.00 26.47 211 GLU C C 1
ATOM 5688 O O . GLU C 1 223 ? 35.598 49.050 111.650 1.00 23.98 211 GLU C O 1
ATOM 5694 N N . THR C 1 224 ? 33.674 47.895 111.552 1.00 26.50 212 THR C N 1
ATOM 5695 C CA . THR C 1 224 ? 33.058 48.593 112.656 1.00 26.57 212 THR C CA 1
ATOM 5696 C C . THR C 1 224 ? 33.192 47.684 113.848 1.00 28.64 212 THR C C 1
ATOM 5697 O O . THR C 1 224 ? 33.775 46.606 113.742 1.00 29.18 212 THR C O 1
ATOM 5701 N N . ASN C 1 225 ? 32.667 48.102 114.990 1.00 31.00 213 ASN C N 1
ATOM 5702 C CA A ASN C 1 225 ? 32.734 47.248 116.180 0.50 31.79 213 ASN C CA 1
ATOM 5703 C CA B ASN C 1 225 ? 32.690 47.268 116.198 0.50 32.10 213 ASN C CA 1
ATOM 5704 C C . ASN C 1 225 ? 31.891 45.974 116.033 1.00 32.65 213 ASN C C 1
ATOM 5705 O O . ASN C 1 225 ? 32.090 45.026 116.776 1.00 34.71 213 ASN C O 1
ATOM 5714 N N . ASP C 1 226 ? 30.971 45.940 115.064 1.00 31.84 214 ASP C N 1
ATOM 5715 C CA . ASP C 1 226 ? 30.094 44.767 114.891 1.00 32.17 214 ASP C CA 1
ATOM 5716 C C . ASP C 1 226 ? 29.867 44.238 113.466 1.00 30.65 214 ASP C C 1
ATOM 5717 O O . ASP C 1 226 ? 29.104 43.292 113.292 1.00 30.67 214 ASP C O 1
ATOM 5722 N N . ALA C 1 227 ? 30.501 44.822 112.454 1.00 28.34 215 ALA C N 1
ATOM 5723 C CA . ALA C 1 227 ? 30.340 44.311 111.110 1.00 27.54 215 ALA C CA 1
ATOM 5724 C C . ALA C 1 227 ? 31.558 44.589 110.251 1.00 27.00 215 ALA C C 1
ATOM 5725 O O . ALA C 1 227 ? 32.449 45.321 110.643 1.00 27.87 215 ALA C O 1
ATOM 5727 N N . TYR C 1 228 ? 31.588 43.955 109.090 1.00 26.98 216 TYR C N 1
ATOM 5728 C CA . TYR C 1 228 ? 32.499 44.304 108.014 1.00 26.98 216 TYR C CA 1
ATOM 5729 C C . TYR C 1 228 ? 31.649 44.829 106.904 1.00 25.63 216 TYR C C 1
ATOM 5730 O O . TYR C 1 228 ? 30.624 44.243 106.595 1.00 27.08 216 TYR C O 1
ATOM 5739 N N . TYR C 1 229 ? 32.059 45.930 106.301 1.00 25.12 217 TYR C N 1
ATOM 5740 C CA . TYR C 1 229 ? 31.411 46.392 105.090 1.00 25.63 217 TYR C CA 1
ATOM 5741 C C . TYR C 1 229 ? 32.396 46.284 103.933 1.00 23.76 217 TYR C C 1
ATOM 5742 O O . TYR C 1 229 ? 33.431 46.908 103.954 1.00 24.86 217 TYR C O 1
ATOM 5751 N N . ILE C 1 230 ? 32.073 45.471 102.943 1.00 23.87 218 ILE C N 1
ATOM 5752 C CA . ILE C 1 230 ? 32.839 45.435 101.689 1.00 23.94 218 ILE C CA 1
ATOM 5753 C C . ILE C 1 230 ? 32.296 46.515 100.761 1.00 24.47 218 ILE C C 1
ATOM 5754 O O . ILE C 1 230 ? 31.082 46.618 100.583 1.00 23.74 218 ILE C O 1
ATOM 5759 N N . ILE C 1 231 ? 33.188 47.330 100.191 1.00 24.56 219 ILE C N 1
ATOM 5760 C CA . ILE C 1 231 ? 32.772 48.511 99.433 1.00 25.11 219 ILE C CA 1
ATOM 5761 C C . ILE C 1 231 ? 33.266 48.406 98.008 1.00 25.85 219 ILE C C 1
ATOM 5762 O O . ILE C 1 231 ? 34.478 48.438 97.772 1.00 27.57 219 ILE C O 1
ATOM 5767 N N . VAL C 1 232 ? 32.334 48.262 97.067 1.00 24.44 220 VAL C N 1
ATOM 5768 C CA . VAL C 1 232 ? 32.676 48.106 95.640 1.00 24.90 220 VAL C CA 1
ATOM 5769 C C . VAL C 1 232 ? 32.199 49.315 94.854 1.00 25.33 220 VAL C C 1
ATOM 5770 O O . VAL C 1 232 ? 31.041 49.700 94.942 1.00 25.01 220 VAL C O 1
ATOM 5774 N N . SER C 1 233 ? 33.108 49.904 94.086 1.00 26.56 221 SER C N 1
ATOM 5775 C CA . SER C 1 233 ? 32.813 51.044 93.234 1.00 26.90 221 SER C CA 1
ATOM 5776 C C . SER C 1 233 ? 33.064 50.677 91.768 1.00 26.42 221 SER C C 1
ATOM 5777 O O . SER C 1 233 ? 34.195 50.399 91.373 1.00 26.20 221 SER C O 1
ATOM 5780 N N . LEU C 1 234 ? 32.005 50.648 90.974 1.00 26.86 222 LEU C N 1
ATOM 5781 C CA . LEU C 1 234 ? 32.129 50.384 89.536 1.00 28.51 222 LEU C CA 1
ATOM 5782 C C . LEU C 1 234 ? 31.289 51.368 88.691 1.00 29.17 222 LEU C C 1
ATOM 5783 O O . LEU C 1 234 ? 30.332 51.947 89.182 1.00 29.37 222 LEU C O 1
ATOM 5788 N N . PRO C 1 235 ? 31.658 51.577 87.417 1.00 31.16 223 PRO C N 1
ATOM 5789 C CA . PRO C 1 235 ? 30.899 52.513 86.566 1.00 31.54 223 PRO C CA 1
ATOM 5790 C C . PRO C 1 235 ? 29.364 52.366 86.548 1.00 32.78 223 PRO C C 1
ATOM 5791 O O . PRO C 1 235 ? 28.674 53.384 86.524 1.00 34.66 223 PRO C O 1
ATOM 5795 N N . ASP C 1 236 ? 28.819 51.150 86.564 1.00 33.26 224 ASP C N 1
ATOM 5796 C CA . ASP C 1 236 ? 27.361 51.010 86.681 1.00 34.03 224 ASP C CA 1
ATOM 5797 C C . ASP C 1 236 ? 26.931 50.244 87.942 1.00 33.31 224 ASP C C 1
ATOM 5798 O O . ASP C 1 236 ? 27.477 49.187 88.264 1.00 33.45 224 ASP C O 1
ATOM 5803 N N . ILE C 1 237 ? 25.947 50.800 88.648 1.00 31.48 225 ILE C N 1
ATOM 5804 C CA . ILE C 1 237 ? 25.541 50.298 89.960 1.00 29.93 225 ILE C CA 1
ATOM 5805 C C . ILE C 1 237 ? 25.122 48.826 89.949 1.00 29.85 225 ILE C C 1
ATOM 5806 O O . ILE C 1 237 ? 25.286 48.132 90.931 1.00 30.77 225 ILE C O 1
ATOM 5811 N N . GLU C 1 238 ? 24.596 48.350 88.833 1.00 31.37 226 GLU C N 1
ATOM 5812 C CA . GLU C 1 238 ? 24.207 46.957 88.710 1.00 32.14 226 GLU C CA 1
ATOM 5813 C C . GLU C 1 238 ? 25.426 46.048 88.856 1.00 30.64 226 GLU C C 1
ATOM 5814 O O . GLU C 1 238 ? 25.375 45.063 89.598 1.00 29.71 226 GLU C O 1
ATOM 5820 N N . GLU C 1 239 ? 26.521 46.374 88.162 1.00 29.62 227 GLU C N 1
ATOM 5821 C CA . GLU C 1 239 ? 27.751 45.564 88.267 1.00 28.58 227 GLU C CA 1
ATOM 5822 C C . GLU C 1 239 ? 28.332 45.613 89.689 1.00 27.44 227 GLU C C 1
ATOM 5823 O O . GLU C 1 239 ? 28.808 44.605 90.226 1.00 26.86 227 GLU C O 1
ATOM 5826 N N . ALA C 1 240 ? 28.265 46.786 90.302 1.00 26.18 228 ALA C N 1
ATOM 5827 C CA . ALA C 1 240 ? 28.748 46.951 91.653 1.00 25.71 228 ALA C CA 1
ATOM 5828 C C . ALA C 1 240 ? 28.001 46.010 92.588 1.00 24.94 228 ALA C C 1
ATOM 5829 O O . ALA C 1 240 ? 28.624 45.345 93.419 1.00 27.68 228 ALA C O 1
ATOM 5831 N N . LEU C 1 241 ? 26.684 45.920 92.444 1.00 23.24 229 LEU C N 1
ATOM 5832 C CA . LEU C 1 241 ? 25.884 45.078 93.346 1.00 23.81 229 LEU C CA 1
ATOM 5833 C C . LEU C 1 241 ? 26.230 43.597 93.182 1.00 24.49 229 LEU C C 1
ATOM 5834 O O . LEU C 1 241 ? 26.299 42.845 94.165 1.00 23.53 229 LEU C O 1
ATOM 5839 N N . LYS C 1 242 ? 26.486 43.185 91.943 1.00 25.97 230 LYS C N 1
ATOM 5840 C CA . LYS C 1 242 ? 26.878 41.817 91.684 1.00 26.38 230 LYS C CA 1
ATOM 5841 C C . LYS C 1 242 ? 28.236 41.534 92.300 1.00 25.25 230 LYS C C 1
ATOM 5842 O O . LYS C 1 242 ? 28.407 40.520 92.974 1.00 24.62 230 LYS C O 1
ATOM 5848 N N . GLU C 1 243 ? 29.188 42.443 92.108 1.00 25.69 231 GLU C N 1
ATOM 5849 C CA . GLU C 1 243 ? 30.549 42.199 92.561 1.00 25.16 231 GLU C CA 1
ATOM 5850 C C . GLU C 1 243 ? 30.634 42.134 94.081 1.00 26.48 231 GLU C C 1
ATOM 5851 O O . GLU C 1 243 ? 31.345 41.291 94.637 1.00 27.75 231 GLU C O 1
ATOM 5857 N N . VAL C 1 244 ? 29.898 43.009 94.750 1.00 25.59 232 VAL C N 1
ATOM 5858 C CA . VAL C 1 244 ? 29.905 43.043 96.195 1.00 24.76 232 VAL C CA 1
ATOM 5859 C C . VAL C 1 244 ? 29.262 41.775 96.782 1.00 26.72 232 VAL C C 1
ATOM 5860 O O . VAL C 1 244 ? 29.743 41.243 97.793 1.00 27.47 232 VAL C O 1
ATOM 5864 N N . THR C 1 245 ? 28.196 41.282 96.152 1.00 26.12 233 THR C N 1
ATOM 5865 C CA . THR C 1 245 ? 27.604 40.007 96.563 1.00 26.31 233 THR C CA 1
ATOM 5866 C C . THR C 1 245 ? 28.597 38.869 96.374 1.00 26.10 233 THR C C 1
ATOM 5867 O O . THR C 1 245 ? 28.777 38.052 97.254 1.00 27.65 233 THR C O 1
ATOM 5871 N N . ARG C 1 246 ? 29.225 38.831 95.206 1.00 26.87 234 ARG C N 1
ATOM 5872 C CA A ARG C 1 246 ? 30.219 37.825 94.862 0.50 26.94 234 ARG C CA 1
ATOM 5873 C CA B ARG C 1 246 ? 30.204 37.792 94.896 0.50 26.84 234 ARG C CA 1
ATOM 5874 C C . ARG C 1 246 ? 31.340 37.861 95.895 1.00 26.87 234 ARG C C 1
ATOM 5875 O O . ARG C 1 246 ? 31.726 36.836 96.460 1.00 27.13 234 ARG C O 1
ATOM 5890 N N . GLU C 1 247 ? 31.852 39.060 96.141 1.00 26.91 235 GLU C N 1
ATOM 5891 C CA . GLU C 1 247 ? 32.882 39.236 97.166 1.00 28.10 235 GLU C CA 1
ATOM 5892 C C . GLU C 1 247 ? 32.426 38.838 98.563 1.00 26.35 235 GLU C C 1
ATOM 5893 O O . GLU C 1 247 ? 33.209 38.316 99.325 1.00 27.77 235 GLU C O 1
ATOM 5899 N N . THR C 1 248 ? 31.162 39.072 98.883 1.00 26.32 236 THR C N 1
ATOM 5900 C CA . THR C 1 248 ? 30.621 38.779 100.211 1.00 26.51 236 THR C CA 1
ATOM 5901 C C . THR C 1 248 ? 30.539 37.272 100.477 1.00 27.72 236 THR C C 1
ATOM 5902 O O . THR C 1 248 ? 30.925 36.785 101.554 1.00 28.17 236 THR C O 1
ATOM 5906 N N . VAL C 1 249 ? 30.035 36.528 99.502 1.00 25.84 237 VAL C N 1
ATOM 5907 C CA . VAL C 1 249 ? 29.865 35.108 99.702 1.00 25.33 237 VAL C CA 1
ATOM 5908 C C . VAL C 1 249 ? 31.233 34.432 99.828 1.00 25.86 237 VAL C C 1
ATOM 5909 O O . VAL C 1 249 ? 31.421 33.575 100.686 1.00 25.16 237 VAL C O 1
ATOM 5913 N N . TRP C 1 250 ? 32.186 34.829 98.995 1.00 27.23 238 TRP C N 1
ATOM 5914 C CA . TRP C 1 250 ? 33.553 34.308 99.097 1.00 29.20 238 TRP C CA 1
ATOM 5915 C C . TRP C 1 250 ? 34.239 34.665 100.410 1.00 28.64 238 TRP C C 1
ATOM 5916 O O . TRP C 1 250 ? 35.002 33.869 100.935 1.00 29.09 238 TRP C O 1
ATOM 5927 N N . PHE C 1 251 ? 33.970 35.853 100.931 1.00 28.16 239 PHE C N 1
ATOM 5928 C CA . PHE C 1 251 ? 34.430 36.239 102.259 1.00 29.02 239 PHE C CA 1
ATOM 5929 C C . PHE C 1 251 ? 33.898 35.257 103.325 1.00 29.81 239 PHE C C 1
ATOM 5930 O O . PHE C 1 251 ? 34.676 34.673 104.101 1.00 30.08 239 PHE C O 1
ATOM 5938 N N . ILE C 1 252 ? 32.581 35.059 103.344 1.00 28.07 240 ILE C N 1
ATOM 5939 C CA . ILE C 1 252 ? 31.968 34.151 104.310 1.00 27.87 240 ILE C CA 1
ATOM 5940 C C . ILE C 1 252 ? 32.464 32.705 104.089 1.00 28.39 240 ILE C C 1
ATOM 5941 O O . ILE C 1 252 ? 32.850 32.009 105.032 1.00 28.22 240 ILE C O 1
ATOM 5946 N N . GLN C 1 253 ? 32.476 32.284 102.832 1.00 29.87 241 GLN C N 1
ATOM 5947 C CA . GLN C 1 253 ? 32.955 30.960 102.442 1.00 30.09 241 GLN C CA 1
ATOM 5948 C C . GLN C 1 253 ? 34.358 30.699 102.988 1.00 30.41 241 GLN C C 1
ATOM 5949 O O . GLN C 1 253 ? 34.629 29.624 103.525 1.00 29.75 241 GLN C O 1
ATOM 5955 N N . ARG C 1 254 ? 35.238 31.685 102.868 1.00 30.88 242 ARG C N 1
ATOM 5956 C CA . ARG C 1 254 ? 36.629 31.489 103.247 1.00 33.91 242 ARG C CA 1
ATOM 5957 C C . ARG C 1 254 ? 36.853 31.554 104.747 1.00 32.29 242 ARG C C 1
ATOM 5958 O O . ARG C 1 254 ? 37.575 30.727 105.280 1.00 33.38 242 ARG C O 1
ATOM 5966 N N . ARG C 1 255 ? 36.208 32.491 105.429 1.00 32.12 243 ARG C N 1
ATOM 5967 C CA . ARG C 1 255 ? 36.452 32.693 106.852 1.00 32.79 243 ARG C CA 1
ATOM 5968 C C . ARG C 1 255 ? 35.766 31.668 107.730 1.00 31.14 243 ARG C C 1
ATOM 5969 O O . ARG C 1 255 ? 36.140 31.507 108.888 1.00 31.51 243 ARG C O 1
ATOM 5977 N N . LYS C 1 256 ? 34.760 30.983 107.189 1.00 30.52 244 LYS C N 1
ATOM 5978 C CA . LYS C 1 256 ? 34.098 29.880 107.891 1.00 28.89 244 LYS C CA 1
ATOM 5979 C C . LYS C 1 256 ? 34.446 28.501 107.331 1.00 29.62 244 LYS C C 1
ATOM 5980 O O . LYS C 1 256 ? 34.060 27.494 107.917 1.00 30.31 244 LYS C O 1
ATOM 5986 N N . THR C 1 257 ? 35.137 28.445 106.196 1.00 29.53 245 THR C N 1
ATOM 5987 C CA . THR C 1 257 ? 35.440 27.164 105.541 1.00 29.49 245 THR C CA 1
ATOM 5988 C C . THR C 1 257 ? 34.166 26.321 105.433 1.00 29.09 245 THR C C 1
ATOM 5989 O O . THR C 1 257 ? 34.086 25.216 105.975 1.00 30.36 245 THR C O 1
ATOM 5993 N N . ILE C 1 258 ? 33.157 26.881 104.768 1.00 27.53 246 ILE C N 1
ATOM 5994 C CA . ILE C 1 258 ? 31.908 26.166 104.500 1.00 25.53 246 ILE C CA 1
ATOM 5995 C C . ILE C 1 258 ? 31.684 26.185 103.001 1.00 24.55 246 ILE C C 1
ATOM 5996 O O . ILE C 1 258 ? 32.303 26.973 102.302 1.00 24.25 246 ILE C O 1
ATOM 6001 N N . PRO C 1 259 ? 30.814 25.308 102.489 1.00 24.77 247 PRO C N 1
ATOM 6002 C CA . PRO C 1 259 ? 30.630 25.299 101.042 1.00 24.57 247 PRO C CA 1
ATOM 6003 C C . PRO C 1 259 ? 30.061 26.617 100.523 1.00 25.74 247 PRO C C 1
ATOM 6004 O O . PRO C 1 259 ? 29.370 27.325 101.266 1.00 26.14 247 PRO C O 1
ATOM 6008 N N . PHE C 1 260 ? 30.379 26.942 99.270 1.00 26.10 248 PHE C N 1
ATOM 6009 C CA . PHE C 1 260 ? 29.898 28.161 98.626 1.00 26.40 248 PHE C CA 1
ATOM 6010 C C . PHE C 1 260 ? 28.389 28.345 98.793 1.00 26.48 248 PHE C C 1
ATOM 6011 O O . PHE C 1 260 ? 27.941 29.432 99.175 1.00 25.96 248 PHE C O 1
ATOM 6019 N N . THR C 1 261 ? 27.617 27.293 98.517 1.00 26.85 249 THR C N 1
ATOM 6020 C CA . THR C 1 261 ? 26.158 27.392 98.547 1.00 28.46 249 THR C CA 1
ATOM 6021 C C . THR C 1 261 ? 25.635 27.629 99.962 1.00 29.36 249 THR C C 1
ATOM 6022 O O . THR C 1 261 ? 24.672 28.369 100.130 1.00 30.39 249 THR C O 1
ATOM 6026 N N . ASP C 1 262 ? 26.264 27.028 100.974 1.00 28.90 250 ASP C N 1
ATOM 6027 C CA . ASP C 1 262 ? 25.936 27.358 102.372 1.00 28.43 250 ASP C CA 1
ATOM 6028 C C . ASP C 1 262 ? 26.249 28.826 102.691 1.00 27.09 250 ASP C C 1
ATOM 6029 O O . ASP C 1 262 ? 25.429 29.517 103.291 1.00 27.87 250 ASP C O 1
ATOM 6034 N N . ALA C 1 263 ? 27.431 29.294 102.294 1.00 24.76 251 ALA C N 1
ATOM 6035 C CA . ALA C 1 263 ? 27.796 30.712 102.407 1.00 23.81 251 ALA C CA 1
ATOM 6036 C C . ALA C 1 263 ? 26.769 31.641 101.753 1.00 23.28 251 ALA C C 1
ATOM 6037 O O . ALA C 1 263 ? 26.494 32.720 102.250 1.00 22.91 251 ALA C O 1
ATOM 6039 N N . TYR C 1 264 ? 26.231 31.211 100.616 1.00 23.50 252 TYR C N 1
ATOM 6040 C CA . TYR C 1 264 ? 25.315 32.011 99.803 1.00 23.19 252 TYR C CA 1
ATOM 6041 C C . TYR C 1 264 ? 23.951 32.142 100.484 1.00 23.33 252 TYR C C 1
ATOM 6042 O O . TYR C 1 264 ? 23.349 33.208 100.504 1.00 23.23 252 TYR C O 1
ATOM 6059 N N . LEU C 1 266 ? 23.512 31.836 103.737 1.00 24.52 254 LEU C N 1
ATOM 6060 C CA . LEU C 1 266 ? 23.839 32.670 104.892 1.00 24.58 254 LEU C CA 1
ATOM 6061 C C . LEU C 1 266 ? 23.832 34.143 104.525 1.00 25.11 254 LEU C C 1
ATOM 6062 O O . LEU C 1 266 ? 23.308 34.963 105.266 1.00 27.33 254 LEU C O 1
ATOM 6067 N N . ALA C 1 267 ? 24.397 34.479 103.375 1.00 24.63 255 ALA C N 1
ATOM 6068 C CA . ALA C 1 267 ? 24.409 35.862 102.903 1.00 25.09 255 ALA C CA 1
ATOM 6069 C C . ALA C 1 267 ? 22.984 36.410 102.736 1.00 25.46 255 ALA C C 1
ATOM 6070 O O . ALA C 1 267 ? 22.685 37.552 103.084 1.00 27.00 255 ALA C O 1
ATOM 6072 N N . SER C 1 268 ? 22.099 35.581 102.219 1.00 25.28 256 SER C N 1
ATOM 6073 C CA . SER C 1 268 ? 20.720 35.971 102.013 1.00 26.71 256 SER C CA 1
ATOM 6074 C C . SER C 1 268 ? 19.992 36.300 103.318 1.00 27.27 256 SER C C 1
ATOM 6075 O O . SER C 1 268 ? 19.086 37.127 103.335 1.00 26.76 256 SER C O 1
ATOM 6078 N N . LEU C 1 269 ? 20.398 35.639 104.402 1.00 27.30 257 LEU C N 1
ATOM 6079 C CA . LEU C 1 269 ? 19.719 35.737 105.693 1.00 26.38 257 LEU C CA 1
ATOM 6080 C C . LEU C 1 269 ? 20.267 36.837 106.573 1.00 24.57 257 LEU C C 1
ATOM 6081 O O . LEU C 1 269 ? 19.539 37.462 107.338 1.00 24.21 257 LEU C O 1
ATOM 6086 N N . SER C 1 270 ? 21.564 37.059 106.479 1.00 25.18 258 SER C N 1
ATOM 6087 C CA . SER C 1 270 ? 22.243 37.878 107.469 1.00 25.34 258 SER C CA 1
ATOM 6088 C C . SER C 1 270 ? 22.958 39.084 106.909 1.00 24.64 258 SER C C 1
ATOM 6089 O O . SER C 1 270 ? 23.321 39.962 107.689 1.00 24.44 258 SER C O 1
ATOM 6092 N N . VAL C 1 271 ? 23.184 39.126 105.590 1.00 23.71 259 VAL C N 1
ATOM 6093 C CA . VAL C 1 271 ? 23.888 40.246 104.978 1.00 23.24 259 VAL C CA 1
ATOM 6094 C C . VAL C 1 271 ? 22.911 41.258 104.377 1.00 24.81 259 VAL C C 1
ATOM 6095 O O . VAL C 1 271 ? 21.954 40.885 103.720 1.00 23.90 259 VAL C O 1
ATOM 6099 N N . ASP C 1 272 ? 23.157 42.543 104.635 1.00 26.76 260 ASP C N 1
ATOM 6100 C CA . ASP C 1 272 ? 22.399 43.623 104.017 1.00 27.26 260 ASP C CA 1
ATOM 6101 C C . ASP C 1 272 ? 23.244 44.278 102.928 1.00 27.19 260 ASP C C 1
ATOM 6102 O O . ASP C 1 272 ? 24.296 44.848 103.214 1.00 26.67 260 ASP C O 1
ATOM 6107 N N . VAL C 1 273 ? 22.780 44.178 101.684 1.00 26.99 261 VAL C N 1
ATOM 6108 C CA . VAL C 1 273 ? 23.400 44.865 100.553 1.00 26.37 261 VAL C CA 1
ATOM 6109 C C . VAL C 1 273 ? 22.819 46.248 100.399 1.00 26.82 261 VAL C C 1
ATOM 6110 O O . VAL C 1 273 ? 21.621 46.437 100.616 1.00 28.61 261 VAL C O 1
ATOM 6114 N N . GLY C 1 274 ? 23.650 47.209 100.006 1.00 26.87 262 GLY C N 1
ATOM 6115 C CA . GLY C 1 274 ? 23.238 48.611 100.012 1.00 27.86 262 GLY C CA 1
ATOM 6116 C C . GLY C 1 274 ? 23.968 49.555 99.071 1.00 29.48 262 GLY C C 1
ATOM 6117 O O . GLY C 1 274 ? 24.791 49.140 98.234 1.00 31.35 262 GLY C O 1
ATOM 6118 N N . ILE C 1 275 ? 23.644 50.841 99.216 1.00 28.66 263 ILE C N 1
ATOM 6119 C CA . ILE C 1 275 ? 24.155 51.901 98.353 1.00 27.66 263 ILE C CA 1
ATOM 6120 C C . ILE C 1 275 ? 24.950 52.903 99.174 1.00 28.82 263 ILE C C 1
ATOM 6121 O O . ILE C 1 275 ? 24.492 53.356 100.233 1.00 30.78 263 ILE C O 1
ATOM 6126 N N . SER C 1 276 ? 26.144 53.243 98.709 1.00 28.52 264 SER C N 1
ATOM 6127 C CA . SER C 1 276 ? 26.900 54.346 99.315 1.00 28.81 264 SER C CA 1
ATOM 6128 C C . SER C 1 276 ? 26.543 55.647 98.622 1.00 28.98 264 SER C C 1
ATOM 6129 O O . SER C 1 276 ? 26.116 56.597 99.299 1.00 29.73 264 SER C O 1
ATOM 6132 N N . GLN C 1 277 ? 26.710 55.672 97.287 1.00 26.85 265 GLN C N 1
ATOM 6133 C CA . GLN C 1 277 ? 26.369 56.830 96.456 1.00 25.85 265 GLN C CA 1
ATOM 6134 C C . GLN C 1 277 ? 26.109 56.482 94.982 1.00 25.88 265 GLN C C 1
ATOM 6135 O O . GLN C 1 277 ? 26.685 55.542 94.444 1.00 23.29 265 GLN C O 1
ATOM 6141 N N . LEU C 1 278 ? 25.263 57.285 94.335 1.00 26.32 266 LEU C N 1
ATOM 6142 C CA . LEU C 1 278 ? 24.826 57.029 92.956 1.00 27.15 266 LEU C CA 1
ATOM 6143 C C . LEU C 1 278 ? 25.193 58.170 91.998 1.00 26.47 266 LEU C C 1
ATOM 6144 O O . LEU C 1 278 ? 24.718 58.195 90.872 1.00 27.65 266 LEU C O 1
ATOM 6149 N N . VAL C 1 279 ? 26.075 59.067 92.440 1.00 26.86 267 VAL C N 1
ATOM 6150 C CA . VAL C 1 279 ? 26.316 60.358 91.783 1.00 25.44 267 VAL C CA 1
ATOM 6151 C C . VAL C 1 279 ? 27.726 60.553 91.217 1.00 26.31 267 VAL C C 1
ATOM 6152 O O . VAL C 1 279 ? 27.921 61.409 90.364 1.00 27.88 267 VAL C O 1
ATOM 6156 N N . ASN C 1 280 ? 28.699 59.769 91.669 1.00 26.93 268 ASN C N 1
ATOM 6157 C CA . ASN C 1 280 ? 30.066 59.862 91.150 1.00 26.47 268 ASN C CA 1
ATOM 6158 C C . ASN C 1 280 ? 30.183 59.028 89.880 1.00 25.33 268 ASN C C 1
ATOM 6159 O O . ASN C 1 280 ? 29.340 58.187 89.644 1.00 26.25 268 ASN C O 1
ATOM 6164 N N . PRO C 1 281 ? 31.223 59.256 89.057 1.00 26.35 269 PRO C N 1
ATOM 6165 C CA . PRO C 1 281 ? 31.491 58.407 87.867 1.00 26.59 269 PRO C CA 1
ATOM 6166 C C . PRO C 1 281 ? 31.452 56.895 88.132 1.00 27.23 269 PRO C C 1
ATOM 6167 O O . PRO C 1 281 ? 30.864 56.151 87.347 1.00 28.18 269 PRO C O 1
ATOM 6171 N N . ALA C 1 282 ? 32.076 56.439 89.214 1.00 26.76 270 ALA C N 1
ATOM 6172 C CA . ALA C 1 282 ? 31.872 55.060 89.674 1.00 26.15 270 ALA C CA 1
ATOM 6173 C C . ALA C 1 282 ? 30.828 55.059 90.803 1.00 26.05 270 ALA C C 1
ATOM 6174 O O . ALA C 1 282 ? 30.909 55.848 91.753 1.00 24.87 270 ALA C O 1
ATOM 6176 N N . LYS C 1 283 ? 29.838 54.185 90.683 1.00 26.61 271 LYS C N 1
ATOM 6177 C CA . LYS C 1 283 ? 28.795 54.072 91.690 1.00 27.48 271 LYS C CA 1
ATOM 6178 C C . LYS C 1 283 ? 29.317 53.104 92.717 1.00 28.27 271 LYS C C 1
ATOM 6179 O O . LYS C 1 283 ? 30.092 52.203 92.372 1.00 30.43 271 LYS C O 1
ATOM 6185 N N . THR C 1 284 ? 28.913 53.290 93.970 1.00 26.88 272 THR C N 1
ATOM 6186 C CA . THR C 1 284 ? 29.495 52.545 95.079 1.00 26.43 272 THR C CA 1
ATOM 6187 C C . THR C 1 284 ? 28.418 51.759 95.803 1.00 26.16 272 THR C C 1
ATOM 6188 O O . THR C 1 284 ? 27.506 52.353 96.378 1.00 24.69 272 THR C O 1
ATOM 6192 N N . ALA C 1 285 ? 28.529 50.425 95.754 1.00 25.37 273 ALA C N 1
ATOM 6193 C CA . ALA C 1 285 ? 27.698 49.527 96.553 1.00 24.84 273 ALA C CA 1
ATOM 6194 C C . ALA C 1 285 ? 28.420 49.060 97.811 1.00 24.56 273 ALA C C 1
ATOM 6195 O O . ALA C 1 285 ? 29.653 49.087 97.898 1.00 23.81 273 ALA C O 1
ATOM 6197 N N . LYS C 1 286 ? 27.640 48.601 98.783 1.00 25.47 274 LYS C N 1
ATOM 6198 C CA . LYS C 1 286 ? 28.212 47.971 99.976 1.00 25.86 274 LYS C CA 1
ATOM 6199 C C . LYS C 1 286 ? 27.410 46.776 100.454 1.00 24.54 274 LYS C C 1
ATOM 6200 O O . LYS C 1 286 ? 26.292 46.542 100.020 1.00 25.21 274 LYS C O 1
ATOM 6206 N N . ALA C 1 287 ? 28.019 46.004 101.335 1.00 25.21 275 ALA C N 1
ATOM 6207 C CA . ALA C 1 287 ? 27.378 44.835 101.918 1.00 25.32 275 ALA C CA 1
ATOM 6208 C C . ALA C 1 287 ? 27.832 44.713 103.363 1.00 24.90 275 ALA C C 1
ATOM 6209 O O . ALA C 1 287 ? 29.025 44.711 103.647 1.00 25.78 275 ALA C O 1
ATOM 6211 N N . ARG C 1 288 ? 26.870 44.655 104.272 1.00 25.24 276 ARG C N 1
ATOM 6212 C CA . ARG C 1 288 ? 27.153 44.586 105.699 1.00 24.97 276 ARG C CA 1
ATOM 6213 C C . ARG C 1 288 ? 27.200 43.122 106.145 1.00 25.40 276 ARG C C 1
ATOM 6214 O O . ARG C 1 288 ? 26.189 42.420 106.094 1.00 25.15 276 ARG C O 1
ATOM 6222 N N . ILE C 1 289 ? 28.374 42.676 106.585 1.00 25.49 277 ILE C N 1
ATOM 6223 C CA . ILE C 1 289 ? 28.578 41.311 107.040 1.00 25.19 277 ILE C CA 1
ATOM 6224 C C . ILE C 1 289 ? 28.739 41.366 108.550 1.00 24.47 277 ILE C C 1
ATOM 6225 O O . ILE C 1 289 ? 29.777 41.737 109.041 1.00 24.25 277 ILE C O 1
ATOM 6230 N N . PRO C 1 290 ? 27.687 41.033 109.301 1.00 25.61 278 PRO C N 1
ATOM 6231 C CA . PRO C 1 290 ? 27.848 41.086 110.746 1.00 25.88 278 PRO C CA 1
ATOM 6232 C C . PRO C 1 290 ? 28.886 40.113 111.301 1.00 26.12 278 PRO C C 1
ATOM 6233 O O . PRO C 1 290 ? 29.046 39.002 110.796 1.00 27.26 278 PRO C O 1
ATOM 6237 N N . LYS C 1 291 ? 29.561 40.536 112.356 1.00 26.09 279 LYS C N 1
ATOM 6238 C CA . LYS C 1 291 ? 30.579 39.714 112.998 1.00 26.07 279 LYS C CA 1
ATOM 6239 C C . LYS C 1 291 ? 30.000 38.497 113.718 1.00 24.78 279 LYS C C 1
ATOM 6240 O O . LYS C 1 291 ? 30.717 37.515 113.903 1.00 25.23 279 LYS C O 1
ATOM 6246 N N . TYR C 1 292 ? 28.723 38.539 114.108 1.00 24.43 280 TYR C N 1
ATOM 6247 C CA . TYR C 1 292 ? 28.136 37.449 114.899 1.00 25.22 280 TYR C CA 1
ATOM 6248 C C . TYR C 1 292 ? 28.198 36.117 114.150 1.00 27.56 280 TYR C C 1
ATOM 6249 O O . TYR C 1 292 ? 28.330 35.062 114.775 1.00 28.62 280 TYR C O 1
ATOM 6258 N N . ILE C 1 293 ? 28.159 36.164 112.817 1.00 28.95 281 ILE C N 1
ATOM 6259 C CA . ILE C 1 293 ? 28.181 34.943 112.001 1.00 30.08 281 ILE C CA 1
ATOM 6260 C C . ILE C 1 293 ? 29.523 34.186 112.062 1.00 29.97 281 ILE C C 1
ATOM 6261 O O . ILE C 1 293 ? 29.626 33.052 111.596 1.00 29.50 281 ILE C O 1
ATOM 6266 N N . PHE C 1 294 ? 30.546 34.825 112.615 1.00 31.16 282 PHE C N 1
ATOM 6267 C CA . PHE C 1 294 ? 31.835 34.174 112.873 1.00 32.53 282 PHE C CA 1
ATOM 6268 C C . PHE C 1 294 ? 32.031 33.918 114.358 1.00 34.49 282 PHE C C 1
ATOM 6269 O O . PHE C 1 294 ? 32.834 33.079 114.736 1.00 34.64 282 PHE C O 1
ATOM 6277 N N . THR C 1 295 ? 31.297 34.655 115.192 1.00 38.47 283 THR C N 1
ATOM 6278 C CA . THR C 1 295 ? 31.463 34.625 116.648 1.00 40.62 283 THR C CA 1
ATOM 6279 C C . THR C 1 295 ? 30.118 34.496 117.355 1.00 40.27 283 THR C C 1
ATOM 6280 O O . THR C 1 295 ? 29.555 33.407 117.426 1.00 40.89 283 THR C O 1
ATOM 6284 N N . HIS D 1 12 ? -13.883 36.706 118.109 1.00 41.44 0 HIS D N 1
ATOM 6285 C CA . HIS D 1 12 ? -14.950 36.827 117.072 1.00 41.23 0 HIS D CA 1
ATOM 6286 C C . HIS D 1 12 ? -14.397 37.422 115.767 1.00 41.26 0 HIS D C 1
ATOM 6287 O O . HIS D 1 12 ? -15.151 37.983 114.982 1.00 41.80 0 HIS D O 1
ATOM 6297 N N . LYS D 1 14 ? -12.411 38.034 112.029 1.00 35.56 2 LYS D N 1
ATOM 6298 C CA . LYS D 1 14 ? -12.445 37.456 110.673 1.00 34.25 2 LYS D CA 1
ATOM 6299 C C . LYS D 1 14 ? -11.100 36.835 110.259 1.00 31.79 2 LYS D C 1
ATOM 6300 O O . LYS D 1 14 ? -10.044 37.460 110.392 1.00 31.10 2 LYS D O 1
ATOM 6303 N N . VAL D 1 15 ? -11.148 35.600 109.763 1.00 29.54 3 VAL D N 1
ATOM 6304 C CA . VAL D 1 15 ? -9.944 34.864 109.376 1.00 27.60 3 VAL D CA 1
ATOM 6305 C C . VAL D 1 15 ? -10.024 34.394 107.926 1.00 27.21 3 VAL D C 1
ATOM 6306 O O . VAL D 1 15 ? -10.943 33.680 107.564 1.00 29.70 3 VAL D O 1
ATOM 6310 N N . VAL D 1 16 ? -9.059 34.779 107.102 1.00 26.27 4 VAL D N 1
ATOM 6311 C CA . VAL D 1 16 ? -8.940 34.226 105.757 1.00 25.16 4 VAL D CA 1
ATOM 6312 C C . VAL D 1 16 ? -7.898 33.092 105.766 1.00 25.65 4 VAL D C 1
ATOM 6313 O O . VAL D 1 16 ? -6.713 33.341 105.981 1.00 26.04 4 VAL D O 1
ATOM 6317 N N . PRO D 1 17 ? -8.337 31.842 105.547 1.00 24.71 5 PRO D N 1
ATOM 6318 C CA . PRO D 1 17 ? -7.414 30.709 105.547 1.00 24.72 5 PRO D CA 1
ATOM 6319 C C . PRO D 1 17 ? -6.561 30.625 104.280 1.00 25.71 5 PRO D C 1
ATOM 6320 O O . PRO D 1 17 ? -6.916 31.211 103.262 1.00 25.70 5 PRO D O 1
ATOM 6324 N N . ALA D 1 18 ? -5.475 29.853 104.351 1.00 26.93 6 ALA D N 1
ATOM 6325 C CA . ALA D 1 18 ? -4.426 29.839 103.316 1.00 26.93 6 ALA D CA 1
ATOM 6326 C C . ALA D 1 18 ? -4.841 29.261 101.955 1.00 28.17 6 ALA D C 1
ATOM 6327 O O . ALA D 1 18 ? -4.270 29.633 100.925 1.00 29.87 6 ALA D O 1
ATOM 6329 N N . GLN D 1 19 ? -5.817 28.358 101.941 1.00 27.97 7 GLN D N 1
ATOM 6330 C CA . GLN D 1 19 ? -6.279 27.757 100.686 1.00 27.71 7 GLN D CA 1
ATOM 6331 C C . GLN D 1 19 ? -6.999 28.762 99.776 1.00 27.52 7 GLN D C 1
ATOM 6332 O O . GLN D 1 19 ? -7.122 28.537 98.574 1.00 28.67 7 GLN D O 1
ATOM 6338 N N . ARG D 1 20 ? -7.494 29.850 100.359 1.00 27.17 8 ARG D N 1
ATOM 6339 C CA . ARG D 1 20 ? -8.070 30.951 99.589 1.00 26.50 8 ARG D CA 1
ATOM 6340 C C . ARG D 1 20 ? -6.975 31.925 99.232 1.00 25.70 8 ARG D C 1
ATOM 6341 O O . ARG D 1 20 ? -6.610 32.770 100.054 1.00 25.05 8 ARG D O 1
ATOM 6349 N N . CYS D 1 21 ? -6.448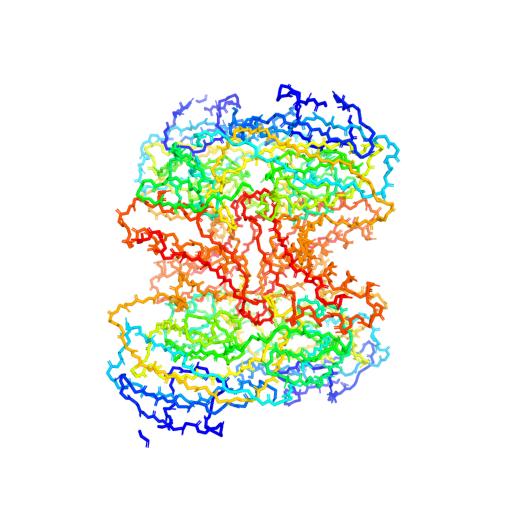 31.800 98.014 1.00 24.72 9 CYS D N 1
ATOM 6350 C CA . CYS D 1 21 ? -5.259 32.547 97.624 1.00 25.74 9 CYS D CA 1
ATOM 6351 C C . CYS D 1 21 ? -5.156 32.780 96.124 1.00 24.70 9 CYS D C 1
ATOM 6352 O O . CYS D 1 21 ? -6.012 32.349 95.354 1.00 23.72 9 CYS D O 1
ATOM 6355 N N . VAL D 1 22 ? -4.103 33.486 95.723 1.00 24.86 10 VAL D N 1
ATOM 6356 C CA . VAL D 1 22 ? -3.876 33.803 94.322 1.00 24.60 10 VAL D CA 1
ATOM 6357 C C . VAL D 1 22 ? -2.399 33.674 93.984 1.00 24.33 10 VAL D C 1
ATOM 6358 O O . VAL D 1 22 ? -1.553 33.743 94.867 1.00 22.97 10 VAL D O 1
ATOM 6362 N N . TYR D 1 23 ? -2.110 33.470 92.698 1.00 25.23 11 TYR D N 1
ATOM 6363 C CA . TYR D 1 23 ? -0.733 33.383 92.189 1.00 25.35 11 TYR D CA 1
ATOM 6364 C C . TYR D 1 23 ? -0.411 34.547 91.273 1.00 24.56 11 TYR D C 1
ATOM 6365 O O . TYR D 1 23 ? 0.622 34.565 90.589 1.00 22.82 11 TYR D O 1
ATOM 6374 N N . SER D 1 24 ? -1.303 35.529 91.282 1.00 24.52 12 SER D N 1
ATOM 6375 C CA . SER D 1 24 ? -1.102 36.745 90.524 1.00 24.69 12 SER D CA 1
ATOM 6376 C C . SER D 1 24 ? -2.043 37.828 91.031 1.00 24.48 12 SER D C 1
ATOM 6377 O O . SER D 1 24 ? -3.118 37.548 91.576 1.00 24.16 12 SER D O 1
ATOM 6380 N N . PHE D 1 25 ? -1.605 39.066 90.854 1.00 25.43 13 PHE D N 1
ATOM 6381 C CA . PHE D 1 25 ? -2.439 40.230 91.039 1.00 24.10 13 PHE D CA 1
ATOM 6382 C C . PHE D 1 25 ? -2.917 40.642 89.656 1.00 25.03 13 PHE D C 1
ATOM 6383 O O . PHE D 1 25 ? -2.110 41.054 88.798 1.00 23.67 13 PHE D O 1
ATOM 6391 N N . SER D 1 26 ? -4.222 40.477 89.437 1.00 25.28 14 SER D N 1
ATOM 6392 C CA . SER D 1 26 ? -4.877 40.790 88.178 1.00 25.72 14 SER D CA 1
ATOM 6393 C C . SER D 1 26 ? -5.858 41.903 88.420 1.00 25.84 14 SER D C 1
ATOM 6394 O O . SER D 1 26 ? -6.383 42.047 89.531 1.00 25.90 14 SER D O 1
ATOM 6397 N N . ALA D 1 27 ? -6.122 42.683 87.381 1.00 25.86 15 ALA D N 1
ATOM 6398 C CA . ALA D 1 27 ? -7.183 43.671 87.449 1.00 27.40 15 ALA D CA 1
ATOM 6399 C C . ALA D 1 27 ? -8.525 42.988 87.765 1.00 28.28 15 ALA D C 1
ATOM 6400 O O . ALA D 1 27 ? -9.324 43.537 88.529 1.00 29.54 15 ALA D O 1
ATOM 6402 N N . ASN D 1 28 ? -8.736 41.778 87.235 1.00 28.92 16 ASN D N 1
ATOM 6403 C CA . ASN D 1 28 ? -10.009 41.054 87.411 1.00 29.56 16 ASN D CA 1
ATOM 6404 C C . ASN D 1 28 ? -10.174 40.220 88.680 1.00 28.92 16 ASN D C 1
ATOM 6405 O O . ASN D 1 28 ? -11.184 39.555 88.826 1.00 29.99 16 ASN D O 1
ATOM 6418 N N . ALA D 1 30 ? -11.395 38.534 91.756 1.00 28.22 18 ALA D N 1
ATOM 6419 C CA . ALA D 1 30 ? -12.600 38.515 92.574 1.00 27.21 18 ALA D CA 1
ATOM 6420 C C . ALA D 1 30 ? -12.195 38.177 94.008 1.00 26.70 18 ALA D C 1
ATOM 6421 O O . ALA D 1 30 ? -11.308 37.348 94.227 1.00 26.29 18 ALA D O 1
ATOM 6423 N N . PRO D 1 31 ? -12.833 38.828 94.990 1.00 26.71 19 PRO D N 1
ATOM 6424 C CA . PRO D 1 31 ? -12.513 38.607 96.412 1.00 27.02 19 PRO D CA 1
ATOM 6425 C C . PRO D 1 31 ? -13.067 37.321 97.048 1.00 27.28 19 PRO D C 1
ATOM 6426 O O . PRO D 1 31 ? -14.142 36.818 96.671 1.00 26.28 19 PRO D O 1
ATOM 6430 N N . VAL D 1 32 ? -12.333 36.828 98.042 1.00 27.77 20 VAL D N 1
ATOM 6431 C CA . VAL D 1 32 ? -12.752 35.683 98.849 1.00 27.53 20 VAL D CA 1
ATOM 6432 C C . VAL D 1 32 ? -13.380 36.117 100.170 1.00 28.59 20 VAL D C 1
ATOM 6433 O O . VAL D 1 32 ? -13.870 35.277 100.924 1.00 29.38 20 VAL D O 1
ATOM 6437 N N . GLU D 1 33 ? -13.363 37.419 100.448 1.00 30.57 21 GLU D N 1
ATOM 6438 C CA . GLU D 1 33 ? -13.898 37.970 101.699 1.00 30.58 21 GLU D CA 1
ATOM 6439 C C . GLU D 1 33 ? -14.026 39.503 101.596 1.00 30.36 21 GLU D C 1
ATOM 6440 O O . GLU D 1 33 ? -13.371 40.132 100.762 1.00 28.84 21 GLU D O 1
ATOM 6446 N N . GLU D 1 34 ? -14.887 40.091 102.424 1.00 31.11 22 GLU D N 1
ATOM 6447 C CA . GLU D 1 34 ? -14.997 41.543 102.498 1.00 31.55 22 GLU D CA 1
ATOM 6448 C C . GLU D 1 34 ? -14.903 42.053 103.930 1.00 29.67 22 GLU D C 1
ATOM 6449 O O . GLU D 1 34 ? -15.311 41.384 104.860 1.00 28.19 22 GLU D O 1
ATOM 6455 N N . VAL D 1 35 ? -14.333 43.249 104.073 1.00 29.76 23 VAL D N 1
ATOM 6456 C CA . VAL D 1 35 ? -14.173 43.918 105.361 1.00 28.80 23 VAL D CA 1
ATOM 6457 C C . VAL D 1 35 ? -14.554 45.388 105.236 1.00 27.86 23 VAL D C 1
ATOM 6458 O O . VAL D 1 35 ? -14.584 45.937 104.132 1.00 26.90 23 VAL D O 1
ATOM 6462 N N . TYR D 1 36 ? -14.866 46.007 106.374 1.00 26.98 24 TYR D N 1
ATOM 6463 C CA . TYR D 1 36 ? -15.064 47.450 106.450 1.00 26.64 24 TYR D CA 1
ATOM 6464 C C . TYR D 1 36 ? -13.808 48.102 107.000 1.00 26.96 24 TYR D C 1
ATOM 6465 O O . TYR D 1 36 ? -13.050 47.459 107.726 1.00 27.23 24 TYR D O 1
ATOM 6474 N N . PRO D 1 37 ? -13.561 49.375 106.644 1.00 26.76 25 PRO D N 1
ATOM 6475 C CA . PRO D 1 37 ? -12.433 50.073 107.249 1.0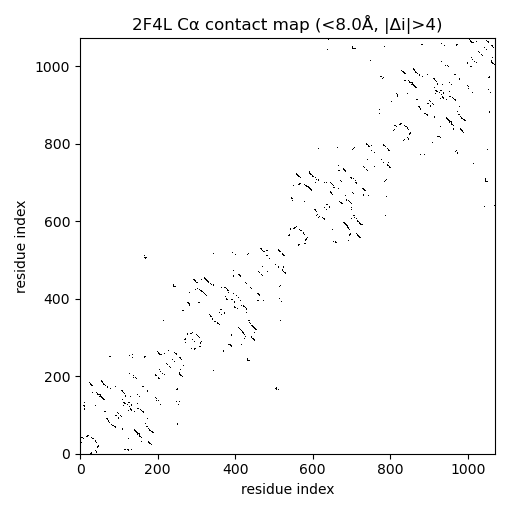0 26.47 25 PRO D CA 1
ATOM 6476 C C . PRO D 1 37 ? -12.544 50.102 108.777 1.00 26.57 25 PRO D C 1
ATOM 6477 O O . PRO D 1 37 ? -13.624 50.351 109.311 1.00 25.81 25 PRO D O 1
ATOM 6481 N N . GLY D 1 38 ? -11.438 49.821 109.462 1.00 27.82 26 GLY D N 1
ATOM 6482 C CA . GLY D 1 38 ? -11.423 49.710 110.930 1.00 28.85 26 GLY D CA 1
ATOM 6483 C C . GLY D 1 38 ? -11.317 48.274 111.436 1.00 29.92 26 GLY D C 1
ATOM 6484 O O . GLY D 1 38 ? -10.924 48.053 112.578 1.00 29.98 26 GLY D O 1
ATOM 6485 N N . GLU D 1 39 ? -11.657 47.300 110.591 1.00 31.31 27 GLU D N 1
ATOM 6486 C CA . GLU D 1 39 ? -11.664 45.883 110.991 1.00 33.07 27 GLU D CA 1
ATOM 6487 C C . GLU D 1 39 ? -10.272 45.278 111.041 1.00 31.91 27 GLU D C 1
ATOM 6488 O O . GLU D 1 39 ? -9.371 45.694 110.316 1.00 31.51 27 GLU D O 1
ATOM 6494 N N . GLN D 1 40 ? -10.113 44.282 111.904 1.00 32.25 28 GLN D N 1
ATOM 6495 C CA . GLN D 1 40 ? -8.911 43.468 111.920 1.00 32.72 28 GLN D CA 1
ATOM 6496 C C . GLN D 1 40 ? -9.192 42.185 111.147 1.00 30.86 28 GLN D C 1
ATOM 6497 O O . GLN D 1 40 ? -10.296 41.665 111.173 1.00 31.06 28 GLN D O 1
ATOM 6503 N N . VAL D 1 41 ? -8.201 41.701 110.418 1.00 29.91 29 VAL D N 1
ATOM 6504 C CA . VAL D 1 41 ? -8.353 40.464 109.666 1.00 29.52 29 VAL D CA 1
ATOM 6505 C C . VAL D 1 41 ? -7.111 39.621 109.870 1.00 28.04 29 VAL D C 1
ATOM 6506 O O . VAL D 1 41 ? -6.008 40.148 109.855 1.00 27.56 29 VAL D O 1
ATOM 6510 N N . VAL D 1 42 ? -7.298 38.324 110.100 1.00 26.91 30 VAL D N 1
ATOM 6511 C CA . VAL D 1 42 ? -6.177 37.414 110.274 1.00 25.97 30 VAL D CA 1
ATOM 6512 C C . VAL D 1 42 ? -5.933 36.720 108.953 1.00 25.72 30 VAL D C 1
ATOM 6513 O O . VAL D 1 42 ? -6.831 36.082 108.414 1.00 24.68 30 VAL D O 1
ATOM 6517 N N . PHE D 1 43 ? -4.723 36.869 108.427 1.00 26.32 31 PHE D N 1
ATOM 6518 C CA . PHE D 1 43 ? -4.305 36.144 107.228 1.00 27.17 31 PHE D CA 1
ATOM 6519 C C . PHE D 1 43 ? -3.451 34.922 107.594 1.00 27.56 31 PHE D C 1
ATOM 6520 O O . PHE D 1 43 ? -2.284 35.056 107.967 1.00 27.03 31 PHE D O 1
ATOM 6528 N N . GLU D 1 44 ? -4.024 33.733 107.455 1.00 28.31 32 GLU D N 1
ATOM 6529 C CA . GLU D 1 44 ? -3.234 32.512 107.470 1.00 29.35 32 GLU D CA 1
ATOM 6530 C C . GLU D 1 44 ? -2.535 32.404 106.122 1.00 28.76 32 GLU D C 1
ATOM 6531 O O . GLU D 1 44 ? -3.147 32.681 105.104 1.00 30.02 32 GLU D O 1
ATOM 6537 N N . THR D 1 45 ? -1.251 32.043 106.127 1.00 28.88 33 THR D N 1
ATOM 6538 C CA . THR D 1 45 ? -0.427 31.997 104.907 1.00 29.12 33 THR D CA 1
ATOM 6539 C C . THR D 1 45 ? 0.421 30.730 104.839 1.00 29.20 33 THR D C 1
ATOM 6540 O O . THR D 1 45 ? 0.871 30.217 105.869 1.00 29.62 33 THR D O 1
ATOM 6544 N N . LEU D 1 46 ? 0.625 30.227 103.620 1.00 29.28 34 LEU D N 1
ATOM 6545 C CA . LEU D 1 46 ? 1.569 29.138 103.367 1.00 28.79 34 LEU D CA 1
ATOM 6546 C C . LEU D 1 46 ? 2.951 29.712 103.039 1.00 28.58 34 LEU D C 1
ATOM 6547 O O . LEU D 1 46 ? 3.069 30.885 102.686 1.00 27.64 34 LEU D O 1
ATOM 6552 N N . ASP D 1 47 ? 3.996 28.896 103.166 1.00 29.00 35 ASP D N 1
ATOM 6553 C CA . ASP D 1 47 ? 5.324 29.342 102.784 1.00 30.36 35 ASP D CA 1
ATOM 6554 C C . ASP D 1 47 ? 5.366 29.518 101.272 1.00 30.48 35 ASP D C 1
ATOM 6555 O O . ASP D 1 47 ? 4.537 28.949 100.547 1.00 29.95 35 ASP D O 1
ATOM 6560 N N . ALA D 1 48 ? 6.317 30.321 100.802 1.00 31.36 36 ALA D N 1
ATOM 6561 C CA . ALA D 1 48 ? 6.362 30.734 99.398 1.00 30.91 36 ALA D CA 1
ATOM 6562 C C . ALA D 1 48 ? 6.607 29.558 98.463 1.00 31.96 36 ALA D C 1
ATOM 6563 O O . ALA D 1 48 ? 6.274 29.631 97.284 1.00 31.66 36 ALA D O 1
ATOM 6565 N N . LEU D 1 49 ? 7.148 28.471 99.014 1.00 34.34 37 LEU D N 1
ATOM 6566 C CA . LEU D 1 49 ? 7.468 27.250 98.269 1.00 37.15 37 LEU D CA 1
ATOM 6567 C C . LEU D 1 49 ? 6.295 26.257 98.232 1.00 38.69 37 LEU D C 1
ATOM 6568 O O . LEU D 1 49 ? 6.324 25.304 97.467 1.00 41.49 37 LEU D O 1
ATOM 6573 N N . GLY D 1 50 ? 5.269 26.467 99.054 1.00 40.76 38 GLY D N 1
ATOM 6574 C CA . GLY D 1 50 ? 4.114 25.562 99.104 1.00 40.64 38 GLY D CA 1
ATOM 6575 C C . GLY D 1 50 ? 4.404 24.295 99.892 1.00 41.71 38 GLY D C 1
ATOM 6576 O O . GLY D 1 50 ? 4.595 24.346 101.109 1.00 41.18 38 GLY D O 1
ATOM 6577 N N . VAL D 1 61 ? 4.136 29.042 91.668 1.00 37.36 49 VAL D N 1
ATOM 6578 C CA . VAL D 1 61 ? 3.514 29.060 92.980 1.00 35.52 49 VAL D CA 1
ATOM 6579 C C . VAL D 1 61 ? 4.339 29.911 93.954 1.00 35.30 49 VAL D C 1
ATOM 6580 O O . VAL D 1 61 ? 5.478 29.568 94.277 1.00 35.73 49 VAL D O 1
ATOM 6584 N N . ASN D 1 62 ? 3.762 31.041 94.368 1.00 33.51 50 ASN D N 1
ATOM 6585 C CA . ASN D 1 62 ? 4.235 31.852 95.508 1.00 32.04 50 ASN D CA 1
ATOM 6586 C C . ASN D 1 62 ? 2.992 32.573 96.097 1.00 30.56 50 ASN D C 1
ATOM 6587 O O . ASN D 1 62 ? 2.774 33.765 95.857 1.00 27.47 50 ASN D O 1
ATOM 6592 N N . PRO D 1 63 ? 2.164 31.833 96.865 1.00 30.11 51 PRO D N 1
ATOM 6593 C CA . PRO D 1 63 ? 0.741 32.132 97.086 1.00 29.82 51 PRO D CA 1
ATOM 6594 C C . PRO D 1 63 ? 0.440 33.271 98.045 1.00 29.17 51 PRO D C 1
ATOM 6595 O O . PRO D 1 63 ? 0.976 33.303 99.154 1.00 28.92 51 PRO D O 1
ATOM 6599 N N . ALA D 1 64 ? -0.443 34.171 97.629 1.00 27.37 52 ALA D N 1
ATOM 6600 C CA . ALA D 1 64 ? -0.856 35.282 98.465 1.00 26.32 52 ALA D CA 1
ATOM 6601 C C . ALA D 1 64 ? -2.264 34.984 98.921 1.00 25.79 52 ALA D C 1
ATOM 6602 O O . ALA D 1 64 ? -3.145 34.769 98.087 1.00 26.37 52 ALA D O 1
ATOM 6604 N N . THR D 1 65 ? -2.484 34.965 100.233 1.00 25.15 53 THR D N 1
ATOM 6605 C CA . THR D 1 65 ? -3.822 34.697 100.787 1.00 23.80 53 THR D CA 1
ATOM 6606 C C . THR D 1 65 ? -4.721 35.871 100.486 1.00 23.13 53 THR D C 1
ATOM 6607 O O . THR D 1 65 ? -4.318 37.010 100.679 1.00 23.60 53 THR D O 1
ATOM 6611 N N . GLY D 1 66 ? -5.934 35.579 100.019 1.00 24.39 54 GLY D N 1
ATOM 6612 C CA . GLY D 1 66 ? -6.915 36.596 99.633 1.00 24.76 54 GLY D CA 1
ATOM 6613 C C . GLY D 1 66 ? -7.479 36.338 98.244 1.00 25.58 54 GLY D C 1
ATOM 6614 O O . GLY D 1 66 ? -7.532 35.186 97.792 1.00 27.12 54 GLY D O 1
ATOM 6615 N N . PRO D 1 67 ? -7.923 37.398 97.551 1.00 25.22 55 PRO D N 1
ATOM 6616 C CA . PRO D 1 67 ? -7.938 38.796 97.944 1.00 25.06 55 PRO D CA 1
ATOM 6617 C C . PRO D 1 67 ? -9.161 39.217 98.752 1.00 24.96 55 PRO D C 1
ATOM 6618 O O . PRO D 1 67 ? -10.219 38.596 98.660 1.00 25.54 55 PRO D O 1
ATOM 6622 N N . VAL D 1 68 ? -8.997 40.296 99.510 1.00 24.61 56 VAL D N 1
ATOM 6623 C CA . VAL D 1 68 ? -10.035 40.831 100.382 1.00 23.56 56 VAL D CA 1
ATOM 6624 C C . VAL D 1 68 ? -10.555 42.159 99.853 1.00 23.55 56 VAL D C 1
ATOM 6625 O O . VAL D 1 68 ? -9.768 43.076 99.588 1.00 24.49 56 VAL D O 1
ATOM 6629 N N . PHE D 1 69 ? -11.875 42.257 99.718 1.00 22.74 57 PHE D N 1
ATOM 6630 C CA . PHE D 1 69 ? -12.554 43.484 99.277 1.00 23.09 57 PHE D CA 1
ATOM 6631 C C . PHE D 1 69 ? -12.788 44.426 100.479 1.00 22.89 57 PHE D C 1
ATOM 6632 O O . PHE D 1 69 ? -13.351 44.021 101.499 1.00 22.08 57 PHE D O 1
ATOM 6640 N N . VAL D 1 70 ? -12.331 45.672 100.367 1.00 23.13 58 VAL D N 1
ATOM 6641 C CA . VAL D 1 70 ? -12.526 46.665 101.433 1.00 23.34 58 VAL D CA 1
ATOM 6642 C C . VAL D 1 70 ? -13.593 47.658 100.993 1.00 23.80 58 VAL D C 1
ATOM 6643 O O . VAL D 1 70 ? -13.393 48.408 100.044 1.00 22.60 58 VAL D O 1
ATOM 6647 N N . ASN D 1 71 ? -14.732 47.623 101.684 1.00 25.76 59 ASN D N 1
ATOM 6648 C CA . ASN D 1 71 ? -15.886 48.452 101.354 1.00 27.27 59 ASN D CA 1
ATOM 6649 C C . ASN D 1 71 ? -15.540 49.918 101.511 1.00 27.53 59 ASN D C 1
ATOM 6650 O O . ASN D 1 71 ? -14.788 50.285 102.415 1.00 28.20 59 ASN D O 1
ATOM 6655 N N . GLY D 1 72 ? -16.069 50.748 100.617 1.00 27.68 60 GLY D N 1
ATOM 6656 C CA . GLY D 1 72 ? -15.798 52.189 100.627 1.00 28.24 60 GLY D CA 1
ATOM 6657 C C . GLY D 1 72 ? -14.611 52.625 99.771 1.00 28.55 60 GLY D C 1
ATOM 6658 O O . GLY D 1 72 ? -14.597 53.746 99.259 1.00 29.37 60 GLY D O 1
ATOM 6659 N N . VAL D 1 73 ? -13.626 51.738 99.607 1.00 27.78 61 VAL D N 1
ATOM 6660 C CA . VAL D 1 73 ? -12.382 52.057 98.907 1.00 26.74 61 VAL D CA 1
ATOM 6661 C C . VAL D 1 73 ? -12.587 52.045 97.379 1.00 26.34 61 VAL D C 1
ATOM 6662 O O . VAL D 1 73 ? -13.175 51.116 96.829 1.00 25.20 61 VAL D O 1
ATOM 6666 N N . LYS D 1 74 ? -12.104 53.107 96.727 1.00 26.64 62 LYS D N 1
ATOM 6667 C CA . LYS D 1 74 ? -12.295 53.357 95.293 1.00 26.85 62 LYS D CA 1
ATOM 6668 C C . LYS D 1 74 ? -10.944 53.654 94.631 1.00 25.65 62 LYS D C 1
ATOM 6669 O O . LYS D 1 74 ? -9.984 54.002 95.310 1.00 25.65 62 LYS D O 1
ATOM 6675 N N . PRO D 1 75 ? -10.867 53.528 93.297 1.00 24.79 63 PRO D N 1
ATOM 6676 C CA . PRO D 1 75 ? -9.629 53.897 92.616 1.00 24.36 63 PRO D CA 1
ATOM 6677 C C . PRO D 1 75 ? -9.156 55.292 93.026 1.00 24.54 63 PRO D C 1
ATOM 6678 O O . PRO D 1 75 ? -9.975 56.183 93.204 1.00 25.34 63 PRO D O 1
ATOM 6682 N N . GLY D 1 76 ? -7.852 55.468 93.204 1.00 24.73 64 GLY D N 1
ATOM 6683 C CA . GLY D 1 76 ? -7.296 56.759 93.613 1.00 25.44 64 GLY D CA 1
ATOM 6684 C C . GLY D 1 76 ? -7.116 56.938 95.112 1.00 26.20 64 GLY D C 1
ATOM 6685 O O . GLY D 1 76 ? -6.443 57.873 95.546 1.00 27.26 64 GLY D O 1
ATOM 6686 N N . ASP D 1 77 ? -7.716 56.056 95.906 1.00 27.03 65 ASP D N 1
ATOM 6687 C CA . ASP D 1 77 ? -7.546 56.084 97.359 1.00 28.64 65 ASP D CA 1
ATOM 6688 C C . ASP D 1 77 ? -6.235 55.412 97.746 1.00 27.76 65 ASP D C 1
ATOM 6689 O O . ASP D 1 77 ? -5.562 54.802 96.908 1.00 27.63 65 ASP D O 1
ATOM 6694 N N . THR D 1 78 ? -5.870 55.534 99.015 1.00 26.73 66 THR D N 1
ATOM 6695 C CA . THR D 1 78 ? -4.777 54.736 99.560 1.00 26.69 66 THR D CA 1
ATOM 6696 C C . THR D 1 78 ? -5.320 53.752 100.587 1.00 26.20 66 THR D C 1
ATOM 6697 O O . THR D 1 78 ? -6.043 54.132 101.511 1.00 26.51 66 THR D O 1
ATOM 6701 N N . LEU D 1 79 ? -4.981 52.481 100.410 1.00 25.59 67 LEU D N 1
ATOM 6702 C CA . LEU D 1 79 ? -5.272 51.486 101.420 1.00 24.57 67 LEU D CA 1
ATOM 6703 C C . LEU D 1 79 ? -4.183 51.606 102.469 1.00 24.73 67 LEU D C 1
ATOM 6704 O O . LEU D 1 79 ? -3.000 51.611 102.136 1.00 24.36 67 LEU D O 1
ATOM 6709 N N . LYS D 1 80 ? -4.578 51.756 103.726 1.00 25.32 68 LYS D N 1
ATOM 6710 C CA . LYS D 1 80 ? -3.629 51.712 104.833 1.00 26.26 68 LYS D CA 1
ATOM 6711 C C . LYS D 1 80 ? -3.781 50.377 105.531 1.00 26.66 68 LYS D C 1
ATOM 6712 O O . LYS D 1 80 ? -4.863 50.051 106.013 1.00 28.49 68 LYS D O 1
ATOM 6718 N N . VAL D 1 81 ? -2.702 49.611 105.590 1.00 26.13 69 VAL D N 1
ATOM 6719 C CA . VAL D 1 81 ? -2.740 48.283 106.169 1.00 26.40 69 VAL D CA 1
ATOM 6720 C C . VAL D 1 81 ? -1.783 48.235 107.344 1.00 26.06 69 VAL D C 1
ATOM 6721 O O . VAL D 1 81 ? -0.575 48.173 107.151 1.00 27.89 69 VAL D O 1
ATOM 6725 N N . ARG D 1 82 ? -2.311 48.262 108.557 1.00 25.73 70 ARG D N 1
ATOM 6726 C CA . ARG D 1 82 ? -1.459 48.184 109.739 1.00 26.27 70 ARG D CA 1
ATOM 6727 C C . ARG D 1 82 ? -1.192 46.736 110.178 1.00 25.33 70 ARG D C 1
ATOM 6728 O O . ARG D 1 82 ? -2.119 45.957 110.399 1.00 25.16 70 ARG D O 1
ATOM 6736 N N . ILE D 1 83 ? 0.093 46.399 110.297 1.00 24.47 71 ILE D N 1
ATOM 6737 C CA . ILE D 1 83 ? 0.535 45.078 110.714 1.00 24.39 71 ILE D CA 1
ATOM 6738 C C . ILE D 1 83 ? 0.649 44.992 112.241 1.00 23.89 71 ILE D C 1
ATOM 6739 O O . ILE D 1 83 ? 1.562 45.531 112.834 1.00 21.76 71 ILE D O 1
ATOM 6744 N N . LYS D 1 84 ? -0.322 44.305 112.844 1.00 25.31 72 LYS D N 1
ATOM 6745 C CA . LYS D 1 84 ? -0.454 44.145 114.289 1.00 24.63 72 LYS D CA 1
ATOM 6746 C C . LYS D 1 84 ? 0.370 42.970 114.823 1.00 24.55 72 LYS D C 1
ATOM 6747 O O . LYS D 1 84 ? 1.101 43.123 115.794 1.00 24.94 72 LYS D O 1
ATOM 6753 N N . ARG D 1 85 ? 0.237 41.801 114.198 1.00 24.69 73 ARG D N 1
ATOM 6754 C CA . ARG D 1 85 ? 0.993 40.617 114.595 1.00 25.01 73 ARG D CA 1
ATOM 6755 C C . ARG D 1 85 ? 1.442 39.748 113.437 1.00 24.98 73 ARG D C 1
ATOM 6756 O O . ARG D 1 85 ? 0.789 39.683 112.392 1.00 26.24 73 ARG D O 1
ATOM 6764 N N . ILE D 1 86 ? 2.568 39.077 113.653 1.00 23.65 74 ILE D N 1
ATOM 6765 C CA . ILE D 1 86 ? 3.073 38.059 112.758 1.00 23.31 74 ILE D CA 1
ATOM 6766 C C . ILE D 1 86 ? 3.475 36.897 113.632 1.00 23.51 74 ILE D C 1
ATOM 6767 O O . ILE D 1 86 ? 4.438 37.003 114.386 1.00 25.02 74 ILE D O 1
ATOM 6772 N N . GLU D 1 87 ? 2.727 35.805 113.548 1.00 24.23 75 GLU D N 1
ATOM 6773 C CA . GLU D 1 87 ? 3.021 34.616 114.318 1.00 25.01 75 GLU D CA 1
ATOM 6774 C C . GLU D 1 87 ? 3.742 33.607 113.443 1.00 24.46 75 GLU D C 1
ATOM 6775 O O . GLU D 1 87 ? 3.205 33.155 112.424 1.00 23.45 75 GLU D O 1
ATOM 6781 N N . LEU D 1 88 ? 4.966 33.270 113.847 1.00 23.79 76 LEU D N 1
ATOM 6782 C CA . LEU D 1 88 ? 5.816 32.341 113.102 1.00 22.95 76 LEU D CA 1
ATOM 6783 C C . LEU D 1 88 ? 5.774 30.912 113.674 1.00 22.63 76 LEU D C 1
ATOM 6784 O O . LEU D 1 88 ? 5.483 30.708 114.863 1.00 19.84 76 LEU D O 1
ATOM 6789 N N . PRO D 1 89 ? 6.118 29.919 112.837 1.00 22.95 77 PRO D N 1
ATOM 6790 C CA . PRO D 1 89 ? 6.297 28.554 113.323 1.00 22.59 77 PRO D CA 1
ATOM 6791 C C . PRO D 1 89 ? 7.721 28.395 113.837 1.00 22.48 77 PRO D C 1
ATOM 6792 O O . PRO D 1 89 ? 8.479 29.369 113.837 1.00 22.62 77 PRO D O 1
ATOM 6796 N N . ARG D 1 90 ? 8.082 27.183 114.250 1.00 23.26 78 ARG D N 1
ATOM 6797 C CA . ARG D 1 90 ? 9.422 26.888 114.794 1.00 24.99 78 ARG D CA 1
ATOM 6798 C C . ARG D 1 90 ? 10.396 26.232 113.781 1.00 23.54 78 ARG D C 1
ATOM 6799 O O . ARG D 1 90 ? 11.462 25.734 114.160 1.00 22.32 78 ARG D O 1
ATOM 6807 N N . ARG D 1 91 ? 10.013 26.258 112.502 1.00 23.86 79 ARG D N 1
ATOM 6808 C CA . ARG D 1 91 ? 10.790 25.692 111.404 1.00 24.70 79 ARG D CA 1
ATOM 6809 C C . ARG D 1 91 ? 10.555 26.482 110.135 1.00 24.37 79 ARG D C 1
ATOM 6810 O O . ARG D 1 91 ? 9.425 26.873 109.837 1.00 24.09 79 ARG D O 1
ATOM 6818 N N . GLY D 1 92 ? 11.626 26.700 109.382 1.00 24.82 80 GLY D N 1
ATOM 6819 C CA . GLY D 1 92 ? 11.551 27.396 108.096 1.00 24.65 80 GLY D CA 1
ATOM 6820 C C . GLY D 1 92 ? 12.447 26.724 107.085 1.00 24.55 80 GLY D C 1
ATOM 6821 O O . GLY D 1 92 ? 13.126 25.747 107.393 1.00 23.84 80 GLY D O 1
ATOM 6830 N N . ILE D 1 94 ? 15.064 27.464 103.528 1.00 23.64 82 ILE D N 1
ATOM 6831 C CA . ILE D 1 94 ? 15.766 28.326 102.576 1.00 24.03 82 ILE D CA 1
ATOM 6832 C C . ILE D 1 94 ? 16.222 27.513 101.358 1.00 24.28 82 ILE D C 1
ATOM 6833 O O . ILE D 1 94 ? 16.645 26.369 101.509 1.00 24.23 82 ILE D O 1
ATOM 6838 N N . VAL D 1 95 ? 16.116 28.095 100.158 1.00 24.25 83 VAL D N 1
ATOM 6839 C CA . VAL D 1 95 ? 16.438 27.377 98.911 1.00 25.13 83 VAL D CA 1
ATOM 6840 C C . VAL D 1 95 ? 17.281 28.196 97.935 1.00 26.11 83 VAL D C 1
ATOM 6841 O O . VAL D 1 95 ? 17.108 29.404 97.825 1.00 26.96 83 VAL D O 1
ATOM 6845 N N . THR D 1 96 ? 18.168 27.525 97.203 1.00 26.36 84 THR D N 1
ATOM 6846 C CA . THR D 1 96 ? 18.931 28.177 96.142 1.00 26.89 84 THR D CA 1
ATOM 6847 C C . THR D 1 96 ? 19.358 27.174 95.073 1.00 26.57 84 THR D C 1
ATOM 6848 O O . THR D 1 96 ? 19.084 25.988 95.205 1.00 27.11 84 THR D O 1
ATOM 6852 N N . GLY D 1 97 ? 19.996 27.658 94.007 1.00 26.40 85 GLY D N 1
ATOM 6853 C CA . GLY D 1 97 ? 20.505 26.787 92.939 1.00 26.28 85 GLY D CA 1
ATOM 6854 C C . GLY D 1 97 ? 20.882 27.481 91.638 1.00 25.56 85 GLY D C 1
ATOM 6855 O O . GLY D 1 97 ? 20.762 28.694 91.517 1.00 24.60 85 GLY D O 1
ATOM 6856 N N . LYS D 1 98 ? 21.346 26.700 90.663 1.00 25.64 86 LYS D N 1
ATOM 6857 C CA . LYS D 1 98 ? 21.606 27.210 89.312 1.00 25.57 86 LYS D CA 1
ATOM 6858 C C . LYS D 1 98 ? 20.403 28.034 88.834 1.00 26.83 86 LYS D C 1
ATOM 6859 O O . LYS D 1 98 ? 19.262 27.581 88.912 1.00 27.44 86 LYS D O 1
ATOM 6863 N N . GLY D 1 99 ? 20.664 29.262 88.391 1.00 27.72 87 GLY D N 1
ATOM 6864 C CA . GLY D 1 99 ? 19.629 30.148 87.883 1.00 28.39 87 GLY D CA 1
ATOM 6865 C C . GLY D 1 99 ? 18.971 31.060 88.903 1.00 30.52 87 GLY D C 1
ATOM 6866 O O . GLY D 1 99 ? 18.225 31.954 88.518 1.00 32.27 87 GLY D O 1
ATOM 6867 N N . PHE D 1 100 ? 19.250 30.866 90.194 1.00 31.44 88 PHE D N 1
ATOM 6868 C CA . PHE D 1 100 ? 18.545 31.584 91.261 1.00 31.57 88 PHE D CA 1
ATOM 6869 C C . PHE D 1 100 ? 19.428 32.569 92.027 1.00 30.53 88 PHE D C 1
ATOM 6870 O O . PHE D 1 100 ? 20.534 32.244 92.458 1.00 30.16 88 PHE D O 1
ATOM 6878 N N . GLY D 1 101 ? 18.907 33.774 92.215 1.00 29.51 89 GLY D N 1
ATOM 6879 C CA . GLY D 1 101 ? 19.597 34.807 92.963 1.00 28.35 89 GLY D CA 1
ATOM 6880 C C . GLY D 1 101 ? 20.628 35.558 92.145 1.00 26.59 89 GLY D C 1
ATOM 6881 O O . GLY D 1 101 ? 20.735 35.374 90.950 1.00 25.07 89 GLY D O 1
ATOM 6882 N N . VAL D 1 102 ? 21.397 36.399 92.823 1.00 26.44 90 VAL D N 1
ATOM 6883 C CA . VAL D 1 102 ? 22.379 37.271 92.178 1.00 26.66 90 VAL D CA 1
ATOM 6884 C C . VAL D 1 102 ? 23.552 36.498 91.542 1.00 27.37 90 VAL D C 1
ATOM 6885 O O . VAL D 1 102 ? 24.080 36.914 90.524 1.00 27.34 90 VAL D O 1
ATOM 6889 N N . LEU D 1 103 ? 23.940 35.371 92.138 1.00 29.02 91 LEU D N 1
ATOM 6890 C CA . LEU D 1 103 ? 25.035 34.548 91.627 1.00 28.37 91 LEU D CA 1
ATOM 6891 C C . LEU D 1 103 ? 24.515 33.226 91.052 1.00 30.08 91 LEU D C 1
ATOM 6892 O O . LEU D 1 103 ? 25.151 32.175 91.203 1.00 28.83 91 LEU D O 1
ATOM 6897 N N . GLY D 1 104 ? 23.363 33.292 90.385 1.00 31.70 92 GLY D N 1
ATOM 6898 C CA . GLY D 1 104 ? 22.745 32.121 89.755 1.00 33.18 92 GLY D CA 1
ATOM 6899 C C . GLY D 1 104 ? 23.584 31.486 88.659 1.00 35.48 92 GLY D C 1
ATOM 6900 O O . GLY D 1 104 ? 23.421 30.301 88.371 1.00 35.56 92 GLY D O 1
ATOM 6901 N N . ASP D 1 105 ? 24.490 32.263 88.056 1.00 37.77 93 ASP D N 1
ATOM 6902 C CA . ASP D 1 105 ? 25.396 31.755 87.010 1.00 39.03 93 ASP D CA 1
ATOM 6903 C C . ASP D 1 105 ? 26.631 31.041 87.539 1.00 39.57 93 ASP D C 1
ATOM 6904 O O . ASP D 1 105 ? 27.334 30.409 86.761 1.00 40.54 93 ASP D O 1
ATOM 6909 N N . GLU D 1 106 ? 26.927 31.173 88.831 1.00 40.48 94 GLU D N 1
ATOM 6910 C CA . GLU D 1 106 ? 28.122 30.553 89.417 1.00 40.87 94 GLU D CA 1
ATOM 6911 C C . GLU D 1 106 ? 27.772 29.417 90.367 1.00 39.36 94 GLU D C 1
ATOM 6912 O O . GLU D 1 106 ? 28.664 28.752 90.887 1.00 40.80 94 GLU D O 1
ATOM 6918 N N . VAL D 1 107 ? 26.486 29.190 90.601 1.00 37.73 95 VAL D N 1
ATOM 6919 C CA . VAL D 1 107 ? 26.060 28.152 91.529 1.00 37.03 95 VAL D CA 1
ATOM 6920 C C . VAL D 1 107 ? 25.533 26.956 90.747 1.00 36.08 95 VAL D C 1
ATOM 6921 O O . VAL D 1 107 ? 24.827 27.124 89.754 1.00 36.94 95 VAL D O 1
ATOM 6925 N N . GLU D 1 108 ? 25.888 25.755 91.193 1.00 34.28 96 GLU D N 1
ATOM 6926 C CA . GLU D 1 108 ? 25.432 24.527 90.556 1.00 32.88 96 GLU D CA 1
ATOM 6927 C C . GLU D 1 108 ? 24.416 23.838 91.457 1.00 32.06 96 GLU D C 1
ATOM 6928 O O . GLU D 1 108 ? 24.390 24.050 92.676 1.00 32.90 96 GLU D O 1
ATOM 6931 N N . GLY D 1 109 ? 23.549 23.052 90.832 1.00 30.72 97 GLY D N 1
ATOM 6932 C CA . GLY D 1 109 ? 22.600 22.206 91.542 1.00 30.34 97 GLY D CA 1
ATOM 6933 C C . GLY D 1 109 ? 21.434 22.927 92.176 1.00 30.07 97 GLY D C 1
ATOM 6934 O O . GLY D 1 109 ? 21.236 24.121 91.975 1.00 30.76 97 GLY D O 1
ATOM 6935 N N . PHE D 1 110 ? 20.657 22.180 92.946 1.00 29.35 98 PHE D N 1
ATOM 6936 C CA . PHE D 1 110 ? 19.524 22.723 93.663 1.00 28.92 98 PHE D CA 1
ATOM 6937 C C . PHE D 1 110 ? 19.653 22.322 95.125 1.00 29.43 98 PHE D C 1
ATOM 6938 O O . PHE D 1 110 ? 19.896 21.155 95.453 1.00 29.96 98 PHE D O 1
ATOM 6946 N N . HIS D 1 111 ? 19.491 23.295 96.009 1.00 29.21 99 HIS D N 1
ATOM 6947 C CA . HIS D 1 111 ? 19.784 23.092 97.407 1.00 28.73 99 HIS D CA 1
ATOM 6948 C C . HIS D 1 111 ? 18.656 23.622 98.265 1.00 27.21 99 HIS D C 1
ATOM 6949 O O . HIS D 1 111 ? 18.044 24.640 97.952 1.00 26.54 99 HIS D O 1
ATOM 6956 N N . THR D 1 112 ? 18.372 22.900 99.340 1.00 26.83 100 THR D N 1
ATOM 6957 C CA . THR D 1 112 ? 17.357 23.307 100.302 1.00 26.39 100 THR D CA 1
ATOM 6958 C C . THR D 1 112 ? 17.912 23.069 101.705 1.00 24.81 100 THR D C 1
ATOM 6959 O O . THR D 1 112 ? 18.701 22.162 101.898 1.00 22.91 100 THR D O 1
ATOM 6963 N N . LYS D 1 113 ? 17.518 23.904 102.666 1.00 25.34 101 LYS D N 1
ATOM 6964 C CA . LYS D 1 113 ? 17.930 23.731 104.063 1.00 26.14 101 LYS D CA 1
ATOM 6965 C C . LYS D 1 113 ? 16.798 24.080 105.006 1.00 26.10 101 LYS D C 1
ATOM 6966 O O . LYS D 1 113 ? 16.209 25.140 104.904 1.00 25.66 101 LYS D O 1
ATOM 6972 N N . GLU D 1 114 ? 16.501 23.166 105.922 1.00 28.15 102 GLU D N 1
ATOM 6973 C CA . GLU D 1 114 ? 15.523 23.411 106.969 1.00 30.33 102 GLU D CA 1
ATOM 6974 C C . GLU D 1 114 ? 16.182 24.246 108.053 1.00 28.33 102 GLU D C 1
ATOM 6975 O O . GLU D 1 114 ? 17.342 24.019 108.389 1.00 28.22 102 GLU D O 1
ATOM 6981 N N . LEU D 1 115 ? 15.455 25.207 108.604 1.00 27.06 103 LEU D N 1
ATOM 6982 C CA . LEU D 1 115 ? 16.022 26.066 109.638 1.00 26.46 103 LEU D CA 1
ATOM 6983 C C . LEU D 1 115 ? 15.209 26.005 110.939 1.00 25.66 103 LEU D C 1
ATOM 6984 O O . LEU D 1 115 ? 13.986 26.110 110.909 1.00 24.40 103 LEU D O 1
ATOM 6989 N N . GLU D 1 116 ? 15.896 25.830 112.069 1.00 26.54 104 GLU D N 1
ATOM 6990 C CA . GLU D 1 116 ? 15.264 25.934 113.394 1.00 27.04 104 GLU D CA 1
ATOM 6991 C C . GLU D 1 116 ? 15.011 27.400 113.741 1.00 26.28 104 GLU D C 1
ATOM 6992 O O . GLU D 1 116 ? 15.935 28.215 113.702 1.00 26.72 104 GLU D O 1
ATOM 6998 N N . ILE D 1 117 ? 13.762 27.728 114.073 1.00 25.49 105 ILE D N 1
ATOM 6999 C CA . ILE D 1 117 ? 13.385 29.078 114.501 1.00 24.53 105 ILE D CA 1
ATOM 7000 C C . ILE D 1 117 ? 13.114 29.147 116.015 1.00 25.39 105 ILE D C 1
ATOM 7001 O O . ILE D 1 117 ? 12.128 28.612 116.501 1.00 25.46 105 ILE D O 1
ATOM 7006 N N . GLU D 1 118 ? 14.006 29.795 116.750 1.00 26.56 106 GLU D N 1
ATOM 7007 C CA . GLU D 1 118 ? 13.803 30.058 118.172 1.00 27.88 106 GLU D CA 1
ATOM 7008 C C . GLU D 1 118 ? 13.066 31.388 118.337 1.00 27.79 106 GLU D C 1
ATOM 7009 O O . GLU D 1 118 ? 12.770 32.077 117.354 1.00 27.76 106 GLU D O 1
ATOM 7015 N N . LYS D 1 119 ? 12.792 31.761 119.582 1.00 27.51 107 LYS D N 1
ATOM 7016 C CA . LYS D 1 119 ? 12.085 33.003 119.840 1.00 27.41 107 LYS D CA 1
ATOM 7017 C C . LYS D 1 119 ? 12.861 34.233 119.382 1.00 25.82 107 LYS D C 1
ATOM 7018 O O . LYS D 1 119 ? 12.260 35.153 118.840 1.00 26.08 107 LYS D O 1
ATOM 7024 N N . TRP D 1 120 ? 14.178 34.250 119.576 1.00 24.84 108 TRP D N 1
ATOM 7025 C CA . TRP D 1 120 ? 14.974 35.444 119.238 1.00 24.75 108 TRP D CA 1
ATOM 7026 C C . TRP D 1 120 ? 15.976 35.271 118.094 1.00 23.24 108 TRP D C 1
ATOM 7027 O O . TRP D 1 120 ? 16.650 36.230 117.714 1.00 20.71 108 TRP D O 1
ATOM 7038 N N . ALA D 1 121 ? 16.033 34.075 117.516 1.00 22.37 109 ALA D N 1
ATOM 7039 C CA . ALA D 1 121 ? 17.058 33.778 116.530 1.00 22.97 109 ALA D CA 1
ATOM 7040 C C . ALA D 1 121 ? 16.623 32.698 115.551 1.00 22.67 109 ALA D C 1
ATOM 7041 O O . ALA D 1 121 ? 15.832 31.821 115.885 1.00 23.78 109 ALA D O 1
ATOM 7043 N N . VAL D 1 122 ? 17.135 32.785 114.332 1.00 21.60 110 VAL D N 1
ATOM 7044 C CA . VAL D 1 122 ? 17.025 31.710 113.358 1.00 20.97 110 VAL D CA 1
ATOM 7045 C C . VAL D 1 122 ? 18.383 31.026 113.339 1.00 21.74 110 VAL D C 1
ATOM 7046 O O . VAL D 1 122 ? 19.414 31.689 113.180 1.00 22.27 110 VAL D O 1
ATOM 7050 N N . LEU D 1 123 ? 18.392 29.708 113.523 1.00 21.82 111 LEU D N 1
ATOM 7051 C CA . LEU D 1 123 ? 19.648 28.971 113.629 1.00 23.30 111 LEU D CA 1
ATOM 7052 C C . LEU D 1 123 ? 20.162 28.490 112.267 1.00 25.25 111 LEU D C 1
ATOM 7053 O O . LEU D 1 123 ? 19.421 27.900 111.472 1.00 26.28 111 LEU D O 1
ATOM 7058 N N . PHE D 1 124 ? 21.431 28.779 111.999 1.00 25.92 112 PHE D N 1
ATOM 7059 C CA . PHE D 1 124 ? 22.075 28.349 110.783 1.00 26.35 112 PHE D CA 1
ATOM 7060 C C . PHE D 1 124 ? 23.434 27.722 111.105 1.00 28.04 112 PHE D C 1
ATOM 7061 O O . PHE D 1 124 ? 24.440 28.422 111.193 1.00 28.77 112 PHE D O 1
ATOM 7069 N N . ASP D 1 125 ? 23.459 26.405 111.298 1.00 29.50 113 ASP D N 1
ATOM 7070 C CA . ASP D 1 125 ? 24.696 25.682 111.612 1.00 30.55 113 ASP D CA 1
ATOM 7071 C C . ASP D 1 125 ? 25.474 26.369 112.705 1.00 30.85 113 ASP D C 1
ATOM 7072 O O . ASP D 1 125 ? 26.645 26.656 112.540 1.00 32.24 113 ASP D O 1
ATOM 7077 N N . GLY D 1 126 ? 24.819 26.666 113.814 1.00 31.25 114 GLY D N 1
ATOM 7078 C CA . GLY D 1 126 ? 25.499 27.285 114.939 1.00 31.33 114 GLY D CA 1
ATOM 7079 C C . GLY D 1 126 ? 25.622 28.798 114.869 1.00 31.06 114 GLY D C 1
ATOM 7080 O O . GLY D 1 126 ? 26.290 29.390 115.713 1.00 32.79 114 GLY D O 1
ATOM 7081 N N . VAL D 1 127 ? 25.012 29.425 113.865 1.00 29.03 115 VAL D N 1
ATOM 7082 C CA . VAL D 1 127 ? 24.938 30.882 113.788 1.00 27.98 115 VAL D CA 1
ATOM 7083 C C . VAL D 1 127 ? 23.548 31.319 114.261 1.00 28.34 115 VAL D C 1
ATOM 7084 O O . VAL D 1 127 ? 22.537 30.716 113.879 1.00 28.92 115 VAL D O 1
ATOM 7088 N N . ARG D 1 128 ? 23.503 32.362 115.089 1.00 27.71 116 ARG D N 1
ATOM 7089 C CA . ARG D 1 128 ? 22.239 32.926 115.553 1.00 27.59 116 ARG D CA 1
ATOM 7090 C C . ARG D 1 128 ? 21.949 34.226 114.819 1.00 26.44 116 ARG D C 1
ATOM 7091 O O . ARG D 1 128 ? 22.465 35.281 115.182 1.00 27.37 116 ARG D O 1
ATOM 7099 N N . ILE D 1 129 ? 21.114 34.148 113.789 1.00 25.95 117 ILE D N 1
ATOM 7100 C CA . ILE D 1 129 ? 20.664 35.339 113.052 1.00 26.38 117 ILE D CA 1
ATOM 7101 C C . ILE D 1 129 ? 19.456 35.947 113.780 1.00 27.48 117 ILE D C 1
ATOM 7102 O O . ILE D 1 129 ? 18.419 35.289 113.920 1.00 28.82 117 ILE D O 1
ATOM 7107 N N . PRO D 1 130 ? 19.578 37.203 114.248 1.00 27.63 118 PRO D N 1
ATOM 7108 C CA . PRO D 1 130 ? 18.443 37.819 114.945 1.00 26.43 118 PRO D CA 1
ATOM 7109 C C . PRO D 1 130 ? 17.135 37.673 114.167 1.00 26.98 118 PRO D C 1
ATOM 7110 O O . PRO D 1 130 ? 17.101 37.870 112.937 1.00 26.58 118 PRO D O 1
ATOM 7114 N N . ILE D 1 131 ? 16.075 37.310 114.879 1.00 27.12 119 ILE D N 1
ATOM 7115 C CA . ILE D 1 131 ? 14.759 37.144 114.266 1.00 27.60 119 ILE D CA 1
ATOM 7116 C C . ILE D 1 131 ? 14.265 38.493 113.789 1.00 29.21 119 ILE D C 1
ATOM 7117 O O . ILE D 1 131 ? 14.323 39.474 114.539 1.00 30.10 119 ILE D O 1
ATOM 7122 N N . HIS D 1 132 ? 13.806 38.548 112.537 1.00 29.77 120 HIS D N 1
ATOM 7123 C CA . HIS D 1 132 ? 13.170 39.751 111.988 1.00 28.76 120 HIS D CA 1
ATOM 7124 C C . HIS D 1 132 ? 11.913 39.407 111.156 1.00 27.34 120 HIS D C 1
ATOM 7125 O O . HIS D 1 132 ? 11.967 39.322 109.945 1.00 26.82 120 HIS D O 1
ATOM 7132 N N . PRO D 1 133 ? 10.772 39.191 111.818 1.00 26.31 121 PRO D N 1
ATOM 7133 C CA . PRO D 1 133 ? 9.599 38.764 111.077 1.00 26.29 121 PRO D CA 1
ATOM 7134 C C . PRO D 1 133 ? 9.162 39.833 110.125 1.00 26.81 121 PRO D C 1
ATOM 7135 O O . PRO D 1 133 ? 9.177 41.013 110.484 1.00 25.84 121 PRO D O 1
ATOM 7147 N N . VAL D 1 135 ? 6.655 40.541 106.247 1.00 25.79 123 VAL D N 1
ATOM 7148 C CA . VAL D 1 135 ? 5.765 40.094 105.184 1.00 25.38 123 VAL D CA 1
ATOM 7149 C C . VAL D 1 135 ? 6.388 40.453 103.839 1.00 25.25 123 VAL D C 1
ATOM 7150 O O . VAL D 1 135 ? 6.594 41.617 103.542 1.00 25.82 123 VAL D O 1
ATOM 7154 N N . GLY D 1 136 ? 6.689 39.443 103.032 1.00 25.31 124 GLY D N 1
ATOM 7155 C CA . GLY D 1 136 ? 7.412 39.643 101.775 1.00 25.97 124 GLY D CA 1
ATOM 7156 C C . GLY D 1 136 ? 6.550 39.961 100.556 1.00 25.52 124 GLY D C 1
ATOM 7157 O O . GLY D 1 136 ? 7.020 40.592 99.610 1.00 24.38 124 GLY D O 1
ATOM 7158 N N . VAL D 1 137 ? 5.309 39.482 100.563 1.00 24.34 125 VAL D N 1
ATOM 7159 C CA . VAL D 1 137 ? 4.350 39.811 99.522 1.00 24.13 125 VAL D CA 1
ATOM 7160 C C . VAL D 1 137 ? 3.132 40.521 100.121 1.00 24.21 125 VAL D C 1
ATOM 7161 O O . VAL D 1 137 ? 2.441 39.996 100.996 1.00 24.19 125 VAL D O 1
ATOM 7165 N N . ILE D 1 138 ? 2.883 41.730 99.653 1.00 23.82 126 ILE D N 1
ATOM 7166 C CA . ILE D 1 138 ? 1.644 42.406 99.966 1.00 24.02 126 ILE D CA 1
ATOM 7167 C C . ILE D 1 138 ? 1.320 43.303 98.783 1.00 23.39 126 ILE D C 1
ATOM 7168 O O . ILE D 1 138 ? 2.197 43.944 98.222 1.00 23.97 126 ILE D O 1
ATOM 7173 N N . GLY D 1 139 ? 0.068 43.295 98.366 1.00 23.99 127 GLY D N 1
ATOM 7174 C CA . GLY D 1 139 ? -0.343 44.098 97.233 1.00 24.53 127 GLY D CA 1
ATOM 7175 C C . GLY D 1 139 ? -1.839 44.080 97.008 1.00 23.83 127 GLY D C 1
ATOM 7176 O O . GLY D 1 139 ? -2.582 43.432 97.740 1.00 24.85 127 GLY D O 1
ATOM 7177 N N . VAL D 1 140 ? -2.260 44.795 95.973 1.00 22.80 128 VAL D N 1
ATOM 7178 C CA . VAL D 1 140 ? -3.663 44.931 95.617 1.00 22.67 128 VAL D CA 1
ATOM 7179 C C . VAL D 1 140 ? -3.827 44.699 94.115 1.00 23.86 128 VAL D C 1
ATOM 7180 O O . VAL D 1 140 ? -2.847 44.539 93.392 1.00 23.72 128 VAL D O 1
ATOM 7184 N N . ALA D 1 141 ? -5.065 44.669 93.646 1.00 25.44 129 ALA D N 1
ATOM 7185 C CA . ALA D 1 141 ? -5.340 44.578 92.207 1.00 25.43 129 ALA D CA 1
ATOM 7186 C C . ALA D 1 141 ? -4.695 45.755 91.494 1.00 26.15 129 ALA D C 1
ATOM 7187 O O . ALA D 1 141 ? -4.824 46.894 91.952 1.00 26.13 129 ALA D O 1
ATOM 7189 N N . PRO D 1 142 ? -3.980 45.485 90.387 1.00 26.76 130 PRO D N 1
ATOM 7190 C CA . PRO D 1 142 ? -3.392 46.548 89.569 1.00 26.76 130 PRO D CA 1
ATOM 7191 C C . PRO D 1 142 ? -4.411 47.246 88.681 1.00 26.53 130 PRO D C 1
ATOM 7192 O O . PRO D 1 142 ? -5.595 46.921 88.711 1.00 25.61 130 PRO D O 1
ATOM 7196 N N . GLN D 1 143 ? -3.927 48.198 87.895 1.00 28.24 131 GLN D N 1
ATOM 7197 C CA . GLN D 1 143 ? -4.753 48.958 86.972 1.00 30.19 131 GLN D CA 1
ATOM 7198 C C . GLN D 1 143 ? -5.222 48.075 85.834 1.00 30.57 131 GLN D C 1
ATOM 7199 O O . GLN D 1 143 ? -6.416 47.955 85.597 1.00 30.93 131 GLN D O 1
ATOM 7205 N N . GLU D 1 144 ? -4.261 47.476 85.135 1.00 31.13 132 GLU D N 1
ATOM 7206 C CA . GLU D 1 144 ? -4.513 46.701 83.926 1.00 32.01 132 GLU D CA 1
ATOM 7207 C C . GLU D 1 144 ? -3.635 45.447 83.947 1.00 31.91 132 GLU D C 1
ATOM 7208 O O . GLU D 1 144 ? -2.608 45.419 84.621 1.00 32.04 132 GLU D O 1
ATOM 7210 N N . GLY D 1 145 ? -4.066 44.400 83.243 1.00 32.05 133 GLY D N 1
ATOM 7211 C CA . GLY D 1 145 ? -3.289 43.158 83.124 1.00 32.01 133 GLY D CA 1
ATOM 7212 C C . GLY D 1 145 ? -3.064 42.429 84.444 1.00 32.64 133 GLY D C 1
ATOM 7213 O O . GLY D 1 145 ? -3.806 42.621 85.410 1.00 31.29 133 GLY D O 1
ATOM 7214 N N . GLU D 1 146 ? -2.037 41.585 84.481 1.00 33.59 134 GLU D N 1
ATOM 7215 C CA . GLU D 1 146 ? -1.750 40.787 85.669 1.00 35.59 134 GLU D CA 1
ATOM 7216 C C . GLU D 1 146 ? -0.256 40.588 85.912 1.00 33.39 134 GLU D C 1
ATOM 7217 O O . GLU D 1 146 ? 0.531 40.430 84.985 1.00 33.60 134 GLU D O 1
ATOM 7223 N N . TYR D 1 147 ? 0.113 40.594 87.183 1.00 31.81 135 TYR D N 1
ATOM 7224 C CA . TYR D 1 147 ? 1.487 40.409 87.580 1.00 29.85 135 TYR D CA 1
ATOM 7225 C C . TYR D 1 147 ? 1.540 39.197 88.451 1.00 28.03 135 TYR D C 1
ATOM 7226 O O . TYR D 1 147 ? 0.761 39.095 89.383 1.00 28.38 135 TYR D O 1
ATOM 7235 N N . PRO D 1 148 ? 2.451 38.267 88.153 1.00 26.57 136 PRO D N 1
ATOM 7236 C CA . PRO D 1 148 ? 2.614 37.149 89.074 1.00 25.94 136 PRO D CA 1
ATOM 7237 C C . PRO D 1 148 ? 3.049 37.599 90.473 1.00 26.18 136 PRO D C 1
ATOM 7238 O O . PRO D 1 148 ? 3.841 38.528 90.603 1.00 27.40 136 PRO D O 1
ATOM 7242 N N . THR D 1 149 ? 2.536 36.929 91.500 1.00 26.59 137 THR D N 1
ATOM 7243 C CA . THR D 1 149 ? 2.888 37.209 92.895 1.00 26.60 137 THR D CA 1
ATOM 7244 C C . THR D 1 149 ? 4.406 37.172 93.160 1.00 27.38 137 THR D C 1
ATOM 7245 O O . THR D 1 149 ? 4.878 37.730 94.147 1.00 29.32 137 THR D O 1
ATOM 7249 N N . GLY D 1 150 ? 5.167 36.516 92.292 1.00 26.87 138 GLY D N 1
ATOM 7250 C CA . GLY D 1 150 ? 6.630 36.525 92.387 1.00 26.60 138 GLY D CA 1
ATOM 7251 C C . GLY D 1 150 ? 7.283 37.853 92.019 1.00 27.52 138 GLY D C 1
ATOM 7252 O O . GLY D 1 150 ? 8.445 38.086 92.377 1.00 27.98 138 GLY D O 1
ATOM 7253 N N . THR D 1 151 ? 6.552 38.724 91.313 1.00 27.03 139 THR D N 1
ATOM 7254 C CA . THR D 1 151 ? 7.072 40.038 90.943 1.00 26.88 139 THR D CA 1
ATOM 7255 C C . THR D 1 151 ? 6.326 41.176 91.650 1.00 27.07 139 THR D C 1
ATOM 7256 O O . THR D 1 151 ? 5.440 40.948 92.467 1.00 27.67 139 THR D O 1
ATOM 7260 N N . ALA D 1 152 ? 6.727 42.404 91.363 1.00 27.06 140 ALA D N 1
ATOM 7261 C CA . ALA D 1 152 ? 6.178 43.561 92.055 1.00 27.33 140 ALA D CA 1
ATOM 7262 C C . ALA D 1 152 ? 6.143 44.764 91.143 1.00 27.95 140 ALA D C 1
ATOM 7263 O O . ALA D 1 152 ? 6.940 44.865 90.210 1.00 29.42 140 ALA D O 1
ATOM 7265 N N . HIS D 1 153 ? 5.209 45.665 91.430 1.00 26.99 141 HIS D N 1
ATOM 7266 C CA . HIS D 1 153 ? 5.089 46.936 90.732 1.00 25.82 141 HIS D CA 1
ATOM 7267 C C . HIS D 1 153 ? 4.369 47.935 91.659 1.00 24.72 141 HIS D C 1
ATOM 7268 O O . HIS D 1 153 ? 4.614 47.934 92.861 1.00 24.39 141 HIS D O 1
ATOM 7275 N N . ARG D 1 154 ? 3.497 48.779 91.135 1.00 24.30 142 ARG D N 1
ATOM 7276 C CA . ARG D 1 154 ? 2.945 49.874 91.928 1.00 26.82 142 ARG D CA 1
ATOM 7277 C C . ARG D 1 154 ? 1.850 49.403 92.872 1.00 26.13 142 ARG D C 1
ATOM 7278 O O . ARG D 1 154 ? 1.624 49.993 93.917 1.00 26.70 142 ARG D O 1
ATOM 7286 N N . HIS D 1 155 ? 1.185 48.326 92.489 1.00 26.07 143 HIS D N 1
ATOM 7287 C CA . HIS D 1 155 ? 0.201 47.671 93.333 1.00 26.31 143 HIS D CA 1
ATOM 7288 C C . HIS D 1 155 ? 0.846 46.938 94.503 1.00 26.41 143 HIS D C 1
ATOM 7289 O O . HIS D 1 155 ? 0.148 46.428 95.382 1.00 27.27 143 HIS D O 1
ATOM 7296 N N . GLY D 1 156 ? 2.171 46.829 94.488 1.00 26.71 144 GLY D N 1
ATOM 7297 C CA . GLY D 1 156 ? 2.898 46.057 95.499 1.00 27.56 144 GLY D CA 1
ATOM 7298 C C . GLY D 1 156 ? 3.318 44.720 94.919 1.00 27.55 144 GLY D C 1
ATOM 7299 O O . GLY D 1 156 ? 3.615 44.630 93.729 1.00 27.97 144 GLY D O 1
ATOM 7300 N N . GLY D 1 157 ? 3.330 43.689 95.758 1.00 27.17 145 GLY D N 1
ATOM 7301 C CA . GLY D 1 157 ? 3.687 42.345 95.344 1.00 26.62 145 GLY D CA 1
ATOM 7302 C C . GLY D 1 157 ? 4.897 41.839 96.092 1.00 27.08 145 GLY D C 1
ATOM 7303 O O . GLY D 1 157 ? 5.055 42.093 97.283 1.00 26.67 145 GLY D O 1
ATOM 7304 N N . ASN D 1 158 ? 5.771 41.134 95.386 1.00 27.36 146 ASN D N 1
ATOM 7305 C CA . ASN D 1 158 ? 6.938 40.536 96.008 1.00 27.29 146 ASN D CA 1
ATOM 7306 C C . ASN D 1 158 ? 8.065 41.565 96.176 1.00 27.71 146 ASN D C 1
ATOM 7307 O O . ASN D 1 158 ? 9.086 41.520 95.489 1.00 26.77 146 ASN D O 1
ATOM 7320 N N . ASP D 1 160 ? 9.737 42.110 99.075 1.00 29.59 148 ASP D N 1
ATOM 7321 C CA . ASP D 1 160 ? 10.695 41.614 100.063 1.00 29.34 148 ASP D CA 1
ATOM 7322 C C . ASP D 1 160 ? 11.429 42.753 100.760 1.00 28.95 148 ASP D C 1
ATOM 7323 O O . ASP D 1 160 ? 12.667 42.854 100.704 1.00 29.18 148 ASP D O 1
ATOM 7328 N N . THR D 1 161 ? 10.632 43.610 101.398 1.00 27.67 149 THR D N 1
ATOM 7329 C CA . THR D 1 161 ? 11.104 44.751 102.165 1.00 28.20 149 THR D CA 1
ATOM 7330 C C . THR D 1 161 ? 11.087 44.406 103.653 1.00 29.19 149 THR D C 1
ATOM 7331 O O . THR D 1 161 ? 10.011 44.330 104.258 1.00 28.89 149 THR D O 1
ATOM 7335 N N . LYS D 1 162 ? 12.265 44.223 104.256 1.00 30.36 150 LYS D N 1
ATOM 7336 C CA . LYS D 1 162 ? 12.338 43.823 105.683 1.00 31.43 150 LYS D CA 1
ATOM 7337 C C . LYS D 1 162 ? 11.692 44.809 106.654 1.00 31.37 150 LYS D C 1
ATOM 7338 O O . LYS D 1 162 ? 11.399 44.462 107.795 1.00 32.11 150 LYS D O 1
ATOM 7344 N N . GLU D 1 163 ? 11.462 46.034 106.197 1.00 31.83 151 GLU D N 1
ATOM 7345 C CA . GLU D 1 163 ? 10.810 47.044 107.021 1.00 31.96 151 GLU D CA 1
ATOM 7346 C C . GLU D 1 163 ? 9.306 46.769 107.220 1.00 30.85 151 GLU D C 1
ATOM 7347 O O . GLU D 1 163 ? 8.706 47.264 108.179 1.00 30.12 151 GLU D O 1
ATOM 7353 N N . ILE D 1 164 ? 8.719 45.973 106.319 1.00 30.34 152 ILE D N 1
ATOM 7354 C CA . ILE D 1 164 ? 7.328 45.508 106.464 1.00 29.64 152 ILE D CA 1
ATOM 7355 C C . ILE D 1 164 ? 7.244 44.433 107.570 1.00 28.36 152 ILE D C 1
ATOM 7356 O O . ILE D 1 164 ? 7.248 43.238 107.308 1.00 26.85 152 ILE D O 1
ATOM 7361 N N . THR D 1 165 ? 7.167 44.910 108.806 1.00 27.96 153 THR D N 1
ATOM 7362 C CA . THR D 1 165 ? 7.240 44.085 109.990 1.00 27.97 153 THR D CA 1
ATOM 7363 C C . THR D 1 165 ? 6.076 44.439 110.924 1.00 27.06 153 THR D C 1
ATOM 7364 O O . THR D 1 165 ? 5.172 45.189 110.544 1.00 25.61 153 THR D O 1
ATOM 7368 N N . GLU D 1 166 ? 6.086 43.898 112.140 1.00 26.35 154 GLU D N 1
ATOM 7369 C CA . GLU D 1 166 ? 5.072 44.265 113.125 1.00 26.87 154 GLU D CA 1
ATOM 7370 C C . GLU D 1 166 ? 5.197 45.750 113.485 1.00 25.65 154 GLU D C 1
ATOM 7371 O O . GLU D 1 166 ? 6.296 46.321 113.529 1.00 25.38 154 GLU D O 1
ATOM 7377 N N . ASN D 1 167 ? 4.045 46.369 113.696 1.00 25.16 155 ASN D N 1
ATOM 7378 C CA . ASN D 1 167 ? 3.948 47.757 114.095 1.00 26.02 155 ASN D CA 1
ATOM 7379 C C . ASN D 1 167 ? 4.342 48.781 113.001 1.00 25.36 155 ASN D C 1
ATOM 7380 O O . ASN D 1 167 ? 4.854 49.842 113.302 1.00 24.97 155 ASN D O 1
ATOM 7385 N N . VAL D 1 168 ? 4.089 48.452 111.734 1.00 26.28 156 VAL D N 1
ATOM 7386 C CA . VAL D 1 168 ? 4.163 49.427 110.628 1.00 26.14 156 VAL D CA 1
ATOM 7387 C C . VAL D 1 168 ? 2.824 49.498 109.878 1.00 26.50 156 VAL D C 1
ATOM 7388 O O . VAL D 1 168 ? 1.991 48.591 109.986 1.00 26.07 156 VAL D O 1
ATOM 7392 N N . THR D 1 169 ? 2.601 50.604 109.163 1.00 26.87 157 THR D N 1
ATOM 7393 C CA . THR D 1 169 ? 1.469 50.725 108.236 1.00 26.70 157 THR D CA 1
ATOM 7394 C C . THR D 1 169 ? 2.019 50.681 106.811 1.00 26.07 157 THR D C 1
ATOM 7395 O O . THR D 1 169 ? 3.005 51.349 106.500 1.00 27.00 157 THR D O 1
ATOM 7399 N N . VAL D 1 170 ? 1.413 49.865 105.957 1.00 25.32 158 VAL D N 1
ATOM 7400 C CA . VAL D 1 170 ? 1.781 49.837 104.548 1.00 24.96 158 VAL D CA 1
ATOM 7401 C C . VAL D 1 170 ? 0.706 50.605 103.831 1.00 26.10 158 VAL D C 1
ATOM 7402 O O . VAL D 1 170 ? -0.464 50.296 103.990 1.00 27.83 158 VAL D O 1
ATOM 7406 N N . HIS D 1 171 ? 1.108 51.635 103.089 1.00 26.43 159 HIS D N 1
ATOM 7407 C CA . HIS D 1 171 ? 0.199 52.465 102.323 1.00 25.76 159 HIS D CA 1
ATOM 7408 C C . HIS D 1 171 ? 0.326 52.002 100.883 1.00 25.99 159 HIS D C 1
ATOM 7409 O O . HIS D 1 171 ? 1.424 52.019 100.324 1.00 25.78 159 HIS D O 1
ATOM 7416 N N . LEU D 1 172 ? -0.783 51.565 100.293 1.00 25.68 160 LEU D N 1
ATOM 7417 C CA . LEU D 1 172 ? -0.777 51.017 98.936 1.00 25.57 160 LEU D CA 1
ATOM 7418 C C . LEU D 1 172 ? -1.780 51.753 98.064 1.00 24.38 160 LEU D C 1
ATOM 7419 O O . LEU D 1 172 ? -2.917 51.975 98.495 1.00 23.00 160 LEU D O 1
ATOM 7424 N N . PRO D 1 173 ? -1.370 52.123 96.835 1.00 24.31 161 PRO D N 1
ATOM 7425 C CA . PRO D 1 173 ? -2.290 52.773 95.920 1.00 23.94 161 PRO D CA 1
ATOM 7426 C C . PRO D 1 173 ? -3.388 51.815 95.482 1.00 23.95 161 PRO D C 1
ATOM 7427 O O . PRO D 1 173 ? -3.109 50.636 95.240 1.00 23.36 161 PRO D O 1
ATOM 7431 N N . VAL D 1 174 ? -4.623 52.319 95.425 1.00 23.54 162 VAL D N 1
ATOM 7432 C CA . VAL D 1 174 ? -5.780 51.514 95.059 1.00 23.10 162 VAL D CA 1
ATOM 7433 C C . VAL D 1 174 ? -6.193 51.764 93.607 1.00 22.56 162 VAL D C 1
ATOM 7434 O O . VAL D 1 174 ? -6.401 52.893 93.215 1.00 21.84 162 VAL D O 1
ATOM 7438 N N . PHE D 1 175 ? -6.319 50.694 92.829 1.00 22.86 163 PHE D N 1
ATOM 7439 C CA . PHE D 1 175 ? -6.626 50.795 91.403 1.00 23.01 163 PHE D CA 1
ATOM 7440 C C . PHE D 1 175 ? -7.976 50.219 91.015 1.00 23.08 163 PHE D C 1
ATOM 7441 O O . PHE D 1 175 ? -8.530 50.635 90.011 1.00 24.97 163 PHE D O 1
ATOM 7449 N N . GLN D 1 176 ? -8.484 49.255 91.782 1.00 23.37 164 GLN D N 1
ATOM 7450 C CA . GLN D 1 176 ? -9.812 48.680 91.555 1.00 22.93 164 GLN D CA 1
ATOM 7451 C C . GLN D 1 176 ? -10.715 48.991 92.727 1.00 23.78 164 GLN D C 1
ATOM 7452 O O . GLN D 1 176 ? -10.235 49.249 93.826 1.00 24.90 164 GLN D O 1
ATOM 7458 N N . GLU D 1 177 ? -12.024 48.965 92.485 1.00 24.96 165 GLU D N 1
ATOM 7459 C CA . GLU D 1 177 ? -13.025 49.030 93.556 1.00 25.92 165 GLU D CA 1
ATOM 7460 C C . GLU D 1 177 ? -12.727 47.949 94.598 1.00 25.77 165 GLU D C 1
ATOM 7461 O O . GLU D 1 177 ? -12.650 46.763 94.266 1.00 26.92 165 GLU D O 1
ATOM 7467 N N . GLY D 1 178 ? -12.542 48.375 95.847 1.00 24.67 166 GLY D N 1
ATOM 7468 C CA . GLY D 1 178 ? -12.340 47.463 96.966 1.00 24.06 166 GLY D CA 1
ATOM 7469 C C . GLY D 1 178 ? -10.894 47.150 97.296 1.00 23.76 166 GLY D C 1
ATOM 7470 O O . GLY D 1 178 ? -10.631 46.456 98.273 1.00 24.69 166 GLY D O 1
ATOM 7471 N N . ALA D 1 179 ? -9.956 47.658 96.503 1.00 23.01 167 ALA D N 1
ATOM 7472 C CA . ALA D 1 179 ? -8.518 47.363 96.675 1.00 23.61 167 ALA D CA 1
ATOM 7473 C C . ALA D 1 179 ? -8.159 45.935 96.240 1.00 23.84 167 ALA D C 1
ATOM 7474 O O . ALA D 1 179 ? -7.394 45.752 95.283 1.00 22.70 167 ALA D O 1
ATOM 7476 N N . LEU D 1 180 ? -8.733 44.943 96.931 1.00 24.44 168 LEU D N 1
ATOM 7477 C CA . LEU D 1 180 ? -8.530 43.525 96.627 1.00 24.26 168 LEU D CA 1
ATOM 7478 C C . LEU D 1 180 ? -7.126 43.141 97.110 1.00 25.30 168 LEU D C 1
ATOM 7479 O O . LEU D 1 180 ? -6.226 42.819 96.312 1.00 25.99 168 LEU D O 1
ATOM 7484 N N . LEU D 1 181 ? -6.981 43.195 98.435 1.00 23.72 169 LEU D N 1
ATOM 7485 C CA . LEU D 1 181 ? -5.724 43.002 99.149 1.00 22.16 169 LEU D CA 1
ATOM 7486 C C . LEU D 1 181 ? -5.371 41.520 99.324 1.00 23.47 169 LEU D C 1
ATOM 7487 O O . LEU D 1 181 ? -6.205 40.713 99.750 1.00 23.51 169 LEU D O 1
ATOM 7492 N N . ALA D 1 182 ? -4.123 41.175 99.033 1.00 23.51 170 ALA D N 1
ATOM 7493 C CA . ALA D 1 182 ? -3.626 39.818 99.253 1.00 23.68 170 ALA D CA 1
ATOM 7494 C C . ALA D 1 182 ? -2.229 39.875 99.849 1.00 23.13 170 ALA D C 1
ATOM 7495 O O . ALA D 1 182 ? -1.444 40.747 99.521 1.00 22.56 170 ALA D O 1
ATOM 7497 N N . LEU D 1 183 ? -1.911 38.941 100.729 1.00 24.49 171 LEU D N 1
ATOM 7498 C CA . LEU D 1 183 ? -0.584 38.932 101.322 1.00 25.33 171 LEU D CA 1
ATOM 7499 C C . LEU D 1 183 ? -0.054 37.523 101.633 1.00 24.80 171 LEU D C 1
ATOM 7500 O O . LEU D 1 183 ? -0.812 36.560 101.751 1.00 24.91 171 LEU D O 1
ATOM 7505 N N . GLY D 1 184 ? 1.267 37.408 101.703 1.00 24.34 172 GLY D N 1
ATOM 7506 C CA . GLY D 1 184 ? 1.914 36.126 101.926 1.00 23.48 172 GLY D CA 1
ATOM 7507 C C . GLY D 1 184 ? 3.421 36.252 101.948 1.00 23.65 172 GLY D C 1
ATOM 7508 O O . GLY D 1 184 ? 3.957 37.329 102.211 1.00 24.76 172 GLY D O 1
ATOM 7509 N N . ASP D 1 185 ? 4.101 35.143 101.667 1.00 23.70 173 ASP D N 1
ATOM 7510 C CA . ASP D 1 185 ? 5.558 35.117 101.543 1.00 22.79 173 ASP D CA 1
ATOM 7511 C C . ASP D 1 185 ? 6.225 35.653 102.816 1.00 22.35 173 ASP D C 1
ATOM 7512 O O . ASP D 1 185 ? 7.095 36.517 102.754 1.00 21.97 173 ASP D O 1
ATOM 7517 N N . VAL D 1 186 ? 5.798 35.130 103.967 1.00 22.07 174 VAL D N 1
ATOM 7518 C CA . VAL D 1 186 ? 6.332 35.563 105.259 1.00 22.07 174 VAL D CA 1
ATOM 7519 C C . VAL D 1 186 ? 7.717 34.967 105.558 1.00 22.65 174 VAL D C 1
ATOM 7520 O O . VAL D 1 186 ? 7.968 33.786 105.316 1.00 22.34 174 VAL D O 1
ATOM 7524 N N . HIS D 1 187 ? 8.603 35.798 106.103 1.00 23.12 175 HIS D N 1
ATOM 7525 C CA . HIS D 1 187 ? 9.946 35.363 106.484 1.00 24.29 175 HIS D CA 1
ATOM 7526 C C . HIS D 1 187 ? 10.189 35.548 107.969 1.00 23.78 175 HIS D C 1
ATOM 7527 O O . HIS D 1 187 ? 9.652 36.462 108.580 1.00 24.64 175 HIS D O 1
ATOM 7534 N N . ALA D 1 188 ? 10.987 34.657 108.541 1.00 22.82 176 ALA D N 1
ATOM 7535 C CA . ALA D 1 188 ? 11.390 34.764 109.931 1.00 23.91 176 ALA D CA 1
ATOM 7536 C C . ALA D 1 188 ? 12.609 35.682 110.031 1.00 25.04 176 ALA D C 1
ATOM 7537 O O . ALA D 1 188 ? 12.819 36.327 111.049 1.00 26.72 176 ALA D O 1
ATOM 7539 N N . THR D 1 189 ? 13.408 35.735 108.970 1.00 25.83 177 THR D N 1
ATOM 7540 C CA . THR D 1 189 ? 14.453 36.739 108.840 1.00 26.73 177 THR D CA 1
ATOM 7541 C C . THR D 1 189 ? 14.982 36.762 107.420 1.00 27.94 177 THR D C 1
ATOM 7542 O O . THR D 1 189 ? 14.732 35.847 106.631 1.00 27.74 177 THR D O 1
ATOM 7554 N N . GLY D 1 191 ? 18.219 39.222 104.938 1.00 30.98 179 GLY D N 1
ATOM 7555 C CA . GLY D 1 191 ? 19.092 40.383 104.750 1.00 32.13 179 GLY D CA 1
ATOM 7556 C C . GLY D 1 191 ? 18.653 41.162 103.529 1.00 31.03 179 GLY D C 1
ATOM 7557 O O . GLY D 1 191 ? 18.062 40.603 102.627 1.00 33.84 179 GLY D O 1
ATOM 7558 N N . ASP D 1 192 ? 18.921 42.453 103.491 1.00 31.74 180 ASP D N 1
ATOM 7559 C CA . ASP D 1 192 ? 18.578 43.247 102.312 1.00 32.42 180 ASP D CA 1
ATOM 7560 C C . ASP D 1 192 ? 19.320 42.704 101.111 1.00 30.37 180 ASP D C 1
ATOM 7561 O O . ASP D 1 192 ? 20.501 42.419 101.191 1.00 28.93 180 ASP D O 1
ATOM 7566 N N . GLY D 1 193 ? 18.620 42.577 99.995 1.00 30.44 181 GLY D N 1
ATOM 7567 C CA . GLY D 1 193 ? 19.171 41.969 98.804 1.00 30.05 181 GLY D CA 1
ATOM 7568 C C . GLY D 1 193 ? 18.616 40.581 98.556 1.00 29.55 181 GLY D C 1
ATOM 7569 O O . GLY D 1 193 ? 18.381 40.217 97.397 1.00 28.86 181 GLY D O 1
ATOM 7570 N N . GLU D 1 194 ? 18.425 39.811 99.635 1.00 31.06 182 GLU D N 1
ATOM 7571 C CA . GLU D 1 194 ? 17.887 38.431 99.576 1.00 31.06 182 GLU D CA 1
ATOM 7572 C C . GLU D 1 194 ? 18.624 37.632 98.492 1.00 28.42 182 GLU D C 1
ATOM 7573 O O . GLU D 1 194 ? 18.010 36.955 97.669 1.00 25.02 182 GLU D O 1
ATOM 7579 N N . VAL D 1 195 ? 19.953 37.733 98.523 1.00 27.54 183 VAL D N 1
ATOM 7580 C CA . VAL D 1 195 ? 20.790 37.506 97.346 1.00 26.50 183 VAL D CA 1
ATOM 7581 C C . VAL D 1 195 ? 20.709 36.106 96.773 1.00 27.86 183 VAL D C 1
ATOM 7582 O O . VAL D 1 195 ? 20.958 35.938 95.589 1.00 29.45 183 VAL D O 1
ATOM 7586 N N . CYS D 1 196 ? 20.378 35.099 97.578 1.00 28.11 184 CYS D N 1
ATOM 7587 C CA . CYS D 1 196 ? 20.326 33.721 97.048 1.00 28.67 184 CYS D CA 1
ATOM 7588 C C . CYS D 1 196 ? 18.981 33.350 96.396 1.00 28.23 184 CYS D C 1
ATOM 7589 O O . CYS D 1 196 ? 18.839 32.247 95.882 1.00 28.44 184 CYS D O 1
ATOM 7592 N N . VAL D 1 197 ? 18.032 34.291 96.426 1.00 28.31 185 VAL D N 1
ATOM 7593 C CA . VAL D 1 197 ? 16.677 34.211 95.844 1.00 29.18 185 VAL D CA 1
ATOM 7594 C C . VAL D 1 197 ? 15.604 34.002 96.909 1.00 29.90 185 VAL D C 1
ATOM 7595 O O . VAL D 1 197 ? 14.441 34.291 96.645 1.00 31.36 185 VAL D O 1
ATOM 7599 N N . SER D 1 198 ? 15.971 33.514 98.097 1.00 29.30 186 SER D N 1
ATOM 7600 C CA . SER D 1 198 ? 14.981 33.341 99.174 1.00 29.16 186 SER D CA 1
ATOM 7601 C C . SER D 1 198 ? 15.499 33.674 100.557 1.00 29.19 186 SER D C 1
ATOM 7602 O O . SER D 1 198 ? 16.690 33.841 100.772 1.00 28.62 186 SER D O 1
ATOM 7605 N N . ALA D 1 199 ? 14.568 33.779 101.494 1.00 30.96 187 ALA D N 1
ATOM 7606 C CA . ALA D 1 199 ? 14.886 34.069 102.889 1.00 31.21 187 ALA D CA 1
ATOM 7607 C C . ALA D 1 199 ? 14.563 32.814 103.673 1.00 31.43 187 ALA D C 1
ATOM 7608 O O . ALA D 1 199 ? 14.532 31.721 103.115 1.00 29.35 187 ALA D O 1
ATOM 7610 N N . CYS D 1 200 ? 14.336 32.983 104.970 1.00 33.57 188 CYS D N 1
ATOM 7611 C CA . CYS D 1 200 ? 13.813 31.924 105.805 1.00 31.55 188 CYS D CA 1
ATOM 7612 C C . CYS D 1 200 ? 12.302 31.874 105.633 1.00 29.04 188 CYS D C 1
ATOM 7613 O O . CYS D 1 200 ? 11.563 32.511 106.377 1.00 29.20 188 CYS D O 1
ATOM 7616 N N . GLU D 1 201 ? 11.859 31.106 104.644 1.00 26.77 189 GLU D N 1
ATOM 7617 C CA . GLU D 1 201 ? 10.460 31.052 104.242 1.00 25.33 189 GLU D CA 1
ATOM 7618 C C . GLU D 1 201 ? 9.636 30.278 105.258 1.00 24.12 189 GLU D C 1
ATOM 7619 O O . GLU D 1 201 ? 10.063 29.227 105.690 1.00 25.16 189 GLU D O 1
ATOM 7625 N N . VAL D 1 202 ? 8.457 30.785 105.622 1.00 24.88 190 VAL D N 1
ATOM 7626 C CA . VAL D 1 202 ? 7.557 30.100 106.584 1.00 25.02 190 VAL D CA 1
ATOM 7627 C C . VAL D 1 202 ? 6.066 30.316 106.319 1.00 24.48 190 VAL D C 1
ATOM 7628 O O . VAL D 1 202 ? 5.674 31.336 105.782 1.00 24.53 190 VAL D O 1
ATOM 7632 N N . PRO D 1 203 ? 5.225 29.362 106.735 1.00 26.12 191 PRO D N 1
ATOM 7633 C CA . PRO D 1 203 ? 3.797 29.664 106.804 1.00 25.89 191 PRO D CA 1
ATOM 7634 C C . PRO D 1 203 ? 3.576 30.504 108.056 1.00 26.70 191 PRO D C 1
ATOM 7635 O O . PRO D 1 203 ? 4.401 30.445 108.984 1.00 25.41 191 PRO D O 1
ATOM 7639 N N . ALA D 1 204 ? 2.503 31.286 108.095 1.00 26.29 192 ALA D N 1
ATOM 7640 C CA . ALA D 1 204 ? 2.294 32.167 109.243 1.00 25.62 192 ALA D CA 1
ATOM 7641 C C . ALA D 1 204 ? 0.859 32.629 109.398 1.00 24.92 192 ALA D C 1
ATOM 7642 O O . ALA D 1 204 ? 0.017 32.372 108.556 1.00 25.18 192 ALA D O 1
ATOM 7644 N N . LYS D 1 205 ? 0.600 33.289 110.517 1.00 25.19 193 LYS D N 1
ATOM 7645 C CA . LYS D 1 205 ? -0.597 34.081 110.708 1.00 26.50 193 LYS D CA 1
ATOM 7646 C C . LYS D 1 205 ? -0.166 35.547 110.764 1.00 25.17 193 LYS D C 1
ATOM 7647 O O . LYS D 1 205 ? 0.732 35.895 111.522 1.00 26.69 193 LYS D O 1
ATOM 7653 N N . VAL D 1 206 ? -0.780 36.398 109.948 1.00 24.10 194 VAL D N 1
ATOM 7654 C CA . VAL D 1 206 ? -0.546 37.832 110.030 1.00 22.91 194 VAL D CA 1
ATOM 7655 C C . VAL D 1 206 ? -1.858 38.548 110.330 1.00 23.35 194 VAL D C 1
ATOM 7656 O O . VAL D 1 206 ? -2.821 38.447 109.570 1.00 21.42 194 VAL D O 1
ATOM 7660 N N . VAL D 1 207 ? -1.884 39.242 111.466 1.00 22.81 195 VAL D N 1
ATOM 7661 C CA . VAL D 1 207 ? -3.048 39.983 111.894 1.00 22.36 195 VAL D CA 1
ATOM 7662 C C . VAL D 1 207 ? -2.868 41.397 111.391 1.00 23.81 195 VAL D C 1
ATOM 7663 O O . VAL D 1 207 ? -1.827 42.023 111.622 1.00 23.96 195 VAL D O 1
ATOM 7667 N N . VAL D 1 208 ? -3.868 41.902 110.681 1.00 25.41 196 VAL D N 1
ATOM 7668 C CA . VAL D 1 208 ? -3.795 43.264 110.158 1.00 26.46 196 VAL D CA 1
ATOM 7669 C C . VAL D 1 208 ? -5.033 44.044 110.544 1.00 27.97 196 VAL D C 1
ATOM 7670 O O . VAL D 1 208 ? -6.065 43.472 110.893 1.00 27.19 196 VAL D O 1
ATOM 7674 N N . GLU D 1 209 ? -4.894 45.362 110.493 1.00 30.43 197 GLU D N 1
ATOM 7675 C CA . GLU D 1 209 ? -5.989 46.291 110.709 1.00 32.68 197 GLU D CA 1
ATOM 7676 C C . GLU D 1 209 ? -6.056 47.145 109.453 1.00 30.63 197 GLU D C 1
ATOM 7677 O O . GLU D 1 209 ? -5.060 47.738 109.052 1.00 30.77 197 GLU D O 1
ATOM 7683 N N . ILE D 1 210 ? -7.211 47.192 108.810 1.00 29.85 198 ILE D N 1
ATOM 7684 C CA . ILE D 1 210 ? -7.301 47.875 107.534 1.00 30.10 198 ILE D CA 1
ATOM 7685 C C . ILE D 1 210 ? -8.036 49.202 107.715 1.00 31.48 198 ILE D C 1
ATOM 7686 O O . ILE D 1 210 ? -8.990 49.300 108.495 1.00 32.24 198 ILE D O 1
ATOM 7691 N N . ASP D 1 211 ? -7.545 50.230 107.023 1.00 31.50 199 ASP D N 1
ATOM 7692 C CA . ASP D 1 211 ? -8.164 51.549 107.024 1.00 31.20 199 ASP D CA 1
ATOM 7693 C C . ASP D 1 211 ? -7.850 52.224 105.680 1.00 30.26 199 ASP D C 1
ATOM 7694 O O . ASP D 1 211 ? -7.024 51.725 104.917 1.00 30.20 199 ASP D O 1
ATOM 7699 N N . VAL D 1 212 ? -8.531 53.326 105.373 1.00 29.67 200 VAL D N 1
ATOM 7700 C CA . VAL D 1 212 ? -8.413 53.960 104.060 1.00 29.44 200 VAL D CA 1
ATOM 7701 C C . VAL D 1 212 ? -8.084 55.449 104.184 1.00 29.91 200 VAL D C 1
ATOM 7702 O O . VAL D 1 212 ? -8.331 56.068 105.228 1.00 30.88 200 VAL D O 1
ATOM 7706 N N . SER D 1 213 ? -7.500 56.000 103.117 1.00 29.63 201 SER D N 1
ATOM 7707 C CA . SER D 1 213 ? -7.221 57.433 102.993 1.00 29.99 201 SER D CA 1
ATOM 7708 C C . SER D 1 213 ? -7.564 57.929 101.584 1.00 29.82 201 SER D C 1
ATOM 7709 O O . SER D 1 213 ? -7.357 57.212 100.599 1.00 29.07 201 SER D O 1
ATOM 7712 N N . LYS D 1 214 ? -8.057 59.162 101.486 1.00 30.96 202 LYS D N 1
ATOM 7713 C CA . LYS D 1 214 ? -8.463 59.727 100.190 1.00 32.97 202 LYS D CA 1
ATOM 7714 C C . LYS D 1 214 ? -7.317 60.365 99.378 1.00 33.86 202 LYS D C 1
ATOM 7715 O O . LYS D 1 214 ? -7.533 60.807 98.253 1.00 33.77 202 LYS D O 1
ATOM 7721 N N . GLU D 1 215 ? -6.107 60.397 99.947 1.00 34.72 203 GLU D N 1
ATOM 7722 C CA . GLU D 1 215 ? -4.913 60.868 99.244 1.00 34.60 203 GLU D CA 1
ATOM 7723 C C . GLU D 1 215 ? -4.417 59.799 98.262 1.00 35.69 203 GLU D C 1
ATOM 7724 O O . GLU D 1 215 ? -4.444 58.605 98.567 1.00 36.99 203 GLU D O 1
ATOM 7727 N N . GLU D 1 216 ? -3.952 60.246 97.095 1.00 35.35 204 GLU D N 1
ATOM 7728 C CA . GLU D 1 216 ? -3.380 59.381 96.059 1.00 34.36 204 GLU D CA 1
ATOM 7729 C C . GLU D 1 216 ? -1.852 59.240 96.249 1.00 33.22 204 GLU D C 1
ATOM 7730 O O . GLU D 1 216 ? -1.182 60.161 96.715 1.00 33.29 204 GLU D O 1
ATOM 7736 N N . ILE D 1 217 ? -1.311 58.072 95.911 1.00 31.72 205 ILE D N 1
ATOM 7737 C CA . ILE D 1 217 ? 0.139 57.863 95.905 1.00 29.91 205 ILE D CA 1
ATOM 7738 C C . ILE D 1 217 ? 0.527 57.037 94.683 1.00 28.42 205 ILE D C 1
ATOM 7739 O O . ILE D 1 217 ? -0.308 56.356 94.104 1.00 27.17 205 ILE D O 1
ATOM 7744 N N . LYS D 1 218 ? 1.789 57.123 94.276 1.00 27.27 206 LYS D N 1
ATOM 7745 C CA . LYS D 1 218 ? 2.228 56.454 93.059 1.00 26.62 206 LYS D CA 1
ATOM 7746 C C . LYS D 1 218 ? 2.742 55.078 93.384 1.00 26.78 206 LYS D C 1
ATOM 7747 O O . LYS D 1 218 ? 2.421 54.122 92.680 1.00 27.80 206 LYS D O 1
ATOM 7753 N N . TRP D 1 219 ? 3.546 54.995 94.443 1.00 26.01 207 TRP D N 1
ATOM 7754 C CA . TRP D 1 219 ? 4.195 53.760 94.851 1.00 26.12 207 TRP D CA 1
ATOM 7755 C C . TRP D 1 219 ? 3.875 53.454 96.310 1.00 26.51 207 TRP D C 1
ATOM 7756 O O . TRP D 1 219 ? 3.530 54.365 97.071 1.00 27.82 207 TRP D O 1
ATOM 7767 N N . PRO D 1 220 ? 3.980 52.172 96.708 1.00 25.56 208 PRO D N 1
ATOM 7768 C CA . PRO D 1 220 ? 3.783 51.817 98.096 1.00 25.70 208 PRO D CA 1
ATOM 7769 C C . PRO D 1 220 ? 4.730 52.561 99.007 1.00 25.35 208 PRO D C 1
ATOM 7770 O O . PRO D 1 220 ? 5.891 52.788 98.641 1.00 25.32 208 PRO D O 1
ATOM 7774 N N . VAL D 1 221 ? 4.220 52.939 100.176 1.00 24.59 209 VAL D N 1
ATOM 7775 C CA . VAL D 1 221 ? 5.025 53.559 101.209 1.00 24.98 209 VAL D CA 1
ATOM 7776 C C . VAL D 1 221 ? 4.840 52.812 102.540 1.00 25.34 209 VAL D C 1
ATOM 7777 O O . VAL D 1 221 ? 3.713 52.578 102.978 1.00 25.14 209 VAL D O 1
ATOM 7781 N N . VAL D 1 222 ? 5.940 52.451 103.186 1.00 25.36 210 VAL D N 1
ATOM 7782 C CA . VAL D 1 222 ? 5.863 51.881 104.523 1.00 25.71 210 VAL D CA 1
ATOM 7783 C C . VAL D 1 222 ? 6.153 52.945 105.573 1.00 26.64 210 VAL D C 1
ATOM 7784 O O . VAL D 1 222 ? 7.202 53.596 105.543 1.00 27.61 210 VAL D O 1
ATOM 7788 N N . GLU D 1 223 ? 5.222 53.099 106.509 1.00 27.38 211 GLU D N 1
ATOM 7789 C CA . GLU D 1 223 ? 5.355 54.048 107.609 1.00 27.92 211 GLU D CA 1
ATOM 7790 C C . GLU D 1 223 ? 5.749 53.345 108.918 1.00 27.56 211 GLU D C 1
ATOM 7791 O O . GLU D 1 223 ? 4.999 52.523 109.460 1.00 25.27 211 GLU D O 1
ATOM 7797 N N . THR D 1 224 ? 6.935 53.666 109.426 1.00 27.39 212 THR D N 1
ATOM 7798 C CA . THR D 1 224 ? 7.338 53.175 110.733 1.00 26.50 212 THR D CA 1
ATOM 7799 C C . THR D 1 224 ? 7.071 54.265 111.748 1.00 28.42 212 THR D C 1
ATOM 7800 O O . THR D 1 224 ? 6.541 55.324 111.411 1.00 27.76 212 THR D O 1
ATOM 7804 N N . ASN D 1 225 ? 7.426 53.995 112.997 1.00 30.80 213 ASN D N 1
ATOM 7805 C CA . ASN D 1 225 ? 7.300 54.976 114.060 1.00 32.76 213 ASN D CA 1
ATOM 7806 C C . ASN D 1 225 ? 8.223 56.184 113.886 1.00 32.88 213 ASN D C 1
ATOM 7807 O O . ASN D 1 225 ? 8.060 57.162 114.606 1.00 35.06 213 ASN D O 1
ATOM 7812 N N . ASP D 1 226 ? 9.200 56.128 112.975 1.00 31.81 214 ASP D N 1
ATOM 7813 C CA . ASP D 1 226 ? 10.115 57.276 112.784 1.00 32.27 214 ASP D CA 1
ATOM 7814 C C . ASP D 1 226 ? 10.473 57.639 111.354 1.00 30.08 214 ASP D C 1
ATOM 7815 O O . ASP D 1 226 ? 11.204 58.593 111.141 1.00 29.72 214 ASP D O 1
ATOM 7820 N N . ALA D 1 227 ? 9.957 56.916 110.372 1.00 28.22 215 ALA D N 1
ATOM 7821 C CA . ALA D 1 227 ? 10.373 57.165 109.009 1.00 27.73 215 ALA D CA 1
ATOM 7822 C C . ALA D 1 227 ? 9.341 56.678 108.018 1.00 26.85 215 ALA D C 1
ATOM 7823 O O . ALA D 1 227 ? 8.512 55.834 108.339 1.00 27.56 215 ALA D O 1
ATOM 7825 N N . TYR D 1 228 ? 9.387 57.236 1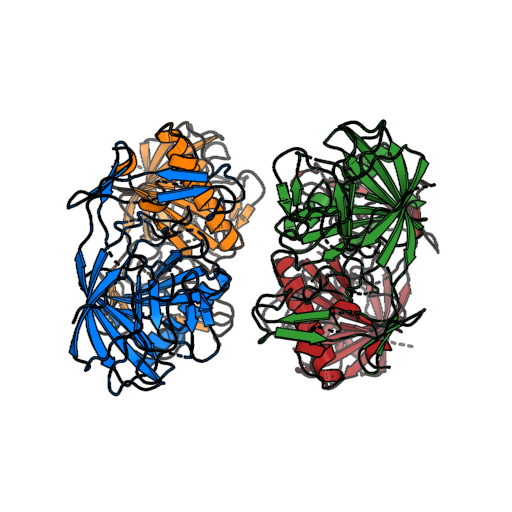06.818 1.00 26.07 216 TYR D N 1
ATOM 7826 C CA . TYR D 1 228 ? 8.648 56.689 105.690 1.00 27.04 216 TYR D CA 1
ATOM 7827 C C . TYR D 1 228 ? 9.617 56.043 104.724 1.00 27.06 216 TYR D C 1
ATOM 7828 O O . TYR D 1 228 ? 10.674 56.599 104.428 1.00 26.60 216 TYR D O 1
ATOM 7837 N N . TYR D 1 229 ? 9.249 54.870 104.229 1.00 27.23 217 TYR D N 1
ATOM 7838 C CA . TYR D 1 229 ? 10.020 54.191 103.200 1.00 25.77 217 TYR D CA 1
ATOM 7839 C C . TYR D 1 229 ? 9.174 54.139 101.950 1.00 25.06 217 TYR D C 1
ATOM 7840 O O . TYR D 1 229 ? 8.045 53.655 101.994 1.00 25.82 217 TYR D O 1
ATOM 7849 N N . ILE D 1 230 ? 9.696 54.662 100.843 1.00 24.10 218 ILE D N 1
ATOM 7850 C CA . ILE D 1 230 ? 9.036 54.499 99.542 1.00 23.14 218 ILE D CA 1
ATOM 7851 C C . ILE D 1 230 ? 9.624 53.289 98.829 1.00 24.22 218 ILE D C 1
ATOM 7852 O O . ILE D 1 230 ? 10.841 53.138 98.771 1.00 24.08 218 ILE D O 1
ATOM 7857 N N . ILE D 1 231 ? 8.763 52.432 98.283 1.00 24.81 219 ILE D N 1
ATOM 7858 C CA . ILE D 1 231 ? 9.214 51.179 97.695 1.00 25.14 219 ILE D CA 1
ATOM 7859 C C . ILE D 1 231 ? 8.942 51.136 96.189 1.00 26.30 219 ILE D C 1
ATOM 7860 O O . ILE D 1 231 ? 7.789 51.084 95.743 1.00 27.42 219 ILE D O 1
ATOM 7865 N N . VAL D 1 232 ? 10.011 51.160 95.402 1.00 25.89 220 VAL D N 1
ATOM 7866 C CA . VAL D 1 232 ? 9.876 51.141 93.950 1.00 25.60 220 VAL D CA 1
ATOM 7867 C C . VAL D 1 232 ? 10.450 49.844 93.397 1.00 25.83 220 VAL D C 1
ATOM 7868 O O . VAL D 1 232 ? 11.587 49.494 93.679 1.00 25.72 220 VAL D O 1
ATOM 7872 N N . SER D 1 233 ? 9.631 49.145 92.619 1.00 26.45 221 SER D N 1
ATOM 7873 C CA . SER D 1 233 ? 10.002 47.899 92.000 1.00 26.33 221 SER D CA 1
ATOM 7874 C C . SER D 1 233 ? 9.921 48.019 90.486 1.00 26.70 221 SER D C 1
ATOM 7875 O O . SER D 1 233 ? 8.855 48.232 89.912 1.00 26.97 221 SER D O 1
ATOM 7878 N N . LEU D 1 234 ? 11.064 47.884 89.837 1.00 27.71 222 LEU D N 1
ATOM 7879 C CA . LEU D 1 234 ? 11.117 47.890 88.389 1.00 29.36 222 LEU D CA 1
ATOM 7880 C C . LEU D 1 234 ? 12.126 46.834 87.936 1.00 29.92 222 LEU D C 1
ATOM 7881 O O . LEU D 1 234 ? 12.925 46.357 88.746 1.00 30.60 222 LEU D O 1
ATOM 7886 N N . PRO D 1 235 ? 12.070 46.442 86.657 1.00 30.91 223 PRO D N 1
ATOM 7887 C CA . PRO D 1 235 ? 12.990 45.440 86.076 1.00 32.50 223 PRO D CA 1
ATOM 7888 C C . PRO D 1 235 ? 14.500 45.748 86.146 1.00 33.54 223 PRO D C 1
ATOM 7889 O O . PRO D 1 235 ? 15.304 44.815 86.208 1.00 35.10 223 PRO D O 1
ATOM 7893 N N . ASP D 1 236 ? 14.870 47.025 86.118 1.00 34.13 224 ASP D N 1
ATOM 7894 C CA . ASP D 1 236 ? 16.267 47.444 86.201 1.00 33.64 224 ASP D CA 1
ATOM 7895 C C . ASP D 1 236 ? 16.463 48.177 87.523 1.00 32.67 224 ASP D C 1
ATOM 7896 O O . ASP D 1 236 ? 15.751 49.133 87.813 1.00 33.39 224 ASP D O 1
ATOM 7901 N N . ILE D 1 237 ? 17.421 47.722 88.331 1.00 31.31 225 ILE D N 1
ATOM 7902 C CA . ILE D 1 237 ? 17.684 48.336 89.631 1.00 30.15 225 ILE D CA 1
ATOM 7903 C C . ILE D 1 237 ? 18.089 49.803 89.501 1.00 29.93 225 ILE D C 1
ATOM 7904 O O . ILE D 1 237 ? 17.728 50.626 90.339 1.00 29.59 225 ILE D O 1
ATOM 7909 N N . GLU D 1 238 ? 18.805 50.136 88.436 1.00 30.78 226 GLU D N 1
ATOM 7910 C CA . GLU D 1 238 ? 19.191 51.518 88.202 1.00 32.40 226 GLU D CA 1
ATOM 7911 C C . GLU D 1 238 ? 17.953 52.406 87.995 1.00 30.98 226 GLU D C 1
ATOM 7912 O O . GLU D 1 238 ? 17.900 53.512 88.533 1.00 30.28 226 GLU D O 1
ATOM 7918 N N . GLU D 1 239 ? 16.965 51.923 87.234 1.00 29.61 227 GLU D N 1
ATOM 7919 C CA . GLU D 1 239 ? 15.688 52.650 87.065 1.00 28.89 227 GLU D CA 1
ATOM 7920 C C . GLU D 1 239 ? 14.951 52.785 88.397 1.00 26.36 227 GLU D C 1
ATOM 7921 O O . GLU D 1 239 ? 14.462 53.853 88.731 1.00 25.82 227 GLU D O 1
ATOM 7924 N N . ALA D 1 240 ? 14.867 51.704 89.157 1.00 24.87 228 ALA D N 1
ATOM 7925 C CA . ALA D 1 240 ? 14.156 51.760 90.430 1.00 25.30 228 ALA D CA 1
ATOM 7926 C C . ALA D 1 240 ? 14.796 52.799 91.354 1.00 23.76 228 ALA D C 1
ATOM 7927 O O . ALA D 1 240 ? 14.091 53.583 91.989 1.00 23.86 228 ALA D O 1
ATOM 7929 N N . LEU D 1 241 ? 16.124 52.821 91.401 1.00 23.09 229 LEU D N 1
ATOM 7930 C CA . LEU D 1 241 ? 16.848 53.810 92.222 1.00 23.46 229 LEU D CA 1
ATOM 7931 C C . LEU D 1 241 ? 16.597 55.247 91.771 1.00 24.14 229 LEU D C 1
ATOM 7932 O O . LEU D 1 241 ? 16.426 56.140 92.602 1.00 23.47 229 LEU D O 1
ATOM 7937 N N . LYS D 1 242 ? 16.565 55.468 90.458 1.00 25.49 230 LYS D N 1
ATOM 7938 C CA . LYS D 1 242 ? 16.219 56.776 89.920 1.00 26.15 230 LYS D CA 1
ATOM 7939 C C . LYS D 1 242 ? 14.795 57.172 90.342 1.00 24.91 230 LYS D C 1
ATOM 7940 O O . LYS D 1 242 ? 14.598 58.231 90.935 1.00 24.46 230 LYS D O 1
ATOM 7946 N N . GLU D 1 243 ? 13.820 56.306 90.082 1.00 25.11 231 GLU D N 1
ATOM 7947 C CA . GLU D 1 243 ? 12.423 56.608 90.402 1.00 25.17 231 GLU D CA 1
ATOM 7948 C C . GLU D 1 243 ? 12.209 56.841 91.899 1.00 26.07 231 GLU D C 1
ATOM 7949 O O . GLU D 1 243 ? 11.515 57.785 92.275 1.00 28.37 231 GLU D O 1
ATOM 7955 N N . VAL D 1 244 ? 12.784 56.015 92.765 1.00 24.26 232 VAL D N 1
ATOM 7956 C CA . VAL D 1 244 ? 12.536 56.214 94.185 1.00 24.46 232 VAL D CA 1
ATOM 7957 C C . VAL D 1 244 ? 13.162 57.533 94.665 1.00 26.34 232 VAL D C 1
ATOM 7958 O O . VAL D 1 244 ? 12.712 58.131 95.660 1.00 27.13 232 VAL D O 1
ATOM 7962 N N . THR D 1 245 ? 14.195 57.985 93.959 1.00 25.49 233 THR D N 1
ATOM 7963 C CA . THR D 1 245 ? 14.817 59.263 94.260 1.00 25.96 233 THR D CA 1
ATOM 7964 C C . THR D 1 245 ? 13.864 60.390 93.866 1.00 26.07 233 THR D C 1
ATOM 7965 O O . THR D 1 245 ? 13.581 61.274 94.660 1.00 26.05 233 THR D O 1
ATOM 7969 N N . ARG D 1 246 ? 13.351 60.331 92.646 1.00 26.52 234 ARG D N 1
ATOM 7970 C CA . ARG D 1 246 ? 12.432 61.348 92.146 1.00 27.93 234 ARG D CA 1
ATOM 7971 C C . ARG D 1 246 ? 11.207 61.461 93.038 1.00 27.78 234 ARG D C 1
ATOM 7972 O O . ARG D 1 246 ? 10.765 62.560 93.357 1.00 28.91 234 ARG D O 1
ATOM 7980 N N . GLU D 1 247 ? 10.658 60.321 93.434 1.00 27.80 235 GLU D N 1
ATOM 7981 C CA . GLU D 1 247 ? 9.472 60.300 94.281 1.00 28.48 235 GLU D CA 1
ATOM 7982 C C . GLU D 1 247 ? 9.786 60.837 95.668 1.00 27.14 235 GLU D C 1
ATOM 7983 O O . GLU D 1 247 ? 8.955 61.509 96.276 1.00 28.02 235 GLU D O 1
ATOM 7989 N N . THR D 1 248 ? 10.975 60.532 96.177 1.00 26.79 236 THR D N 1
ATOM 7990 C CA . THR D 1 248 ? 11.360 61.008 97.500 1.00 27.40 236 THR D CA 1
ATOM 7991 C C . THR D 1 248 ? 11.442 62.518 97.527 1.00 26.77 236 THR D C 1
ATOM 7992 O O . THR D 1 248 ? 10.993 63.155 98.481 1.00 28.39 236 THR D O 1
ATOM 7996 N N . VAL D 1 249 ? 11.985 63.101 96.469 1.00 26.27 237 VAL D N 1
ATOM 7997 C CA . VAL D 1 249 ? 12.176 64.544 96.452 1.00 25.83 237 VAL D CA 1
ATOM 7998 C C . VAL D 1 249 ? 10.828 65.253 96.345 1.00 26.23 237 VAL D C 1
ATOM 7999 O O . VAL D 1 249 ? 10.642 66.295 96.947 1.00 26.33 237 VAL D O 1
ATOM 8003 N N . TRP D 1 250 ? 9.876 64.673 95.625 1.00 28.17 238 TRP D N 1
ATOM 8004 C CA . TRP D 1 250 ? 8.556 65.287 95.504 1.00 29.37 238 TRP D CA 1
ATOM 8005 C C . TRP D 1 250 ? 7.784 65.145 96.794 1.00 28.72 238 TRP D C 1
ATOM 8006 O O . TRP D 1 250 ? 7.102 66.073 97.215 1.00 29.17 238 TRP D O 1
ATOM 8017 N N . PHE D 1 251 ? 7.905 63.988 97.427 1.00 28.57 239 PHE D N 1
ATOM 8018 C CA . PHE D 1 251 ? 7.319 63.760 98.755 1.00 29.78 239 PHE D CA 1
ATOM 8019 C C . PHE D 1 251 ? 7.740 64.871 99.740 1.00 29.96 239 PHE D C 1
ATOM 8020 O O . PHE D 1 251 ? 6.899 65.522 100.368 1.00 30.80 239 PHE D O 1
ATOM 8028 N N . ILE D 1 252 ? 9.042 65.109 99.845 1.00 28.91 240 ILE D N 1
ATOM 8029 C CA . ILE D 1 252 ? 9.549 66.152 100.725 1.00 27.69 240 ILE D CA 1
ATOM 8030 C C . ILE D 1 252 ? 9.051 67.524 100.261 1.00 28.70 240 ILE D C 1
ATOM 8031 O O . ILE D 1 252 ? 8.579 68.329 101.061 1.00 29.53 240 ILE D O 1
ATOM 8036 N N . GLN D 1 253 ? 9.145 67.766 98.959 1.00 29.72 241 GLN D N 1
ATOM 8037 C CA . GLN D 1 253 ? 8.763 69.043 98.341 1.00 29.81 241 GLN D CA 1
ATOM 8038 C C . GLN D 1 253 ? 7.319 69.423 98.675 1.00 30.39 241 GLN D C 1
ATOM 8039 O O . GLN D 1 253 ? 7.047 70.537 99.096 1.00 29.49 241 GLN D O 1
ATOM 8045 N N . ARG D 1 254 ? 6.406 68.476 98.492 1.00 32.10 242 ARG D N 1
ATOM 8046 C CA . ARG D 1 254 ? 4.976 68.710 98.687 1.00 33.28 242 ARG D CA 1
ATOM 8047 C C . ARG D 1 254 ? 4.572 68.801 100.152 1.00 32.83 242 ARG D C 1
ATOM 8048 O O . ARG D 1 254 ? 3.659 69.547 100.492 1.00 33.54 242 ARG D O 1
ATOM 8056 N N . ARG D 1 255 ? 5.247 68.045 101.013 1.00 32.43 243 ARG D N 1
ATOM 8057 C CA . ARG D 1 255 ? 4.921 68.043 102.438 1.00 32.73 243 ARG D CA 1
ATOM 8058 C C . ARG D 1 255 ? 5.520 69.234 103.207 1.00 30.94 243 ARG D C 1
ATOM 8059 O O . ARG D 1 255 ? 4.998 69.613 104.250 1.00 30.79 243 ARG D O 1
ATOM 8067 N N . LYS D 1 256 ? 6.598 69.827 102.699 1.00 29.99 244 LYS D N 1
ATOM 8068 C CA . LYS D 1 256 ? 7.207 70.995 103.343 1.00 29.29 244 LYS D CA 1
ATOM 8069 C C . LYS D 1 256 ? 7.027 72.289 102.556 1.00 29.72 244 LYS D C 1
ATOM 8070 O O . LYS D 1 256 ? 7.408 73.364 103.042 1.00 30.08 244 LYS D O 1
ATOM 8076 N N . THR D 1 257 ? 6.480 72.190 101.343 1.00 29.13 245 THR D N 1
ATOM 8077 C CA . THR D 1 257 ? 6.225 73.361 100.502 1.00 28.94 245 THR D CA 1
ATOM 8078 C C . THR D 1 257 ? 7.488 74.208 100.373 1.00 28.93 245 THR D C 1
ATOM 8079 O O . THR D 1 257 ? 7.490 75.406 100.684 1.00 30.41 245 THR D O 1
ATOM 8083 N N . ILE D 1 258 ? 8.565 73.560 99.934 1.00 27.31 246 ILE D N 1
ATOM 8084 C CA . ILE D 1 258 ? 9.835 74.236 99.662 1.00 25.94 246 ILE D CA 1
ATOM 8085 C C . ILE D 1 258 ? 10.193 74.019 98.194 1.00 25.35 246 ILE D C 1
ATOM 8086 O O . ILE D 1 258 ? 9.597 73.165 97.534 1.00 24.92 246 ILE D O 1
ATOM 8091 N N . PRO D 1 259 ? 11.129 74.819 97.659 1.00 24.55 247 PRO D N 1
ATOM 8092 C CA . PRO D 1 259 ? 11.548 74.596 96.279 1.00 24.35 247 PRO D CA 1
ATOM 8093 C C . PRO D 1 259 ? 12.123 73.192 96.054 1.00 25.45 247 PRO D C 1
ATOM 8094 O O . PRO D 1 259 ? 12.714 72.602 96.966 1.00 24.84 247 PRO D O 1
ATOM 8098 N N . PHE D 1 260 ? 11.934 72.672 94.844 1.00 26.52 248 PHE D N 1
ATOM 8099 C CA . PHE D 1 260 ? 12.388 71.332 94.487 1.00 26.75 248 PHE D CA 1
ATOM 8100 C C . PHE D 1 260 ? 13.862 71.124 94.825 1.00 27.96 248 PHE D C 1
ATOM 8101 O O . PHE D 1 260 ? 14.229 70.149 95.509 1.00 27.18 248 PHE D O 1
ATOM 8109 N N . THR D 1 261 ? 14.693 72.047 94.344 1.00 28.18 249 THR D N 1
ATOM 8110 C CA . THR D 1 261 ? 16.129 71.993 94.575 1.00 28.88 249 THR D CA 1
ATOM 8111 C C . THR D 1 261 ? 16.484 71.985 96.068 1.00 29.39 249 THR D C 1
ATOM 8112 O O . THR D 1 261 ? 17.447 71.328 96.457 1.00 30.71 249 THR D O 1
ATOM 8116 N N . ASP D 1 262 ? 15.715 72.680 96.907 1.00 29.24 250 ASP D N 1
ATOM 8117 C CA . ASP D 1 262 ? 15.928 72.602 98.372 1.00 29.18 250 ASP D CA 1
ATOM 8118 C C . ASP D 1 262 ? 15.568 71.213 98.926 1.00 27.49 250 ASP D C 1
ATOM 8119 O O . ASP D 1 262 ? 16.254 70.694 99.810 1.00 27.57 250 ASP D O 1
ATOM 8124 N N . ALA D 1 263 ? 14.484 70.628 98.422 1.00 24.55 251 ALA D N 1
ATOM 8125 C CA . ALA D 1 263 ? 14.111 69.280 98.818 1.00 24.06 251 ALA D CA 1
ATOM 8126 C C . ALA D 1 263 ? 15.180 68.292 98.382 1.00 23.86 251 ALA D C 1
ATOM 8127 O O . ALA D 1 263 ? 15.458 67.316 99.079 1.00 23.37 251 ALA D O 1
ATOM 8129 N N . TYR D 1 264 ? 15.758 68.551 97.211 1.00 23.93 252 TYR D N 1
ATOM 8130 C CA . TYR D 1 264 ? 16.742 67.666 96.592 1.00 23.15 252 TYR D CA 1
ATOM 8131 C C . TYR D 1 264 ? 17.983 67.626 97.468 1.00 23.36 252 TYR D C 1
ATOM 8132 O O . TYR D 1 264 ? 18.478 66.547 97.795 1.00 22.96 252 TYR D O 1
ATOM 8149 N N . LEU D 1 266 ? 18.005 68.416 100.626 1.00 23.71 254 LEU D N 1
ATOM 8150 C CA . LEU D 1 266 ? 17.603 67.883 101.932 1.00 24.67 254 LEU D CA 1
ATOM 8151 C C . LEU D 1 266 ? 17.669 66.357 101.982 1.00 25.35 254 LEU D C 1
ATOM 8152 O O . LEU D 1 266 ? 18.063 65.761 102.994 1.00 25.63 254 LEU D O 1
ATOM 8157 N N . ALA D 1 267 ? 17.269 65.741 100.878 1.00 25.06 255 ALA D N 1
ATOM 8158 C CA . ALA D 1 267 ? 17.226 64.304 100.770 1.00 25.31 255 ALA D CA 1
ATOM 8159 C C . ALA D 1 267 ? 18.651 63.764 100.756 1.00 25.63 255 ALA D C 1
ATOM 8160 O O . ALA D 1 267 ? 18.940 62.704 101.320 1.00 26.39 255 ALA D O 1
ATOM 8162 N N . SER D 1 268 ? 19.543 64.518 100.131 1.00 25.70 256 SER D N 1
ATOM 8163 C CA . SER D 1 268 ? 20.954 64.154 100.059 1.00 26.62 256 SER D CA 1
ATOM 8164 C C . SER D 1 268 ? 21.634 64.120 101.457 1.00 26.09 256 SER D C 1
ATOM 8165 O O . SER D 1 268 ? 22.636 63.424 101.657 1.00 24.83 256 SER D O 1
ATOM 8168 N N . LEU D 1 269 ? 21.073 64.860 102.412 1.00 26.03 257 LEU D N 1
ATOM 8169 C CA . LEU D 1 269 ? 21.595 64.910 103.776 1.00 25.86 257 LEU D CA 1
ATOM 8170 C C . LEU D 1 269 ? 20.909 63.909 104.690 1.00 25.59 257 LEU D C 1
ATOM 8171 O O . LEU D 1 269 ? 21.548 63.318 105.555 1.00 26.22 257 LEU D O 1
ATOM 8176 N N . SER D 1 270 ? 19.603 63.745 104.505 1.00 24.95 258 SER D N 1
ATOM 8177 C CA . SER D 1 270 ? 18.762 63.095 105.500 1.00 25.37 258 SER D CA 1
ATOM 8178 C C . SER D 1 270 ? 18.201 61.736 105.041 1.00 25.32 258 SER D C 1
ATOM 8179 O O . SER D 1 270 ? 17.840 60.900 105.881 1.00 24.16 258 SER D O 1
ATOM 8182 N N . VAL D 1 271 ? 18.130 61.510 103.729 1.00 24.47 259 VAL D N 1
ATOM 8183 C CA . VAL D 1 271 ? 17.454 60.323 103.215 1.00 24.34 259 VAL D CA 1
ATOM 8184 C C . VAL D 1 271 ? 18.444 59.233 102.799 1.00 25.50 259 VAL D C 1
ATOM 8185 O O . VAL D 1 271 ? 19.459 59.521 102.167 1.00 25.33 259 VAL D O 1
ATOM 8189 N N . ASP D 1 272 ? 18.138 57.993 103.186 1.00 26.83 260 ASP D N 1
ATOM 8190 C CA . ASP D 1 272 ? 18.978 56.834 102.905 1.00 27.31 260 ASP D CA 1
ATOM 8191 C C . ASP D 1 272 ? 18.345 55.981 101.817 1.00 27.03 260 ASP D C 1
ATOM 8192 O O . ASP D 1 272 ? 17.282 55.410 102.015 1.00 27.07 260 ASP D O 1
ATOM 8197 N N . VAL D 1 273 ? 18.993 55.924 100.658 1.00 27.69 261 VAL D N 1
ATOM 8198 C CA . VAL D 1 273 ? 18.501 55.127 99.532 1.00 27.43 261 VAL D CA 1
ATOM 8199 C C . VAL D 1 273 ? 19.127 53.744 99.589 1.00 27.84 261 VAL D C 1
ATOM 8200 O O . VAL D 1 273 ? 20.309 53.604 99.915 1.00 28.02 261 VAL D O 1
ATOM 8204 N N . GLY D 1 274 ? 18.337 52.723 99.273 1.00 27.54 262 GLY D N 1
ATOM 8205 C CA . GLY D 1 274 ? 18.748 51.351 99.530 1.00 27.37 262 GLY D CA 1
ATOM 8206 C C . GLY D 1 274 ? 18.070 50.320 98.662 1.00 28.45 262 GLY D C 1
ATOM 8207 O O . GLY D 1 274 ? 17.344 50.641 97.710 1.00 29.98 262 GLY D O 1
ATOM 8208 N N . ILE D 1 275 ? 18.314 49.068 99.019 1.00 27.91 263 ILE D N 1
ATOM 8209 C CA . ILE D 1 275 ? 17.926 47.913 98.235 1.00 27.51 263 ILE D CA 1
ATOM 8210 C C . ILE D 1 275 ? 17.069 47.002 99.089 1.00 28.90 263 ILE D C 1
ATOM 8211 O O . ILE D 1 275 ? 17.424 46.706 100.238 1.00 30.53 263 ILE D O 1
ATOM 8216 N N . SER D 1 276 ? 15.943 46.560 98.545 1.00 28.44 264 SER D N 1
ATOM 8217 C CA . SER D 1 276 ? 15.128 45.575 99.238 1.00 28.63 264 SER D CA 1
ATOM 8218 C C . SER D 1 276 ? 15.518 44.183 98.778 1.00 28.58 264 SER D C 1
ATOM 8219 O O . SER D 1 276 ? 15.809 43.314 99.605 1.00 29.64 264 SER D O 1
ATOM 8222 N N . GLN D 1 277 ? 15.523 43.968 97.464 1.00 26.78 265 GLN D N 1
ATOM 8223 C CA . GLN D 1 277 ? 15.897 42.677 96.914 1.00 25.76 265 GLN D CA 1
ATOM 8224 C C . GLN D 1 277 ? 16.293 42.793 95.449 1.00 25.14 265 GLN D C 1
ATOM 8225 O O . GLN D 1 277 ? 15.782 43.645 94.738 1.00 24.76 265 GLN D O 1
ATOM 8231 N N . LEU D 1 278 ? 17.190 41.908 95.017 1.00 26.22 266 LEU D N 1
ATOM 8232 C CA . LEU D 1 278 ? 17.844 41.973 93.694 1.00 26.13 266 LEU D CA 1
ATOM 8233 C C . LEU D 1 278 ? 17.674 40.680 92.891 1.00 26.11 266 LEU D C 1
ATOM 8234 O O . LEU D 1 278 ? 18.464 40.380 92.020 1.00 28.04 266 LEU D O 1
ATOM 8239 N N . VAL D 1 279 ? 16.625 39.932 93.182 1.00 27.00 267 VAL D N 1
ATOM 8240 C CA . VAL D 1 279 ? 16.500 38.561 92.739 1.00 25.49 267 VAL D CA 1
ATOM 8241 C C . VAL D 1 279 ? 15.195 38.304 91.990 1.00 26.30 267 VAL D C 1
ATOM 8242 O O . VAL D 1 279 ? 15.110 37.324 91.268 1.00 26.82 267 VAL D O 1
ATOM 8246 N N . ASN D 1 280 ? 14.180 39.156 92.160 1.00 26.62 268 ASN D N 1
ATOM 8247 C CA . ASN D 1 280 ? 12.884 38.944 91.494 1.00 26.37 268 ASN D CA 1
ATOM 8248 C C . ASN D 1 280 ? 12.872 39.585 90.108 1.00 26.33 268 ASN D C 1
ATOM 8249 O O . ASN D 1 280 ? 13.765 40.374 89.768 1.00 26.69 268 ASN D O 1
ATOM 8254 N N . PRO D 1 281 ? 11.882 39.230 89.278 1.00 26.26 269 PRO D N 1
ATOM 8255 C CA . PRO D 1 281 ? 11.814 39.864 87.952 1.00 25.85 269 PRO D CA 1
ATOM 8256 C C . PRO D 1 281 ? 11.802 41.382 88.014 1.00 25.58 269 PRO D C 1
ATOM 8257 O O . PRO D 1 281 ? 12.373 42.024 87.149 1.00 26.22 269 PRO D O 1
ATOM 8261 N N . ALA D 1 282 ? 11.169 41.947 89.037 1.00 25.82 270 ALA D N 1
ATOM 8262 C CA . ALA D 1 282 ? 11.302 43.369 89.333 1.00 24.84 270 ALA D CA 1
ATOM 8263 C C . ALA D 1 282 ? 12.184 43.490 90.560 1.00 25.27 270 ALA D C 1
ATOM 8264 O O . ALA D 1 282 ? 12.016 42.761 91.534 1.00 24.29 270 ALA D O 1
ATOM 8266 N N . LYS D 1 283 ? 13.144 44.400 90.508 1.00 26.40 271 LYS D N 1
ATOM 8267 C CA . LYS D 1 283 ? 14.067 44.597 91.612 1.00 26.95 271 LYS D CA 1
ATOM 8268 C C . LYS D 1 283 ? 13.492 45.741 92.450 1.00 27.64 271 LYS D C 1
ATOM 8269 O O . LYS D 1 283 ? 12.847 46.622 91.897 1.00 27.99 271 LYS D O 1
ATOM 8275 N N . THR D 1 284 ? 13.700 45.725 93.769 1.00 26.74 272 THR D N 1
ATOM 8276 C CA . THR D 1 284 ? 13.062 46.720 94.642 1.00 26.54 272 THR D CA 1
ATOM 8277 C C . THR D 1 284 ? 14.096 47.596 95.323 1.00 25.93 272 THR D C 1
ATOM 8278 O O . THR D 1 284 ? 14.928 47.110 96.103 1.00 26.11 272 THR D O 1
ATOM 8282 N N . ALA D 1 285 ? 14.036 48.886 95.011 1.00 24.36 273 ALA D N 1
ATOM 8283 C CA . ALA D 1 285 ? 14.832 49.888 95.701 1.00 24.61 273 ALA D CA 1
ATOM 8284 C C . ALA D 1 285 ? 13.952 50.518 96.764 1.00 24.04 273 ALA D C 1
ATOM 8285 O O . ALA D 1 285 ? 12.729 50.367 96.746 1.00 23.72 273 ALA D O 1
ATOM 8287 N N . LYS D 1 286 ? 14.569 51.218 97.699 1.00 25.01 274 LYS D N 1
ATOM 8288 C CA . LYS D 1 286 ? 13.801 51.944 98.708 1.00 25.34 274 LYS D CA 1
ATOM 8289 C C . LYS D 1 286 ? 14.515 53.190 99.150 1.00 24.39 274 LYS D C 1
ATOM 8290 O O . LYS D 1 286 ? 15.726 53.302 98.988 1.00 25.02 274 LYS D O 1
ATOM 8296 N N . ALA D 1 287 ? 13.747 54.135 99.685 1.00 24.95 275 ALA D N 1
ATOM 8297 C CA . ALA D 1 287 ? 14.294 55.346 100.284 1.00 24.78 275 ALA D CA 1
ATOM 8298 C C . ALA D 1 287 ? 13.686 55.543 101.656 1.00 25.03 275 ALA D C 1
ATOM 8299 O O . ALA D 1 287 ? 12.475 55.557 101.785 1.00 26.31 275 ALA D O 1
ATOM 8301 N N . ARG D 1 288 ? 14.534 55.711 102.665 1.00 25.37 276 ARG D N 1
ATOM 8302 C CA . ARG D 1 288 ? 14.109 56.038 104.023 1.00 25.05 276 ARG D CA 1
ATOM 8303 C C . ARG D 1 288 ? 13.993 57.547 104.267 1.00 24.81 276 ARG D C 1
ATOM 8304 O O . ARG D 1 288 ? 14.994 58.243 104.311 1.00 24.80 276 ARG D O 1
ATOM 8312 N N . ILE D 1 289 ? 12.771 58.037 104.464 1.00 26.04 277 ILE D N 1
ATOM 8313 C CA . ILE D 1 289 ? 12.509 59.460 104.690 1.00 25.55 277 ILE D CA 1
ATOM 8314 C C . ILE D 1 289 ? 12.155 59.676 106.158 1.00 25.62 277 ILE D C 1
ATOM 8315 O O . ILE D 1 289 ? 11.048 59.365 106.576 1.00 25.57 277 ILE D O 1
ATOM 8320 N N . PRO D 1 290 ? 13.102 60.198 106.951 1.00 25.75 278 PRO D N 1
ATOM 8321 C CA . PRO D 1 290 ? 12.892 60.237 108.402 1.00 25.38 278 PRO D CA 1
ATOM 8322 C C . PRO D 1 290 ? 11.887 61.279 108.808 1.00 25.21 278 PRO D C 1
ATOM 8323 O O . PRO D 1 290 ? 11.946 62.402 108.328 1.00 26.60 278 PRO D O 1
ATOM 8327 N N . LYS D 1 291 ? 10.985 60.912 109.708 1.00 25.49 279 LYS D N 1
ATOM 8328 C CA . LYS D 1 291 ? 9.911 61.812 110.135 1.00 25.58 279 LYS D CA 1
ATOM 8329 C C . LYS D 1 291 ? 10.369 63.138 110.750 1.00 25.10 279 LYS D C 1
ATOM 8330 O O . LYS D 1 291 ? 9.621 64.122 110.704 1.00 25.68 279 LYS D O 1
ATOM 8336 N N . TYR D 1 292 ? 11.571 63.177 111.319 1.00 25.04 280 TYR D N 1
ATOM 8337 C CA . TYR D 1 292 ? 12.043 64.392 111.994 1.00 25.96 280 TYR D CA 1
ATOM 8338 C C . TYR D 1 292 ? 12.155 65.587 111.040 1.00 27.13 280 TYR D C 1
ATOM 8339 O O . TYR D 1 292 ? 12.171 66.730 111.501 1.00 28.53 280 TYR D O 1
ATOM 8348 N N . ILE D 1 293 ? 12.221 65.354 109.728 1.00 27.66 281 ILE D N 1
ATOM 8349 C CA . ILE D 1 293 ? 12.345 66.486 108.800 1.00 29.58 281 ILE D CA 1
ATOM 8350 C C . ILE D 1 293 ? 11.001 67.202 108.600 1.00 30.69 281 ILE D C 1
ATOM 8351 O O . ILE D 1 293 ? 10.942 68.271 107.993 1.00 31.80 281 ILE D O 1
ATOM 8356 N N . PHE D 1 294 ? 9.927 66.619 109.121 1.00 31.87 282 PHE D N 1
ATOM 8357 C CA . PHE D 1 294 ? 8.637 67.302 109.196 1.00 33.39 282 PHE D CA 1
ATOM 8358 C C . PHE D 1 294 ? 8.347 67.738 110.650 1.00 35.22 282 PHE D C 1
ATOM 8359 O O . PHE D 1 294 ? 7.864 68.845 110.889 1.00 35.38 282 PHE D O 1
ATOM 8367 N N . THR D 1 295 ? 8.710 66.882 111.608 1.00 38.46 283 THR D N 1
ATOM 8368 C CA . THR D 1 295 ? 8.418 67.066 113.038 1.00 39.65 283 THR D CA 1
ATOM 8369 C C . THR D 1 295 ? 9.650 67.511 113.824 1.00 40.07 283 THR D C 1
ATOM 8370 O O . THR D 1 295 ? 10.092 68.646 113.708 1.00 40.78 283 THR D O 1
#

Solvent-accessible surface area: 41514 Å² total

B-factor: mean 28.82, std 5.94, range [10.65, 62.64]